Protein AF-0000000084945663 (afdb_homodimer)

Structure (mmCIF, N/CA/C/O backbone):
data_AF-0000000084945663-model_v1
#
loop_
_entity.id
_entity.type
_entity.pdbx_description
1 polymer 'Permease IIC component'
#
loop_
_atom_site.group_PDB
_atom_site.id
_atom_site.type_symbol
_atom_site.label_atom_id
_atom_site.label_alt_id
_atom_site.label_comp_id
_atom_site.label_asym_id
_atom_site.label_entity_id
_atom_site.label_seq_id
_atom_site.pdbx_PDB_ins_code
_atom_site.Cartn_x
_atom_site.Cartn_y
_atom_site.Cartn_z
_atom_site.occupancy
_atom_site.B_iso_or_equiv
_atom_site.auth_seq_id
_atom_site.auth_comp_id
_atom_site.auth_asym_id
_atom_site.auth_atom_id
_atom_site.pdbx_PDB_model_num
ATOM 1 N N . MET A 1 1 ? -26.953 51.469 1.011 1 55.94 1 MET A N 1
ATOM 2 C CA . MET A 1 1 ? -26.484 50.25 1.624 1 55.94 1 MET A CA 1
ATOM 3 C C . MET A 1 1 ? -25.078 50.406 2.201 1 55.94 1 MET A C 1
ATOM 5 O O . MET A 1 1 ? -24.172 50.875 1.514 1 55.94 1 MET A O 1
ATOM 9 N N . ASN A 1 2 ? -24.844 50.375 3.512 1 68.94 2 ASN A N 1
ATOM 10 C CA . ASN A 1 2 ? -23.547 50.469 4.18 1 68.94 2 ASN A CA 1
ATOM 11 C C . ASN A 1 2 ? -22.578 49.406 3.688 1 68.94 2 ASN A C 1
ATOM 13 O O . ASN A 1 2 ? -22.984 48.438 3.018 1 68.94 2 ASN A O 1
ATOM 17 N N . PHE A 1 3 ? -21.359 49.781 3.592 1 68.12 3 PHE A N 1
ATOM 18 C CA . PHE A 1 3 ? -20.281 48.906 3.121 1 68.12 3 PHE A CA 1
ATOM 19 C C . PHE A 1 3 ? -20.516 47.469 3.561 1 68.12 3 PHE A C 1
ATOM 21 O O . PHE A 1 3 ? -20.328 46.531 2.773 1 68.12 3 PHE A O 1
ATOM 28 N N . ILE A 1 4 ? -20.984 47.312 4.73 1 71.62 4 ILE A N 1
ATOM 29 C CA . ILE A 1 4 ? -21.172 45.969 5.297 1 71.62 4 ILE A CA 1
ATOM 30 C C . ILE A 1 4 ? -22.344 45.281 4.598 1 71.62 4 ILE A C 1
ATOM 32 O O . ILE A 1 4 ? -22.281 44.094 4.309 1 71.62 4 ILE A O 1
ATOM 36 N N . GLU A 1 5 ? -23.375 46.031 4.395 1 74.88 5 GLU A N 1
ATOM 37 C CA . GLU A 1 5 ? -24.547 45.469 3.732 1 74.88 5 GLU A CA 1
ATOM 38 C C . GLU A 1 5 ? -24.219 45.062 2.299 1 74.88 5 GLU A C 1
ATOM 40 O O . GLU A 1 5 ? -24.688 44.031 1.827 1 74.88 5 GLU A O 1
ATOM 45 N N . LYS A 1 6 ? -23.438 45.844 1.654 1 77.5 6 LYS A N 1
ATOM 46 C CA . LYS A 1 6 ? -23.031 45.531 0.287 1 77.5 6 LYS A CA 1
ATOM 47 C C . LYS A 1 6 ? -22.109 44.312 0.248 1 77.5 6 LYS A C 1
ATOM 49 O O . LYS A 1 6 ? -22.219 43.469 -0.646 1 77.5 6 LYS A O 1
ATOM 54 N N . PHE A 1 7 ? -21.172 44.312 1.181 1 75.38 7 PHE A N 1
ATOM 55 C CA . PHE A 1 7 ? -20.266 43.156 1.275 1 75.38 7 PHE A CA 1
ATOM 56 C C . PHE A 1 7 ? -21.031 41.875 1.54 1 75.38 7 PHE A C 1
ATOM 58 O O . PHE A 1 7 ? -20.766 40.844 0.918 1 75.38 7 PHE A O 1
ATOM 65 N N . ASN A 1 8 ? -21.953 42.031 2.391 1 76.19 8 ASN A N 1
ATOM 66 C CA . ASN A 1 8 ? -22.766 40.875 2.701 1 76.19 8 ASN A CA 1
ATOM 67 C C . ASN A 1 8 ? -23.562 40.406 1.485 1 76.19 8 ASN A C 1
ATOM 69 O O . ASN A 1 8 ? -23.734 39.188 1.283 1 76.19 8 ASN A O 1
ATOM 73 N N . GLU A 1 9 ? -24.016 41.312 0.784 1 80.19 9 GLU A N 1
ATOM 74 C CA . GLU A 1 9 ? -24.781 40.969 -0.409 1 80.19 9 GLU A CA 1
ATOM 75 C C . GLU A 1 9 ? -23.906 40.281 -1.457 1 80.19 9 GLU A C 1
ATOM 77 O O . GLU A 1 9 ? -24.297 39.281 -2.051 1 80.19 9 GLU A O 1
ATOM 82 N N . ILE A 1 10 ? -22.781 40.812 -1.668 1 78.06 10 ILE A N 1
ATOM 83 C CA . ILE A 1 10 ? -21.844 40.25 -2.635 1 78.06 10 ILE A CA 1
ATOM 84 C C . ILE A 1 10 ? -21.391 38.875 -2.168 1 78.06 10 ILE A C 1
ATOM 86 O O . ILE A 1 10 ? -21.297 37.938 -2.971 1 78.06 10 ILE A O 1
ATOM 90 N N . ALA A 1 11 ? -21.078 38.812 -0.959 1 77.81 11 ALA A N 1
ATOM 91 C CA . ALA A 1 11 ? -20.609 37.562 -0.406 1 77.81 11 ALA A CA 1
ATOM 92 C C . ALA A 1 11 ? -21.688 36.469 -0.535 1 77.81 11 ALA A C 1
ATOM 94 O O . ALA A 1 11 ? -21.391 35.344 -0.929 1 77.81 11 ALA A O 1
ATOM 95 N N . ASN A 1 12 ? -22.875 36.812 -0.234 1 78.5 12 ASN A N 1
ATOM 96 C CA . ASN A 1 12 ? -23.969 35.844 -0.303 1 78.5 12 ASN A CA 1
ATOM 97 C C . ASN A 1 12 ? -24.266 35.438 -1.744 1 78.5 12 ASN A C 1
ATOM 99 O O . ASN A 1 12 ? -24.703 34.312 -1.999 1 78.5 12 ASN A O 1
ATOM 103 N N . LYS A 1 13 ? -23.969 36.344 -2.588 1 82.06 13 LYS A N 1
ATOM 104 C CA . LYS A 1 13 ? -24.297 36.094 -3.988 1 82.06 13 LYS A CA 1
ATOM 105 C C . LYS A 1 13 ? -23.172 35.344 -4.703 1 82.06 13 LYS A C 1
ATOM 107 O O . LYS A 1 13 ? -23.406 34.656 -5.684 1 82.06 13 LYS A O 1
ATOM 112 N N . THR A 1 14 ? -22.016 35.531 -4.227 1 82 14 THR A N 1
ATOM 113 C CA . THR A 1 14 ? -20.906 35 -5 1 82 14 THR A CA 1
ATOM 114 C C . THR A 1 14 ? -20.062 34.062 -4.152 1 82 14 THR A C 1
ATOM 116 O O . THR A 1 14 ? -19.922 32.875 -4.484 1 82 14 THR A O 1
ATOM 119 N N . LEU A 1 15 ? -19.547 34.531 -3.01 1 79.69 15 LEU A N 1
ATOM 120 C CA . LEU A 1 15 ? -18.578 33.812 -2.227 1 79.69 15 LEU A CA 1
ATOM 121 C C . LEU A 1 15 ? -19.203 32.562 -1.62 1 79.69 15 LEU A C 1
ATOM 123 O O . LEU A 1 15 ? -18.594 31.469 -1.632 1 79.69 15 LEU A O 1
ATOM 127 N N . VAL A 1 16 ? -20.312 32.719 -1.078 1 81.62 16 VAL A N 1
ATOM 128 C CA . VAL A 1 16 ? -20.953 31.609 -0.378 1 81.62 16 VAL A CA 1
ATOM 129 C C . VAL A 1 16 ? -21.25 30.484 -1.362 1 81.62 16 VAL A C 1
ATOM 131 O O . VAL A 1 16 ? -20.906 29.328 -1.11 1 81.62 16 VAL A O 1
ATOM 134 N N . PRO A 1 17 ? -21.859 30.797 -2.504 1 83.94 17 PRO A N 1
ATOM 135 C CA . PRO A 1 17 ? -22.109 29.719 -3.469 1 83.94 17 PRO A CA 1
ATOM 136 C C . PRO A 1 17 ? -20.812 29.062 -3.967 1 83.94 17 PRO A C 1
ATOM 138 O O . PRO A 1 17 ? -20.781 27.859 -4.188 1 83.94 17 PRO A O 1
ATOM 141 N N . ILE A 1 18 ? -19.828 29.766 -4.152 1 84.5 18 ILE A N 1
ATOM 142 C CA . ILE A 1 18 ? -18.547 29.234 -4.586 1 84.5 18 ILE A CA 1
ATOM 143 C C . ILE A 1 18 ? -17.984 28.312 -3.508 1 84.5 18 ILE A C 1
ATOM 145 O O . ILE A 1 18 ? -17.484 27.234 -3.809 1 84.5 18 ILE A O 1
ATOM 149 N N . ALA A 1 19 ? -18.047 28.766 -2.34 1 82.31 19 ALA A N 1
ATOM 150 C CA . ALA A 1 19 ? -17.547 27.969 -1.218 1 82.31 19 ALA A CA 1
ATOM 151 C C . ALA A 1 19 ? -18.312 26.656 -1.094 1 82.31 19 ALA A C 1
ATOM 153 O O . ALA A 1 19 ? -17.703 25.609 -0.827 1 82.31 19 ALA A O 1
ATOM 154 N N . ASN A 1 20 ? -19.562 26.797 -1.284 1 82.19 20 ASN A N 1
ATOM 155 C CA . ASN A 1 20 ? -20.375 25.594 -1.23 1 82.19 20 ASN A CA 1
ATOM 156 C C . ASN A 1 20 ? -20.016 24.625 -2.352 1 82.19 20 ASN A C 1
ATOM 158 O O . ASN A 1 20 ? -19.984 23.406 -2.141 1 82.19 20 ASN A O 1
ATOM 162 N N . LYS A 1 21 ? -19.828 25.203 -3.396 1 86.62 21 LYS A N 1
ATOM 163 C CA . LYS A 1 21 ? -19.438 24.359 -4.531 1 86.62 21 LYS A CA 1
ATOM 164 C C . LYS A 1 21 ? -18.094 23.703 -4.297 1 86.62 21 LYS A C 1
ATOM 166 O O . LYS A 1 21 ? -17.906 22.516 -4.574 1 86.62 21 LYS A O 1
ATOM 171 N N . LEU A 1 22 ? -17.203 24.438 -3.754 1 85.75 22 LEU A N 1
ATOM 172 C CA . LEU A 1 22 ? -15.867 23.906 -3.471 1 85.75 22 LEU A CA 1
ATOM 173 C C . LEU A 1 22 ? -15.922 22.859 -2.369 1 85.75 22 LEU A C 1
ATOM 175 O O . LEU A 1 22 ? -15.258 21.828 -2.461 1 85.75 22 LEU A O 1
ATOM 179 N N . GLY A 1 23 ? -16.656 23.125 -1.395 1 81.81 23 GLY A N 1
ATOM 180 C CA . GLY A 1 23 ? -16.75 22.219 -0.263 1 81.81 23 GLY A CA 1
ATOM 181 C C . GLY A 1 23 ? -17.438 20.906 -0.611 1 81.81 23 GLY A C 1
ATOM 182 O O . GLY A 1 23 ? -17.141 19.875 -0.005 1 81.81 23 GLY A O 1
ATOM 183 N N . ASN A 1 24 ? -18.203 20.938 -1.67 1 84.38 24 ASN A N 1
ATOM 184 C CA . ASN A 1 24 ? -19 19.766 -2.012 1 84.38 24 ASN A CA 1
ATOM 185 C C . ASN A 1 24 ? -18.453 19.078 -3.26 1 84.38 24 ASN A C 1
ATOM 187 O O . ASN A 1 24 ? -18.969 18.016 -3.656 1 84.38 24 ASN A O 1
ATOM 191 N N . GLN A 1 25 ? -17.453 19.672 -3.789 1 92.69 25 GLN A N 1
ATOM 192 C CA . GLN A 1 25 ? -16.859 19.047 -4.973 1 92.69 25 GLN A CA 1
ATOM 193 C C . GLN A 1 25 ? -16.156 17.75 -4.617 1 92.69 25 GLN A C 1
ATOM 195 O O . GLN A 1 25 ? -15.25 17.75 -3.777 1 92.69 25 GLN A O 1
ATOM 200 N N . ARG A 1 26 ? -16.531 16.703 -5.23 1 95.44 26 ARG A N 1
ATOM 201 C CA . ARG A 1 26 ? -16.141 15.359 -4.824 1 95.44 26 ARG A CA 1
ATOM 202 C C . ARG A 1 26 ? -14.625 15.18 -4.902 1 95.44 26 ARG A C 1
ATOM 204 O O . ARG A 1 26 ? -14.031 14.508 -4.059 1 95.44 26 ARG A O 1
ATOM 211 N N . HIS A 1 27 ? -14.016 15.688 -5.969 1 97.31 27 HIS A N 1
ATOM 212 C CA . HIS A 1 27 ? -12.57 15.547 -6.121 1 97.31 27 HIS A CA 1
ATOM 213 C C . HIS A 1 27 ? -11.82 16.312 -5.035 1 97.31 27 HIS A C 1
ATOM 215 O O . HIS A 1 27 ? -10.859 15.789 -4.457 1 97.31 27 HIS A O 1
ATOM 221 N N . LEU A 1 28 ? -12.273 17.531 -4.703 1 95.75 28 LEU A N 1
ATOM 222 C CA . LEU A 1 28 ? -11.648 18.328 -3.652 1 95.75 28 LEU A CA 1
ATOM 223 C C . LEU A 1 28 ? -11.867 17.688 -2.283 1 95.75 28 LEU A C 1
ATOM 225 O O . LEU A 1 28 ? -10.961 17.688 -1.442 1 95.75 28 LEU A O 1
ATOM 229 N N . ALA A 1 29 ? -13.031 17.172 -2.084 1 94.44 29 ALA A N 1
ATOM 230 C CA . ALA A 1 29 ? -13.328 16.484 -0.831 1 94.44 29 ALA A CA 1
ATOM 231 C C . ALA A 1 29 ? -12.43 15.258 -0.651 1 94.44 29 ALA A C 1
ATOM 233 O O . ALA A 1 29 ? -11.977 14.977 0.459 1 94.44 29 ALA A O 1
ATOM 234 N N . ALA A 1 30 ? -12.188 14.555 -1.777 1 97.12 30 ALA A N 1
ATOM 235 C CA . ALA A 1 30 ? -11.328 13.375 -1.728 1 97.12 30 ALA A CA 1
ATOM 236 C C . ALA A 1 30 ? -9.891 13.758 -1.396 1 97.12 30 ALA A C 1
ATOM 238 O O . ALA A 1 30 ? -9.211 13.039 -0.657 1 97.12 30 ALA A O 1
ATOM 239 N N . ILE A 1 31 ? -9.469 14.82 -1.957 1 97.38 31 ILE A N 1
ATOM 240 C CA . ILE A 1 31 ? -8.125 15.305 -1.66 1 97.38 31 ILE A CA 1
ATOM 241 C C . ILE A 1 31 ? -8.031 15.703 -0.189 1 97.38 31 ILE A C 1
ATOM 243 O O . ILE A 1 31 ? -7.09 15.312 0.507 1 97.38 31 ILE A O 1
ATOM 247 N N . ARG A 1 32 ? -8.977 16.453 0.28 1 94.19 32 ARG A N 1
ATOM 248 C CA . ARG A 1 32 ? -9.016 16.891 1.673 1 94.19 32 ARG A CA 1
ATOM 249 C C . ARG A 1 32 ? -8.992 15.695 2.619 1 94.19 32 ARG A C 1
ATOM 251 O O . ARG A 1 32 ? -8.125 15.609 3.494 1 94.19 32 ARG A O 1
ATOM 258 N N . ASP A 1 33 ? -9.875 14.781 2.326 1 94.62 33 ASP A N 1
ATOM 259 C CA . ASP A 1 33 ? -10.016 13.625 3.211 1 94.62 33 ASP A CA 1
ATOM 260 C C . ASP A 1 33 ? -8.805 12.711 3.111 1 94.62 33 ASP A C 1
ATOM 262 O O . ASP A 1 33 ? -8.406 12.078 4.098 1 94.62 33 ASP A O 1
ATOM 266 N N . GLY A 1 34 ? -8.25 12.648 1.945 1 96.31 34 GLY A N 1
ATOM 267 C CA . GLY A 1 34 ? -7.062 11.828 1.749 1 96.31 34 GLY A CA 1
ATOM 268 C C . GLY A 1 34 ? -5.828 12.398 2.422 1 96.31 34 GLY A C 1
ATOM 269 O O . GLY A 1 34 ? -5.02 11.648 2.979 1 96.31 34 GLY A O 1
ATOM 270 N N . MET A 1 35 ? -5.703 13.641 2.379 1 95.12 35 MET A N 1
ATOM 271 C CA . MET A 1 35 ? -4.535 14.297 2.959 1 95.12 35 MET A CA 1
ATOM 272 C C . MET A 1 35 ? -4.562 14.211 4.48 1 95.12 35 MET A C 1
ATOM 274 O O . MET A 1 35 ? -3.516 14.109 5.125 1 95.12 35 MET A O 1
ATOM 278 N N . VAL A 1 36 ? -5.727 14.227 5.062 1 93.25 36 VAL A N 1
ATOM 279 C CA . VAL A 1 36 ? -5.875 14.227 6.516 1 93.25 36 VAL A CA 1
ATOM 280 C C . VAL A 1 36 ? -5.379 12.898 7.086 1 93.25 36 VAL A C 1
ATOM 282 O O . VAL A 1 36 ? -4.922 12.836 8.227 1 93.25 36 VAL A O 1
ATOM 285 N N . VAL A 1 37 ? -5.34 11.875 6.258 1 91.88 37 VAL A N 1
ATOM 286 C CA . VAL A 1 37 ? -4.918 10.555 6.699 1 91.88 37 VAL A CA 1
ATOM 287 C C . VAL A 1 37 ? -3.408 10.539 6.93 1 91.88 37 VAL A C 1
ATOM 289 O O . VAL A 1 37 ? -2.891 9.68 7.648 1 91.88 37 VAL A O 1
ATOM 292 N N . ALA A 1 38 ? -2.725 11.5 6.406 1 91.81 38 ALA A N 1
ATOM 293 C CA . ALA A 1 38 ? -1.271 11.586 6.527 1 91.81 38 ALA A CA 1
ATOM 294 C C . ALA A 1 38 ? -0.869 12.25 7.84 1 91.81 38 ALA A C 1
ATOM 296 O O . ALA A 1 38 ? 0.284 12.148 8.266 1 91.81 38 ALA A O 1
ATOM 297 N N . ILE A 1 39 ? -1.848 12.844 8.5 1 91.69 39 ILE A N 1
ATOM 298 C CA . ILE A 1 39 ? -1.548 13.656 9.672 1 91.69 39 ILE A CA 1
ATOM 299 C C . ILE A 1 39 ? -0.92 12.781 10.758 1 91.69 39 ILE A C 1
ATOM 301 O O . ILE A 1 39 ? 0.142 13.109 11.289 1 91.69 39 ILE A O 1
ATOM 305 N N . PRO A 1 40 ? -1.505 11.625 11.047 1 94.31 40 PRO A N 1
ATOM 306 C CA . PRO A 1 40 ? -0.878 10.773 12.062 1 94.31 40 PRO A CA 1
ATOM 307 C C . PRO A 1 40 ? 0.548 10.367 11.695 1 94.31 40 PRO A C 1
ATOM 309 O O . PRO A 1 40 ? 1.408 10.266 12.578 1 94.31 40 PRO A O 1
ATOM 312 N N . LEU A 1 41 ? 0.786 10.172 10.453 1 96.19 41 LEU A N 1
ATOM 313 C CA . LEU A 1 41 ? 2.113 9.797 9.984 1 96.19 41 LEU A CA 1
ATOM 314 C C . LEU A 1 41 ? 3.109 10.93 10.188 1 96.19 41 LEU A C 1
ATOM 316 O O . LEU A 1 41 ? 4.234 10.703 10.641 1 96.19 41 LEU A O 1
ATOM 320 N N . SER A 1 42 ? 2.615 12.109 9.891 1 94.62 42 SER A N 1
ATOM 321 C CA . SER A 1 42 ? 3.467 13.281 10.055 1 94.62 42 SER A CA 1
ATOM 322 C C . SER A 1 42 ? 3.754 13.555 11.523 1 94.62 42 SER A C 1
ATOM 324 O O . SER A 1 42 ? 4.863 13.961 11.883 1 94.62 42 SER A O 1
ATOM 326 N N . ILE A 1 43 ? 2.793 13.359 12.352 1 94 43 ILE A N 1
ATOM 327 C CA . ILE A 1 43 ? 2.957 13.602 13.781 1 94 43 ILE A CA 1
ATOM 328 C C . ILE A 1 43 ? 3.939 12.594 14.367 1 94 43 ILE A C 1
ATOM 330 O O . ILE A 1 43 ? 4.84 12.961 15.125 1 94 43 ILE A O 1
ATOM 334 N N . LEU A 1 44 ? 3.771 11.359 14.008 1 96 44 LEU A N 1
ATOM 335 C CA . LEU A 1 44 ? 4.703 10.344 14.477 1 96 44 LEU A CA 1
ATOM 336 C C . LEU A 1 44 ? 6.113 10.617 13.961 1 96 44 LEU A C 1
ATOM 338 O O . LEU A 1 44 ? 7.086 10.5 14.703 1 96 44 LEU A O 1
ATOM 342 N N . GLY A 1 45 ? 6.223 10.898 12.672 1 94.25 45 GLY A N 1
ATOM 343 C CA . GLY A 1 45 ? 7.516 11.25 12.117 1 94.25 45 GLY A CA 1
ATOM 344 C C . GLY A 1 45 ? 8.156 12.438 12.812 1 94.25 45 GLY A C 1
ATOM 345 O O . GLY A 1 45 ? 9.359 12.422 13.094 1 94.25 45 GLY A O 1
ATOM 346 N N . GLY A 1 46 ? 7.367 13.453 13.047 1 91.75 46 GLY A N 1
ATOM 347 C CA . GLY A 1 46 ? 7.859 14.617 13.758 1 91.75 46 GLY A CA 1
ATOM 348 C C . GLY A 1 46 ? 8.344 14.305 15.156 1 91.75 46 GLY A C 1
ATOM 349 O O . GLY A 1 46 ? 9.375 14.82 15.594 1 91.75 46 GLY A O 1
ATOM 350 N N . PHE A 1 47 ? 7.613 13.492 15.805 1 93.38 47 PHE A N 1
ATOM 351 C CA . PHE A 1 47 ? 7.988 13.078 17.156 1 93.38 47 PHE A CA 1
ATOM 352 C C . PHE A 1 47 ? 9.352 12.383 17.141 1 93.38 47 PHE A C 1
ATOM 354 O O . PHE A 1 47 ? 10.203 12.68 17.984 1 93.38 47 PHE A O 1
ATOM 361 N N . CYS A 1 48 ? 9.516 11.516 16.25 1 94.25 48 CYS A N 1
ATOM 362 C CA . CYS A 1 48 ? 10.773 10.781 16.156 1 94.25 48 CYS A CA 1
ATOM 363 C C . CYS A 1 48 ? 11.914 11.703 15.766 1 94.25 48 CYS A C 1
ATOM 365 O O . CYS A 1 48 ? 13.047 11.523 16.219 1 94.25 48 CYS A O 1
ATOM 367 N N . LEU A 1 49 ? 11.594 12.633 14.969 1 90 49 LEU A N 1
ATOM 368 C CA . LEU A 1 49 ? 12.602 13.602 14.578 1 90 49 LEU A CA 1
ATOM 369 C C . LEU A 1 49 ? 13.055 14.438 15.773 1 90 49 LEU A C 1
ATOM 371 O O . LEU A 1 49 ? 14.25 14.695 15.945 1 90 49 LEU A O 1
ATOM 375 N N . ILE A 1 50 ? 12.109 14.867 16.594 1 89.56 50 ILE A N 1
ATOM 376 C CA . ILE A 1 50 ? 12.422 15.648 17.781 1 89.56 50 ILE A CA 1
ATOM 377 C C . ILE A 1 50 ? 13.336 14.836 18.703 1 89.56 50 ILE A C 1
ATOM 379 O O . ILE A 1 50 ? 14.336 15.352 19.203 1 89.56 50 ILE A O 1
ATOM 383 N N . ILE A 1 51 ? 13.008 13.562 18.844 1 92.62 51 ILE A N 1
ATOM 384 C CA . ILE A 1 51 ? 13.75 12.703 19.766 1 92.62 51 ILE A CA 1
ATOM 385 C C . ILE A 1 51 ? 15.141 12.422 19.188 1 92.62 51 ILE A C 1
ATOM 387 O O . ILE A 1 51 ? 16.125 12.344 19.922 1 92.62 51 ILE A O 1
ATOM 391 N N . SER A 1 52 ? 15.211 12.344 17.938 1 92.94 52 SER A N 1
ATOM 392 C CA . SER A 1 52 ? 16.469 11.945 17.312 1 92.94 52 SER A CA 1
ATOM 393 C C . SER A 1 52 ? 17.375 13.148 17.062 1 92.94 52 SER A C 1
ATOM 395 O O . SER A 1 52 ? 18.578 13 16.906 1 92.94 52 SER A O 1
ATOM 397 N N . THR A 1 53 ? 16.766 14.281 16.969 1 87.94 53 THR A N 1
ATOM 398 C CA . THR A 1 53 ? 17.516 15.492 16.641 1 87.94 53 THR A CA 1
ATOM 399 C C . THR A 1 53 ? 17.156 16.625 17.609 1 87.94 53 THR A C 1
ATOM 401 O O . THR A 1 53 ? 16.453 17.562 17.234 1 87.94 53 THR A O 1
ATOM 404 N N . PRO A 1 54 ? 17.75 16.547 18.828 1 84.69 54 PRO A N 1
ATOM 405 C CA . PRO A 1 54 ? 17.484 17.625 19.797 1 84.69 54 PRO A CA 1
ATOM 406 C C . PRO A 1 54 ? 17.844 19 19.25 1 84.69 54 PRO A C 1
ATOM 408 O O . PRO A 1 54 ? 18.859 19.156 18.562 1 84.69 54 PRO A O 1
ATOM 411 N N . PRO A 1 55 ? 17.016 19.953 19.562 1 78.69 55 PRO A N 1
ATOM 412 C CA . PRO A 1 55 ? 17.234 21.297 19.031 1 78.69 55 PRO A CA 1
ATOM 413 C C . PRO A 1 55 ? 18.359 22.031 19.766 1 78.69 55 PRO A C 1
ATOM 415 O O . PRO A 1 55 ? 18.281 23.25 19.953 1 78.69 55 PRO A O 1
ATOM 418 N N . PHE A 1 56 ? 19.281 21.328 20.391 1 80.69 56 PHE A N 1
ATOM 419 C CA . PHE A 1 56 ? 20.406 21.938 21.109 1 80.69 56 PHE A CA 1
ATOM 420 C C . PHE A 1 56 ? 21.656 21.062 20.984 1 80.69 56 PHE A C 1
ATOM 422 O O . PHE A 1 56 ? 21.562 19.875 20.641 1 80.69 56 PHE A O 1
ATOM 429 N N . THR A 1 57 ? 22.734 21.719 21.141 1 82.88 57 THR A N 1
ATOM 430 C CA . THR A 1 57 ? 24 21.016 21.234 1 82.88 57 THR A CA 1
ATOM 431 C C . THR A 1 57 ? 24.625 21.203 22.625 1 82.88 57 THR A C 1
ATOM 433 O O . THR A 1 57 ? 24.344 22.188 23.312 1 82.88 57 THR A O 1
ATOM 436 N N . PRO A 1 58 ? 25.359 20.234 23.016 1 85.19 58 PRO A N 1
ATOM 437 C CA . PRO A 1 58 ? 25.984 20.375 24.328 1 85.19 58 PRO A CA 1
ATOM 438 C C . PRO A 1 58 ? 26.734 21.703 24.469 1 85.19 58 PRO A C 1
ATOM 440 O O . PRO A 1 58 ? 26.766 22.281 25.562 1 85.19 58 PRO A O 1
ATOM 443 N N . LYS A 1 59 ? 27.188 22.234 23.484 1 84.62 59 LYS A N 1
ATOM 444 C CA . LYS A 1 59 ? 27.969 23.469 23.531 1 84.62 59 LYS A CA 1
ATOM 445 C C . LYS A 1 59 ? 27.062 24.688 23.703 1 84.62 59 LYS A C 1
ATOM 447 O O . LYS A 1 59 ? 27.484 25.703 24.234 1 84.62 59 LYS A O 1
ATOM 452 N N . SER A 1 60 ? 25.906 24.547 23.281 1 78.31 60 SER A N 1
ATOM 453 C CA . SER A 1 60 ? 24.969 25.672 23.266 1 78.31 60 SER A CA 1
ATOM 454 C C . SER A 1 60 ? 24.141 25.703 24.547 1 78.31 60 SER A C 1
ATOM 456 O O . SER A 1 60 ? 23.438 26.688 24.797 1 78.31 60 SER A O 1
ATOM 458 N N . LEU A 1 61 ? 24.281 24.703 25.359 1 82.5 61 LEU A N 1
ATOM 459 C CA . LEU A 1 61 ? 23.438 24.609 26.547 1 82.5 61 LEU A CA 1
ATOM 460 C C . LEU A 1 61 ? 24.078 25.344 27.734 1 82.5 61 LEU A C 1
ATOM 462 O O . LEU A 1 61 ? 25.266 25.172 28 1 82.5 61 LEU A O 1
ATOM 466 N N . PRO A 1 62 ? 23.312 26.25 28.234 1 81.31 62 PRO A N 1
ATOM 467 C CA . PRO A 1 62 ? 23.812 26.844 29.484 1 81.31 62 PRO A CA 1
ATOM 468 C C . PRO A 1 62 ? 23.922 25.828 30.609 1 81.31 62 PRO A C 1
ATOM 470 O O . PRO A 1 62 ? 23.328 24.75 30.547 1 81.31 62 PRO A O 1
ATOM 473 N N . ASP A 1 63 ? 24.719 26.188 31.516 1 84.81 63 ASP A N 1
ATOM 474 C CA . ASP A 1 63 ? 24.891 25.297 32.656 1 84.81 63 ASP A CA 1
ATOM 475 C C . ASP A 1 63 ? 23.719 25.438 33.625 1 84.81 63 ASP A C 1
ATOM 477 O O . ASP A 1 63 ? 23.766 26.25 34.562 1 84.81 63 ASP A O 1
ATOM 481 N N . TRP A 1 64 ? 22.688 24.766 33.5 1 87.62 64 TRP A N 1
ATOM 482 C CA . TRP A 1 64 ? 21.5 24.766 34.344 1 87.62 64 TRP A CA 1
ATOM 483 C C . TRP A 1 64 ? 21.547 23.625 35.375 1 87.62 64 TRP A C 1
ATOM 485 O O . TRP A 1 64 ? 20.5 23.188 35.875 1 87.62 64 TRP A O 1
ATOM 495 N N . GLY A 1 65 ? 22.672 23.016 35.531 1 90.25 65 GLY A N 1
ATOM 496 C CA . GLY A 1 65 ? 22.828 21.938 36.5 1 90.25 65 GLY A CA 1
ATOM 497 C C . GLY A 1 65 ? 22.281 20.609 36 1 90.25 65 GLY A C 1
ATOM 498 O O . GLY A 1 65 ? 22.609 20.156 34.906 1 90.25 65 GLY A O 1
ATOM 499 N N . VAL A 1 66 ? 21.391 20.078 36.812 1 89.12 66 VAL A N 1
ATOM 500 C CA . VAL A 1 66 ? 20.812 18.766 36.562 1 89.12 66 VAL A CA 1
ATOM 501 C C . VAL A 1 66 ? 20.062 18.766 35.25 1 89.12 66 VAL A C 1
ATOM 503 O O . VAL A 1 66 ? 20.078 17.766 34.5 1 89.12 66 VAL A O 1
ATOM 506 N N . ILE A 1 67 ? 19.438 19.828 34.906 1 88.06 67 ILE A N 1
ATOM 507 C CA . ILE A 1 67 ? 18.672 19.938 33.688 1 88.06 67 ILE A CA 1
ATOM 508 C C . ILE A 1 67 ? 19.609 19.844 32.469 1 88.06 67 ILE A C 1
ATOM 510 O O . ILE A 1 67 ? 19.297 19.172 31.484 1 88.06 67 ILE A O 1
ATOM 514 N N . SER A 1 68 ? 20.688 20.516 32.531 1 89.62 68 SER A N 1
ATOM 515 C CA . SER A 1 68 ? 21.672 20.453 31.453 1 89.62 68 SER A CA 1
ATOM 516 C C . SER A 1 68 ? 22.234 19.047 31.297 1 89.62 68 SER A C 1
ATOM 518 O O . SER A 1 68 ? 22.453 18.594 30.172 1 89.62 68 SER A O 1
ATOM 520 N N . ASP A 1 69 ? 22.438 18.438 32.375 1 90.31 69 ASP A N 1
ATOM 521 C CA . ASP A 1 69 ? 22.938 17.078 32.344 1 90.31 69 ASP A CA 1
ATOM 522 C C . ASP A 1 69 ? 21.953 16.141 31.625 1 90.31 69 ASP A C 1
ATOM 524 O O . ASP A 1 69 ? 22.359 15.273 30.859 1 90.31 69 ASP A O 1
ATOM 528 N N . LEU A 1 70 ? 20.766 16.312 31.969 1 91.56 70 LEU A N 1
ATOM 529 C CA . LEU A 1 70 ? 19.719 15.5 31.344 1 91.56 70 LEU A CA 1
ATOM 530 C C . LEU A 1 70 ? 19.641 15.766 29.844 1 91.56 70 LEU A C 1
ATOM 532 O O . LEU A 1 70 ? 19.453 14.836 29.062 1 91.56 70 LEU A O 1
ATOM 536 N N . LEU A 1 71 ? 19.75 16.969 29.5 1 90.5 71 LEU A N 1
ATOM 537 C CA . LEU A 1 71 ? 19.688 17.359 28.094 1 90.5 71 LEU A CA 1
ATOM 538 C C . LEU A 1 71 ? 20.906 16.844 27.328 1 90.5 71 LEU A C 1
ATOM 540 O O . LEU A 1 71 ? 20.781 16.391 26.188 1 90.5 71 LEU A O 1
ATOM 544 N N . ILE A 1 72 ? 22 16.938 27.953 1 91.81 72 ILE A N 1
ATOM 545 C CA . ILE A 1 72 ? 23.203 16.391 27.359 1 91.81 72 ILE A CA 1
ATOM 546 C C . ILE A 1 72 ? 23.078 14.883 27.219 1 91.81 72 ILE A C 1
ATOM 548 O O . ILE A 1 72 ? 23.516 14.305 26.219 1 91.81 72 ILE A O 1
ATOM 552 N N . GLY A 1 73 ? 22.531 14.281 28.219 1 93.38 73 GLY A N 1
ATOM 553 C CA . GLY A 1 73 ? 22.25 12.859 28.141 1 93.38 73 GLY A CA 1
ATOM 554 C C . GLY A 1 73 ? 21.344 12.492 26.969 1 93.38 73 GLY A C 1
ATOM 555 O O . GLY A 1 73 ? 21.594 11.516 26.266 1 93.38 73 GLY A O 1
ATOM 556 N N . TRP A 1 74 ? 20.359 13.273 26.828 1 93.62 74 TRP A N 1
ATOM 557 C CA . TRP A 1 74 ? 19.453 13.078 25.703 1 93.62 74 TRP A CA 1
ATOM 558 C C . TRP A 1 74 ? 20.203 13.219 24.375 1 93.62 74 TRP A C 1
ATOM 560 O O . TRP A 1 74 ? 20.047 12.383 23.484 1 93.62 74 TRP A O 1
ATOM 570 N N . TYR A 1 75 ? 20.922 14.195 24.266 1 92.19 75 TYR A N 1
ATOM 571 C CA . TYR A 1 75 ? 21.688 14.445 23.047 1 92.19 75 TYR A CA 1
ATOM 572 C C . TYR A 1 75 ? 22.594 13.273 22.719 1 92.19 75 TYR A C 1
ATOM 574 O O . TYR A 1 75 ? 22.594 12.789 21.578 1 92.19 75 TYR A O 1
ATOM 582 N N . ASN A 1 76 ? 23.312 12.797 23.703 1 94.12 76 ASN A N 1
ATOM 583 C CA . ASN A 1 76 ? 24.234 11.688 23.484 1 94.12 76 ASN A CA 1
ATOM 584 C C . ASN A 1 76 ? 23.5 10.398 23.125 1 94.12 76 ASN A C 1
ATOM 586 O O . ASN A 1 76 ? 23.938 9.641 22.266 1 94.12 76 ASN A O 1
ATOM 590 N N . TRP A 1 77 ? 22.469 10.203 23.812 1 95.38 77 TRP A N 1
ATOM 591 C CA . TRP A 1 77 ? 21.656 9.023 23.531 1 95.38 77 TRP A CA 1
ATOM 592 C C . TRP A 1 77 ? 21.078 9.078 22.125 1 95.38 77 TRP A C 1
ATOM 594 O O . TRP A 1 77 ? 21.062 8.078 21.406 1 95.38 77 TRP A O 1
ATOM 604 N N . ALA A 1 78 ? 20.562 10.172 21.766 1 94.31 78 ALA A N 1
ATOM 605 C CA . ALA A 1 78 ? 20 10.383 20.438 1 94.31 78 ALA A CA 1
ATOM 606 C C . ALA A 1 78 ? 21.047 10.156 19.344 1 94.31 78 ALA A C 1
ATOM 608 O O . ALA A 1 78 ? 20.766 9.523 18.328 1 94.31 78 ALA A O 1
ATOM 609 N N . GLN A 1 79 ? 22.219 10.656 19.609 1 93 79 GLN A N 1
ATOM 610 C CA . GLN A 1 79 ? 23.297 10.477 18.641 1 93 79 GLN A CA 1
ATOM 611 C C . GLN A 1 79 ? 23.688 9.008 18.516 1 93 79 GLN A C 1
ATOM 613 O O . GLN A 1 79 ? 23.922 8.516 17.422 1 93 79 GLN A O 1
ATOM 618 N N . ALA A 1 80 ? 23.703 8.359 19.609 1 94.31 80 ALA A N 1
ATOM 619 C CA . ALA A 1 80 ? 24.109 6.965 19.641 1 94.31 80 ALA A CA 1
ATOM 620 C C . ALA A 1 80 ? 23.094 6.07 18.953 1 94.31 80 ALA A C 1
ATOM 622 O O . ALA A 1 80 ? 23.438 5.02 18.406 1 94.31 80 ALA A O 1
ATOM 623 N N . ASN A 1 81 ? 21.875 6.484 18.953 1 94.5 81 ASN A N 1
ATOM 624 C CA . ASN A 1 81 ? 20.781 5.668 18.422 1 94.5 81 ASN A CA 1
ATOM 625 C C . ASN A 1 81 ? 20.078 6.367 17.266 1 94.5 81 ASN A C 1
ATOM 627 O O . ASN A 1 81 ? 18.891 6.137 17.031 1 94.5 81 ASN A O 1
ATOM 631 N N . ALA A 1 82 ? 20.766 7.258 16.578 1 91.5 82 ALA A N 1
ATOM 632 C CA . ALA A 1 82 ? 20.188 8.156 15.586 1 91.5 82 ALA A CA 1
ATOM 633 C C . ALA A 1 82 ? 19.5 7.367 14.469 1 91.5 82 ALA A C 1
ATOM 635 O O . ALA A 1 82 ? 18.391 7.695 14.055 1 91.5 82 ALA A O 1
ATOM 636 N N . THR A 1 83 ? 20.172 6.344 13.992 1 90.56 83 THR A N 1
ATOM 637 C CA . THR A 1 83 ? 19.641 5.562 12.875 1 90.56 83 THR A CA 1
ATOM 638 C C . THR A 1 83 ? 18.328 4.891 13.266 1 90.56 83 THR A C 1
ATOM 640 O O . THR A 1 83 ? 17.359 4.957 12.516 1 90.56 83 THR A O 1
ATOM 643 N N . ALA A 1 84 ? 18.312 4.301 14.43 1 94.19 84 ALA A N 1
ATOM 644 C CA . ALA A 1 84 ? 17.109 3.617 14.914 1 94.19 84 ALA A CA 1
ATOM 645 C C . ALA A 1 84 ? 16 4.613 15.203 1 94.19 84 ALA A C 1
ATOM 647 O O . ALA A 1 84 ? 14.82 4.32 14.977 1 94.19 84 ALA A O 1
ATOM 648 N N . LEU A 1 85 ? 16.359 5.75 15.719 1 94.94 85 LEU A N 1
ATOM 649 C CA . LEU A 1 85 ? 15.375 6.746 16.125 1 94.94 85 LEU A CA 1
ATOM 650 C C . LEU A 1 85 ? 14.781 7.445 14.898 1 94.94 85 LEU A C 1
ATOM 652 O O . LEU A 1 85 ? 13.625 7.867 14.914 1 94.94 85 LEU A O 1
ATOM 656 N N . ARG A 1 86 ? 15.523 7.52 13.812 1 93.69 86 ARG A N 1
ATOM 657 C CA . ARG A 1 86 ? 15.094 8.25 12.625 1 93.69 86 ARG A CA 1
ATOM 658 C C . ARG A 1 86 ? 14.312 7.352 11.68 1 93.69 86 ARG A C 1
ATOM 660 O O . ARG A 1 86 ? 13.586 7.84 10.805 1 93.69 86 ARG A O 1
ATOM 667 N N . LEU A 1 87 ? 14.445 6.078 11.836 1 96.19 87 LEU A N 1
ATOM 668 C CA . LEU A 1 87 ? 13.852 5.148 10.875 1 96.19 87 LEU A CA 1
ATOM 669 C C . LEU A 1 87 ? 12.336 5.301 10.836 1 96.19 87 LEU A C 1
ATOM 671 O O . LEU A 1 87 ? 11.734 5.293 9.758 1 96.19 87 LEU A O 1
ATOM 675 N N . PRO A 1 88 ? 11.68 5.438 12 1 96.12 88 PRO A N 1
ATOM 676 C CA . PRO A 1 88 ? 10.234 5.637 11.922 1 96.12 88 PRO A CA 1
ATOM 677 C C . PRO A 1 88 ? 9.852 6.891 11.141 1 96.12 88 PRO A C 1
ATOM 679 O O . PRO A 1 88 ? 8.828 6.906 10.445 1 96.12 88 PRO A O 1
ATOM 682 N N . TYR A 1 89 ? 10.617 7.926 11.266 1 94 89 TYR A N 1
ATOM 683 C CA . TYR A 1 89 ? 10.398 9.109 10.438 1 94 89 TYR A CA 1
ATOM 684 C C . TYR A 1 89 ? 10.5 8.766 8.953 1 94 89 TYR A C 1
ATOM 686 O O . TYR A 1 89 ? 9.633 9.141 8.164 1 94 89 TYR A O 1
ATOM 694 N N . ASN A 1 90 ? 11.516 8.016 8.586 1 95 90 ASN A N 1
ATOM 695 C CA . ASN A 1 90 ? 11.766 7.648 7.195 1 95 90 ASN A CA 1
ATOM 696 C C . ASN A 1 90 ? 10.656 6.762 6.645 1 95 90 ASN A C 1
ATOM 698 O O . ASN A 1 90 ? 10.406 6.75 5.438 1 95 90 ASN A O 1
ATOM 702 N N . MET A 1 91 ? 9.969 6.074 7.547 1 96.88 91 MET A N 1
ATOM 703 C CA . MET A 1 91 ? 8.984 5.098 7.098 1 96.88 91 MET A CA 1
ATOM 704 C C . MET A 1 91 ? 7.57 5.648 7.223 1 96.88 91 MET A C 1
ATOM 706 O O . MET A 1 91 ? 6.598 4.949 6.941 1 96.88 91 MET A O 1
ATOM 710 N N . THR A 1 92 ? 7.371 6.836 7.652 1 95.5 92 THR A N 1
ATOM 711 C CA . THR A 1 92 ? 6.059 7.461 7.758 1 95.5 92 THR A CA 1
ATOM 712 C C . THR A 1 92 ? 5.984 8.719 6.902 1 95.5 92 THR A C 1
ATOM 714 O O . THR A 1 92 ? 5.625 8.656 5.723 1 95.5 92 THR A O 1
ATOM 717 N N . MET A 1 93 ? 6.613 9.812 7.441 1 92.31 93 MET A N 1
ATOM 718 C CA . MET A 1 93 ? 6.555 11.102 6.766 1 92.31 93 MET A CA 1
ATOM 719 C C . MET A 1 93 ? 7.266 11.047 5.418 1 92.31 93 MET A C 1
ATOM 721 O O . MET A 1 93 ? 6.82 11.664 4.449 1 92.31 93 MET A O 1
ATOM 725 N N . ALA A 1 94 ? 8.32 10.305 5.352 1 93.06 94 ALA A N 1
ATOM 726 C CA . ALA A 1 94 ? 9.125 10.25 4.133 1 93.06 94 ALA A CA 1
ATOM 727 C C . ALA A 1 94 ? 8.484 9.336 3.096 1 93.06 94 ALA A C 1
ATOM 729 O O . ALA A 1 94 ? 8.992 9.203 1.979 1 93.06 94 ALA A O 1
ATOM 730 N N . LEU A 1 95 ? 7.371 8.719 3.404 1 96.5 95 LEU A N 1
ATOM 731 C CA . LEU A 1 95 ? 6.613 7.906 2.457 1 96.5 95 LEU A CA 1
ATOM 732 C C . LEU A 1 95 ? 5.188 8.422 2.322 1 96.5 95 LEU A C 1
ATOM 734 O O . LEU A 1 95 ? 4.289 7.68 1.92 1 96.5 95 LEU A O 1
ATOM 738 N N . MET A 1 96 ? 4.984 9.578 2.711 1 95 96 MET A N 1
ATOM 739 C CA . MET A 1 96 ? 3.633 10.117 2.826 1 95 96 MET A CA 1
ATOM 740 C C . MET A 1 96 ? 2.91 10.062 1.485 1 95 96 MET A C 1
ATOM 742 O O . MET A 1 96 ? 1.696 9.852 1.438 1 95 96 MET A O 1
ATOM 746 N N . GLY A 1 97 ? 3.635 10.336 0.351 1 96.56 97 GLY A N 1
ATOM 747 C CA . GLY A 1 97 ? 3.01 10.266 -0.96 1 96.56 97 GLY A CA 1
ATOM 748 C C . GLY A 1 97 ? 2.299 8.953 -1.215 1 96.56 97 GLY A C 1
ATOM 749 O O . GLY A 1 97 ? 1.228 8.93 -1.825 1 96.56 97 GLY A O 1
ATOM 750 N N . LEU A 1 98 ? 2.896 7.887 -0.776 1 97.62 98 LEU A N 1
ATOM 751 C CA . LEU A 1 98 ? 2.318 6.555 -0.908 1 97.62 98 LEU A CA 1
ATOM 752 C C . LEU A 1 98 ? 0.967 6.477 -0.205 1 97.62 98 LEU A C 1
ATOM 754 O O . LEU A 1 98 ? -0.013 6.008 -0.787 1 97.62 98 LEU A O 1
ATOM 758 N N . PHE A 1 99 ? 0.885 6.926 0.967 1 97.75 99 PHE A N 1
ATOM 759 C CA . PHE A 1 99 ? -0.313 6.824 1.792 1 97.75 99 PHE A CA 1
ATOM 760 C C . PHE A 1 99 ? -1.396 7.773 1.292 1 97.75 99 PHE A C 1
ATOM 762 O O . PHE A 1 99 ? -2.586 7.465 1.376 1 97.75 99 PHE A O 1
ATOM 769 N N . VAL A 1 100 ? -0.958 8.914 0.789 1 97.44 100 VAL A N 1
ATOM 770 C CA . VAL A 1 100 ? -1.904 9.859 0.206 1 97.44 100 VAL A CA 1
ATOM 771 C C . VAL A 1 100 ? -2.553 9.242 -1.033 1 97.44 100 VAL A C 1
ATOM 773 O O . VAL A 1 100 ? -3.754 9.406 -1.258 1 97.44 100 VAL A O 1
ATOM 776 N N . ALA A 1 101 ? -1.768 8.562 -1.836 1 98.44 101 ALA A N 1
ATOM 777 C CA . ALA A 1 101 ? -2.309 7.895 -3.018 1 98.44 101 ALA A CA 1
ATOM 778 C C . ALA A 1 101 ? -3.363 6.859 -2.631 1 98.44 101 ALA A C 1
ATOM 780 O O . ALA A 1 101 ? -4.391 6.734 -3.299 1 98.44 101 ALA A O 1
ATOM 781 N N . ILE A 1 102 ? -3.119 6.113 -1.552 1 98.44 102 ILE A N 1
ATOM 782 C CA . ILE A 1 102 ? -4.062 5.129 -1.029 1 98.44 102 ILE A CA 1
ATOM 783 C C . ILE A 1 102 ? -5.352 5.828 -0.6 1 98.44 102 ILE A C 1
ATOM 785 O O . ILE A 1 102 ? -6.445 5.43 -1.006 1 98.44 102 ILE A O 1
ATOM 789 N N . ALA A 1 103 ? -5.195 6.875 0.112 1 98.25 103 ALA A N 1
ATOM 790 C CA . ALA A 1 103 ? -6.312 7.484 0.827 1 98.25 103 ALA A CA 1
ATOM 791 C C . ALA A 1 103 ? -7.203 8.281 -0.123 1 98.25 103 ALA A C 1
ATOM 793 O O . ALA A 1 103 ? -8.43 8.25 -0.004 1 98.25 103 ALA A O 1
ATOM 794 N N . ILE A 1 104 ? -6.602 9.016 -1.033 1 98.62 104 ILE A N 1
ATOM 795 C CA . ILE A 1 104 ? -7.391 9.828 -1.953 1 98.62 104 ILE A CA 1
ATOM 796 C C . ILE A 1 104 ? -8.242 8.922 -2.838 1 98.62 104 ILE A C 1
ATOM 798 O O . ILE A 1 104 ? -9.438 9.172 -3.031 1 98.62 104 ILE A O 1
ATOM 802 N N . ALA A 1 105 ? -7.656 7.895 -3.375 1 98.81 105 ALA A N 1
ATOM 803 C CA . ALA A 1 105 ? -8.406 6.957 -4.211 1 98.81 105 ALA A CA 1
ATOM 804 C C . ALA A 1 105 ? -9.531 6.301 -3.416 1 98.81 105 ALA A C 1
ATOM 806 O O . ALA A 1 105 ? -10.641 6.125 -3.928 1 98.81 105 ALA A O 1
ATOM 807 N N . TYR A 1 106 ? -9.234 5.898 -2.217 1 98.38 106 TYR A N 1
ATOM 808 C CA . TYR A 1 106 ? -10.227 5.277 -1.346 1 98.38 106 TYR A CA 1
ATOM 809 C C . TYR A 1 106 ? -11.43 6.188 -1.154 1 98.38 106 TYR A C 1
ATOM 811 O O . TYR A 1 106 ? -12.57 5.766 -1.348 1 98.38 106 TYR A O 1
ATOM 819 N N . HIS A 1 107 ? -11.18 7.406 -0.798 1 97.75 107 HIS A N 1
ATOM 820 C CA . HIS A 1 107 ? -12.258 8.344 -0.49 1 97.75 107 HIS A CA 1
ATOM 821 C C . HIS A 1 107 ? -13.055 8.688 -1.74 1 97.75 107 HIS A C 1
ATOM 823 O O . HIS A 1 107 ? -14.281 8.797 -1.687 1 97.75 107 HIS A O 1
ATOM 829 N N . LEU A 1 108 ? -12.359 8.93 -2.803 1 98.56 108 LEU A N 1
ATOM 830 C CA . LEU A 1 108 ? -13.07 9.266 -4.031 1 98.56 108 LEU A CA 1
ATOM 831 C C . LEU A 1 108 ? -13.945 8.109 -4.492 1 98.56 108 LEU A C 1
ATOM 833 O O . LEU A 1 108 ? -15.086 8.32 -4.918 1 98.56 108 LEU A O 1
ATOM 837 N N . ALA A 1 109 ? -13.414 6.895 -4.445 1 98.38 109 ALA A N 1
ATOM 838 C CA . ALA A 1 109 ? -14.18 5.715 -4.84 1 98.38 109 ALA A CA 1
ATOM 839 C C . ALA A 1 109 ? -15.422 5.555 -3.973 1 98.38 109 ALA A C 1
ATOM 841 O O . ALA A 1 109 ? -16.5 5.195 -4.469 1 98.38 109 ALA A O 1
ATOM 842 N N . LYS A 1 110 ? -15.273 5.75 -2.729 1 96.94 110 LYS A N 1
ATOM 843 C CA . LYS A 1 110 ? -16.406 5.633 -1.82 1 96.94 110 LYS A CA 1
ATOM 844 C C . LYS A 1 110 ? -17.516 6.629 -2.186 1 96.94 110 LYS A C 1
ATOM 846 O O . LYS A 1 110 ? -18.688 6.344 -2.01 1 96.94 110 LYS A O 1
ATOM 851 N N . ARG A 1 111 ? -17.125 7.773 -2.592 1 95.94 111 ARG A N 1
ATOM 852 C CA . ARG A 1 111 ? -18.094 8.781 -3.006 1 95.94 111 ARG A CA 1
ATOM 853 C C . ARG A 1 111 ? -18.891 8.305 -4.223 1 95.94 111 ARG A C 1
ATOM 855 O O . ARG A 1 111 ? -20.047 8.688 -4.406 1 95.94 111 ARG A O 1
ATOM 862 N N . TYR A 1 112 ? -18.297 7.492 -5.059 1 97.12 112 TYR A N 1
ATOM 863 C CA . TYR A 1 112 ? -18.953 6.926 -6.227 1 97.12 112 TYR A CA 1
ATOM 864 C C . TYR A 1 112 ? -19.609 5.594 -5.887 1 97.12 112 TYR A C 1
ATOM 866 O O . TYR A 1 112 ? -20.062 4.871 -6.781 1 97.12 112 TYR A O 1
ATOM 874 N N . GLU A 1 113 ? -19.578 5.18 -4.664 1 96.06 113 GLU A N 1
ATOM 875 C CA . GLU A 1 113 ? -20.141 3.914 -4.203 1 96.06 113 GLU A CA 1
ATOM 876 C C . GLU A 1 113 ? -19.422 2.729 -4.852 1 96.06 113 GLU A C 1
ATOM 878 O O . GLU A 1 113 ? -20.062 1.744 -5.227 1 96.06 113 GLU A O 1
ATOM 883 N N . MET A 1 114 ? -18.234 2.924 -5.078 1 96 114 MET A N 1
ATOM 884 C CA . MET A 1 114 ? -17.359 1.864 -5.562 1 96 114 MET A CA 1
ATOM 885 C C . MET A 1 114 ? -16.5 1.31 -4.43 1 96 114 MET A C 1
ATOM 887 O O . MET A 1 114 ? -16.5 1.848 -3.322 1 96 114 MET A O 1
ATOM 891 N N . SER A 1 115 ? -15.852 0.151 -4.695 1 95.5 115 SER A N 1
ATOM 892 C CA . SER A 1 115 ? -14.984 -0.443 -3.684 1 95.5 115 SER A CA 1
ATOM 893 C C . SER A 1 115 ? -13.789 0.456 -3.385 1 95.5 115 SER A C 1
ATOM 895 O O . SER A 1 115 ? -12.93 0.659 -4.246 1 95.5 115 SER A O 1
ATOM 897 N N . GLY A 1 116 ? -13.781 1.023 -2.141 1 97.25 116 GLY A N 1
ATOM 898 C CA . GLY A 1 116 ? -12.672 1.87 -1.734 1 97.25 116 GLY A CA 1
ATOM 899 C C . GLY A 1 116 ? -11.344 1.148 -1.739 1 97.25 116 GLY A C 1
ATOM 900 O O . GLY A 1 116 ? -10.328 1.704 -2.174 1 97.25 116 GLY A O 1
ATOM 901 N N . LEU A 1 117 ? -11.359 -0.094 -1.296 1 97.62 117 LEU A N 1
ATOM 902 C CA . LEU A 1 117 ? -10.125 -0.868 -1.195 1 97.62 117 LEU A CA 1
ATOM 903 C C . LEU A 1 117 ? -9.547 -1.154 -2.578 1 97.62 117 LEU A C 1
ATOM 905 O O . LEU A 1 117 ? -8.352 -0.983 -2.801 1 97.62 117 LEU A O 1
ATOM 909 N N . ASN A 1 118 ? -10.406 -1.589 -3.533 1 96.81 118 ASN A N 1
ATOM 910 C CA . ASN A 1 118 ? -9.938 -1.884 -4.883 1 96.81 118 ASN A CA 1
ATOM 911 C C . ASN A 1 118 ? -9.32 -0.654 -5.547 1 96.81 118 ASN A C 1
ATOM 913 O O . ASN A 1 118 ? -8.289 -0.752 -6.215 1 96.81 118 ASN A O 1
ATOM 917 N N . ALA A 1 119 ? -10.008 0.469 -5.355 1 98.12 119 ALA A N 1
ATOM 918 C CA . ALA A 1 119 ? -9.492 1.714 -5.922 1 98.12 119 ALA A CA 1
ATOM 919 C C . ALA A 1 119 ? -8.148 2.076 -5.309 1 98.12 119 ALA A C 1
ATOM 921 O O . ALA A 1 119 ? -7.242 2.537 -6.012 1 98.12 119 ALA A O 1
ATOM 922 N N . ALA A 1 120 ? -8.023 1.923 -3.973 1 98.38 120 ALA A N 1
ATOM 923 C CA . ALA A 1 120 ? -6.77 2.201 -3.273 1 98.38 120 ALA A CA 1
ATOM 924 C C . ALA A 1 120 ? -5.637 1.334 -3.812 1 98.38 120 ALA A C 1
ATOM 926 O O . ALA A 1 120 ? -4.516 1.813 -4.004 1 98.38 120 ALA A O 1
ATOM 927 N N . ILE A 1 121 ? -5.902 0.075 -4.066 1 97.94 121 ILE A N 1
ATOM 928 C CA . ILE A 1 121 ? -4.895 -0.869 -4.539 1 97.94 121 ILE A CA 1
ATOM 929 C C . ILE A 1 121 ? -4.449 -0.483 -5.949 1 97.94 121 ILE A C 1
ATOM 931 O O . ILE A 1 121 ? -3.25 -0.432 -6.234 1 97.94 121 ILE A O 1
ATOM 935 N N . VAL A 1 122 ? -5.402 -0.194 -6.816 1 98 122 VAL A N 1
ATOM 936 C CA . VAL A 1 122 ? -5.098 0.179 -8.195 1 98 122 VAL A CA 1
ATOM 937 C C . VAL A 1 122 ? -4.281 1.47 -8.211 1 98 122 VAL A C 1
ATOM 939 O O . VAL A 1 122 ? -3.254 1.553 -8.891 1 98 122 VAL A O 1
ATOM 942 N N . SER A 1 123 ? -4.758 2.475 -7.465 1 98.56 123 SER A N 1
ATOM 943 C CA . SER A 1 123 ? -4.09 3.77 -7.395 1 98.56 123 SER A CA 1
ATOM 944 C C . SER A 1 123 ? -2.664 3.627 -6.867 1 98.56 123 SER A C 1
ATOM 946 O O . SER A 1 123 ? -1.731 4.211 -7.422 1 98.56 123 SER A O 1
ATOM 948 N N . THR A 1 124 ? -2.49 2.887 -5.82 1 98.38 124 THR A N 1
ATOM 949 C CA . THR A 1 124 ? -1.188 2.709 -5.188 1 98.38 124 THR A CA 1
ATOM 950 C C . THR A 1 124 ? -0.214 2.021 -6.141 1 98.38 124 THR A C 1
ATOM 952 O O . THR A 1 124 ? 0.951 2.414 -6.238 1 98.38 124 THR A O 1
ATOM 955 N N . THR A 1 125 ? -0.689 1.008 -6.812 1 98.31 125 THR A N 1
ATOM 956 C CA . THR A 1 125 ? 0.134 0.284 -7.773 1 98.31 125 THR A CA 1
ATOM 957 C C . THR A 1 125 ? 0.64 1.222 -8.867 1 98.31 125 THR A C 1
ATOM 959 O O . THR A 1 125 ? 1.834 1.241 -9.172 1 98.31 125 THR A O 1
ATOM 962 N N . VAL A 1 126 ? -0.253 1.979 -9.438 1 98.56 126 VAL A N 1
ATOM 963 C CA . VAL A 1 126 ? 0.087 2.887 -10.531 1 98.56 126 VAL A CA 1
ATOM 964 C C . VAL A 1 126 ? 1.002 3.994 -10.016 1 98.56 126 VAL A C 1
ATOM 966 O O . VAL A 1 126 ? 1.958 4.383 -10.688 1 98.56 126 VAL A O 1
ATOM 969 N N . PHE A 1 127 ? 0.73 4.484 -8.805 1 98.69 127 PHE A N 1
ATOM 970 C CA . PHE A 1 127 ? 1.559 5.516 -8.195 1 98.69 127 PHE A CA 1
ATOM 971 C C . PHE A 1 127 ? 2.996 5.031 -8.039 1 98.69 127 PHE A C 1
ATOM 973 O O . PHE A 1 127 ? 3.938 5.742 -8.391 1 98.69 127 PHE A O 1
ATOM 980 N N . LEU A 1 128 ? 3.152 3.842 -7.488 1 98.31 128 LEU A N 1
ATOM 981 C CA . LEU A 1 128 ? 4.488 3.291 -7.281 1 98.31 128 LEU A CA 1
ATOM 982 C C . LEU A 1 128 ? 5.203 3.082 -8.617 1 98.31 128 LEU A C 1
ATOM 984 O O . LEU A 1 128 ? 6.398 3.354 -8.734 1 98.31 128 LEU A O 1
ATOM 988 N N . LEU A 1 129 ? 4.445 2.66 -9.594 1 97.81 129 LEU A N 1
ATOM 989 C CA . LEU A 1 129 ? 4.996 2.4 -10.914 1 97.81 129 LEU A CA 1
ATOM 990 C C . LEU A 1 129 ? 5.562 3.678 -11.531 1 97.81 129 LEU A C 1
ATOM 992 O O . LEU A 1 129 ? 6.633 3.656 -12.141 1 97.81 129 LEU A O 1
ATOM 996 N N . ILE A 1 130 ? 4.883 4.762 -11.273 1 97.38 130 ILE A N 1
ATOM 997 C CA . ILE A 1 130 ? 5.203 6.02 -11.938 1 97.38 130 ILE A CA 1
ATOM 998 C C . ILE A 1 130 ? 6.207 6.809 -11.102 1 97.38 130 ILE A C 1
ATOM 1000 O O . ILE A 1 130 ? 7.086 7.484 -11.641 1 97.38 130 ILE A O 1
ATOM 1004 N N . CYS A 1 131 ? 6.184 6.68 -9.797 1 97.25 131 CYS A N 1
ATOM 1005 C CA . CYS A 1 131 ? 6.938 7.559 -8.906 1 97.25 131 CYS A CA 1
ATOM 1006 C C . CYS A 1 131 ? 8.203 6.867 -8.398 1 97.25 131 CYS A C 1
ATOM 1008 O O . CYS A 1 131 ? 9.195 7.531 -8.094 1 97.25 131 CYS A O 1
ATOM 1010 N N . ALA A 1 132 ? 8.117 5.586 -8.32 1 97.31 132 ALA A N 1
ATOM 1011 C CA . ALA A 1 132 ? 9.219 4.895 -7.648 1 97.31 132 ALA A CA 1
ATOM 1012 C C . ALA A 1 132 ? 9.492 3.541 -8.297 1 97.31 132 ALA A C 1
ATOM 1014 O O . ALA A 1 132 ? 9.508 2.512 -7.617 1 97.31 132 ALA A O 1
ATOM 1015 N N . PRO A 1 133 ? 9.766 3.594 -9.594 1 97 133 PRO A N 1
ATOM 1016 C CA . PRO A 1 133 ? 10.094 2.332 -10.266 1 97 133 PRO A CA 1
ATOM 1017 C C . PRO A 1 133 ? 11.305 1.63 -9.641 1 97 133 PRO A C 1
ATOM 1019 O O . PRO A 1 133 ? 12.305 2.277 -9.336 1 97 133 PRO A O 1
ATOM 1022 N N . THR A 1 134 ? 11.133 0.33 -9.453 1 96.75 134 THR A N 1
ATOM 1023 C CA . THR A 1 134 ? 12.219 -0.431 -8.859 1 96.75 134 THR A CA 1
ATOM 1024 C C . THR A 1 134 ? 13.5 -0.284 -9.68 1 96.75 134 THR A C 1
ATOM 1026 O O . THR A 1 134 ? 13.438 -0.155 -10.906 1 96.75 134 THR A O 1
ATOM 1029 N N . THR A 1 135 ? 14.602 -0.263 -8.992 1 95.31 135 THR A N 1
ATOM 1030 C CA . THR A 1 135 ? 15.922 -0.152 -9.609 1 95.31 135 THR A CA 1
ATOM 1031 C C . THR A 1 135 ? 16.922 -1.067 -8.914 1 95.31 135 THR A C 1
ATOM 1033 O O . THR A 1 135 ? 16.594 -1.72 -7.922 1 95.31 135 THR A O 1
ATOM 1036 N N . THR A 1 136 ? 18.094 -1.221 -9.508 1 95.25 136 THR A N 1
ATOM 1037 C CA . THR A 1 136 ? 19.156 -2.025 -8.93 1 95.25 136 THR A CA 1
ATOM 1038 C C . THR A 1 136 ? 20.219 -1.134 -8.297 1 95.25 136 THR A C 1
ATOM 1040 O O . THR A 1 136 ? 20.609 -0.119 -8.875 1 95.25 136 THR A O 1
ATOM 1043 N N . ALA A 1 137 ? 20.562 -1.46 -7.086 1 96.62 137 ALA A N 1
ATOM 1044 C CA . ALA A 1 137 ? 21.547 -0.663 -6.348 1 96.62 137 ALA A CA 1
ATOM 1045 C C . ALA A 1 137 ? 22.406 -1.545 -5.445 1 96.62 137 ALA A C 1
ATOM 1047 O O . ALA A 1 137 ? 22.094 -2.723 -5.246 1 96.62 137 ALA A O 1
ATOM 1048 N N . VAL A 1 138 ? 23.547 -0.992 -5.09 1 96.06 138 VAL A N 1
ATOM 1049 C CA . VAL A 1 138 ? 24.453 -1.647 -4.148 1 96.06 138 VAL A CA 1
ATOM 1050 C C . VAL A 1 138 ? 24.453 -0.899 -2.818 1 96.06 138 VAL A C 1
ATOM 1052 O O . VAL A 1 138 ? 24.578 0.327 -2.787 1 96.06 138 VAL A O 1
ATOM 1055 N N . LEU A 1 139 ? 24.266 -1.633 -1.744 1 95.31 139 LEU A N 1
ATOM 1056 C CA . LEU A 1 139 ? 24.25 -1.021 -0.42 1 95.31 139 LEU A CA 1
ATOM 1057 C C . LEU A 1 139 ? 25.547 -0.269 -0.15 1 95.31 139 LEU A C 1
ATOM 1059 O O . LEU A 1 139 ? 26.625 -0.74 -0.511 1 95.31 139 LEU A O 1
ATOM 1063 N N . THR A 1 140 ? 25.391 0.893 0.49 1 94.31 140 THR A N 1
ATOM 1064 C CA . THR A 1 140 ? 26.578 1.671 0.824 1 94.31 140 THR A CA 1
ATOM 1065 C C . THR A 1 140 ? 27.484 0.896 1.779 1 94.31 140 THR A C 1
ATOM 1067 O O . THR A 1 140 ? 28.703 1.037 1.737 1 94.31 140 THR A O 1
ATOM 1070 N N . SER A 1 141 ? 26.875 0.077 2.615 1 90.38 141 SER A N 1
ATOM 1071 C CA . SER A 1 141 ? 27.625 -0.702 3.592 1 90.38 141 SER A CA 1
ATOM 1072 C C . SER A 1 141 ? 28.516 -1.729 2.906 1 90.38 141 SER A C 1
ATOM 1074 O O . SER A 1 141 ? 29.5 -2.203 3.496 1 90.38 141 SER A O 1
ATOM 1076 N N . ALA A 1 142 ? 28.266 -2.02 1.648 1 89.62 142 ALA A N 1
ATOM 1077 C CA . ALA A 1 142 ? 29.047 -3.006 0.907 1 89.62 142 ALA A CA 1
ATOM 1078 C C . ALA A 1 142 ? 30.188 -2.342 0.152 1 89.62 142 ALA A C 1
ATOM 1080 O O . ALA A 1 142 ? 31.094 -3.021 -0.351 1 89.62 142 ALA A O 1
ATOM 1081 N N . ILE A 1 143 ? 30.188 -1.05 0.1 1 90.56 143 ILE A N 1
ATOM 1082 C CA . ILE A 1 143 ? 31.188 -0.313 -0.661 1 90.56 143 ILE A CA 1
ATOM 1083 C C . ILE A 1 143 ? 32.375 0.028 0.242 1 90.56 143 ILE A C 1
ATOM 1085 O O . ILE A 1 143 ? 32.25 0.826 1.174 1 90.56 143 ILE A O 1
ATOM 1089 N N . SER A 1 144 ? 33.438 -0.679 0.07 1 87.62 144 SER A N 1
ATOM 1090 C CA . SER A 1 144 ? 34.656 -0.435 0.816 1 87.62 144 SER A CA 1
ATOM 1091 C C . SER A 1 144 ? 35.781 -0.018 -0.111 1 87.62 144 SER A C 1
ATOM 1093 O O . SER A 1 144 ? 35.719 -0.222 -1.325 1 87.62 144 SER A O 1
ATOM 1095 N N . GLU A 1 145 ? 36.844 0.548 0.548 1 84 145 GLU A N 1
ATOM 1096 C CA . GLU A 1 145 ? 38 0.945 -0.227 1 84 145 GLU A CA 1
ATOM 1097 C C . GLU A 1 145 ? 38.656 -0.26 -0.895 1 84 145 GLU A C 1
ATOM 1099 O O . GLU A 1 145 ? 38.875 -1.289 -0.251 1 84 145 GLU A O 1
ATOM 1104 N N . GLY A 1 146 ? 38.969 -0.156 -2.166 1 78.88 146 GLY A N 1
ATOM 1105 C CA . GLY A 1 146 ? 39.656 -1.211 -2.895 1 78.88 146 GLY A CA 1
ATOM 1106 C C . GLY A 1 146 ? 38.688 -2.271 -3.436 1 78.88 146 GLY A C 1
ATOM 1107 O O . GLY A 1 146 ? 39.156 -3.254 -4.035 1 78.88 146 GLY A O 1
ATOM 1108 N N . ALA A 1 147 ? 37.375 -2.082 -3.211 1 81.81 147 ALA A N 1
ATOM 1109 C CA . ALA A 1 147 ? 36.406 -3.064 -3.725 1 81.81 147 ALA A CA 1
ATOM 1110 C C . ALA A 1 147 ? 36.406 -3.082 -5.25 1 81.81 147 ALA A C 1
ATOM 1112 O O . ALA A 1 147 ? 36.5 -2.033 -5.891 1 81.81 147 ALA A O 1
ATOM 1113 N N . ASN A 1 148 ? 36.469 -4.219 -5.789 1 87.31 148 ASN A N 1
ATOM 1114 C CA . ASN A 1 148 ? 36.406 -4.383 -7.238 1 87.31 148 ASN A CA 1
ATOM 1115 C C . ASN A 1 148 ? 35 -4.129 -7.773 1 87.31 148 ASN A C 1
ATOM 1117 O O . ASN A 1 148 ? 34 -4.508 -7.137 1 87.31 148 ASN A O 1
ATOM 1121 N N . THR A 1 149 ? 34.938 -3.486 -8.906 1 87.75 149 THR A N 1
ATOM 1122 C CA . THR A 1 149 ? 33.656 -3.129 -9.539 1 87.75 149 THR A CA 1
ATOM 1123 C C . THR A 1 149 ? 32.812 -4.367 -9.766 1 87.75 149 THR A C 1
ATOM 1125 O O . THR A 1 149 ? 31.594 -4.344 -9.523 1 87.75 149 THR A O 1
ATOM 1128 N N . ASN A 1 150 ? 33.438 -5.418 -10.164 1 89.88 150 ASN A N 1
ATOM 1129 C CA . ASN A 1 150 ? 32.688 -6.645 -10.445 1 89.88 150 ASN A CA 1
ATOM 1130 C C . ASN A 1 150 ? 32.094 -7.254 -9.18 1 89.88 150 ASN A C 1
ATOM 1132 O O . ASN A 1 150 ? 31 -7.809 -9.203 1 89.88 150 ASN A O 1
ATOM 1136 N N . ASP A 1 151 ? 32.781 -7.125 -8.172 1 89.25 151 ASP A N 1
ATOM 1137 C CA . ASP A 1 151 ? 32.344 -7.648 -6.895 1 89.25 151 ASP A CA 1
ATOM 1138 C C . ASP A 1 151 ? 31.141 -6.844 -6.367 1 89.25 151 ASP A C 1
ATOM 1140 O O . ASP A 1 151 ? 30.203 -7.402 -5.793 1 89.25 151 ASP A O 1
ATOM 1144 N N . LEU A 1 152 ? 31.266 -5.535 -6.586 1 90.38 152 LEU A N 1
ATOM 1145 C CA . LEU A 1 152 ? 30.172 -4.656 -6.152 1 90.38 152 LEU A CA 1
ATOM 1146 C C . LEU A 1 152 ? 28.906 -4.941 -6.938 1 90.38 152 LEU A C 1
ATOM 1148 O O . LEU A 1 152 ? 27.812 -5.035 -6.355 1 90.38 152 LEU A O 1
ATOM 1152 N N . LEU A 1 153 ? 29.078 -5.09 -8.195 1 91.19 153 LEU A N 1
ATOM 1153 C CA . LEU A 1 153 ? 27.922 -5.32 -9.055 1 91.19 153 LEU A CA 1
ATOM 1154 C C . LEU A 1 153 ? 27.281 -6.672 -8.75 1 91.19 153 LEU A C 1
ATOM 1156 O O . LEU A 1 153 ? 26.062 -6.836 -8.906 1 91.19 153 LEU A O 1
ATOM 1160 N N . ALA A 1 154 ? 28.047 -7.605 -8.273 1 90.62 154 ALA A N 1
ATOM 1161 C CA . ALA A 1 154 ? 27.547 -8.922 -7.91 1 90.62 154 ALA A CA 1
ATOM 1162 C C . ALA A 1 154 ? 26.656 -8.844 -6.676 1 90.62 154 ALA A C 1
ATOM 1164 O O . ALA A 1 154 ? 25.812 -9.727 -6.449 1 90.62 154 ALA A O 1
ATOM 1165 N N . GLN A 1 155 ? 26.766 -7.754 -5.938 1 92.38 155 GLN A N 1
ATOM 1166 C CA . GLN A 1 155 ? 25.969 -7.582 -4.719 1 92.38 155 GLN A CA 1
ATOM 1167 C C . GLN A 1 155 ? 24.766 -6.695 -4.969 1 92.38 155 GLN A C 1
ATOM 1169 O O . GLN A 1 155 ? 24.078 -6.297 -4.023 1 92.38 155 GLN A O 1
ATOM 1174 N N . ALA A 1 156 ? 24.547 -6.391 -6.195 1 93.94 156 ALA A N 1
ATOM 1175 C CA . ALA A 1 156 ? 23.422 -5.543 -6.559 1 93.94 156 ALA A CA 1
ATOM 1176 C C . ALA A 1 156 ? 22.094 -6.215 -6.199 1 93.94 156 ALA A C 1
ATOM 1178 O O . ALA A 1 156 ? 21.969 -7.438 -6.312 1 93.94 156 ALA A O 1
ATOM 1179 N N . ALA A 1 157 ? 21.156 -5.445 -5.688 1 94.25 157 ALA A N 1
ATOM 1180 C CA . ALA A 1 157 ? 19.812 -5.914 -5.355 1 94.25 157 ALA A CA 1
ATOM 1181 C C . ALA A 1 157 ? 18.75 -4.934 -5.852 1 94.25 157 ALA A C 1
ATOM 1183 O O . ALA A 1 157 ? 19.078 -3.859 -6.359 1 94.25 157 ALA A O 1
ATOM 1184 N N . SER A 1 158 ? 17.516 -5.383 -5.812 1 95.12 158 SER A N 1
ATOM 1185 C CA . SER A 1 158 ? 16.391 -4.562 -6.262 1 95.12 158 SER A CA 1
ATOM 1186 C C . SER A 1 158 ? 15.898 -3.65 -5.145 1 95.12 158 SER A C 1
ATOM 1188 O O . SER A 1 158 ? 15.688 -4.102 -4.016 1 95.12 158 SER A O 1
ATOM 1190 N N . PHE A 1 159 ? 15.812 -2.324 -5.426 1 97.56 159 PHE A N 1
ATOM 1191 C CA . PHE A 1 159 ? 15.383 -1.326 -4.453 1 97.56 159 PHE A CA 1
ATOM 1192 C C . PHE A 1 159 ? 14.328 -0.403 -5.051 1 97.56 159 PHE A C 1
ATOM 1194 O O . PHE A 1 159 ? 14.234 -0.269 -6.273 1 97.56 159 PHE A O 1
ATOM 1201 N N . ILE A 1 160 ? 13.539 0.228 -4.203 1 97.88 160 ILE A N 1
ATOM 1202 C CA . ILE A 1 160 ? 12.602 1.284 -4.566 1 97.88 160 ILE A CA 1
ATOM 1203 C C . ILE A 1 160 ? 13.156 2.639 -4.133 1 97.88 160 ILE A C 1
ATOM 1205 O O . ILE A 1 160 ? 13.414 2.859 -2.947 1 97.88 160 ILE A O 1
ATOM 1209 N N . PRO A 1 161 ? 13.422 3.518 -5.082 1 97.38 161 PRO A N 1
ATOM 1210 C CA . PRO A 1 161 ? 13.875 4.848 -4.68 1 97.38 161 PRO A CA 1
ATOM 1211 C C . PRO A 1 161 ? 12.812 5.629 -3.906 1 97.38 161 PRO A C 1
ATOM 1213 O O . PRO A 1 161 ? 11.625 5.543 -4.23 1 97.38 161 PRO A O 1
ATOM 1216 N N . THR A 1 162 ? 13.188 6.414 -2.926 1 96.81 162 THR A N 1
ATOM 1217 C CA . THR A 1 162 ? 12.211 7.078 -2.062 1 96.81 162 THR A CA 1
ATOM 1218 C C . THR A 1 162 ? 12.047 8.547 -2.457 1 96.81 162 THR A C 1
ATOM 1220 O O . THR A 1 162 ? 11.25 9.266 -1.858 1 96.81 162 THR A O 1
ATOM 1223 N N . THR A 1 163 ? 12.711 9 -3.49 1 94.75 163 THR A N 1
ATOM 1224 C CA . THR A 1 163 ? 12.773 10.406 -3.879 1 94.75 163 THR A CA 1
ATOM 1225 C C . THR A 1 163 ? 11.367 10.984 -4.043 1 94.75 163 THR A C 1
ATOM 1227 O O . THR A 1 163 ? 11.094 12.102 -3.582 1 94.75 163 THR A O 1
ATOM 1230 N N . TYR A 1 164 ? 10.477 10.281 -4.66 1 96.81 164 TYR A N 1
ATOM 1231 C CA . TYR A 1 164 ? 9.148 10.812 -4.953 1 96.81 164 TYR A CA 1
ATOM 1232 C C . TYR A 1 164 ? 8.078 10.078 -4.145 1 96.81 164 TYR A C 1
ATOM 1234 O O . TYR A 1 164 ? 6.898 10.102 -4.5 1 96.81 164 TYR A O 1
ATOM 1242 N N . LEU A 1 165 ? 8.523 9.398 -3.08 1 97 165 LEU A N 1
ATOM 1243 C CA . LEU A 1 165 ? 7.555 8.781 -2.174 1 97 165 LEU A CA 1
ATOM 1244 C C . LEU A 1 165 ? 7.215 9.719 -1.022 1 97 165 LEU A C 1
ATOM 1246 O O . LEU A 1 165 ? 6.25 9.492 -0.292 1 97 165 LEU A O 1
ATOM 1250 N N . ASP A 1 166 ? 7.965 10.82 -0.894 1 93.12 166 ASP A N 1
ATOM 1251 C CA . ASP A 1 166 ? 7.715 11.82 0.141 1 93.12 166 ASP A CA 1
ATOM 1252 C C . ASP A 1 166 ? 6.797 12.922 -0.375 1 93.12 166 ASP A C 1
ATOM 1254 O O . ASP A 1 166 ? 5.926 12.672 -1.214 1 93.12 166 ASP A O 1
ATOM 1258 N N . ALA A 1 167 ? 6.938 14.133 0.131 1 90.88 167 ALA A N 1
ATOM 1259 C CA . ALA A 1 167 ? 6.031 15.234 -0.192 1 90.88 167 ALA A CA 1
ATOM 1260 C C . ALA A 1 167 ? 6.191 15.672 -1.646 1 90.88 167 ALA A C 1
ATOM 1262 O O . ALA A 1 167 ? 5.262 16.219 -2.244 1 90.88 167 ALA A O 1
ATOM 1263 N N . LYS A 1 168 ? 7.344 15.359 -2.369 1 93.38 168 LYS A N 1
ATOM 1264 C CA . LYS A 1 168 ? 7.574 15.703 -3.77 1 93.38 168 LYS A CA 1
ATOM 1265 C C . LYS A 1 168 ? 6.637 14.922 -4.688 1 93.38 168 LYS A C 1
ATOM 1267 O O . LYS A 1 168 ? 6.406 15.32 -5.832 1 93.38 168 LYS A O 1
ATOM 1272 N N . GLY A 1 169 ? 6.141 13.859 -4.156 1 96.19 169 GLY A N 1
ATOM 1273 C CA . GLY A 1 169 ? 5.277 13.023 -4.977 1 96.19 169 GLY A CA 1
ATOM 1274 C C . GLY A 1 169 ? 3.803 13.211 -4.684 1 96.19 169 GLY A C 1
ATOM 1275 O O . GLY A 1 169 ? 2.953 12.57 -5.301 1 96.19 169 GLY A O 1
ATOM 1276 N N . ILE A 1 170 ? 3.439 14.102 -3.811 1 97.19 170 ILE A N 1
ATOM 1277 C CA . ILE A 1 170 ? 2.061 14.25 -3.357 1 97.19 170 ILE A CA 1
ATOM 1278 C C . ILE A 1 170 ? 1.174 14.664 -4.527 1 97.19 170 ILE A C 1
ATOM 1280 O O . ILE A 1 170 ? 0.067 14.148 -4.691 1 97.19 170 ILE A O 1
ATOM 1284 N N . PHE A 1 171 ? 1.587 15.602 -5.328 1 97.44 171 PHE A N 1
ATOM 1285 C CA . PHE A 1 171 ? 0.759 16.062 -6.434 1 97.44 171 PHE A CA 1
ATOM 1286 C C . PHE A 1 171 ? 0.589 14.977 -7.484 1 97.44 171 PHE A C 1
ATOM 1288 O O . PHE A 1 171 ? -0.469 14.867 -8.109 1 97.44 171 PHE A O 1
ATOM 1295 N N . THR A 1 172 ? 1.688 14.195 -7.738 1 98.06 172 THR A N 1
ATOM 1296 C CA . THR A 1 172 ? 1.533 13.023 -8.594 1 98.06 172 THR A CA 1
ATOM 1297 C C . THR A 1 172 ? 0.514 12.047 -8.008 1 98.06 172 THR A C 1
ATOM 1299 O O . THR A 1 172 ? -0.294 11.477 -8.742 1 98.06 172 THR A O 1
ATOM 1302 N N . ALA A 1 173 ? 0.586 11.844 -6.672 1 98.5 173 ALA A N 1
ATOM 1303 C CA . ALA A 1 173 ? -0.377 10.984 -5.992 1 98.5 173 ALA A CA 1
ATOM 1304 C C . ALA A 1 173 ? -1.806 11.461 -6.23 1 98.5 173 ALA A C 1
ATOM 1306 O O . ALA A 1 173 ? -2.709 10.656 -6.457 1 98.5 173 ALA A O 1
ATOM 1307 N N . ILE A 1 174 ? -2 12.766 -6.168 1 98.38 174 ILE A N 1
ATOM 1308 C CA . ILE A 1 174 ? -3.318 13.359 -6.371 1 98.38 174 ILE A CA 1
ATOM 1309 C C . ILE A 1 174 ? -3.797 13.078 -7.797 1 98.38 174 ILE A C 1
ATOM 1311 O O . ILE A 1 174 ? -4.906 12.578 -7.996 1 98.38 174 ILE A O 1
ATOM 1315 N N . ILE A 1 175 ? -2.982 13.32 -8.766 1 98.31 175 ILE A N 1
ATOM 1316 C CA . ILE A 1 175 ? -3.342 13.18 -10.172 1 98.31 175 ILE A CA 1
ATOM 1317 C C . ILE A 1 175 ? -3.617 11.711 -10.484 1 98.31 175 ILE A C 1
ATOM 1319 O O . ILE A 1 175 ? -4.629 11.383 -11.109 1 98.31 175 ILE A O 1
ATOM 1323 N N . VAL A 1 176 ? -2.764 10.836 -10.07 1 98.5 176 VAL A N 1
ATOM 1324 C CA . VAL A 1 176 ? -2.859 9.406 -10.367 1 98.5 176 VAL A CA 1
ATOM 1325 C C . VAL A 1 176 ? -4.082 8.812 -9.672 1 98.5 176 VAL A C 1
ATOM 1327 O O . VAL A 1 176 ? -4.816 8.023 -10.266 1 98.5 176 VAL A O 1
ATOM 1330 N N . SER A 1 177 ? -4.273 9.148 -8.406 1 98.75 177 SER A N 1
ATOM 1331 C CA . SER A 1 177 ? -5.398 8.602 -7.652 1 98.75 177 SER A CA 1
ATOM 1332 C C . SER A 1 177 ? -6.73 9.016 -8.273 1 98.75 177 SER A C 1
ATOM 1334 O O . SER A 1 177 ? -7.605 8.172 -8.484 1 98.75 177 SER A O 1
ATOM 1336 N N . ILE A 1 178 ? -6.875 10.305 -8.57 1 98.75 178 ILE A N 1
ATOM 1337 C CA . ILE A 1 178 ? -8.109 10.789 -9.172 1 98.75 178 ILE A CA 1
ATOM 1338 C C . ILE A 1 178 ? -8.297 10.164 -10.555 1 98.75 178 ILE A C 1
ATOM 1340 O O . ILE A 1 178 ? -9.383 9.695 -10.883 1 98.75 178 ILE A O 1
ATOM 1344 N N . GLY A 1 179 ? -7.223 10.172 -11.328 1 98.75 179 GLY A N 1
ATOM 1345 C CA . GLY A 1 179 ? -7.297 9.578 -12.648 1 98.75 179 GLY A CA 1
ATOM 1346 C C . GLY A 1 179 ? -7.688 8.109 -12.625 1 98.75 179 GLY A C 1
ATOM 1347 O O . GLY A 1 179 ? -8.523 7.672 -13.414 1 98.75 179 GLY A O 1
ATOM 1348 N N . CYS A 1 180 ? -7.074 7.297 -11.812 1 98.75 180 CYS A N 1
ATOM 1349 C CA . CYS A 1 180 ? -7.375 5.875 -11.711 1 98.75 180 CYS A CA 1
ATOM 1350 C C . CYS A 1 180 ? -8.836 5.648 -11.344 1 98.75 180 CYS A C 1
ATOM 1352 O O . CYS A 1 180 ? -9.508 4.812 -11.945 1 98.75 180 CYS A O 1
ATOM 1354 N N . VAL A 1 181 ? -9.305 6.406 -10.305 1 98.75 181 VAL A N 1
ATOM 1355 C CA . VAL A 1 181 ? -10.68 6.211 -9.852 1 98.75 181 VAL A CA 1
ATOM 1356 C C . VAL A 1 181 ? -11.648 6.609 -10.969 1 98.75 181 VAL A C 1
ATOM 1358 O O . VAL A 1 181 ? -12.672 5.949 -11.172 1 98.75 181 VAL A O 1
ATOM 1361 N N . GLU A 1 182 ? -11.328 7.699 -11.688 1 98.69 182 GLU A N 1
ATOM 1362 C CA . GLU A 1 182 ? -12.211 8.117 -12.781 1 98.69 182 GLU A CA 1
ATOM 1363 C C . GLU A 1 182 ? -12.242 7.082 -13.898 1 98.69 182 GLU A C 1
ATOM 1365 O O . GLU A 1 182 ? -13.281 6.852 -14.508 1 98.69 182 GLU A O 1
ATOM 1370 N N . ILE A 1 183 ? -11.141 6.508 -14.203 1 98.56 183 ILE A N 1
ATOM 1371 C CA . ILE A 1 183 ? -11.102 5.441 -15.203 1 98.56 183 ILE A CA 1
ATOM 1372 C C . ILE A 1 183 ? -11.938 4.258 -14.734 1 98.56 183 ILE A C 1
ATOM 1374 O O . ILE A 1 183 ? -12.727 3.707 -15.5 1 98.56 183 ILE A O 1
ATOM 1378 N N . MET A 1 184 ? -11.711 3.842 -13.531 1 97.81 184 MET A N 1
ATOM 1379 C CA . MET A 1 184 ? -12.477 2.738 -12.953 1 97.81 184 MET A CA 1
ATOM 1380 C C . MET A 1 184 ? -13.969 3.029 -13.008 1 97.81 184 MET A C 1
ATOM 1382 O O . MET A 1 184 ? -14.773 2.139 -13.305 1 97.81 184 MET A O 1
ATOM 1386 N N . ARG A 1 185 ? -14.32 4.273 -12.68 1 97.88 185 ARG A N 1
ATOM 1387 C CA . ARG A 1 185 ? -15.719 4.684 -12.688 1 97.88 185 ARG A CA 1
ATOM 1388 C C . ARG A 1 185 ? -16.328 4.559 -14.078 1 97.88 185 ARG A C 1
ATOM 1390 O O . ARG A 1 185 ? -17.422 4.027 -14.242 1 97.88 185 ARG A O 1
ATOM 1397 N N . VAL A 1 186 ? -15.625 5.078 -15.078 1 97.69 186 VAL A N 1
ATOM 1398 C CA . VAL A 1 186 ? -16.094 5.031 -16.453 1 97.69 186 VAL A CA 1
ATOM 1399 C C . VAL A 1 186 ? -16.266 3.578 -16.891 1 97.69 186 VAL A C 1
ATOM 1401 O O . VAL A 1 186 ? -17.234 3.23 -17.562 1 97.69 186 VAL A O 1
ATOM 1404 N N . MET A 1 187 ? -15.367 2.711 -16.516 1 96.81 187 MET A N 1
ATOM 1405 C CA . MET A 1 187 ? -15.43 1.301 -16.891 1 96.81 187 MET A CA 1
ATOM 1406 C C . MET A 1 187 ? -16.609 0.615 -16.203 1 96.81 187 MET A C 1
ATOM 1408 O O . MET A 1 187 ? -17.297 -0.213 -16.828 1 96.81 187 MET A O 1
ATOM 1412 N N . LEU A 1 188 ? -16.797 0.943 -15.016 1 93.69 188 LEU A N 1
ATOM 1413 C CA . LEU A 1 188 ? -17.938 0.392 -14.297 1 93.69 188 LEU A CA 1
ATOM 1414 C C . LEU A 1 188 ? -19.25 0.845 -14.93 1 93.69 188 LEU A C 1
ATOM 1416 O O . LEU A 1 188 ? -20.156 0.039 -15.117 1 93.69 188 LEU A O 1
ATOM 1420 N N . LYS A 1 189 ? -19.375 2.092 -15.234 1 94.94 189 LYS A N 1
ATOM 1421 C CA . LYS A 1 189 ? -20.578 2.656 -15.828 1 94.94 189 LYS A CA 1
ATOM 1422 C C . LYS A 1 189 ? -20.859 2.037 -17.203 1 94.94 189 LYS A C 1
ATOM 1424 O O . LYS A 1 189 ? -22.016 1.841 -17.562 1 94.94 189 LYS A O 1
ATOM 1429 N N . LYS A 1 190 ? -19.859 1.727 -17.859 1 95.75 190 LYS A N 1
ATOM 1430 C CA . LYS A 1 190 ? -20 1.162 -19.203 1 95.75 190 LYS A CA 1
ATOM 1431 C C . LYS A 1 190 ? -20.047 -0.363 -19.156 1 95.75 190 LYS A C 1
ATOM 1433 O O . LYS A 1 190 ? -20.031 -1.023 -20.188 1 95.75 190 LYS A O 1
ATOM 1438 N N . ASN A 1 191 ? -19.922 -0.957 -18.016 1 92.25 191 ASN A N 1
ATOM 1439 C CA . ASN A 1 191 ? -20.016 -2.395 -17.781 1 92.25 191 ASN A CA 1
ATOM 1440 C C . ASN A 1 191 ? -18.859 -3.137 -18.453 1 92.25 191 ASN A C 1
ATOM 1442 O O . ASN A 1 191 ? -19.047 -4.199 -19.047 1 92.25 191 ASN A O 1
ATOM 1446 N N . ILE A 1 192 ? -17.812 -2.51 -18.453 1 92.38 192 ILE A N 1
ATOM 1447 C CA . ILE A 1 192 ? -16.578 -3.148 -18.922 1 92.38 192 ILE A CA 1
ATOM 1448 C C . ILE A 1 192 ? -15.914 -3.891 -17.766 1 92.38 192 ILE A C 1
ATOM 1450 O O . ILE A 1 192 ? -15.047 -3.338 -17.078 1 92.38 192 ILE A O 1
ATOM 1454 N N . ARG A 1 193 ? -16.406 -5.031 -17.438 1 84.56 193 ARG A N 1
ATOM 1455 C CA . ARG A 1 193 ? -15.906 -5.824 -16.328 1 84.56 193 ARG A CA 1
ATOM 1456 C C . ARG A 1 193 ? -16.125 -7.312 -16.562 1 84.56 193 ARG A C 1
ATOM 1458 O O . ARG A 1 193 ? -16.906 -7.699 -17.422 1 84.56 193 ARG A O 1
ATOM 1465 N N . PHE A 1 194 ? -15.266 -8.117 -15.883 1 77.44 194 PHE A N 1
ATOM 1466 C CA . PHE A 1 194 ? -15.492 -9.562 -15.828 1 77.44 194 PHE A CA 1
ATOM 1467 C C . PHE A 1 194 ? -16.531 -9.906 -14.773 1 77.44 194 PHE A C 1
ATOM 1469 O O . PHE A 1 194 ? -16.266 -9.781 -13.57 1 77.44 194 PHE A O 1
ATOM 1476 N N . LYS A 1 195 ? -17.75 -10.211 -15.172 1 75.81 195 LYS A N 1
ATOM 1477 C CA . LYS A 1 195 ? -18.797 -10.562 -14.211 1 75.81 195 LYS A CA 1
ATOM 1478 C C . LYS A 1 195 ? -18.734 -12.047 -13.844 1 75.81 195 LYS A C 1
ATOM 1480 O O . LYS A 1 195 ? -18.734 -12.906 -14.727 1 75.81 195 LYS A O 1
ATOM 1485 N N . MET A 1 196 ? -18.578 -12.227 -12.531 1 79.06 196 MET A N 1
ATOM 1486 C CA . MET A 1 196 ? -18.562 -13.602 -12.047 1 79.06 196 MET A CA 1
ATOM 1487 C C . MET A 1 196 ? -19.969 -14.094 -11.758 1 79.06 196 MET A C 1
ATOM 1489 O O . MET A 1 196 ? -20.844 -13.297 -11.414 1 79.06 196 MET A O 1
ATOM 1493 N N . PRO A 1 197 ? -20.172 -15.383 -12.039 1 77.56 197 PRO A N 1
ATOM 1494 C CA . PRO A 1 197 ? -21.5 -15.922 -11.742 1 77.56 197 PRO A CA 1
ATOM 1495 C C . PRO A 1 197 ? -21.875 -15.797 -10.273 1 77.56 197 PRO A C 1
ATOM 1497 O O . PRO A 1 197 ? -21.031 -15.484 -9.438 1 77.56 197 PRO A O 1
ATOM 1500 N N . GLU A 1 198 ? -23.156 -16.094 -10.172 1 77.75 198 GLU A N 1
ATOM 1501 C CA . GLU A 1 198 ? -23.656 -16.109 -8.797 1 77.75 198 GLU A CA 1
ATOM 1502 C C . GLU A 1 198 ? -23.094 -17.281 -8.016 1 77.75 198 GLU A C 1
ATOM 1504 O O . GLU A 1 198 ? -22.766 -18.328 -8.594 1 77.75 198 GLU A O 1
ATOM 1509 N N . GLY A 1 199 ? -22.625 -17.203 -6.949 1 73.19 199 GLY A N 1
ATOM 1510 C CA . GLY A 1 199 ? -22.094 -18.281 -6.141 1 73.19 199 GLY A CA 1
ATOM 1511 C C . GLY A 1 199 ? -20.641 -18.094 -5.75 1 73.19 199 GLY A C 1
ATOM 1512 O O . GLY A 1 199 ? -20.156 -18.719 -4.812 1 73.19 199 GLY A O 1
ATOM 1513 N N . VAL A 1 200 ? -20.078 -17.344 -6.668 1 77.75 200 VAL A N 1
ATOM 1514 C CA . VAL A 1 200 ? -18.688 -17.016 -6.324 1 77.75 200 VAL A CA 1
ATOM 1515 C C . VAL A 1 200 ? -18.656 -16.094 -5.113 1 77.75 200 VAL A C 1
ATOM 1517 O O . VAL A 1 200 ? -19.469 -15.156 -5.016 1 77.75 200 VAL A O 1
ATOM 1520 N N . PRO A 1 201 ? -17.75 -16.469 -4.145 1 81 201 PRO A N 1
ATOM 1521 C CA . PRO A 1 201 ? -17.656 -15.586 -2.986 1 81 201 PRO A CA 1
ATOM 1522 C C . PRO A 1 201 ? -17.438 -14.125 -3.381 1 81 201 PRO A C 1
ATOM 1524 O O . PRO A 1 201 ? -16.688 -13.836 -4.32 1 81 201 PRO A O 1
ATOM 1527 N N . PRO A 1 202 ? -18.156 -13.234 -2.693 1 82.19 202 PRO A N 1
ATOM 1528 C CA . PRO A 1 202 ? -18.141 -11.812 -3.051 1 82.19 202 PRO A CA 1
ATOM 1529 C C . PRO A 1 202 ? -16.734 -11.227 -3.086 1 82.19 202 PRO A C 1
ATOM 1531 O O . PRO A 1 202 ? -16.422 -10.398 -3.947 1 82.19 202 PRO A O 1
ATOM 1534 N N . ALA A 1 203 ? -15.875 -11.625 -2.189 1 80.06 203 ALA A N 1
ATOM 1535 C CA . ALA A 1 203 ? -14.516 -11.094 -2.148 1 80.06 203 ALA A CA 1
ATOM 1536 C C . ALA A 1 203 ? -13.75 -11.445 -3.424 1 80.06 203 ALA A C 1
ATOM 1538 O O . ALA A 1 203 ? -12.977 -10.633 -3.932 1 80.06 203 ALA A O 1
ATOM 1539 N N . ILE A 1 204 ? -13.977 -12.625 -3.889 1 83 204 ILE A N 1
ATOM 1540 C CA . ILE A 1 204 ? -13.328 -13.086 -5.109 1 83 204 ILE A CA 1
ATOM 1541 C C . ILE A 1 204 ? -13.891 -12.328 -6.312 1 83 204 ILE A C 1
ATOM 1543 O O . ILE A 1 204 ? -13.133 -11.859 -7.168 1 83 204 ILE A O 1
ATOM 1547 N N . ALA A 1 205 ? -15.18 -12.172 -6.371 1 86.06 205 ALA A N 1
ATOM 1548 C CA . ALA A 1 205 ? -15.836 -11.445 -7.453 1 86.06 205 ALA A CA 1
ATOM 1549 C C . ALA A 1 205 ? -15.336 -10 -7.531 1 86.06 205 ALA A C 1
ATOM 1551 O O . ALA A 1 205 ? -15.094 -9.484 -8.625 1 86.06 205 ALA A O 1
ATOM 1552 N N . SER A 1 206 ? -15.195 -9.391 -6.387 1 85.06 206 SER A N 1
ATOM 1553 C CA . SER A 1 206 ? -14.742 -8 -6.316 1 85.06 206 SER A CA 1
ATOM 1554 C C . SER A 1 206 ? -13.312 -7.863 -6.812 1 85.06 206 SER A C 1
ATOM 1556 O O . SER A 1 206 ? -12.977 -6.902 -7.512 1 85.06 206 SER A O 1
ATOM 1558 N N . SER A 1 207 ? -12.508 -8.742 -6.395 1 84.62 207 SER A N 1
ATOM 1559 C CA . SER A 1 207 ? -11.117 -8.695 -6.816 1 84.62 207 SER A CA 1
ATOM 1560 C C . SER A 1 207 ? -10.984 -8.883 -8.328 1 84.62 207 SER A C 1
ATOM 1562 O O . SER A 1 207 ? -10.156 -8.234 -8.969 1 84.62 207 SER A O 1
ATOM 1564 N N . PHE A 1 208 ? -11.805 -9.742 -8.898 1 86.75 208 PHE A N 1
ATOM 1565 C CA . PHE A 1 208 ? -11.773 -9.977 -10.336 1 86.75 208 PHE A CA 1
ATOM 1566 C C . PHE A 1 208 ? -12.234 -8.742 -11.102 1 86.75 208 PHE A C 1
ATOM 1568 O O . PHE A 1 208 ? -11.75 -8.469 -12.203 1 86.75 208 PHE A O 1
ATOM 1575 N N . ASP A 1 209 ? -13.109 -8.062 -10.477 1 88.19 209 ASP A N 1
ATOM 1576 C CA . ASP A 1 209 ? -13.625 -6.836 -11.078 1 88.19 209 ASP A CA 1
ATOM 1577 C C . ASP A 1 209 ? -12.523 -5.789 -11.219 1 88.19 209 ASP A C 1
ATOM 1579 O O . ASP A 1 209 ? -12.641 -4.867 -12.031 1 88.19 209 ASP A O 1
ATOM 1583 N N . SER A 1 210 ? -11.469 -5.953 -10.469 1 91.31 210 SER A N 1
ATOM 1584 C CA . SER A 1 210 ? -10.422 -4.938 -10.445 1 91.31 210 SER A CA 1
ATOM 1585 C C . SER A 1 210 ? -9.328 -5.246 -11.469 1 91.31 210 SER A C 1
ATOM 1587 O O . SER A 1 210 ? -8.445 -4.422 -11.711 1 91.31 210 SER A O 1
ATOM 1589 N N . ILE A 1 211 ? -9.422 -6.375 -12.117 1 93.75 211 ILE A N 1
ATOM 1590 C CA . ILE A 1 211 ? -8.352 -6.812 -13 1 93.75 211 ILE A CA 1
ATOM 1591 C C . ILE A 1 211 ? -8.266 -5.883 -14.211 1 93.75 211 ILE A C 1
ATOM 1593 O O . ILE A 1 211 ? -7.223 -5.273 -14.461 1 93.75 211 ILE A O 1
ATOM 1597 N N . LEU A 1 212 ? -9.367 -5.703 -14.891 1 95.25 212 LEU A N 1
ATOM 1598 C CA . LEU A 1 212 ? -9.344 -4.926 -16.125 1 95.25 212 LEU A CA 1
ATOM 1599 C C . LEU A 1 212 ? -9.016 -3.463 -15.836 1 95.25 212 LEU A C 1
ATOM 1601 O O . LEU A 1 212 ? -8.18 -2.865 -16.516 1 95.25 212 LEU A O 1
ATOM 1605 N N . PRO A 1 213 ? -9.641 -2.869 -14.828 1 96.06 213 PRO A N 1
ATOM 1606 C CA . PRO A 1 213 ? -9.266 -1.495 -14.492 1 96.06 213 PRO A CA 1
ATOM 1607 C C . PRO A 1 213 ? -7.777 -1.353 -14.164 1 96.06 213 PRO A C 1
ATOM 1609 O O . PRO A 1 213 ? -7.16 -0.344 -14.516 1 96.06 213 PRO A O 1
ATOM 1612 N N . LEU A 1 214 ? -7.254 -2.293 -13.453 1 97.38 214 LEU A N 1
ATOM 1613 C CA . LEU A 1 214 ? -5.832 -2.246 -13.133 1 97.38 214 LEU A CA 1
ATOM 1614 C C . LEU A 1 214 ? -4.988 -2.24 -14.406 1 97.38 214 LEU A C 1
ATOM 1616 O O . LEU A 1 214 ? -4.031 -1.472 -14.516 1 97.38 214 LEU A O 1
ATOM 1620 N N . PHE A 1 215 ? -5.348 -3.066 -15.359 1 97.44 215 PHE A N 1
ATOM 1621 C CA . PHE A 1 215 ? -4.645 -3.129 -16.625 1 97.44 215 PHE A CA 1
ATOM 1622 C C . PHE A 1 215 ? -4.742 -1.801 -17.375 1 97.44 215 PHE A C 1
ATOM 1624 O O . PHE A 1 215 ? -3.752 -1.317 -17.922 1 97.44 215 PHE A O 1
ATOM 1631 N N . VAL A 1 216 ? -5.91 -1.219 -17.406 1 98.19 216 VAL A N 1
ATOM 1632 C CA . VAL A 1 216 ? -6.141 0.011 -18.156 1 98.19 216 VAL A CA 1
ATOM 1633 C C . VAL A 1 216 ? -5.414 1.172 -17.484 1 98.19 216 VAL A C 1
ATOM 1635 O O . VAL A 1 216 ? -4.758 1.973 -18.156 1 98.19 216 VAL A O 1
ATOM 1638 N N . CYS A 1 217 ? -5.531 1.311 -16.156 1 98.56 217 CYS A N 1
ATOM 1639 C CA . CYS A 1 217 ? -4.848 2.375 -15.422 1 98.56 217 CYS A CA 1
ATOM 1640 C C . CYS A 1 217 ? -3.338 2.277 -15.609 1 98.56 217 CYS A C 1
ATOM 1642 O O . CYS A 1 217 ? -2.67 3.289 -15.828 1 98.56 217 CYS A O 1
ATOM 1644 N N . MET A 1 218 ? -2.863 1.054 -15.477 1 97.75 218 MET A N 1
ATOM 1645 C CA . MET A 1 218 ? -1.434 0.841 -15.688 1 97.75 218 MET A CA 1
ATOM 1646 C C . MET A 1 218 ? -1.033 1.225 -17.109 1 97.75 218 MET A C 1
ATOM 1648 O O . MET A 1 218 ? -0.024 1.901 -17.312 1 97.75 218 MET A O 1
ATOM 1652 N N . GLY A 1 219 ? -1.822 0.766 -18.078 1 97.56 219 GLY A N 1
ATOM 1653 C CA . GLY A 1 219 ? -1.529 1.098 -19.469 1 97.56 219 GLY A CA 1
ATOM 1654 C C . GLY A 1 219 ? -1.493 2.592 -19.719 1 97.56 219 GLY A C 1
ATOM 1655 O O . GLY A 1 219 ? -0.588 3.086 -20.391 1 97.56 219 GLY A O 1
ATOM 1656 N N . VAL A 1 220 ? -2.398 3.334 -19.188 1 98.19 220 VAL A N 1
ATOM 1657 C CA . VAL A 1 220 ? -2.535 4.766 -19.438 1 98.19 220 VAL A CA 1
ATOM 1658 C C . VAL A 1 220 ? -1.406 5.523 -18.734 1 98.19 220 VAL A C 1
ATOM 1660 O O . VAL A 1 220 ? -0.666 6.273 -19.375 1 98.19 220 VAL A O 1
ATOM 1663 N N . PHE A 1 221 ? -1.228 5.332 -17.453 1 98.31 221 PHE A N 1
ATOM 1664 C CA . PHE A 1 221 ? -0.287 6.137 -16.672 1 98.31 221 PHE A CA 1
ATOM 1665 C C . PHE A 1 221 ? 1.145 5.672 -16.922 1 98.31 221 PHE A C 1
ATOM 1667 O O . PHE A 1 221 ? 2.066 6.488 -16.969 1 98.31 221 PHE A O 1
ATOM 1674 N N . TYR A 1 222 ? 1.359 4.355 -16.984 1 97.81 222 TYR A N 1
ATOM 1675 C CA . TYR A 1 222 ? 2.701 3.867 -17.281 1 97.81 222 TYR A CA 1
ATOM 1676 C C . TYR A 1 222 ? 3.105 4.234 -18.703 1 97.81 222 TYR A C 1
ATOM 1678 O O . TYR A 1 222 ? 4.258 4.598 -18.953 1 97.81 222 TYR A O 1
ATOM 1686 N N . GLY A 1 223 ? 2.145 4.062 -19.656 1 97.56 223 GLY A N 1
ATOM 1687 C CA . GLY A 1 223 ? 2.408 4.531 -21.016 1 97.56 223 GLY A CA 1
ATOM 1688 C C . GLY A 1 223 ? 2.811 5.992 -21.062 1 97.56 223 GLY A C 1
ATOM 1689 O O . GLY A 1 223 ? 3.783 6.348 -21.734 1 97.56 223 GLY A O 1
ATOM 1690 N N . LEU A 1 224 ? 2.086 6.809 -20.359 1 97.44 224 LEU A N 1
ATOM 1691 C CA . LEU A 1 224 ? 2.41 8.227 -20.297 1 97.44 224 LEU A CA 1
ATOM 1692 C C . LEU A 1 224 ? 3.789 8.445 -19.688 1 97.44 224 LEU A C 1
ATOM 1694 O O . LEU A 1 224 ? 4.559 9.281 -20.141 1 97.44 224 LEU A O 1
ATOM 1698 N N . SER A 1 225 ? 4.055 7.762 -18.609 1 97.12 225 SER A N 1
ATOM 1699 C CA . SER A 1 225 ? 5.348 7.863 -17.938 1 97.12 225 SER A CA 1
ATOM 1700 C C . SER A 1 225 ? 6.488 7.504 -18.875 1 97.12 225 SER A C 1
ATOM 1702 O O . SER A 1 225 ? 7.531 8.164 -18.875 1 97.12 225 SER A O 1
ATOM 1704 N N . LEU A 1 226 ? 6.32 6.43 -19.688 1 96.5 226 LEU A N 1
ATOM 1705 C CA . LEU A 1 226 ? 7.348 6.004 -20.641 1 96.5 226 LEU A CA 1
ATOM 1706 C C . LEU A 1 226 ? 7.566 7.066 -21.703 1 96.5 226 LEU A C 1
ATOM 1708 O O . LEU A 1 226 ? 8.703 7.312 -22.125 1 96.5 226 LEU A O 1
ATOM 1712 N N . ILE A 1 227 ? 6.473 7.66 -22.172 1 96.81 227 ILE A N 1
ATOM 1713 C CA . ILE A 1 227 ? 6.566 8.711 -23.188 1 96.81 227 ILE A CA 1
ATOM 1714 C C . ILE A 1 227 ? 7.355 9.891 -22.625 1 96.81 227 ILE A C 1
ATOM 1716 O O . ILE A 1 227 ? 8.25 10.422 -23.281 1 96.81 227 ILE A O 1
ATOM 1720 N N . ILE A 1 228 ? 7.082 10.258 -21.438 1 95.69 228 ILE A N 1
ATOM 1721 C CA . ILE A 1 228 ? 7.738 11.391 -20.797 1 95.69 228 ILE A CA 1
ATOM 1722 C C . ILE A 1 228 ? 9.219 11.07 -20.578 1 95.69 228 ILE A C 1
ATOM 1724 O O . ILE A 1 228 ? 10.078 11.922 -20.781 1 95.69 228 ILE A O 1
ATOM 1728 N N . GLN A 1 229 ? 9.469 9.906 -20.109 1 95 229 GLN A N 1
ATOM 1729 C CA . GLN A 1 229 ? 10.852 9.492 -19.891 1 95 229 GLN A CA 1
ATOM 1730 C C . GLN A 1 229 ? 11.641 9.523 -21.203 1 95 229 GLN A C 1
ATOM 1732 O O . GLN A 1 229 ? 12.812 9.898 -21.219 1 95 229 GLN A O 1
ATOM 1737 N N . ASN A 1 230 ? 11.031 9.109 -22.266 1 94.81 230 ASN A N 1
ATOM 1738 C CA . ASN A 1 230 ? 11.688 9.086 -23.578 1 94.81 230 ASN A CA 1
ATOM 1739 C C . ASN A 1 230 ? 11.969 10.5 -24.078 1 94.81 230 ASN A C 1
ATOM 1741 O O . ASN A 1 230 ? 12.977 10.734 -24.75 1 94.81 230 ASN A O 1
ATOM 1745 N N . ILE A 1 231 ? 11.125 11.43 -23.75 1 95.31 231 ILE A N 1
ATOM 1746 C CA . ILE A 1 231 ? 11.234 12.797 -24.25 1 95.31 231 ILE A CA 1
ATOM 1747 C C . ILE A 1 231 ? 12.164 13.602 -23.344 1 95.31 231 ILE A C 1
ATOM 1749 O O . ILE A 1 231 ? 13.023 14.336 -23.828 1 95.31 231 ILE A O 1
ATOM 1753 N N . SER A 1 232 ? 12.062 13.508 -22.031 1 94 232 SER A N 1
ATOM 1754 C CA . SER A 1 232 ? 12.742 14.414 -21.109 1 94 232 SER A CA 1
ATOM 1755 C C . SER A 1 232 ? 13.852 13.688 -20.344 1 94 232 SER A C 1
ATOM 1757 O O . SER A 1 232 ? 14.719 14.328 -19.75 1 94 232 SER A O 1
ATOM 1759 N N . GLY A 1 233 ? 13.766 12.352 -20.297 1 93.12 233 GLY A N 1
ATOM 1760 C CA . GLY A 1 233 ? 14.711 11.586 -19.5 1 93.12 233 GLY A CA 1
ATOM 1761 C C . GLY A 1 233 ? 14.375 11.594 -18.016 1 93.12 233 GLY A C 1
ATOM 1762 O O . GLY A 1 233 ? 15.094 10.992 -17.219 1 93.12 233 GLY A O 1
ATOM 1763 N N . GLU A 1 234 ? 13.281 12.219 -17.656 1 94.69 234 GLU A N 1
ATOM 1764 C CA . GLU A 1 234 ? 12.906 12.328 -16.25 1 94.69 234 GLU A CA 1
ATOM 1765 C C . GLU A 1 234 ? 11.602 11.594 -15.977 1 94.69 234 GLU A C 1
ATOM 1767 O O . GLU A 1 234 ? 10.852 11.273 -16.891 1 94.69 234 GLU A O 1
ATOM 1772 N N . LEU A 1 235 ? 11.43 11.281 -14.695 1 95.81 235 LEU A N 1
ATOM 1773 C CA . LEU A 1 235 ? 10.172 10.68 -14.281 1 95.81 235 LEU A CA 1
ATOM 1774 C C . LEU A 1 235 ? 9.047 11.711 -14.266 1 95.81 235 LEU A C 1
ATOM 1776 O O . LEU A 1 235 ? 9.297 12.906 -14.117 1 95.81 235 LEU A O 1
ATOM 1780 N N . LEU A 1 236 ? 7.867 11.266 -14.359 1 96.31 236 LEU A N 1
ATOM 1781 C CA . LEU A 1 236 ? 6.664 12.086 -14.422 1 96.31 236 LEU A CA 1
ATOM 1782 C C . LEU A 1 236 ? 6.59 13.031 -13.234 1 96.31 236 LEU A C 1
ATOM 1784 O O . LEU A 1 236 ? 6.246 14.211 -13.391 1 96.31 236 LEU A O 1
ATOM 1788 N N . PRO A 1 237 ? 6.867 12.594 -11.984 1 96.81 237 PRO A N 1
ATOM 1789 C CA . PRO A 1 237 ? 6.77 13.508 -10.844 1 96.81 237 PRO A CA 1
ATOM 1790 C C . PRO A 1 237 ? 7.707 14.703 -10.969 1 96.81 237 PRO A C 1
ATOM 1792 O O . PRO A 1 237 ? 7.383 15.797 -10.492 1 96.81 237 PRO A O 1
ATOM 1795 N N . SER A 1 238 ? 8.875 14.531 -11.555 1 96.19 238 SER A N 1
ATOM 1796 C CA . SER A 1 238 ? 9.797 15.633 -11.773 1 96.19 238 SER A CA 1
ATOM 1797 C C . SER A 1 238 ? 9.18 16.703 -12.656 1 96.19 238 SER A C 1
ATOM 1799 O O . SER A 1 238 ? 9.32 17.906 -12.391 1 96.19 238 SER A O 1
ATOM 1801 N N . LEU A 1 239 ? 8.555 16.312 -13.727 1 95.56 239 LEU A N 1
ATOM 1802 C CA . LEU A 1 239 ? 7.883 17.25 -14.625 1 95.56 239 LEU A CA 1
ATOM 1803 C C . LEU A 1 239 ? 6.754 17.984 -13.906 1 95.56 239 LEU A C 1
ATOM 1805 O O . LEU A 1 239 ? 6.574 19.188 -14.086 1 95.56 239 LEU A O 1
ATOM 1809 N N . ILE A 1 240 ? 6.023 17.266 -13.117 1 95.5 240 ILE A N 1
ATOM 1810 C CA . ILE A 1 240 ? 4.914 17.859 -12.375 1 95.5 240 ILE A CA 1
ATOM 1811 C C . ILE A 1 240 ? 5.445 18.922 -11.406 1 95.5 240 ILE A C 1
ATOM 1813 O O . ILE A 1 240 ? 4.887 20.016 -11.305 1 95.5 240 ILE A O 1
ATOM 1817 N N . MET A 1 241 ? 6.461 18.625 -10.75 1 94.19 241 MET A N 1
ATOM 1818 C CA . MET A 1 241 ? 7.066 19.562 -9.812 1 94.19 241 MET A CA 1
ATOM 1819 C C . MET A 1 241 ? 7.559 20.812 -10.539 1 94.19 241 MET A C 1
ATOM 1821 O O . MET A 1 241 ? 7.434 21.922 -10.023 1 94.19 241 MET A O 1
ATOM 1825 N N . THR A 1 242 ? 8.125 20.578 -11.742 1 94.38 242 THR A N 1
ATOM 1826 C CA . THR A 1 242 ? 8.609 21.703 -12.539 1 94.38 242 THR A CA 1
ATOM 1827 C C . THR A 1 242 ? 7.453 22.609 -12.953 1 94.38 242 THR A C 1
ATOM 1829 O O . THR A 1 242 ? 7.566 23.828 -12.883 1 94.38 242 THR A O 1
ATOM 1832 N N . ILE A 1 243 ? 6.41 22.047 -13.297 1 94.31 243 ILE A N 1
ATOM 1833 C CA . ILE A 1 243 ? 5.234 22.797 -13.727 1 94.31 243 ILE A CA 1
ATOM 1834 C C . ILE A 1 243 ? 4.648 23.562 -12.539 1 94.31 243 ILE A C 1
ATOM 1836 O O . ILE A 1 243 ? 4.168 24.688 -12.695 1 94.31 243 ILE A O 1
ATOM 1840 N N . LEU A 1 244 ? 4.738 23.016 -11.328 1 94.62 244 LEU A N 1
ATOM 1841 C CA . LEU A 1 244 ? 4.094 23.578 -10.141 1 94.62 244 LEU A CA 1
ATOM 1842 C C . LEU A 1 244 ? 5.02 24.562 -9.438 1 94.62 244 LEU A C 1
ATOM 1844 O O . LEU A 1 244 ? 4.613 25.234 -8.484 1 94.62 244 LEU A O 1
ATOM 1848 N N . ALA A 1 245 ? 6.215 24.703 -9.984 1 93.5 245 ALA A N 1
ATOM 1849 C CA . ALA A 1 245 ? 7.25 25.484 -9.312 1 93.5 245 ALA A CA 1
ATOM 1850 C C . ALA A 1 245 ? 6.77 26.906 -9.023 1 93.5 245 ALA A C 1
ATOM 1852 O O . ALA A 1 245 ? 6.984 27.438 -7.934 1 93.5 245 ALA A O 1
ATOM 1853 N N . PRO A 1 246 ? 6.055 27.625 -9.93 1 94.12 246 PRO A N 1
ATOM 1854 C CA . PRO A 1 246 ? 5.566 28.969 -9.641 1 94.12 246 PRO A CA 1
ATOM 1855 C C . PRO A 1 246 ? 4.535 28.984 -8.516 1 94.12 246 PRO A C 1
ATOM 1857 O O . PRO A 1 246 ? 4.547 29.906 -7.68 1 94.12 246 PRO A O 1
ATOM 1860 N N . ALA A 1 247 ? 3.725 28.047 -8.508 1 93.62 247 ALA A N 1
ATOM 1861 C CA . ALA A 1 247 ? 2.723 27.953 -7.449 1 93.62 247 ALA A CA 1
ATOM 1862 C C . ALA A 1 247 ? 3.379 27.656 -6.102 1 93.62 247 ALA A C 1
ATOM 1864 O O . ALA A 1 247 ? 2.939 28.172 -5.07 1 93.62 247 ALA A O 1
ATOM 1865 N N . ILE A 1 248 ? 4.316 26.828 -6.16 1 93.62 248 ILE A N 1
ATOM 1866 C CA . ILE A 1 248 ? 5.055 26.469 -4.957 1 93.62 248 ILE A CA 1
ATOM 1867 C C . ILE A 1 248 ? 5.699 27.719 -4.355 1 93.62 248 ILE A C 1
ATOM 1869 O O . ILE A 1 248 ? 5.578 27.969 -3.152 1 93.62 248 ILE A O 1
ATOM 1873 N N . SER A 1 249 ? 6.336 28.453 -5.16 1 95.06 249 SER A N 1
ATOM 1874 C CA . SER A 1 249 ? 6.977 29.672 -4.676 1 95.06 249 SER A CA 1
ATOM 1875 C C . SER A 1 249 ? 5.945 30.734 -4.301 1 95.06 249 SER A C 1
ATOM 1877 O O . SER A 1 249 ? 6.141 31.484 -3.344 1 95.06 249 SER A O 1
ATOM 1879 N N . GLY A 1 250 ? 4.895 30.781 -4.988 1 96 250 GLY A N 1
ATOM 1880 C CA . GLY A 1 250 ? 3.854 31.781 -4.77 1 96 250 GLY A CA 1
ATOM 1881 C C . GLY A 1 250 ? 3.164 31.641 -3.424 1 96 250 GLY A C 1
ATOM 1882 O O . GLY A 1 250 ? 2.951 32.625 -2.721 1 96 250 GLY A O 1
ATOM 1883 N N . LEU A 1 251 ? 2.811 30.422 -3.104 1 96.88 251 LEU A N 1
ATOM 1884 C CA . LEU A 1 251 ? 2.051 30.203 -1.876 1 96.88 251 LEU A CA 1
ATOM 1885 C C . LEU A 1 251 ? 2.941 30.375 -0.649 1 96.88 251 LEU A C 1
ATOM 1887 O O . LEU A 1 251 ? 2.447 30.641 0.448 1 96.88 251 LEU A O 1
ATOM 1891 N N . ASP A 1 252 ? 4.219 30.219 -0.84 1 98.06 252 ASP A N 1
ATOM 1892 C CA . ASP A 1 252 ? 5.141 30.359 0.282 1 98.06 252 ASP A CA 1
ATOM 1893 C C . ASP A 1 252 ? 5.547 31.812 0.476 1 98.06 252 ASP A C 1
ATOM 1895 O O . ASP A 1 252 ? 6.23 32.156 1.443 1 98.06 252 ASP A O 1
ATOM 1899 N N . SER A 1 253 ? 5.082 32.688 -0.397 1 98.06 253 SER A N 1
ATOM 1900 C CA . SER A 1 253 ? 5.352 34.125 -0.277 1 98.06 253 SER A CA 1
ATOM 1901 C C . SER A 1 253 ? 4.418 34.781 0.733 1 98.06 253 SER A C 1
ATOM 1903 O O . SER A 1 253 ? 3.35 34.25 1.035 1 98.06 253 SER A O 1
ATOM 1905 N N . LEU A 1 254 ? 4.867 35.938 1.26 1 98.44 254 LEU A N 1
ATOM 1906 C CA . LEU A 1 254 ? 4.051 36.656 2.221 1 98.44 254 LEU A CA 1
ATOM 1907 C C . LEU A 1 254 ? 2.674 36.969 1.641 1 98.44 254 LEU A C 1
ATOM 1909 O O . LEU A 1 254 ? 1.656 36.781 2.312 1 98.44 254 LEU A O 1
ATOM 1913 N N . LEU A 1 255 ? 2.662 37.438 0.413 1 98.12 255 LEU A N 1
ATOM 1914 C CA . LEU A 1 255 ? 1.396 37.75 -0.236 1 98.12 255 LEU A CA 1
ATOM 1915 C C . LEU A 1 255 ? 0.523 36.5 -0.365 1 98.12 255 LEU A C 1
ATOM 1917 O O . LEU A 1 255 ? -0.687 36.562 -0.134 1 98.12 255 LEU A O 1
ATOM 1921 N N . GLY A 1 256 ? 1.137 35.406 -0.821 1 97.94 256 GLY A N 1
ATOM 1922 C CA . GLY A 1 256 ? 0.395 34.188 -0.955 1 97.94 256 GLY A CA 1
ATOM 1923 C C . GLY A 1 256 ? -0.217 33.688 0.35 1 97.94 256 GLY A C 1
ATOM 1924 O O . GLY A 1 256 ? -1.382 33.312 0.386 1 97.94 256 GLY A O 1
ATOM 1925 N N . ILE A 1 257 ? 0.521 33.75 1.434 1 98.62 257 ILE A N 1
ATOM 1926 C CA . ILE A 1 257 ? 0.051 33.312 2.74 1 98.62 257 ILE A CA 1
ATOM 1927 C C . ILE A 1 257 ? -1.061 34.219 3.234 1 98.62 257 ILE A C 1
ATOM 1929 O O . ILE A 1 257 ? -2.066 33.75 3.775 1 98.62 257 ILE A O 1
ATOM 1933 N N . CYS A 1 258 ? -0.897 35.531 3.053 1 98.44 258 CYS A N 1
ATOM 1934 C CA . CYS A 1 258 ? -1.93 36.469 3.453 1 98.44 258 CYS A CA 1
ATOM 1935 C C . CYS A 1 258 ? -3.225 36.219 2.689 1 98.44 258 CYS A C 1
ATOM 1937 O O . CYS A 1 258 ? -4.309 36.25 3.273 1 98.44 258 CYS A O 1
ATOM 1939 N N . LEU A 1 259 ? -3.084 35.938 1.444 1 97.38 259 LEU A N 1
ATOM 1940 C CA . LEU A 1 259 ? -4.27 35.75 0.612 1 97.38 259 LEU A CA 1
ATOM 1941 C C . LEU A 1 259 ? -5.039 34.5 1.029 1 97.38 259 LEU A C 1
ATOM 1943 O O . LEU A 1 259 ? -6.262 34.531 1.172 1 97.38 259 LEU A O 1
ATOM 1947 N N . ILE A 1 260 ? -4.348 33.406 1.157 1 96.88 260 ILE A N 1
ATOM 1948 C CA . ILE A 1 260 ? -5.047 32.188 1.524 1 96.88 260 ILE A CA 1
ATOM 1949 C C . ILE A 1 260 ? -5.629 32.312 2.93 1 96.88 260 ILE A C 1
ATOM 1951 O O . ILE A 1 260 ? -6.695 31.781 3.223 1 96.88 260 ILE A O 1
ATOM 1955 N N . THR A 1 261 ? -4.957 33.062 3.811 1 97.88 261 THR A N 1
ATOM 1956 C CA . THR A 1 261 ? -5.469 33.344 5.145 1 97.88 261 THR A CA 1
ATOM 1957 C C . THR A 1 261 ? -6.773 34.125 5.066 1 97.88 261 THR A C 1
ATOM 1959 O O . THR A 1 261 ? -7.758 33.781 5.715 1 97.88 261 THR A O 1
ATOM 1962 N N . ILE A 1 262 ? -6.797 35.156 4.238 1 96.25 262 ILE A N 1
ATOM 1963 C CA . ILE A 1 262 ? -7.984 36 4.07 1 96.25 262 ILE A CA 1
ATOM 1964 C C . ILE A 1 262 ? -9.133 35.125 3.52 1 96.25 262 ILE A C 1
ATOM 1966 O O . ILE A 1 262 ? -10.266 35.219 3.992 1 96.25 262 ILE A O 1
ATOM 1970 N N . ILE A 1 263 ? -8.781 34.281 2.588 1 93.81 263 ILE A N 1
ATOM 1971 C CA . ILE A 1 263 ? -9.789 33.438 1.96 1 93.81 263 ILE A CA 1
ATOM 1972 C C . ILE A 1 263 ? -10.383 32.5 2.996 1 93.81 263 ILE A C 1
ATOM 1974 O O . ILE A 1 263 ? -11.602 32.375 3.111 1 93.81 263 ILE A O 1
ATOM 1978 N N . ALA A 1 264 ? -9.578 31.859 3.758 1 94.69 264 ALA A N 1
ATOM 1979 C CA . ALA A 1 264 ? -10.031 30.906 4.77 1 94.69 264 ALA A CA 1
ATOM 1980 C C . ALA A 1 264 ? -10.898 31.594 5.816 1 94.69 264 ALA A C 1
ATOM 1982 O O . ALA A 1 264 ? -11.961 31.078 6.191 1 94.69 264 ALA A O 1
ATOM 1983 N N . GLN A 1 265 ? -10.461 32.75 6.316 1 94.5 265 GLN A N 1
ATOM 1984 C CA . GLN A 1 265 ? -11.195 33.469 7.355 1 94.5 265 GLN A CA 1
ATOM 1985 C C . GLN A 1 265 ? -12.508 34.031 6.816 1 94.5 265 GLN A C 1
ATOM 1987 O O . GLN A 1 265 ? -13.508 34.094 7.535 1 94.5 265 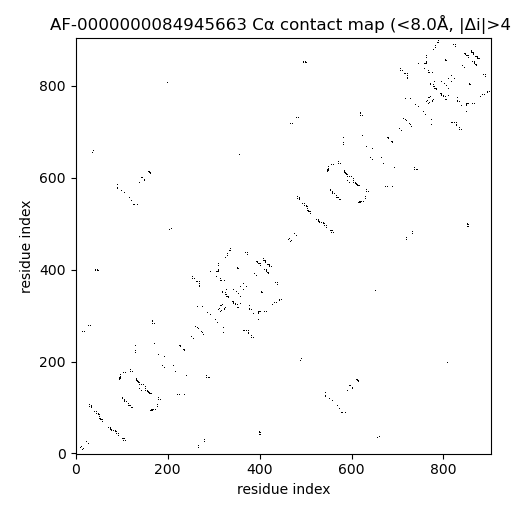GLN A O 1
ATOM 1992 N N . THR A 1 266 ? -12.508 34.406 5.543 1 91.38 266 THR A N 1
ATOM 1993 C CA . THR A 1 266 ? -13.727 34.875 4.918 1 91.38 266 THR A CA 1
ATOM 1994 C C . THR A 1 266 ? -14.781 33.781 4.852 1 91.38 266 THR A C 1
ATOM 1996 O O . THR A 1 266 ? -15.961 34.031 5.125 1 91.38 266 THR A O 1
ATOM 1999 N N . PHE A 1 267 ? -14.359 32.594 4.555 1 90.56 267 PHE A N 1
ATOM 2000 C CA . PHE A 1 267 ? -15.297 31.484 4.543 1 90.56 267 PHE A CA 1
ATOM 2001 C C . PHE A 1 267 ? -15.852 31.234 5.938 1 90.56 267 PHE A C 1
ATOM 2003 O O . PHE A 1 267 ? -17.047 30.969 6.098 1 90.56 267 PHE A O 1
ATOM 2010 N N . TRP A 1 268 ? -14.984 31.328 6.895 1 89.44 268 TRP A N 1
ATOM 2011 C CA . TRP A 1 268 ? -15.461 31.188 8.266 1 89.44 268 TRP A CA 1
ATOM 2012 C C . TRP A 1 268 ? -16.484 32.25 8.609 1 89.44 268 TRP A C 1
ATOM 2014 O O . TRP A 1 268 ? -17.484 31.984 9.281 1 89.44 268 TRP A O 1
ATOM 2024 N N . PHE A 1 269 ? -16.234 33.406 8.172 1 88.62 269 PHE A N 1
ATOM 2025 C CA . PHE A 1 269 ? -17.125 34.5 8.453 1 88.62 269 PHE A CA 1
ATOM 2026 C C . PHE A 1 269 ? -18.516 34.25 7.891 1 88.62 269 PHE A C 1
ATOM 2028 O O . PHE A 1 269 ? -19.516 34.656 8.492 1 88.62 269 PHE A O 1
ATOM 2035 N N . PHE A 1 270 ? -18.547 33.5 6.883 1 85.5 270 PHE A N 1
ATOM 2036 C CA . PHE A 1 270 ? -19.828 33.219 6.246 1 85.5 270 PHE A CA 1
ATOM 2037 C C . PHE A 1 270 ? -20.406 31.906 6.758 1 85.5 270 PHE A C 1
ATOM 2039 O O . PHE A 1 270 ? -21.375 31.391 6.184 1 85.5 270 PHE A O 1
ATOM 2046 N N . GLY A 1 271 ? -19.812 31.391 7.73 1 82.44 271 GLY A N 1
ATOM 2047 C CA . GLY A 1 271 ? -20.375 30.219 8.383 1 82.44 271 GLY A CA 1
ATOM 2048 C C . GLY A 1 271 ? -19.922 28.922 7.758 1 82.44 271 GLY A C 1
ATOM 2049 O O . GLY A 1 271 ? -20.438 27.859 8.078 1 82.44 271 GLY A O 1
ATOM 2050 N N . LEU A 1 272 ? -19 29.078 6.891 1 86.44 272 LEU A N 1
ATOM 2051 C CA . LEU A 1 272 ? -18.406 27.891 6.297 1 86.44 272 LEU A CA 1
ATOM 2052 C C . LEU A 1 272 ? -17.094 27.547 6.973 1 86.44 272 LEU A C 1
ATOM 2054 O O . LEU A 1 272 ? -16.422 28.422 7.523 1 86.44 272 LEU A O 1
ATOM 2058 N N . HIS A 1 273 ? -16.828 26.281 7.086 1 87.38 273 HIS A N 1
ATOM 2059 C CA . HIS A 1 273 ? -15.578 25.891 7.715 1 87.38 273 HIS A CA 1
ATOM 2060 C C . HIS A 1 273 ? -14.383 26.219 6.824 1 87.38 273 HIS A C 1
ATOM 2062 O O . HIS A 1 273 ? -13.906 25.359 6.078 1 87.38 273 HIS A O 1
ATOM 2068 N N . GLY A 1 274 ? -13.898 27.359 7 1 89.31 274 GLY A N 1
ATOM 2069 C CA . GLY A 1 274 ? -12.883 27.922 6.121 1 89.31 274 GLY A CA 1
ATOM 2070 C C . GLY A 1 274 ? -11.617 27.078 6.062 1 89.31 274 GLY A C 1
ATOM 2071 O O . GLY A 1 274 ? -11 26.953 5.004 1 89.31 274 GLY A O 1
ATOM 2072 N N . ALA A 1 275 ? -11.211 26.547 7.156 1 90.88 275 ALA A N 1
ATOM 2073 C CA . ALA A 1 275 ? -10.023 25.688 7.188 1 90.88 275 ALA A CA 1
ATOM 2074 C C . ALA A 1 275 ? -10.211 24.453 6.316 1 90.88 275 ALA A C 1
ATOM 2076 O O . ALA A 1 275 ? -9.305 24.078 5.57 1 90.88 275 ALA A O 1
ATOM 2077 N N . SER A 1 276 ? -11.344 23.828 6.398 1 88.75 276 SER A N 1
ATOM 2078 C CA . SER A 1 276 ? -11.617 22.609 5.645 1 88.75 276 SER A CA 1
ATOM 2079 C C . SER A 1 276 ? -11.75 22.906 4.152 1 88.75 276 SER A C 1
ATOM 2081 O O . SER A 1 276 ? -11.328 22.109 3.318 1 88.75 276 SER A O 1
ATOM 2083 N N . ILE A 1 277 ? -12.305 24.078 3.854 1 90.81 277 ILE A N 1
ATOM 2084 C CA . ILE A 1 277 ? -12.547 24.422 2.459 1 90.81 277 ILE A CA 1
ATOM 2085 C C . ILE A 1 277 ? -11.219 24.703 1.755 1 90.81 277 ILE A C 1
ATOM 2087 O O . ILE A 1 277 ? -11.055 24.359 0.579 1 90.81 277 ILE A O 1
ATOM 2091 N N . THR A 1 278 ? -10.281 25.25 2.416 1 93.81 278 THR A N 1
ATOM 2092 C CA . THR A 1 278 ? -9 25.609 1.802 1 93.81 278 THR A CA 1
ATOM 2093 C C . THR A 1 278 ? -7.992 24.469 1.968 1 93.81 278 THR A C 1
ATOM 2095 O O . THR A 1 278 ? -6.91 24.516 1.38 1 93.81 278 THR A O 1
ATOM 2098 N N . GLN A 1 279 ? -8.359 23.484 2.65 1 93.69 279 GLN A N 1
ATOM 2099 C CA . GLN A 1 279 ? -7.457 22.406 3.059 1 93.69 279 GLN A CA 1
ATOM 2100 C C . GLN A 1 279 ? -6.902 21.672 1.848 1 93.69 279 GLN A C 1
ATOM 2102 O O . GLN A 1 279 ? -5.73 21.297 1.826 1 93.69 279 GLN A O 1
ATOM 2107 N N . PRO A 1 280 ? -7.688 21.359 0.842 1 93.69 280 PRO A N 1
ATOM 2108 C CA . PRO A 1 280 ? -7.16 20.625 -0.315 1 93.69 280 PRO A CA 1
ATOM 2109 C C . PRO A 1 280 ? -6.008 21.359 -0.996 1 93.69 280 PRO A C 1
ATOM 2111 O O . PRO A 1 280 ? -5.164 20.734 -1.637 1 93.69 280 PRO A O 1
ATOM 2114 N N . ILE A 1 281 ? -5.973 22.641 -0.786 1 93.94 281 ILE A N 1
ATOM 2115 C CA . ILE A 1 281 ? -4.902 23.453 -1.366 1 93.94 281 ILE A CA 1
ATOM 2116 C C . ILE A 1 281 ? -3.756 23.578 -0.365 1 93.94 281 ILE A C 1
ATOM 2118 O O . ILE A 1 281 ? -2.59 23.391 -0.718 1 93.94 281 ILE A O 1
ATOM 2122 N N . ARG A 1 282 ? -4.027 23.859 0.838 1 95.81 282 ARG A N 1
ATOM 2123 C CA . ARG A 1 282 ? -3.023 24.172 1.852 1 95.81 282 ARG A CA 1
ATOM 2124 C C . ARG A 1 282 ? -2.184 22.938 2.188 1 95.81 282 ARG A C 1
ATOM 2126 O O . ARG A 1 282 ? -0.953 23.016 2.219 1 95.81 282 ARG A O 1
ATOM 2133 N N . LEU A 1 283 ? -2.807 21.812 2.381 1 95.31 283 LEU A N 1
ATOM 2134 C CA . LEU A 1 283 ? -2.133 20.672 2.98 1 95.31 283 LEU A CA 1
ATOM 2135 C C . LEU A 1 283 ? -1.028 20.141 2.066 1 95.31 283 LEU A C 1
ATOM 2137 O O . LEU A 1 283 ? 0.098 19.922 2.514 1 95.31 283 LEU A O 1
ATOM 2141 N N . PRO A 1 284 ? -1.347 19.938 0.76 1 95.88 284 PRO A N 1
ATOM 2142 C CA . PRO A 1 284 ? -0.267 19.453 -0.096 1 95.88 284 PRO A CA 1
ATOM 2143 C C . PRO A 1 284 ? 0.952 20.359 -0.105 1 95.88 284 PRO A C 1
ATOM 2145 O O . PRO A 1 284 ? 2.088 19.891 -0.012 1 95.88 284 PRO A O 1
ATOM 2148 N N . PHE A 1 285 ? 0.744 21.641 -0.149 1 97.12 285 PHE A N 1
ATOM 2149 C CA . PHE A 1 285 ? 1.851 22.578 -0.22 1 97.12 285 PHE A CA 1
ATOM 2150 C C . PHE A 1 285 ? 2.559 22.688 1.125 1 97.12 285 PHE A C 1
ATOM 2152 O O . PHE A 1 285 ? 3.791 22.703 1.186 1 97.12 285 PHE A O 1
ATOM 2159 N N . MET A 1 286 ? 1.788 22.797 2.193 1 97.06 286 MET A N 1
ATOM 2160 C CA . MET A 1 286 ? 2.389 22.875 3.521 1 97.06 286 MET A CA 1
ATOM 2161 C C . MET A 1 286 ? 3.262 21.656 3.807 1 97.06 286 MET A C 1
ATOM 2163 O O . MET A 1 286 ? 4.316 21.781 4.434 1 97.06 286 MET A O 1
ATOM 2167 N N . GLN A 1 287 ? 2.783 20.516 3.346 1 95.88 287 GLN A N 1
ATOM 2168 C CA . GLN A 1 287 ? 3.566 19.297 3.547 1 95.88 287 GLN A CA 1
ATOM 2169 C C . GLN A 1 287 ? 4.863 19.344 2.74 1 95.88 287 GLN A C 1
ATOM 2171 O O . GLN A 1 287 ? 5.906 18.891 3.213 1 95.88 287 GLN A O 1
ATOM 2176 N N . MET A 1 288 ? 4.77 19.797 1.56 1 95.44 288 MET A N 1
ATOM 2177 C CA . MET A 1 288 ? 5.965 19.938 0.729 1 95.44 288 MET A CA 1
ATOM 2178 C C . MET A 1 288 ? 6.977 20.875 1.377 1 95.44 288 MET A C 1
ATOM 2180 O O . MET A 1 288 ? 8.172 20.594 1.401 1 95.44 288 MET A O 1
ATOM 2184 N N . TYR A 1 289 ? 6.496 22.016 1.868 1 97.69 289 TYR A N 1
ATOM 2185 C CA . TYR A 1 289 ? 7.367 22.984 2.527 1 97.69 289 TYR A CA 1
ATOM 2186 C C . TYR A 1 289 ? 8 22.391 3.777 1 97.69 289 TYR A C 1
ATOM 2188 O O . TYR A 1 289 ? 9.195 22.562 4.02 1 97.69 289 TYR A O 1
ATOM 2196 N N . LEU A 1 290 ? 7.18 21.719 4.516 1 96.5 290 LEU A N 1
ATOM 2197 C CA . LEU A 1 290 ? 7.656 21.141 5.766 1 96.5 290 LEU A CA 1
ATOM 2198 C C . LEU A 1 290 ? 8.75 20.109 5.508 1 96.5 290 LEU A C 1
ATOM 2200 O O . LEU A 1 290 ? 9.758 20.078 6.207 1 96.5 290 LEU A O 1
ATOM 2204 N N . MET A 1 291 ? 8.547 19.281 4.531 1 93.56 291 MET A N 1
ATOM 2205 C CA . MET A 1 291 ? 9.523 18.25 4.199 1 93.56 291 MET A CA 1
ATOM 2206 C C . MET A 1 291 ? 10.836 18.875 3.74 1 93.56 291 MET A C 1
ATOM 2208 O O . MET A 1 291 ? 11.914 18.375 4.07 1 93.56 291 MET A O 1
ATOM 2212 N N . ALA A 1 292 ? 10.758 19.891 2.922 1 94.81 292 ALA A N 1
ATOM 2213 C CA . ALA A 1 292 ? 11.969 20.594 2.496 1 94.81 292 ALA A CA 1
ATOM 2214 C C . ALA A 1 292 ? 12.719 21.172 3.693 1 94.81 292 ALA A C 1
ATOM 2216 O O . ALA A 1 292 ? 13.945 21.109 3.752 1 94.81 292 ALA A O 1
ATOM 2217 N N . ASN A 1 293 ? 11.984 21.703 4.609 1 96.88 293 ASN A N 1
ATOM 2218 C CA . ASN A 1 293 ? 12.578 22.281 5.816 1 96.88 293 ASN A CA 1
ATOM 2219 C C . ASN A 1 293 ? 13.242 21.203 6.668 1 96.88 293 ASN A C 1
ATOM 2221 O O . ASN A 1 293 ? 14.32 21.422 7.227 1 96.88 293 ASN A O 1
ATOM 2225 N N . ILE A 1 294 ? 12.617 20.094 6.801 1 93.12 294 ILE A N 1
ATOM 2226 C CA . ILE A 1 294 ? 13.164 19 7.594 1 93.12 294 ILE A CA 1
ATOM 2227 C C . ILE A 1 294 ? 14.477 18.516 6.977 1 93.12 294 ILE A C 1
ATOM 2229 O O . ILE A 1 294 ? 15.445 18.234 7.691 1 93.12 294 ILE A O 1
ATOM 2233 N N . THR A 1 295 ? 14.445 18.359 5.676 1 89.31 295 THR A N 1
ATOM 2234 C CA . THR A 1 295 ? 15.648 17.922 4.965 1 89.31 295 THR A CA 1
ATOM 2235 C C . THR A 1 295 ? 16.797 18.891 5.203 1 89.31 295 THR A C 1
ATOM 2237 O O . THR A 1 295 ? 17.922 18.484 5.504 1 89.31 295 THR A O 1
ATOM 2240 N N . ALA A 1 296 ? 16.531 20.156 5.113 1 93.56 296 ALA A N 1
ATOM 2241 C CA . ALA A 1 296 ? 17.547 21.188 5.348 1 93.56 296 ALA A CA 1
ATOM 2242 C C . ALA A 1 296 ? 18 21.172 6.805 1 93.56 296 ALA A C 1
ATOM 2244 O O . ALA A 1 296 ? 19.203 21.281 7.082 1 93.56 296 ALA A O 1
ATOM 2245 N N . PHE A 1 297 ? 17.062 21.016 7.672 1 91.31 297 PHE A N 1
ATOM 2246 C CA . PHE A 1 297 ? 17.359 21 9.102 1 91.31 297 PHE A CA 1
ATOM 2247 C C . PHE A 1 297 ? 18.281 19.844 9.445 1 91.31 297 PHE A C 1
ATOM 2249 O O . PHE A 1 297 ? 19.266 20.016 10.172 1 91.31 297 PHE A O 1
ATOM 2256 N N . SER A 1 298 ? 17.969 18.688 8.938 1 84.06 298 SER A N 1
ATOM 2257 C CA . SER A 1 298 ? 18.75 17.484 9.219 1 84.06 298 SER A CA 1
ATOM 2258 C C . SER A 1 298 ? 20.141 17.562 8.633 1 84.06 298 SER A C 1
ATOM 2260 O O . SER A 1 298 ? 21.094 16.984 9.172 1 84.06 298 SER A O 1
ATOM 2262 N N . ALA A 1 299 ? 20.266 18.328 7.551 1 85.19 299 ALA A N 1
ATOM 2263 C CA . ALA A 1 299 ? 21.562 18.484 6.863 1 85.19 299 ALA A CA 1
ATOM 2264 C C . ALA A 1 299 ? 22.328 19.672 7.406 1 85.19 299 ALA A C 1
ATOM 2266 O O . ALA A 1 299 ? 23.469 19.938 6.988 1 85.19 299 ALA A O 1
ATOM 2267 N N . GLY A 1 300 ? 21.703 20.406 8.32 1 86.5 300 GLY A N 1
ATOM 2268 C CA . GLY A 1 300 ? 22.344 21.594 8.836 1 86.5 300 GLY A CA 1
ATOM 2269 C C . GLY A 1 300 ? 22.375 22.75 7.844 1 86.5 300 GLY A C 1
ATOM 2270 O O . GLY A 1 300 ? 23.234 23.625 7.918 1 86.5 300 GLY A O 1
ATOM 2271 N N . GLU A 1 301 ? 21.5 22.641 6.926 1 92.38 301 GLU A N 1
ATOM 2272 C CA . GLU A 1 301 ? 21.375 23.672 5.902 1 92.38 301 GLU A CA 1
ATOM 2273 C C . GLU A 1 301 ? 20.328 24.719 6.281 1 92.38 301 GLU A C 1
ATOM 2275 O O . GLU A 1 301 ? 19.516 24.484 7.168 1 92.38 301 GLU A O 1
ATOM 2280 N N . PRO A 1 302 ? 20.422 25.859 5.66 1 94.31 302 PRO A N 1
ATOM 2281 C CA . PRO A 1 302 ? 19.422 26.891 5.965 1 94.31 302 PRO A CA 1
ATOM 2282 C C . PRO A 1 302 ? 18 26.453 5.617 1 94.31 302 PRO A C 1
ATOM 2284 O O . PRO A 1 302 ? 17.781 25.844 4.562 1 94.31 302 PRO A O 1
ATOM 2287 N N . ILE A 1 303 ? 17.094 26.719 6.496 1 96.44 303 ILE A N 1
ATOM 2288 C CA . ILE A 1 303 ? 15.672 26.438 6.305 1 96.44 303 ILE A CA 1
ATOM 2289 C C . ILE A 1 303 ? 15.016 27.594 5.559 1 96.44 303 ILE A C 1
ATOM 2291 O O . ILE A 1 303 ? 15.102 28.75 5.984 1 96.44 303 ILE A O 1
ATOM 2295 N N . VAL A 1 304 ? 14.25 27.312 4.504 1 95.75 304 VAL A N 1
ATOM 2296 C CA . VAL A 1 304 ? 13.93 28.422 3.598 1 95.75 304 VAL A CA 1
ATOM 2297 C C . VAL A 1 304 ? 12.414 28.625 3.551 1 95.75 304 VAL A C 1
ATOM 2299 O O . VAL A 1 304 ? 11.945 29.719 3.27 1 95.75 304 VAL A O 1
ATOM 2302 N N . ASN A 1 305 ? 11.57 27.594 3.801 1 98.12 305 ASN A N 1
ATOM 2303 C CA . ASN A 1 305 ? 10.133 27.719 3.564 1 98.12 305 ASN A CA 1
ATOM 2304 C C . ASN A 1 305 ? 9.398 28.203 4.816 1 98.12 305 ASN A C 1
ATOM 2306 O O . ASN A 1 305 ? 9.758 27.828 5.934 1 98.12 305 ASN A O 1
ATOM 2310 N N . PHE A 1 306 ? 8.32 28.984 4.574 1 98.56 306 PHE A N 1
ATOM 2311 C CA . PHE A 1 306 ? 7.625 29.656 5.672 1 98.56 306 PHE A CA 1
ATOM 2312 C C . PHE A 1 306 ? 6.312 28.953 5.992 1 98.56 306 PHE A C 1
ATOM 2314 O O . PHE A 1 306 ? 6.023 28.656 7.152 1 98.56 306 PHE A O 1
ATOM 2321 N N . PHE A 1 307 ? 5.508 28.641 4.965 1 98.44 307 PHE A N 1
ATOM 2322 C CA . PHE A 1 307 ? 4.109 28.25 5.109 1 98.44 307 PHE A CA 1
ATOM 2323 C C . PHE A 1 307 ? 3.994 26.766 5.434 1 98.44 307 PHE A C 1
ATOM 2325 O O . PHE A 1 307 ? 3.58 25.969 4.586 1 98.44 307 PHE A O 1
ATOM 2332 N N . THR A 1 308 ? 4.234 26.438 6.691 1 98.06 308 THR A N 1
ATOM 2333 C CA . THR A 1 308 ? 4.156 25.062 7.203 1 98.06 308 THR A CA 1
ATOM 2334 C C . THR A 1 308 ? 2.994 24.922 8.18 1 98.06 308 THR A C 1
ATOM 2336 O O . THR A 1 308 ? 2.301 25.906 8.477 1 98.06 308 THR A O 1
ATOM 2339 N N . GLN A 1 309 ? 2.771 23.703 8.617 1 96.75 309 GLN A N 1
ATOM 2340 C CA . GLN A 1 309 ? 1.682 23.438 9.539 1 96.75 309 GLN A CA 1
ATOM 2341 C C . GLN A 1 309 ? 1.824 24.25 10.82 1 96.75 309 GLN A C 1
ATOM 2343 O O . GLN A 1 309 ? 0.846 24.812 11.312 1 96.75 309 GLN A O 1
ATOM 2348 N N . PRO A 1 310 ? 2.99 24.375 11.414 1 97.25 310 PRO A N 1
ATOM 2349 C CA . PRO A 1 310 ? 3.102 25.219 12.602 1 97.25 310 PRO A CA 1
ATOM 2350 C C . PRO A 1 310 ? 2.75 26.688 12.32 1 97.25 310 PRO A C 1
ATOM 2352 O O . PRO A 1 310 ? 2.148 27.344 13.164 1 97.25 310 PRO A O 1
ATOM 2355 N N . PHE A 1 311 ? 3.117 27.156 11.156 1 98.38 311 PHE A N 1
ATOM 2356 C CA . PHE A 1 311 ? 2.801 28.531 10.781 1 98.38 311 PHE A CA 1
ATOM 2357 C C . PHE A 1 311 ? 1.292 28.75 10.734 1 98.38 311 PHE A C 1
ATOM 2359 O O . PHE A 1 311 ? 0.786 29.766 11.234 1 98.38 311 PHE A O 1
ATOM 2366 N N . TRP A 1 312 ? 0.639 27.812 10.18 1 98 312 TRP A N 1
ATOM 2367 C CA . TRP A 1 312 ? -0.814 27.906 10.078 1 98 312 TRP A CA 1
ATOM 2368 C C . TRP A 1 312 ? -1.468 27.734 11.445 1 98 312 TRP A C 1
ATOM 2370 O O . TRP A 1 312 ? -2.27 28.578 11.859 1 98 312 TRP A O 1
ATOM 2380 N N . SER A 1 313 ? -1.135 26.75 12.164 1 96.69 313 SER A N 1
ATOM 2381 C CA . SER A 1 313 ? -1.841 26.328 13.375 1 96.69 313 SER A CA 1
ATOM 2382 C C . SER A 1 313 ? -1.531 27.266 14.539 1 96.69 313 SER A C 1
ATOM 2384 O O . SER A 1 313 ? -2.406 27.562 15.352 1 96.69 313 SER A O 1
ATOM 2386 N N . TYR A 1 314 ? -0.304 27.781 14.594 1 97.75 314 TYR A N 1
ATOM 2387 C CA . TYR A 1 314 ? 0.096 28.422 15.836 1 97.75 314 TYR A CA 1
ATOM 2388 C C . TYR A 1 314 ? 0.351 29.906 15.625 1 97.75 314 TYR A C 1
ATOM 2390 O O . TYR A 1 314 ? 0.646 30.641 16.578 1 97.75 314 TYR A O 1
ATOM 2398 N N . VAL A 1 315 ? 0.243 30.312 14.398 1 97.44 315 VAL A N 1
ATOM 2399 C CA . VAL A 1 315 ? 0.383 31.734 14.117 1 97.44 315 VAL A CA 1
ATOM 2400 C C . VAL A 1 315 ? -0.912 32.281 13.508 1 97.44 315 VAL A C 1
ATOM 2402 O O . VAL A 1 315 ? -1.525 33.188 14.055 1 97.44 315 VAL A O 1
ATOM 2405 N N . ILE A 1 316 ? -1.357 31.672 12.492 1 97.62 316 ILE A N 1
ATOM 2406 C CA . ILE A 1 316 ? -2.498 32.156 11.734 1 97.62 316 ILE A CA 1
ATOM 2407 C C . ILE A 1 316 ? -3.791 31.875 12.492 1 97.62 316 ILE A C 1
ATOM 2409 O O . ILE A 1 316 ? -4.645 32.75 12.641 1 97.62 316 ILE A O 1
ATOM 2413 N N . THR A 1 317 ? -3.928 30.641 12.891 1 96 317 THR A N 1
ATOM 2414 C CA . THR A 1 317 ? -5.172 30.234 13.539 1 96 317 THR A CA 1
ATOM 2415 C C . THR A 1 317 ? -4.969 30.062 15.039 1 96 317 THR A C 1
ATOM 2417 O O . THR A 1 317 ? -5.387 29.062 15.617 1 96 317 THR A O 1
ATOM 2420 N N . LEU A 1 318 ? -4.383 31.078 15.625 1 96.75 318 LEU A N 1
ATOM 2421 C CA . LEU A 1 318 ? -4.145 31.109 17.062 1 96.75 318 LEU A CA 1
ATOM 2422 C C . LEU A 1 318 ? -5.461 31.078 17.828 1 96.75 318 LEU A C 1
ATOM 2424 O O . LEU A 1 318 ? -6.16 32.094 17.922 1 96.75 318 LEU A O 1
ATOM 2428 N N . GLY A 1 319 ? -5.715 29.938 18.484 1 95 319 GLY A N 1
ATOM 2429 C CA . GLY A 1 319 ? -6.996 29.766 19.141 1 95 319 GLY A CA 1
ATOM 2430 C C . GLY A 1 319 ? -8.109 29.344 18.203 1 95 319 GLY A C 1
ATOM 2431 O O . GLY A 1 319 ? -9.273 29.297 18.594 1 95 319 GLY A O 1
ATOM 2432 N N . GLY A 1 320 ? -7.816 29.094 17.031 1 93.25 320 GLY A N 1
ATOM 2433 C CA . GLY A 1 320 ? -8.773 28.75 15.984 1 93.25 320 GLY A CA 1
ATOM 2434 C C . GLY A 1 320 ? -8.898 29.797 14.906 1 93.25 320 GLY A C 1
ATOM 2435 O O . GLY A 1 320 ? -8.188 30.812 14.93 1 93.25 320 GLY A O 1
ATOM 2436 N N . GLY A 1 321 ? -9.797 29.531 14.016 1 93.5 321 GLY A N 1
ATOM 2437 C CA . GLY A 1 321 ? -10.031 30.5 12.969 1 93.5 321 GLY A CA 1
ATOM 2438 C C . GLY A 1 321 ? -10.25 31.906 13.492 1 93.5 321 GLY A C 1
ATOM 2439 O O . GLY A 1 321 ? -10.938 32.094 14.5 1 93.5 321 GLY A O 1
ATOM 2440 N N . GLY A 1 322 ? -9.625 32.906 12.812 1 95.38 322 GLY A N 1
ATOM 2441 C CA . GLY A 1 322 ? -9.734 34.281 13.227 1 95.38 322 GLY A CA 1
ATOM 2442 C C . GLY A 1 322 ? -8.758 34.688 14.328 1 95.38 322 GLY A C 1
ATOM 2443 O O . GLY A 1 322 ? -8.695 35.844 14.734 1 95.38 322 GLY A O 1
ATOM 2444 N N . ALA A 1 323 ? -7.992 33.656 14.766 1 97.19 323 ALA A N 1
ATOM 2445 C CA . ALA A 1 323 ? -7.07 33.906 15.875 1 97.19 323 ALA A CA 1
ATOM 2446 C C . ALA A 1 323 ? -7.809 34.438 17.094 1 97.19 323 ALA A C 1
ATOM 2448 O O . ALA A 1 323 ? -7.434 35.469 17.641 1 97.19 323 ALA A O 1
ATOM 2449 N N . THR A 1 324 ? -8.734 33.719 17.609 1 96.31 324 THR A N 1
ATOM 2450 C CA . THR A 1 324 ? -9.727 34.25 18.531 1 96.31 324 THR A CA 1
ATOM 2451 C C . THR A 1 324 ? -9.305 34.031 19.984 1 96.31 324 THR A C 1
ATOM 2453 O O . THR A 1 324 ? -10.047 34.375 20.906 1 96.31 324 THR A O 1
ATOM 2456 N N . LEU A 1 325 ? -8.109 33.469 20.219 1 97.38 325 LEU A N 1
ATOM 2457 C CA . LEU A 1 325 ? -7.676 33.219 21.578 1 97.38 325 LEU A CA 1
ATOM 2458 C C . LEU A 1 325 ? -7.664 34.5 22.391 1 97.38 325 LEU A C 1
ATOM 2460 O O . LEU A 1 325 ? -8.125 34.531 23.531 1 97.38 325 LEU A O 1
ATOM 2464 N N . GLY A 1 326 ? -7.125 35.562 21.828 1 96.94 326 GLY A N 1
ATOM 2465 C CA . GLY A 1 326 ? -7.121 36.875 22.5 1 96.94 326 GLY A CA 1
ATOM 2466 C C . GLY A 1 326 ? -8.508 37.344 22.859 1 96.94 326 GLY A C 1
ATOM 2467 O O . GLY A 1 326 ? -8.711 37.938 23.922 1 96.94 326 GLY A O 1
ATOM 2468 N N . LEU A 1 327 ? -9.445 37.156 21.953 1 96.62 327 LEU A N 1
ATOM 2469 C CA . LEU A 1 327 ? -10.828 37.562 22.203 1 96.62 327 LEU A CA 1
ATOM 2470 C C . LEU A 1 327 ? -11.414 36.75 23.359 1 96.62 327 LEU A C 1
ATOM 2472 O O . LEU A 1 327 ? -12.133 37.312 24.203 1 96.62 327 LEU A O 1
ATOM 2476 N N . CYS A 1 328 ? -11.148 35.469 23.391 1 96.62 328 CYS A N 1
ATOM 2477 C CA . CYS A 1 328 ? -11.633 34.656 24.484 1 96.62 328 CYS A CA 1
ATOM 2478 C C . CYS A 1 328 ? -11.125 35.156 25.828 1 96.62 328 CYS A C 1
ATOM 2480 O O . CYS A 1 328 ? -11.867 35.188 26.812 1 96.62 328 CYS A O 1
ATOM 2482 N N . ILE A 1 329 ? -9.914 35.562 25.875 1 97.62 329 ILE A N 1
ATOM 2483 C CA . ILE A 1 329 ? -9.32 36.094 27.109 1 97.62 329 ILE A CA 1
ATOM 2484 C C . ILE A 1 329 ? -10.016 37.406 27.5 1 97.62 329 ILE A C 1
ATOM 2486 O O . ILE A 1 329 ? -10.312 37.625 28.672 1 97.62 329 ILE A O 1
ATOM 2490 N N . LEU A 1 330 ? -10.289 38.25 26.531 1 97.56 330 LEU A N 1
ATOM 2491 C CA . LEU A 1 330 ? -10.969 39.531 26.797 1 97.56 330 LEU A CA 1
ATOM 2492 C C . LEU A 1 330 ? -12.375 39.281 27.328 1 97.56 330 LEU A C 1
ATOM 2494 O O . LEU A 1 330 ? -12.828 40 28.219 1 97.56 330 LEU A O 1
ATOM 2498 N N . LEU A 1 331 ? -13.07 38.312 26.797 1 96.81 331 LEU A N 1
ATOM 2499 C CA . LEU A 1 331 ? -14.438 38 27.188 1 96.81 331 LEU A CA 1
ATOM 2500 C C . LEU A 1 331 ? -14.508 37.594 28.656 1 96.81 331 LEU A C 1
ATOM 2502 O O . LEU A 1 331 ? -15.508 37.844 29.328 1 96.81 331 LEU A O 1
ATOM 2506 N N . LEU A 1 332 ? -13.453 37 29.172 1 97 332 LEU A N 1
ATOM 2507 C CA . LEU A 1 332 ? -13.406 36.594 30.562 1 97 332 LEU A CA 1
ATOM 2508 C C . LEU A 1 332 ? -13.523 37.781 31.5 1 97 332 LEU A C 1
ATOM 2510 O O . LEU A 1 332 ? -13.953 37.656 32.656 1 97 332 LEU A O 1
ATOM 2514 N N . ARG A 1 333 ? -13.172 38.906 30.969 1 96.12 333 ARG A N 1
ATOM 2515 C CA . ARG A 1 333 ? -13.141 40.125 31.812 1 96.12 333 ARG A CA 1
ATOM 2516 C C . ARG A 1 333 ? -14.297 41.062 31.469 1 96.12 333 ARG A C 1
ATOM 2518 O O . ARG A 1 333 ? -14.32 42.188 31.922 1 96.12 333 ARG A O 1
ATOM 2525 N N . SER A 1 334 ? -15.164 40.625 30.719 1 96.62 334 SER A N 1
ATOM 2526 C CA . SER A 1 334 ? -16.281 41.469 30.297 1 96.62 334 SER A CA 1
ATOM 2527 C C . SER A 1 334 ? -17.188 41.844 31.453 1 96.62 334 SER A C 1
ATOM 2529 O O . SER A 1 334 ? -17.359 41.031 32.375 1 96.62 334 SER A O 1
ATOM 2531 N N . LYS A 1 335 ? -17.797 42.938 31.422 1 96.19 335 LYS A N 1
ATOM 2532 C CA . LYS A 1 335 ? -18.797 43.344 32.406 1 96.19 335 LYS A CA 1
ATOM 2533 C C . LYS A 1 335 ? -20.156 42.75 32.094 1 96.19 335 LYS A C 1
ATOM 2535 O O . LYS A 1 335 ? -21.031 42.688 32.969 1 96.19 335 LYS A O 1
ATOM 2540 N N . SER A 1 336 ? -20.359 42.375 30.875 1 95.31 336 SER A N 1
ATOM 2541 C CA . SER A 1 336 ? -21.578 41.688 30.5 1 95.31 336 SER A CA 1
ATOM 2542 C C . SER A 1 336 ? -21.578 40.25 30.984 1 95.31 336 SER A C 1
ATOM 2544 O O . SER A 1 336 ? -20.609 39.5 30.75 1 95.31 336 SER A O 1
ATOM 2546 N N . VAL A 1 337 ? -22.672 39.844 31.656 1 95.06 337 VAL A N 1
ATOM 2547 C CA . VAL A 1 337 ? -22.766 38.5 32.188 1 95.06 337 VAL A CA 1
ATOM 2548 C C . VAL A 1 337 ? -22.781 37.469 31.062 1 95.06 337 VAL A C 1
ATOM 2550 O O . VAL A 1 337 ? -22.141 36.406 31.156 1 95.06 337 VAL A O 1
ATOM 2553 N N . GLU A 1 338 ? -23.469 37.75 30.062 1 93.88 338 GLU A N 1
ATOM 2554 C CA . GLU A 1 338 ? -23.562 36.875 28.906 1 93.88 338 GLU A CA 1
ATOM 2555 C C . GLU A 1 338 ? -22.188 36.688 28.25 1 93.88 338 GLU A C 1
ATOM 2557 O O . GLU A 1 338 ? -21.781 35.562 27.969 1 93.88 338 GLU A O 1
ATOM 2562 N N . LEU A 1 339 ? -21.531 37.719 28 1 95.5 339 LEU A N 1
ATOM 2563 C CA . LEU A 1 339 ? -20.234 37.656 27.344 1 95.5 339 LEU A CA 1
ATOM 2564 C C . LEU A 1 339 ? -19.203 37 28.234 1 95.5 339 LEU A C 1
ATOM 2566 O O . LEU A 1 339 ? -18.344 36.219 27.75 1 95.5 339 LEU A O 1
ATOM 2570 N N . LYS A 1 340 ? -19.234 37.25 29.484 1 96.75 340 LYS A N 1
ATOM 2571 C CA . LYS A 1 340 ? -18.312 36.625 30.438 1 96.75 340 LYS A CA 1
ATOM 2572 C C . LYS A 1 340 ? -18.531 35.125 30.484 1 96.75 340 LYS A C 1
ATOM 2574 O O . LYS A 1 340 ? -17.562 34.344 30.562 1 96.75 340 LYS A O 1
ATOM 2579 N N . THR A 1 341 ? -19.797 34.688 30.516 1 95.62 341 THR A N 1
ATOM 2580 C CA . THR A 1 341 ? -20.125 33.25 30.5 1 95.62 341 THR A CA 1
ATOM 2581 C C . THR A 1 341 ? -19.594 32.594 29.234 1 95.62 341 THR A C 1
ATOM 2583 O O . THR A 1 341 ? -19.062 31.484 29.281 1 95.62 341 THR A O 1
ATOM 2586 N N . LEU A 1 342 ? -19.719 33.219 28.156 1 94.44 342 LEU A N 1
ATOM 2587 C CA . LEU A 1 342 ? -19.203 32.719 26.891 1 94.44 342 LEU A CA 1
ATOM 2588 C C . LEU A 1 342 ? -17.688 32.594 26.938 1 94.44 342 LEU A C 1
ATOM 2590 O O . LEU A 1 342 ? -17.109 31.656 26.375 1 94.44 342 LEU A O 1
ATOM 2594 N N . GLY A 1 343 ? -17.016 33.562 27.453 1 95.44 343 GLY A N 1
ATOM 2595 C CA . GLY A 1 343 ? -15.578 33.5 27.625 1 95.44 343 GLY A CA 1
ATOM 2596 C C . GLY A 1 343 ? -15.125 32.281 28.406 1 95.44 343 GLY A C 1
ATOM 2597 O O . GLY A 1 343 ? -14.148 31.641 28.047 1 95.44 343 GLY A O 1
ATOM 2598 N N . LYS A 1 344 ? -15.805 32 29.469 1 95.56 344 LYS A N 1
ATOM 2599 C CA . LYS A 1 344 ? -15.484 30.844 30.297 1 95.56 344 LYS A CA 1
ATOM 2600 C C . LYS A 1 344 ? -15.68 29.547 29.531 1 95.56 344 LYS A C 1
ATOM 2602 O O . LYS A 1 344 ? -14.906 28.594 29.703 1 95.56 344 LYS A O 1
ATOM 2607 N N . LEU A 1 345 ? -16.641 29.516 28.703 1 93.12 345 LEU A N 1
ATOM 2608 C CA . LEU A 1 345 ? -16.938 28.312 27.938 1 93.12 345 LEU A CA 1
ATOM 2609 C C . LEU A 1 345 ? -15.961 28.141 26.781 1 93.12 345 LEU A C 1
ATOM 2611 O O . LEU A 1 345 ? -15.688 27.016 26.359 1 93.12 345 LEU A O 1
ATOM 2615 N N . SER A 1 346 ? -15.383 29.219 26.312 1 94.62 346 SER A N 1
ATOM 2616 C CA . SER A 1 346 ? -14.625 29.172 25.078 1 94.62 346 SER A CA 1
ATOM 2617 C C . SER A 1 346 ? -13.125 29.125 25.344 1 94.62 346 SER A C 1
ATOM 2619 O O . SER A 1 346 ? -12.352 28.672 24.5 1 94.62 346 SER A O 1
ATOM 2621 N N . ILE A 1 347 ? -12.68 29.594 26.5 1 95.81 347 ILE A N 1
ATOM 2622 C CA . ILE A 1 347 ? -11.25 29.734 26.766 1 95.81 347 ILE A CA 1
ATOM 2623 C C . ILE A 1 347 ? -10.594 28.359 26.781 1 95.81 347 ILE A C 1
ATOM 2625 O O . ILE A 1 347 ? -9.492 28.188 26.266 1 95.81 347 ILE A O 1
ATOM 2629 N N . GLY A 1 348 ? -11.133 27.375 27.422 1 93.06 348 GLY A N 1
ATOM 2630 C CA . GLY A 1 348 ? -10.594 26.031 27.453 1 93.06 348 GLY A CA 1
ATOM 2631 C C . GLY A 1 348 ? -10.312 25.453 26.078 1 93.06 348 GLY A C 1
ATOM 2632 O O . GLY A 1 348 ? -9.164 25.172 25.734 1 93.06 348 GLY A O 1
ATOM 2633 N N . PRO A 1 349 ? -11.375 25.297 25.234 1 92.81 349 PRO A N 1
ATOM 2634 C CA . PRO A 1 349 ? -11.188 24.797 23.875 1 92.81 349 PRO A CA 1
ATOM 2635 C C . PRO A 1 349 ? -10.234 25.672 23.047 1 92.81 349 PRO A C 1
ATOM 2637 O O . PRO A 1 349 ? -9.453 25.141 22.25 1 92.81 349 PRO A O 1
ATOM 2640 N N . ALA A 1 350 ? -10.25 26.953 23.266 1 94.62 350 ALA A N 1
ATOM 2641 C CA . ALA A 1 350 ? -9.422 27.875 22.484 1 94.62 350 ALA A CA 1
ATOM 2642 C C . ALA A 1 350 ? -7.938 27.625 22.75 1 94.62 350 ALA A C 1
ATOM 2644 O O . ALA A 1 350 ? -7.105 27.797 21.859 1 94.62 350 ALA A O 1
ATOM 2645 N N . ILE A 1 351 ? -7.602 27.266 23.906 1 95.56 351 ILE A N 1
ATOM 2646 C CA . ILE A 1 351 ? -6.219 26.953 24.266 1 95.56 351 ILE A CA 1
ATOM 2647 C C . ILE A 1 351 ? -5.715 25.797 23.406 1 95.56 351 ILE A C 1
ATOM 2649 O O . ILE A 1 351 ? -4.535 25.75 23.062 1 95.56 351 ILE A O 1
ATOM 2653 N N . PHE A 1 352 ? -6.664 24.953 23.016 1 92.19 352 PHE A N 1
ATOM 2654 C CA . PHE A 1 352 ? -6.309 23.797 22.203 1 92.19 352 PHE A CA 1
ATOM 2655 C C . PHE A 1 352 ? -6.695 24.031 20.734 1 92.19 352 PHE A C 1
ATOM 2657 O O . PHE A 1 352 ? -6.848 23.078 19.969 1 92.19 352 PHE A O 1
ATOM 2664 N N . ASN A 1 353 ? -6.93 25.328 20.391 1 92.56 353 ASN A N 1
ATOM 2665 C CA . ASN A 1 353 ? -7.18 25.781 19.031 1 92.56 353 ASN A CA 1
ATOM 2666 C C . ASN A 1 353 ? -8.523 25.281 18.5 1 92.56 353 ASN A C 1
ATOM 2668 O O . ASN A 1 353 ? -8.68 25.047 17.312 1 92.56 353 ASN A O 1
ATOM 2672 N N . ILE A 1 354 ? -9.406 25.078 19.422 1 89.25 354 ILE A N 1
ATOM 2673 C CA . ILE A 1 354 ? -10.789 24.766 19.094 1 89.25 354 ILE A CA 1
ATOM 2674 C C . ILE A 1 354 ? -11.68 25.969 19.391 1 89.25 354 ILE A C 1
ATOM 2676 O O . ILE A 1 354 ? -11.789 26.406 20.531 1 89.25 354 ILE A O 1
ATOM 2680 N N . ASN A 1 355 ? -12.352 26.5 18.344 1 89.75 355 ASN A N 1
ATOM 2681 C CA . ASN A 1 355 ? -13.031 27.766 18.609 1 89.75 355 ASN A CA 1
ATOM 2682 C C . ASN A 1 355 ? -14.492 27.703 18.172 1 89.75 355 ASN A C 1
ATOM 2684 O O . ASN A 1 355 ? -15.148 28.75 18.047 1 89.75 355 ASN A O 1
ATOM 2688 N N . GLU A 1 356 ? -15 26.547 17.938 1 84.31 356 GLU A N 1
ATOM 2689 C CA . GLU A 1 356 ? -16.422 26.391 17.609 1 84.31 356 GLU A CA 1
ATOM 2690 C C . GLU A 1 356 ? -17.297 27 18.688 1 84.31 356 GLU A C 1
ATOM 2692 O O . GLU A 1 356 ? -18.297 27.672 18.391 1 84.31 356 GLU A O 1
ATOM 2697 N N . PRO A 1 357 ? -16.969 26.891 19.922 1 85.94 357 PRO A N 1
ATOM 2698 C CA . PRO A 1 357 ? -17.781 27.531 20.969 1 85.94 357 PRO A CA 1
ATOM 2699 C C . PRO A 1 357 ? -17.875 29.047 20.812 1 85.94 357 PRO A C 1
ATOM 2701 O O . PRO A 1 357 ? -18.938 29.625 21.047 1 85.94 357 PRO A O 1
ATOM 2704 N N . ILE A 1 358 ? -16.859 29.672 20.469 1 88.75 358 ILE A N 1
ATOM 2705 C CA . ILE A 1 358 ? -16.875 31.125 20.359 1 88.75 358 ILE A CA 1
ATOM 2706 C C . ILE A 1 358 ? -17.5 31.531 19.016 1 88.75 358 ILE A C 1
ATOM 2708 O O . ILE A 1 358 ? -18.203 32.531 18.938 1 88.75 358 ILE A O 1
ATOM 2712 N N . ILE A 1 359 ? -17.203 30.812 17.953 1 86.12 359 ILE A N 1
ATOM 2713 C CA . ILE A 1 359 ? -17.719 31.125 16.625 1 86.12 359 ILE A CA 1
ATOM 2714 C C . ILE A 1 359 ? -19.234 31.062 16.641 1 86.12 359 ILE A C 1
ATOM 2716 O O . ILE A 1 359 ? -19.906 31.938 16.094 1 86.12 359 ILE A O 1
ATOM 2720 N N . PHE A 1 360 ? -19.688 30.125 17.344 1 80.88 360 PHE A N 1
ATOM 2721 C CA . PHE A 1 360 ? -21.125 29.922 17.297 1 80.88 360 PHE A CA 1
ATOM 2722 C C . PHE A 1 360 ? -21.812 30.578 18.484 1 80.88 360 PHE A C 1
ATOM 2724 O O . PHE A 1 360 ? -22.969 30.969 18.406 1 80.88 360 PHE A O 1
ATOM 2731 N N . GLY A 1 361 ? -21.156 30.812 19.562 1 81.44 361 GLY A N 1
ATOM 2732 C CA . GLY A 1 361 ? -21.719 31.422 20.75 1 81.44 361 GLY A CA 1
ATOM 2733 C C . GLY A 1 361 ? -21.812 32.938 20.641 1 81.44 361 GLY A C 1
ATOM 2734 O O . GLY A 1 361 ? -22.812 33.531 21.031 1 81.44 361 GLY A O 1
ATOM 2735 N N . LEU A 1 362 ? -20.922 33.75 20.344 1 79.31 362 LEU A N 1
ATOM 2736 C CA . LEU A 1 362 ? -20.891 35.188 20.141 1 79.31 362 LEU A CA 1
ATOM 2737 C C . LEU A 1 362 ? -21.359 35.562 18.734 1 79.31 362 LEU A C 1
ATOM 2739 O O . LEU A 1 362 ? -21.484 36.75 18.406 1 79.31 362 LEU A O 1
ATOM 2743 N N . PRO A 1 363 ? -21.906 34.656 18.141 1 74.5 363 PRO A N 1
ATOM 2744 C CA . PRO A 1 363 ? -22.047 34.469 16.688 1 74.5 363 PRO A CA 1
ATOM 2745 C C . PRO A 1 363 ? -21.094 35.375 15.891 1 74.5 363 PRO A C 1
ATOM 2747 O O . PRO A 1 363 ? -21.438 36.531 15.586 1 74.5 363 PRO A O 1
ATOM 2750 N N . MET A 1 364 ? -20 34.969 15.68 1 82.88 364 MET A N 1
ATOM 2751 C CA . MET A 1 364 ? -19.016 35.656 14.852 1 82.88 364 MET A CA 1
ATOM 2752 C C . MET A 1 364 ? -19.406 35.594 13.375 1 82.88 364 MET A C 1
ATOM 2754 O O . MET A 1 364 ? -19.062 36.469 12.602 1 82.88 364 MET A O 1
ATOM 2758 N N . VAL A 1 365 ? -20.156 34.656 13.125 1 81.69 365 VAL A N 1
ATOM 2759 C CA . VAL A 1 365 ? -20.609 34.438 11.758 1 81.69 365 VAL A CA 1
ATOM 2760 C C . VAL A 1 365 ? -21.547 35.594 11.352 1 81.69 365 VAL A C 1
ATOM 2762 O O . VAL A 1 365 ? -22.5 35.906 12.07 1 81.69 365 VAL A O 1
ATOM 2765 N N . LEU A 1 366 ? -21.203 36.25 10.383 1 81.19 366 LEU A N 1
ATOM 2766 C CA . LEU A 1 366 ? -21.984 37.281 9.758 1 81.19 366 LEU A CA 1
ATOM 2767 C C . LEU A 1 366 ? -22.156 38.469 10.711 1 81.19 366 LEU A C 1
ATOM 2769 O O . LEU A 1 366 ? -23.125 39.25 10.586 1 81.19 366 LEU A O 1
ATOM 2773 N N . ASN A 1 367 ? -21.359 38.562 11.727 1 84.62 367 ASN A N 1
ATOM 2774 C CA . ASN A 1 367 ? -21.344 39.75 12.578 1 84.62 367 ASN A CA 1
ATOM 2775 C C . ASN A 1 367 ? -20.406 40.812 12.016 1 84.62 367 ASN A C 1
ATOM 2777 O O . ASN A 1 367 ? -19.188 40.719 12.117 1 84.62 367 ASN A O 1
ATOM 2781 N N . PRO A 1 368 ? -21.031 41.781 11.492 1 83.88 368 PRO A N 1
ATOM 2782 C CA . PRO A 1 368 ? -20.219 42.781 10.812 1 83.88 368 PRO A CA 1
ATOM 2783 C C . PRO A 1 368 ? -19.234 43.469 11.758 1 83.88 368 PRO A C 1
ATOM 2785 O O . PRO A 1 368 ? -18.156 43.906 11.336 1 83.88 368 PRO A O 1
ATOM 2788 N N . LEU A 1 369 ? -19.609 43.594 12.984 1 85.31 369 LEU A N 1
ATOM 2789 C CA . LEU A 1 369 ? -18.75 44.25 13.969 1 85.31 369 LEU A CA 1
ATOM 2790 C C . LEU A 1 369 ? -17.438 43.469 14.133 1 85.31 369 LEU A C 1
ATOM 2792 O O . LEU A 1 369 ? -16.391 44.094 14.32 1 85.31 369 LEU A O 1
ATOM 2796 N N . MET A 1 370 ? -17.547 42.188 14.055 1 90.38 370 MET A N 1
ATOM 2797 C CA . MET A 1 370 ? -16.391 41.344 14.344 1 90.38 370 MET A CA 1
ATOM 2798 C C . MET A 1 370 ? -15.688 40.938 13.055 1 90.38 370 MET A C 1
ATOM 2800 O O . MET A 1 370 ? -14.625 40.312 13.102 1 90.38 370 MET A O 1
ATOM 2804 N N . MET A 1 371 ? -16.156 41.25 11.945 1 89.69 371 MET A N 1
ATOM 2805 C CA . MET A 1 371 ? -15.633 40.812 10.656 1 89.69 371 MET A CA 1
ATOM 2806 C C . MET A 1 371 ? -14.18 41.25 10.492 1 89.69 371 MET A C 1
ATOM 2808 O O . MET A 1 371 ? -13.328 40.469 10.102 1 89.69 371 MET A O 1
ATOM 2812 N N . ILE A 1 372 ? -13.961 42.5 10.812 1 92.12 372 ILE A N 1
ATOM 2813 C CA . ILE A 1 372 ? -12.664 43.125 10.555 1 92.12 372 ILE A CA 1
ATOM 2814 C C . ILE A 1 372 ? -11.578 42.406 11.352 1 92.12 372 ILE A C 1
ATOM 2816 O O . ILE A 1 372 ? -10.609 41.906 10.781 1 92.12 372 ILE A O 1
ATOM 2820 N N . PRO A 1 373 ? -11.742 42.312 12.648 1 95.19 373 PRO A N 1
ATOM 2821 C CA . PRO A 1 373 ? -10.68 41.625 13.375 1 95.19 373 PRO A CA 1
ATOM 2822 C C . PRO A 1 373 ? -10.617 40.125 13.031 1 95.19 373 PRO A C 1
ATOM 2824 O O . PRO A 1 373 ? -9.523 39.562 12.992 1 95.19 373 PRO A O 1
ATOM 2827 N N . PHE A 1 374 ? -11.742 39.531 12.766 1 94.75 374 PHE A N 1
ATOM 2828 C CA . PHE A 1 374 ? -11.797 38.094 12.469 1 94.75 374 PHE A CA 1
ATOM 2829 C C . PHE A 1 374 ? -10.984 37.781 11.219 1 94.75 374 PHE A C 1
ATOM 2831 O O . PHE A 1 374 ? -10.289 36.75 11.172 1 94.75 374 PHE A O 1
ATOM 2838 N N . ILE A 1 375 ? -10.992 38.594 10.258 1 95.06 375 ILE A N 1
ATOM 2839 C CA . ILE A 1 375 ? -10.328 38.344 8.977 1 95.06 375 ILE A CA 1
ATOM 2840 C C . ILE A 1 375 ? -8.898 38.875 9.031 1 95.06 375 ILE A C 1
ATOM 2842 O O . ILE A 1 375 ? -7.98 38.25 8.508 1 95.06 375 ILE A O 1
ATOM 2846 N N . PHE A 1 376 ? -8.648 39.969 9.766 1 97.06 376 PHE A N 1
ATOM 2847 C CA . PHE A 1 376 ? -7.395 40.656 9.516 1 97.06 376 PHE A CA 1
ATOM 2848 C C . PHE A 1 376 ? -6.414 40.438 10.664 1 97.06 376 PHE A C 1
ATOM 2850 O O . PHE A 1 376 ? -5.211 40.625 10.5 1 97.06 376 PHE A O 1
ATOM 2857 N N . VAL A 1 377 ? -6.863 40.062 11.844 1 98.19 377 VAL A N 1
ATOM 2858 C CA . VAL A 1 377 ? -5.934 39.781 12.93 1 98.19 377 VAL A CA 1
ATOM 2859 C C . VAL A 1 377 ? -5 38.625 12.523 1 98.19 377 VAL A C 1
ATOM 2861 O O . VAL A 1 377 ? -3.783 38.719 12.688 1 98.19 377 VAL A O 1
ATOM 2864 N N . PRO A 1 378 ? -5.512 37.5 11.93 1 98.44 378 PRO A N 1
ATOM 2865 C CA . PRO A 1 378 ? -4.609 36.469 11.445 1 98.44 378 PRO A CA 1
ATOM 2866 C C . PRO A 1 378 ? -3.621 36.969 10.398 1 98.44 378 PRO A C 1
ATOM 2868 O O . PRO A 1 378 ? -2.484 36.5 10.336 1 98.44 378 PRO A O 1
ATOM 2871 N N . VAL A 1 379 ? -4.031 37.875 9.609 1 98.62 379 VAL A N 1
ATOM 2872 C CA . VAL A 1 379 ? -3.18 38.438 8.562 1 98.62 379 VAL A CA 1
ATOM 2873 C C . VAL A 1 379 ? -2.037 39.219 9.195 1 98.62 379 VAL A C 1
ATOM 2875 O O . VAL A 1 379 ? -0.887 39.125 8.758 1 98.62 379 VAL A O 1
ATOM 2878 N N . ILE A 1 380 ? -2.348 40 10.156 1 98.75 380 ILE A N 1
ATOM 2879 C CA . ILE A 1 380 ? -1.337 40.781 10.875 1 98.75 380 ILE A CA 1
ATOM 2880 C C . ILE A 1 380 ? -0.348 39.844 11.555 1 98.75 380 ILE A C 1
ATOM 2882 O O . ILE A 1 380 ? 0.865 40.062 11.492 1 98.75 380 ILE A O 1
ATOM 2886 N N . ASN A 1 381 ? -0.884 38.812 12.203 1 98.81 381 ASN A N 1
ATOM 2887 C CA . ASN A 1 381 ? -0.015 37.812 12.789 1 98.81 381 ASN A CA 1
ATOM 2888 C C . ASN A 1 381 ? 0.924 37.219 11.75 1 98.81 381 ASN A C 1
ATOM 2890 O O . ASN A 1 381 ? 2.1 36.969 12.023 1 98.81 381 ASN A O 1
ATOM 2894 N N . THR A 1 382 ? 0.397 36.906 10.57 1 98.69 382 THR A N 1
ATOM 2895 C CA . THR A 1 382 ? 1.164 36.344 9.469 1 98.69 382 THR A CA 1
ATOM 2896 C C . THR A 1 382 ? 2.32 37.281 9.086 1 98.69 382 THR A C 1
ATOM 2898 O O . THR A 1 382 ? 3.457 36.812 8.93 1 98.69 382 THR A O 1
ATOM 2901 N N . ILE A 1 383 ? 2.021 38.531 8.961 1 98.75 383 ILE A N 1
ATOM 2902 C CA . ILE A 1 383 ? 3.021 39.5 8.547 1 98.75 383 ILE A CA 1
ATOM 2903 C C . ILE A 1 383 ? 4.133 39.594 9.586 1 98.75 383 ILE A C 1
ATOM 2905 O O . ILE A 1 383 ? 5.316 39.594 9.242 1 98.75 383 ILE A O 1
ATOM 2909 N N . ILE A 1 384 ? 3.789 39.594 10.797 1 98.75 384 ILE A N 1
ATOM 2910 C CA . ILE A 1 384 ? 4.766 39.75 11.875 1 98.75 384 ILE A CA 1
ATOM 2911 C C . ILE A 1 384 ? 5.625 38.469 11.953 1 98.75 384 ILE A C 1
ATOM 2913 O O . ILE A 1 384 ? 6.852 38.562 12 1 98.75 384 ILE A O 1
ATOM 2917 N N . ALA A 1 385 ? 4.977 37.344 11.969 1 98.69 385 ALA A N 1
ATOM 2918 C CA . ALA A 1 385 ? 5.715 36.094 12.07 1 98.69 385 ALA A CA 1
ATOM 2919 C C . ALA A 1 385 ? 6.609 35.875 10.859 1 98.69 385 ALA A C 1
ATOM 2921 O O . ALA A 1 385 ? 7.75 35.438 10.992 1 98.69 385 ALA A O 1
ATOM 2922 N N . TYR A 1 386 ? 6.062 36.125 9.688 1 98.62 386 TYR A N 1
ATOM 2923 C CA . TYR A 1 386 ? 6.848 36.031 8.469 1 98.62 386 TYR A CA 1
ATOM 2924 C C . TYR A 1 386 ? 8.094 36.875 8.539 1 98.62 386 TYR A C 1
ATOM 2926 O O . TYR A 1 386 ? 9.188 36.469 8.156 1 98.62 386 TYR A O 1
ATOM 2934 N N . THR A 1 387 ? 7.969 38.094 9 1 98.5 387 THR A N 1
ATOM 2935 C CA . THR A 1 387 ? 9.078 39.031 9.094 1 98.5 387 THR A CA 1
ATOM 2936 C C . THR A 1 387 ? 10.109 38.562 10.109 1 98.5 387 THR A C 1
ATOM 2938 O O . THR A 1 387 ? 11.312 38.594 9.844 1 98.5 387 THR A O 1
ATOM 2941 N N . CYS A 1 388 ? 9.648 38.062 11.234 1 98.44 388 CYS A N 1
ATOM 2942 C CA . CYS A 1 388 ? 10.562 37.562 12.25 1 98.44 388 CYS A CA 1
ATOM 2943 C C . CYS A 1 388 ? 11.359 36.375 11.719 1 98.44 388 CYS A C 1
ATOM 2945 O O . CYS A 1 388 ? 12.562 36.25 11.984 1 98.44 388 CYS A O 1
ATOM 2947 N N . MET A 1 389 ? 10.727 35.5 10.984 1 98.19 389 MET A N 1
ATOM 2948 C CA . MET A 1 389 ? 11.375 34.312 10.438 1 98.19 389 MET A CA 1
ATOM 2949 C C . MET A 1 389 ? 12.312 34.688 9.289 1 98.19 389 MET A C 1
ATOM 2951 O O . MET A 1 389 ? 13.398 34.125 9.156 1 98.19 389 MET A O 1
ATOM 2955 N N . ALA A 1 390 ? 11.852 35.656 8.477 1 97.75 390 ALA A N 1
ATOM 2956 C CA . ALA A 1 390 ? 12.68 36.094 7.363 1 97.75 390 ALA A CA 1
ATOM 2957 C C . ALA A 1 390 ? 13.961 36.75 7.863 1 97.75 390 ALA A C 1
ATOM 2959 O O . ALA A 1 390 ? 15.008 36.656 7.223 1 97.75 390 ALA A O 1
ATOM 2960 N N . LEU A 1 391 ? 13.93 37.344 9.031 1 97.56 391 LEU A N 1
ATOM 2961 C CA . LEU A 1 391 ? 15.086 38.031 9.625 1 97.56 391 LEU A CA 1
ATOM 2962 C C . LEU A 1 391 ? 15.875 37.062 10.5 1 97.56 391 LEU A C 1
ATOM 2964 O O . LEU A 1 391 ? 16.812 37.469 11.188 1 97.56 391 LEU A O 1
ATOM 2968 N N . ASN A 1 392 ? 15.422 35.844 10.539 1 96.06 392 ASN A N 1
ATOM 2969 C CA . ASN A 1 392 ? 16.094 34.75 11.281 1 96.06 392 ASN A CA 1
ATOM 2970 C C . ASN A 1 392 ? 16.078 35.031 12.781 1 96.06 392 ASN A C 1
ATOM 2972 O O . ASN A 1 392 ? 17 34.625 13.492 1 96.06 392 ASN A O 1
ATOM 2976 N N . ILE A 1 393 ? 15.102 35.75 13.18 1 97.25 393 ILE A N 1
ATOM 2977 C CA . ILE A 1 393 ? 14.898 35.969 14.609 1 97.25 393 ILE A CA 1
ATOM 2978 C C . ILE A 1 393 ? 14.266 34.75 15.234 1 97.25 393 ILE A C 1
ATOM 2980 O O . ILE A 1 393 ? 14.609 34.344 16.359 1 97.25 393 ILE A O 1
ATOM 2984 N N . VAL A 1 394 ? 13.359 34.188 14.523 1 97.19 394 VAL A N 1
ATOM 2985 C CA . VAL A 1 394 ? 12.633 33 14.93 1 97.19 394 VAL A CA 1
ATOM 2986 C C . VAL A 1 394 ? 12.797 31.906 13.867 1 97.19 394 VAL A C 1
ATOM 2988 O O . VAL A 1 394 ? 12.852 32.188 12.672 1 97.19 394 VAL A O 1
ATOM 2991 N N . GLY A 1 395 ? 12.906 30.703 14.32 1 96.31 395 GLY A N 1
ATOM 2992 C CA . GLY A 1 395 ? 13.023 29.594 13.383 1 96.31 395 GLY A CA 1
ATOM 2993 C C . GLY A 1 395 ? 11.742 29.312 12.625 1 96.31 395 GLY A C 1
ATOM 2994 O O . GLY A 1 395 ? 10.656 29.688 13.07 1 96.31 395 GLY A O 1
ATOM 2995 N N . LYS A 1 396 ? 11.883 28.703 11.43 1 97.94 396 LYS A N 1
ATOM 2996 C CA . LYS A 1 396 ? 10.75 28.281 10.609 1 97.94 396 LYS A CA 1
ATOM 2997 C C . LYS A 1 396 ? 10.305 26.859 10.977 1 97.94 396 LYS A C 1
ATOM 2999 O O . LYS A 1 396 ? 10.992 26.156 11.719 1 97.94 396 LYS A O 1
ATOM 3004 N N . GLY A 1 397 ? 9.094 26.547 10.539 1 97.12 397 GLY A N 1
ATOM 3005 C CA . GLY A 1 397 ? 8.523 25.25 10.914 1 97.12 397 GLY A CA 1
ATOM 3006 C C . GLY A 1 397 ? 9.281 24.078 10.336 1 97.12 397 GLY A C 1
ATOM 3007 O O . GLY A 1 397 ? 9.648 24.078 9.156 1 97.12 397 GLY A O 1
ATOM 3008 N N . VAL A 1 398 ? 9.516 22.984 11.195 1 95.75 398 VAL A N 1
ATOM 3009 C CA . VAL A 1 398 ? 10.266 21.828 10.734 1 95.75 398 VAL A CA 1
ATOM 3010 C C . VAL A 1 398 ? 9.57 20.547 11.203 1 95.75 398 VAL A C 1
ATOM 3012 O O . VAL A 1 398 ? 9.828 19.469 10.664 1 95.75 398 VAL A O 1
ATOM 3015 N N . VAL A 1 399 ? 8.633 20.641 12.141 1 94.62 399 VAL A N 1
ATOM 3016 C CA . VAL A 1 399 ? 7.965 19.469 12.695 1 94.62 399 VAL A CA 1
ATOM 3017 C C . VAL A 1 399 ? 6.461 19.719 12.766 1 94.62 399 VAL A C 1
ATOM 3019 O O . VAL A 1 399 ? 6.023 20.797 13.172 1 94.62 399 VAL A O 1
ATOM 3022 N N . GLU A 1 400 ? 5.762 18.703 12.336 1 93.75 400 GLU A N 1
ATOM 3023 C CA . GLU A 1 400 ? 4.312 18.766 12.492 1 93.75 400 GLU A CA 1
ATOM 3024 C C . GLU A 1 400 ? 3.885 18.25 13.867 1 93.75 400 GLU A C 1
ATOM 3026 O O . GLU A 1 400 ? 4.281 17.141 14.266 1 93.75 400 GLU A O 1
ATOM 3031 N N . THR A 1 401 ? 3.18 19.031 14.641 1 91.69 401 THR A N 1
ATOM 3032 C CA . THR A 1 401 ? 2.588 18.656 15.922 1 91.69 401 THR A CA 1
ATOM 3033 C C . THR A 1 401 ? 1.064 18.703 15.844 1 91.69 401 THR A C 1
ATOM 3035 O O . THR A 1 401 ? 0.5 19.281 14.922 1 91.69 401 THR A O 1
ATOM 3038 N N . PRO A 1 402 ? 0.426 17.969 16.734 1 90.19 402 PRO A N 1
ATOM 3039 C CA . PRO A 1 402 ? -1.03 18.125 16.734 1 90.19 402 PRO A CA 1
ATOM 3040 C C . PRO A 1 402 ? -1.472 19.594 16.812 1 90.19 402 PRO A C 1
ATOM 3042 O O . PRO A 1 402 ? -0.958 20.344 17.641 1 90.19 402 PRO A O 1
ATOM 3045 N N . TRP A 1 403 ? -2.338 19.922 15.922 1 91.5 403 TRP A N 1
ATOM 3046 C CA . TRP A 1 403 ? -2.748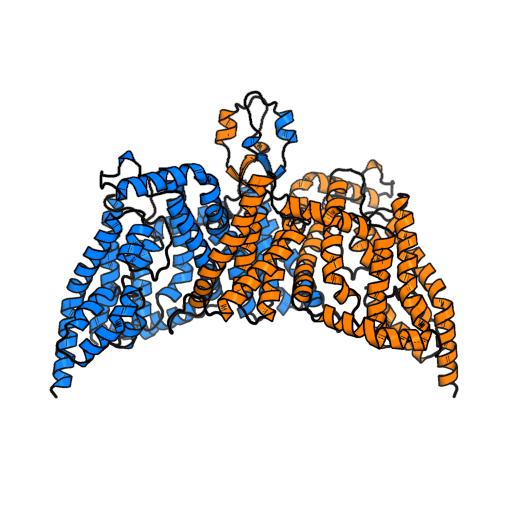 21.312 15.836 1 91.5 403 TRP A CA 1
ATOM 3047 C C . TRP A 1 403 ? -3.459 21.75 17.109 1 91.5 403 TRP A C 1
ATOM 3049 O O . TRP A 1 403 ? -3.625 22.953 17.359 1 91.5 403 TRP A O 1
ATOM 3059 N N . THR A 1 404 ? -3.797 20.766 17.922 1 90.81 404 THR A N 1
ATOM 3060 C CA . THR A 1 404 ? -4.484 21.047 19.172 1 90.81 404 THR A CA 1
ATOM 3061 C C . THR A 1 404 ? -3.479 21.344 20.281 1 90.81 404 THR A C 1
ATOM 3063 O O . THR A 1 404 ? -3.865 21.672 21.406 1 90.81 404 THR A O 1
ATOM 3066 N N . THR A 1 405 ? -2.234 21.234 19.969 1 93.19 405 THR A N 1
ATOM 3067 C CA . THR A 1 405 ? -1.234 21.609 20.969 1 93.19 405 THR A CA 1
ATOM 3068 C C . THR A 1 405 ? -1.342 23.094 21.312 1 93.19 405 THR A C 1
ATOM 3070 O O . THR A 1 405 ? -1.514 23.938 20.422 1 93.19 405 THR A O 1
ATOM 3073 N N . PRO A 1 406 ? -1.286 23.312 22.719 1 96.25 406 PRO A N 1
ATOM 3074 C CA . PRO A 1 406 ? -1.276 24.734 23.047 1 96.25 406 PRO A CA 1
ATOM 3075 C C . PRO A 1 406 ? -0.262 25.531 22.219 1 96.25 406 PRO A C 1
ATOM 3077 O O . PRO A 1 406 ? 0.901 25.125 22.125 1 96.25 406 PRO A O 1
ATOM 3080 N N . ALA A 1 407 ? -0.686 26.594 21.703 1 97.25 407 ALA A N 1
ATOM 3081 C CA . ALA A 1 407 ? -0.028 27.281 20.594 1 97.25 407 ALA A CA 1
ATOM 3082 C C . ALA A 1 407 ? 1.417 27.625 20.938 1 97.25 407 ALA A C 1
ATOM 3084 O O . ALA A 1 407 ? 2.32 27.422 20.125 1 97.25 407 ALA A O 1
ATOM 3085 N N . PRO A 1 408 ? 1.73 28.219 22.156 1 97.69 408 PRO A N 1
ATOM 3086 C CA . PRO A 1 408 ? 3.129 28.547 22.438 1 97.69 408 PRO A CA 1
ATOM 3087 C C . PRO A 1 408 ? 4.035 27.312 22.438 1 97.69 408 PRO A C 1
ATOM 3089 O O . PRO A 1 408 ? 5.156 27.375 21.938 1 97.69 408 PRO A O 1
ATOM 3092 N N . ILE A 1 409 ? 3.549 26.234 22.969 1 96.25 409 ILE A N 1
ATOM 3093 C CA . ILE A 1 409 ? 4.309 25 23.016 1 96.25 409 ILE A CA 1
ATOM 3094 C C . ILE A 1 409 ? 4.414 24.391 21.625 1 96.25 409 ILE A C 1
ATOM 3096 O O . ILE A 1 409 ? 5.484 23.953 21.203 1 96.25 409 ILE A O 1
ATOM 3100 N N . GLY A 1 410 ? 3.312 24.406 20.938 1 96.25 410 GLY A N 1
ATOM 3101 C CA . GLY A 1 410 ? 3.297 23.891 19.578 1 96.25 410 GLY A CA 1
ATOM 3102 C C . GLY A 1 410 ? 4.25 24.625 18.641 1 96.25 410 GLY A C 1
ATOM 3103 O O . GLY A 1 410 ? 4.902 24.016 17.797 1 96.25 410 GLY A O 1
ATOM 3104 N N . ALA A 1 411 ? 4.258 25.922 18.797 1 97.5 411 ALA A N 1
ATOM 3105 C CA . ALA A 1 411 ? 5.156 26.734 17.984 1 97.5 411 ALA A CA 1
ATOM 3106 C C . ALA A 1 411 ? 6.613 26.438 18.312 1 97.5 411 ALA A C 1
ATOM 3108 O O . ALA A 1 411 ? 7.453 26.312 17.422 1 97.5 411 ALA A O 1
ATOM 3109 N N . ALA A 1 412 ? 6.945 26.375 19.609 1 95.62 412 ALA A N 1
ATOM 3110 C CA . ALA A 1 412 ? 8.32 26.109 20.031 1 95.62 412 ALA A CA 1
ATOM 3111 C C . ALA A 1 412 ? 8.797 24.75 19.531 1 95.62 412 ALA A C 1
ATOM 3113 O O . ALA A 1 412 ? 9.914 24.609 19.031 1 95.62 412 ALA A O 1
ATOM 3114 N N . LEU A 1 413 ? 7.938 23.766 19.656 1 94.12 413 LEU A N 1
ATOM 3115 C CA . LEU A 1 413 ? 8.281 22.422 19.219 1 94.12 413 LEU A CA 1
ATOM 3116 C C . LEU A 1 413 ? 8.32 22.328 17.703 1 94.12 413 LEU A C 1
ATOM 3118 O O . LEU A 1 413 ? 9.242 21.75 17.125 1 94.12 413 LEU A O 1
ATOM 3122 N N . GLY A 1 414 ? 7.312 22.922 17.062 1 96.38 414 GLY A N 1
ATOM 3123 C CA . GLY A 1 414 ? 7.191 22.859 15.617 1 96.38 414 GLY A CA 1
ATOM 3124 C C . GLY A 1 414 ? 8.352 23.516 14.891 1 96.38 414 GLY A C 1
ATOM 3125 O O . GLY A 1 414 ? 8.742 23.094 13.805 1 96.38 414 GLY A O 1
ATOM 3126 N N . CYS A 1 415 ? 8.859 24.547 15.477 1 96.38 415 CYS A N 1
ATOM 3127 C CA . CYS A 1 415 ? 9.969 25.281 14.875 1 96.38 415 CYS A CA 1
ATOM 3128 C C . CYS A 1 415 ? 11.305 24.859 15.484 1 96.38 415 CYS A C 1
ATOM 3130 O O . CYS A 1 415 ? 12.359 25.312 15.055 1 96.38 415 CYS A O 1
ATOM 3132 N N . MET A 1 416 ? 11.188 23.984 16.438 1 93.5 416 MET A N 1
ATOM 3133 C CA . MET A 1 416 ? 12.375 23.594 17.188 1 93.5 416 MET A CA 1
ATOM 3134 C C . MET A 1 416 ? 13.164 24.812 17.641 1 93.5 416 MET A C 1
ATOM 3136 O O . MET A 1 416 ? 14.383 24.875 17.469 1 93.5 416 MET A O 1
ATOM 3140 N N . ASP A 1 417 ? 12.469 25.797 18.125 1 93.88 417 ASP A N 1
ATOM 3141 C CA . ASP A 1 417 ? 13 27.094 18.562 1 93.88 417 ASP A CA 1
ATOM 3142 C C . ASP A 1 417 ? 12.117 27.703 19.641 1 93.88 417 ASP A C 1
ATOM 3144 O O . ASP A 1 417 ? 10.969 28.062 19.391 1 93.88 417 ASP A O 1
ATOM 3148 N N . ILE A 1 418 ? 12.633 27.969 20.828 1 93.25 418 ILE A N 1
ATOM 3149 C CA . ILE A 1 418 ? 11.875 28.516 21.953 1 93.25 418 ILE A CA 1
ATOM 3150 C C . ILE A 1 418 ? 11.406 29.922 21.625 1 93.25 418 ILE A C 1
ATOM 3152 O O . ILE A 1 418 ? 10.367 30.375 22.109 1 93.25 418 ILE A O 1
ATOM 3156 N N . LYS A 1 419 ? 12.188 30.594 20.766 1 96.56 419 LYS A N 1
ATOM 3157 C CA . LYS A 1 419 ? 11.82 31.953 20.391 1 96.56 419 LYS A CA 1
ATOM 3158 C C . LYS A 1 419 ? 10.477 31.969 19.656 1 96.56 419 LYS A C 1
ATOM 3160 O O . LYS A 1 419 ? 9.773 32.969 19.672 1 96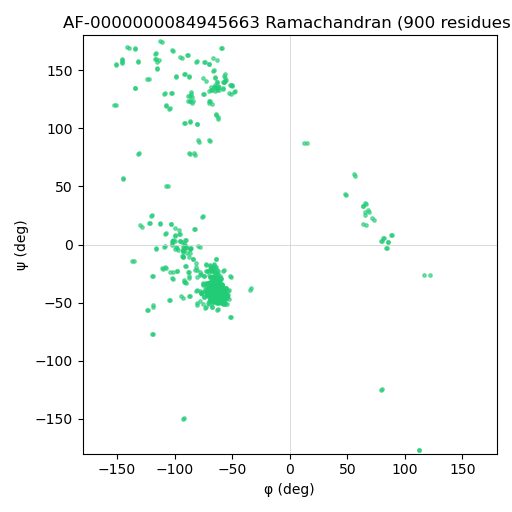.56 419 LYS A O 1
ATOM 3165 N N . ALA A 1 420 ? 10.148 30.859 19.047 1 98.12 420 ALA A N 1
ATOM 3166 C CA . ALA A 1 420 ? 8.852 30.766 18.375 1 98.12 420 ALA A CA 1
ATOM 3167 C C . ALA A 1 420 ? 7.707 30.781 19.375 1 98.12 420 ALA A C 1
ATOM 3169 O O . ALA A 1 420 ? 6.66 31.375 19.125 1 98.12 420 ALA A O 1
ATOM 3170 N N . GLY A 1 421 ? 7.898 30.094 20.438 1 97.81 421 GLY A N 1
ATOM 3171 C CA . GLY A 1 421 ? 6.902 30.125 21.5 1 97.81 421 GLY A CA 1
ATOM 3172 C C . GLY A 1 421 ? 6.723 31.516 22.094 1 97.81 421 GLY A C 1
ATOM 3173 O O . GLY A 1 421 ? 5.594 31.938 22.344 1 97.81 421 GLY A O 1
ATOM 3174 N N . ILE A 1 422 ? 7.781 32.188 22.312 1 98.25 422 ILE A N 1
ATOM 3175 C CA . ILE A 1 422 ? 7.75 33.531 22.859 1 98.25 422 ILE A CA 1
ATOM 3176 C C . ILE A 1 422 ? 7.035 34.469 21.891 1 98.25 422 ILE A C 1
ATOM 3178 O O . ILE A 1 422 ? 6.219 35.312 22.297 1 98.25 422 ILE A O 1
ATOM 3182 N N . MET A 1 423 ? 7.395 34.312 20.625 1 98.56 423 MET A N 1
ATOM 3183 C CA . MET A 1 423 ? 6.73 35.125 19.609 1 98.56 423 MET A CA 1
ATOM 3184 C C . MET A 1 423 ? 5.215 34.938 19.672 1 98.56 423 MET A C 1
ATOM 3186 O O . MET A 1 423 ? 4.461 35.906 19.562 1 98.56 423 MET A O 1
ATOM 3190 N N . VAL A 1 424 ? 4.777 33.719 19.828 1 98.62 424 VAL A N 1
ATOM 3191 C CA . VAL A 1 424 ? 3.352 33.406 19.844 1 98.62 424 VAL A CA 1
ATOM 3192 C C . VAL A 1 424 ? 2.703 34.062 21.078 1 98.62 424 VAL A C 1
ATOM 3194 O O . VAL A 1 424 ? 1.577 34.562 21 1 98.62 424 VAL A O 1
ATOM 3197 N N . ILE A 1 425 ? 3.361 34.062 22.219 1 98.5 425 ILE A N 1
ATOM 3198 C CA . ILE A 1 425 ? 2.844 34.719 23.406 1 98.5 425 ILE A CA 1
ATOM 3199 C C . ILE A 1 425 ? 2.66 36.219 23.141 1 98.5 425 ILE A C 1
ATOM 3201 O O . ILE A 1 425 ? 1.639 36.812 23.516 1 98.5 425 ILE A O 1
ATOM 3205 N N . ILE A 1 426 ? 3.621 36.812 22.516 1 98.62 426 ILE A N 1
ATOM 3206 C CA . ILE A 1 426 ? 3.551 38.219 22.156 1 98.62 426 ILE A CA 1
ATOM 3207 C C . ILE A 1 426 ? 2.393 38.438 21.188 1 98.62 426 ILE A C 1
ATOM 3209 O O . ILE A 1 426 ? 1.674 39.438 21.297 1 98.62 426 ILE A O 1
ATOM 3213 N N . LEU A 1 427 ? 2.207 37.562 20.25 1 98.75 427 LEU A N 1
ATOM 3214 C CA . LEU A 1 427 ? 1.111 37.656 19.297 1 98.75 427 LEU A CA 1
ATOM 3215 C C . LEU A 1 427 ? -0.237 37.562 20 1 98.75 427 LEU A C 1
ATOM 3217 O O . LEU A 1 427 ? -1.2 38.219 19.609 1 98.75 427 LEU A O 1
ATOM 3221 N N . ILE A 1 428 ? -0.339 36.688 20.969 1 98.38 428 ILE A N 1
ATOM 3222 C CA . ILE A 1 428 ? -1.578 36.594 21.734 1 98.38 428 ILE A CA 1
ATOM 3223 C C . ILE A 1 428 ? -1.918 37.938 22.375 1 98.38 428 ILE A C 1
ATOM 3225 O O . ILE A 1 428 ? -3.068 38.375 22.344 1 98.38 428 ILE A O 1
ATOM 3229 N N . ILE A 1 429 ? -0.927 38.562 22.969 1 98.5 429 ILE A N 1
ATOM 3230 C CA . ILE A 1 429 ? -1.116 39.844 23.594 1 98.5 429 ILE A CA 1
ATOM 3231 C C . ILE A 1 429 ? -1.521 40.875 22.531 1 98.5 429 ILE A C 1
ATOM 3233 O O . ILE A 1 429 ? -2.441 41.656 22.75 1 98.5 429 ILE A O 1
ATOM 3237 N N . LEU A 1 430 ? -0.867 40.844 21.453 1 98.62 430 LEU A N 1
ATOM 3238 C CA . LEU A 1 430 ? -1.207 41.719 20.359 1 98.62 430 LEU A CA 1
ATOM 3239 C C . LEU A 1 430 ? -2.639 41.5 19.875 1 98.62 430 LEU A C 1
ATOM 3241 O O . LEU A 1 430 ? -3.369 42.438 19.609 1 98.62 430 LEU A O 1
ATOM 3245 N N . ASP A 1 431 ? -2.996 40.219 19.719 1 98.5 431 ASP A N 1
ATOM 3246 C CA . ASP A 1 431 ? -4.348 39.875 19.281 1 98.5 431 ASP A CA 1
ATOM 3247 C C . ASP A 1 431 ? -5.391 40.438 20.25 1 98.5 431 ASP A C 1
ATOM 3249 O O . ASP A 1 431 ? -6.461 40.875 19.828 1 98.5 431 ASP A O 1
ATOM 3253 N N . MET A 1 432 ? -5.109 40.406 21.547 1 98.19 432 MET A N 1
ATOM 3254 C CA . MET A 1 432 ? -5.996 41 22.531 1 98.19 432 MET A CA 1
ATOM 3255 C C . MET A 1 432 ? -6.176 42.5 22.266 1 98.19 432 MET A C 1
ATOM 3257 O O . MET A 1 432 ? -7.301 43 22.297 1 98.19 432 MET A O 1
ATOM 3261 N N . LEU A 1 433 ? -5.082 43.125 21.984 1 98.44 433 LEU A N 1
ATOM 3262 C CA . LEU A 1 433 ? -5.117 44.562 21.734 1 98.44 433 LEU A CA 1
ATOM 3263 C C . LEU A 1 433 ? -5.887 44.875 20.453 1 98.44 433 LEU A C 1
ATOM 3265 O O . LEU A 1 433 ? -6.629 45.875 20.406 1 98.44 433 LEU A O 1
ATOM 3269 N N . LEU A 1 434 ? -5.727 44.062 19.469 1 98.19 434 LEU A N 1
ATOM 3270 C CA . LEU A 1 434 ? -6.375 44.281 18.172 1 98.19 434 LEU A CA 1
ATOM 3271 C C . LEU A 1 434 ? -7.871 44 18.266 1 98.19 434 LEU A C 1
ATOM 3273 O O . LEU A 1 434 ? -8.672 44.656 17.594 1 98.19 434 LEU A O 1
ATOM 3277 N N . TYR A 1 435 ? -8.25 43.031 19.047 1 97.44 435 TYR A N 1
ATOM 3278 C CA . TYR A 1 435 ? -9.656 42.688 19.203 1 97.44 435 TYR A CA 1
ATOM 3279 C C . TYR A 1 435 ? -10.352 43.594 20.188 1 97.44 435 TYR A C 1
ATOM 3281 O O . TYR A 1 435 ? -11.578 43.719 20.203 1 97.44 435 TYR A O 1
ATOM 3289 N N . TYR A 1 436 ? -9.633 44.344 21.031 1 97.69 436 TYR A N 1
ATOM 3290 C CA . TYR A 1 436 ? -10.133 45.062 22.188 1 97.69 436 TYR A CA 1
ATOM 3291 C C . TYR A 1 436 ? -11.195 46.094 21.781 1 97.69 436 TYR A C 1
ATOM 3293 O O . TYR A 1 436 ? -12.281 46.125 22.375 1 97.69 436 TYR A O 1
ATOM 3301 N N . PRO A 1 437 ? -10.883 46.969 20.75 1 97.12 437 PRO A N 1
ATOM 3302 C CA . PRO A 1 437 ? -11.898 47.938 20.406 1 97.12 437 PRO A CA 1
ATOM 3303 C C . PRO A 1 437 ? -13.219 47.312 19.953 1 97.12 437 PRO A C 1
ATOM 3305 O O . PRO A 1 437 ? -14.297 47.844 20.266 1 97.12 437 PRO A O 1
ATOM 3308 N N . PHE A 1 438 ? -13.141 46.281 19.266 1 95 438 PHE A N 1
ATOM 3309 C CA . PHE A 1 438 ? -14.344 45.625 18.781 1 95 438 PHE A CA 1
ATOM 3310 C C . PHE A 1 438 ? -15.062 44.906 19.906 1 95 438 PHE A C 1
ATOM 3312 O O . PHE A 1 438 ? -16.297 44.875 19.953 1 95 438 PHE A O 1
ATOM 3319 N N . PHE A 1 439 ? -14.32 44.312 20.781 1 94.94 439 PHE A N 1
ATOM 3320 C CA . PHE A 1 439 ? -14.867 43.688 21.984 1 94.94 439 PHE A CA 1
ATOM 3321 C C . PHE A 1 439 ? -15.633 44.688 22.828 1 94.94 439 PHE A C 1
ATOM 3323 O O . PHE A 1 439 ? -16.734 44.438 23.281 1 94.94 439 PHE A O 1
ATOM 3330 N N . LYS A 1 440 ? -15.023 45.844 22.984 1 96.31 440 LYS A N 1
ATOM 3331 C CA . LYS A 1 440 ? -15.648 46.875 23.812 1 96.31 440 LYS A CA 1
ATOM 3332 C C . LYS A 1 440 ? -16.953 47.375 23.188 1 96.31 440 LYS A C 1
ATOM 3334 O O . LYS A 1 440 ? -17.906 47.656 23.891 1 96.31 440 LYS A O 1
ATOM 3339 N N . LEU A 1 441 ? -16.922 47.5 21.906 1 94.06 441 LEU A N 1
ATOM 3340 C CA . LEU A 1 441 ? -18.141 47.906 21.219 1 94.06 441 LEU A CA 1
ATOM 3341 C C . LEU A 1 441 ? -19.234 46.844 21.406 1 94.06 441 LEU A C 1
ATOM 3343 O O . LEU A 1 441 ? -20.391 47.188 21.625 1 94.06 441 LEU A O 1
ATOM 3347 N N . MET A 1 442 ? -18.891 45.656 21.281 1 92 442 MET A N 1
ATOM 3348 C CA . MET A 1 442 ? -19.844 44.562 21.469 1 92 442 MET A CA 1
ATOM 3349 C C . MET A 1 442 ? -20.344 44.531 22.906 1 92 442 MET A C 1
ATOM 3351 O O . MET A 1 442 ? -21.516 44.25 23.156 1 92 442 MET A O 1
ATOM 3355 N N . GLU A 1 443 ? -19.422 44.719 23.844 1 94.75 443 GLU A N 1
ATOM 3356 C CA . GLU A 1 443 ? -19.781 44.75 25.25 1 94.75 443 GLU A CA 1
ATOM 3357 C C . GLU A 1 443 ? -20.766 45.875 25.562 1 94.75 443 GLU A C 1
ATOM 3359 O O . GLU A 1 443 ? -21.719 45.656 26.328 1 94.75 443 GLU A O 1
ATOM 3364 N N . LYS A 1 444 ? -20.516 46.969 25 1 94.94 444 LYS A N 1
ATOM 3365 C CA . LYS A 1 444 ? -21.422 48.094 25.203 1 94.94 444 LYS A CA 1
ATOM 3366 C C . LYS A 1 444 ? -22.828 47.781 24.719 1 94.94 444 LYS A C 1
ATOM 3368 O O . LYS A 1 444 ? -23.812 48.094 25.391 1 94.94 444 LYS A O 1
ATOM 3373 N N . GLN A 1 445 ? -22.875 47.219 23.578 1 91.19 445 GLN A N 1
ATOM 3374 C CA . GLN A 1 445 ? -24.156 46.844 23.016 1 91.19 445 GLN A CA 1
ATOM 3375 C C . GLN A 1 445 ? -24.875 45.844 23.906 1 91.19 445 GLN A C 1
ATOM 3377 O O . GLN A 1 445 ? -26.078 45.938 24.141 1 91.19 445 GLN A O 1
ATOM 3382 N N . LYS A 1 446 ? -24.188 44.875 24.391 1 91.69 446 LYS A N 1
ATOM 3383 C CA . LYS A 1 446 ? -24.766 43.812 25.203 1 91.69 446 LYS A CA 1
ATOM 3384 C C . LYS A 1 446 ? -25.203 44.344 26.562 1 91.69 446 LYS A C 1
ATOM 3386 O O . LYS A 1 446 ? -26.219 43.938 27.109 1 91.69 446 LYS A O 1
ATOM 3391 N N . LEU A 1 447 ? -24.406 45.219 27.094 1 94.56 447 LEU A N 1
ATOM 3392 C CA . LEU A 1 447 ? -24.766 45.844 28.375 1 94.56 447 LEU A CA 1
ATOM 3393 C C . LEU A 1 447 ? -26.031 46.688 28.234 1 94.56 447 LEU A C 1
ATOM 3395 O O . LEU A 1 447 ? -26.859 46.719 29.156 1 94.56 447 LEU A O 1
ATOM 3399 N N . ALA A 1 448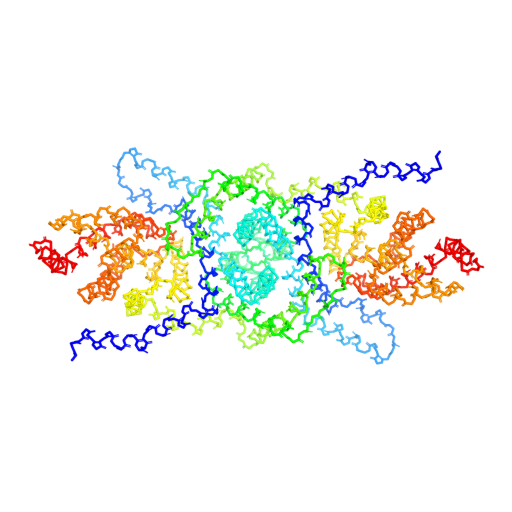 ? -26.141 47.344 27.141 1 94.06 448 ALA A N 1
ATOM 3400 C CA . ALA A 1 448 ? -27.359 48.094 26.891 1 94.06 448 ALA A CA 1
ATOM 3401 C C . ALA A 1 448 ? -28.578 47.188 26.812 1 94.06 448 ALA A C 1
ATOM 3403 O O . ALA A 1 448 ? -29.656 47.531 27.297 1 94.06 448 ALA A O 1
ATOM 3404 N N . GLU A 1 449 ? -28.391 46.125 26.188 1 92.19 449 GLU A N 1
ATOM 3405 C CA . GLU A 1 449 ? -29.469 45.156 26.078 1 92.19 449 GLU A CA 1
ATOM 3406 C C . GLU A 1 449 ? -29.812 44.562 27.453 1 92.19 449 GLU A C 1
ATOM 3408 O O . GLU A 1 449 ? -31 44.344 27.75 1 92.19 449 GLU A O 1
ATOM 3413 N N . GLU A 1 450 ? -28.781 44.312 28.234 1 91.62 450 GLU A N 1
ATOM 3414 C CA . GLU A 1 450 ? -28.969 43.719 29.562 1 91.62 450 GLU A CA 1
ATOM 3415 C C . GLU A 1 450 ? -29.656 44.719 30.5 1 91.62 450 GLU A C 1
ATOM 3417 O O . GLU A 1 450 ? -30.406 44.312 31.391 1 91.62 450 GLU A O 1
ATOM 3422 N N . ASN A 1 451 ? -29.422 45.969 30.328 1 91.75 451 ASN A N 1
ATOM 3423 C CA . ASN A 1 451 ? -30 47 31.188 1 91.75 451 ASN A CA 1
ATOM 3424 C C . ASN A 1 451 ? -31.375 47.438 30.688 1 91.75 451 ASN A C 1
ATOM 3426 O O . ASN A 1 451 ? -32.094 48.156 31.391 1 91.75 451 ASN A O 1
ATOM 3430 N N . SER A 1 452 ? -31.844 47.125 29.578 1 87.12 452 SER A N 1
ATOM 3431 C CA . SER A 1 452 ? -33.188 47.406 29.109 1 87.12 452 SER A CA 1
ATOM 3432 C C . SER A 1 452 ? -34.188 46.344 29.547 1 87.12 452 SER A C 1
ATOM 3434 O O . SER A 1 452 ? -35.344 46.625 29.797 1 87.12 452 SER A O 1
ATOM 3436 N N . MET B 1 1 ? -24.984 -49.562 10.266 1 55.53 1 MET B N 1
ATOM 3437 C CA . MET B 1 1 ? -24.781 -48.312 9.539 1 55.53 1 MET B CA 1
ATOM 3438 C C . MET B 1 1 ? -23.719 -48.469 8.461 1 55.53 1 MET B C 1
ATOM 3440 O O . MET B 1 1 ? -22.609 -48.969 8.742 1 55.53 1 MET B O 1
ATOM 3444 N N . ASN B 1 2 ? -24.016 -48.438 7.16 1 68.44 2 ASN B N 1
ATOM 3445 C CA . ASN B 1 2 ? -23.094 -48.531 6.039 1 68.44 2 ASN B CA 1
ATOM 3446 C C . ASN B 1 2 ? -22 -47.469 6.109 1 68.44 2 ASN B C 1
ATOM 3448 O O . ASN B 1 2 ? -22.109 -46.531 6.887 1 68.44 2 ASN B O 1
ATOM 3452 N N . PHE B 1 3 ? -20.859 -47.875 5.734 1 67.56 3 PHE B N 1
ATOM 3453 C CA . PHE B 1 3 ? -19.688 -47 5.75 1 67.56 3 PHE B CA 1
ATOM 3454 C C . PHE B 1 3 ? -20.062 -45.562 5.445 1 67.56 3 PHE B C 1
ATOM 3456 O O . PHE B 1 3 ? -19.578 -44.625 6.102 1 67.56 3 PHE B O 1
ATOM 3463 N N . ILE B 1 4 ? -20.984 -45.375 4.551 1 71.88 4 ILE B N 1
ATOM 3464 C CA . ILE B 1 4 ? -21.375 -44.062 4.113 1 71.88 4 ILE B CA 1
ATOM 3465 C C . ILE B 1 4 ? -22.188 -43.375 5.219 1 71.88 4 ILE B C 1
ATOM 3467 O O . ILE B 1 4 ? -22 -42.188 5.465 1 71.88 4 ILE B O 1
ATOM 3471 N N . GLU B 1 5 ? -23.031 -44.125 5.832 1 75.19 5 GLU B N 1
ATOM 3472 C CA . GLU B 1 5 ? -23.844 -43.562 6.906 1 75.19 5 GLU B CA 1
ATOM 3473 C C . GLU B 1 5 ? -22.984 -43.156 8.094 1 75.19 5 GLU B C 1
ATOM 3475 O O . GLU B 1 5 ? -23.234 -42.125 8.719 1 75.19 5 GLU B O 1
ATOM 3480 N N . LYS B 1 6 ? -22.031 -43.938 8.383 1 77.12 6 LYS B N 1
ATOM 3481 C CA . LYS B 1 6 ? -21.109 -43.625 9.484 1 77.12 6 LYS B CA 1
ATOM 3482 C C . LYS B 1 6 ? -20.25 -42.438 9.156 1 77.12 6 LYS B C 1
ATOM 3484 O O . LYS B 1 6 ? -20 -41.594 10.023 1 77.12 6 LYS B O 1
ATOM 3489 N N . PHE B 1 7 ? -19.766 -42.406 7.918 1 75.25 7 PHE B N 1
ATOM 3490 C CA . PHE B 1 7 ? -18.969 -41.281 7.477 1 75.25 7 PHE B CA 1
ATOM 3491 C C . PHE B 1 7 ? -19.766 -40 7.543 1 75.25 7 PHE B C 1
ATOM 3493 O O . PHE B 1 7 ? -19.266 -38.969 8.008 1 75.25 7 PHE B O 1
ATOM 3500 N N . ASN B 1 8 ? -20.938 -40.156 7.133 1 76.25 8 ASN B N 1
ATOM 3501 C CA . ASN B 1 8 ? -21.812 -39 7.172 1 76.25 8 ASN B CA 1
ATOM 3502 C C . ASN B 1 8 ? -22.062 -38.531 8.602 1 76.25 8 ASN B C 1
ATOM 3504 O O . ASN B 1 8 ? -22.141 -37.312 8.867 1 76.25 8 ASN B O 1
ATOM 3508 N N . GLU B 1 9 ? -22.219 -39.438 9.43 1 80 9 GLU B N 1
ATOM 3509 C CA . GLU B 1 9 ? -22.453 -39.094 10.828 1 80 9 GLU B CA 1
ATOM 3510 C C . GLU B 1 9 ? -21.234 -38.438 11.453 1 80 9 GLU B C 1
ATOM 3512 O O . GLU B 1 9 ? -21.359 -37.438 12.156 1 80 9 GLU B O 1
ATOM 3517 N N . ILE B 1 10 ? -20.109 -38.969 11.195 1 77.81 10 ILE B N 1
ATOM 3518 C CA . ILE B 1 10 ? -18.859 -38.406 11.711 1 77.81 10 ILE B CA 1
ATOM 3519 C C . ILE B 1 10 ? -18.625 -37.031 11.109 1 77.81 10 ILE B C 1
ATOM 3521 O O . ILE B 1 10 ? -18.219 -36.094 11.812 1 77.81 10 ILE B O 1
ATOM 3525 N N . ALA B 1 11 ? -18.844 -36.969 9.875 1 77.75 11 ALA B N 1
ATOM 3526 C CA . ALA B 1 11 ? -18.641 -35.688 9.188 1 77.75 11 ALA B CA 1
ATOM 3527 C C . ALA B 1 11 ? -19.562 -34.594 9.734 1 77.75 11 ALA B C 1
ATOM 3529 O O . ALA B 1 11 ? -19.141 -33.469 9.992 1 77.75 11 ALA B O 1
ATOM 3530 N N . ASN B 1 12 ? -20.766 -34.969 9.938 1 78.31 12 ASN B N 1
ATOM 3531 C CA . ASN B 1 12 ? -21.734 -34 10.438 1 78.31 12 ASN B CA 1
ATOM 3532 C C . ASN B 1 12 ? -21.438 -33.594 11.875 1 78.31 12 ASN B C 1
ATOM 3534 O O . ASN B 1 12 ? -21.734 -32.469 12.289 1 78.31 12 ASN B O 1
ATOM 3538 N N . LYS B 1 13 ? -20.844 -34.469 12.531 1 81.69 13 LYS B N 1
ATOM 3539 C CA . LYS B 1 13 ? -20.609 -34.25 13.953 1 81.69 13 LYS B CA 1
ATOM 3540 C C . LYS B 1 13 ? -19.297 -33.5 14.172 1 81.69 13 LYS B C 1
ATOM 3542 O O . LYS B 1 13 ? -19.125 -32.781 15.164 1 81.69 13 LYS B O 1
ATOM 3547 N N . THR B 1 14 ? -18.422 -33.688 13.289 1 81.75 14 THR B N 1
ATOM 3548 C CA . THR B 1 14 ? -17.078 -33.156 13.562 1 81.75 14 THR B CA 1
ATOM 3549 C C . THR B 1 14 ? -16.641 -32.219 12.461 1 81.75 14 THR B C 1
ATOM 3551 O O . THR B 1 14 ? -16.391 -31.031 12.711 1 81.75 14 THR B O 1
ATOM 3554 N N . LEU B 1 15 ? -16.625 -32.688 11.195 1 79.31 15 LEU B N 1
ATOM 3555 C CA . LEU B 1 15 ? -16.031 -31.953 10.094 1 79.31 15 LEU B CA 1
ATOM 3556 C C . LEU B 1 15 ? -16.844 -30.703 9.789 1 79.31 15 LEU B C 1
ATOM 3558 O O . LEU B 1 15 ? -16.281 -29.625 9.562 1 79.31 15 LEU B O 1
ATOM 3562 N N . VAL B 1 16 ? -18.078 -30.875 9.734 1 81.56 16 VAL B N 1
ATOM 3563 C CA . VAL B 1 16 ? -18.938 -29.75 9.344 1 81.56 16 VAL B CA 1
ATOM 3564 C C . VAL B 1 16 ? -18.812 -28.625 10.367 1 81.56 16 VAL B C 1
ATOM 3566 O O . VAL B 1 16 ? -18.594 -27.469 10 1 81.56 16 VAL B O 1
ATOM 3569 N N . PRO B 1 17 ? -18.953 -28.938 11.656 1 83.5 17 PRO B N 1
ATOM 3570 C CA . PRO B 1 17 ? -18.797 -27.875 12.648 1 83.5 17 PRO B CA 1
ATOM 3571 C C . PRO B 1 17 ? -17.422 -27.219 12.602 1 83.5 17 PRO B C 1
ATOM 3573 O O . PRO B 1 17 ? -17.297 -26 12.789 1 83.5 17 PRO B O 1
ATOM 3576 N N . ILE B 1 18 ? -16.422 -27.938 12.375 1 84.25 18 ILE B N 1
ATOM 3577 C CA . ILE B 1 18 ? -15.07 -27.406 12.273 1 84.25 18 ILE B CA 1
ATOM 3578 C C . ILE B 1 18 ? -14.961 -26.484 11.062 1 84.25 18 ILE B C 1
ATOM 3580 O O . ILE B 1 18 ? -14.391 -25.406 11.141 1 84.25 18 ILE B O 1
ATOM 3584 N N . ALA B 1 19 ? -15.508 -26.922 10.016 1 82.25 19 ALA B N 1
ATOM 3585 C CA . ALA B 1 19 ? -15.484 -26.125 8.789 1 82.25 19 ALA B CA 1
ATOM 3586 C C . ALA B 1 19 ? -16.234 -24.812 8.977 1 82.25 19 ALA B C 1
ATOM 3588 O O . ALA B 1 19 ? -15.773 -23.766 8.5 1 82.25 19 ALA B O 1
ATOM 3589 N N . ASN B 1 20 ? -17.297 -24.953 9.633 1 82.06 20 ASN B N 1
ATOM 3590 C CA . ASN B 1 20 ? -18.062 -23.75 9.906 1 82.06 20 ASN B CA 1
ATOM 3591 C C . ASN B 1 20 ? -17.297 -22.781 10.797 1 82.06 20 ASN B C 1
ATOM 3593 O O . ASN B 1 20 ? -17.344 -21.562 10.586 1 82.06 20 ASN B O 1
ATOM 3597 N N . LYS B 1 21 ? -16.719 -23.344 11.695 1 86.44 21 LYS B N 1
ATOM 3598 C CA . LYS B 1 21 ? -15.914 -22.516 12.586 1 86.44 21 LYS B CA 1
ATOM 3599 C C . LYS B 1 21 ? -14.758 -21.859 11.844 1 86.44 21 LYS B C 1
ATOM 3601 O O . LYS B 1 21 ? -14.477 -20.672 12.031 1 86.44 21 LYS B O 1
ATOM 3606 N N . LEU B 1 22 ? -14.141 -22.609 10.992 1 85.5 22 LEU B N 1
ATOM 3607 C CA . LEU B 1 22 ? -13.023 -22.078 10.211 1 85.5 22 LEU B CA 1
ATOM 3608 C C . LEU B 1 22 ? -13.5 -21.031 9.211 1 85.5 22 LEU B C 1
ATOM 3610 O O . LEU B 1 22 ? -12.852 -20 9.039 1 85.5 22 LEU B O 1
ATOM 3614 N N . GLY B 1 23 ? -14.57 -21.281 8.609 1 81.75 23 GLY B N 1
ATOM 3615 C CA . GLY B 1 23 ? -15.109 -20.375 7.609 1 81.75 23 GLY B CA 1
ATOM 3616 C C . GLY B 1 23 ? -15.594 -19.062 8.195 1 81.75 23 GLY B C 1
ATOM 3617 O O . GLY B 1 23 ? -15.57 -18.031 7.527 1 81.75 23 GLY B O 1
ATOM 3618 N N . ASN B 1 24 ? -15.891 -19.109 9.469 1 84.31 24 ASN B N 1
ATOM 3619 C CA . ASN B 1 24 ? -16.484 -17.922 10.094 1 84.31 24 ASN B CA 1
ATOM 3620 C C . ASN B 1 24 ? -15.508 -17.234 11.031 1 84.31 24 ASN B C 1
ATOM 3622 O O . ASN B 1 24 ? -15.82 -16.172 11.594 1 84.31 24 ASN B O 1
ATOM 3626 N N . GLN B 1 25 ? -14.359 -17.828 11.133 1 92.62 25 GLN B N 1
ATOM 3627 C CA . GLN B 1 25 ? -13.367 -17.203 11.992 1 92.62 25 GLN B CA 1
ATOM 3628 C C . GLN B 1 25 ? -12.852 -15.906 11.383 1 92.62 25 GLN B C 1
ATOM 3630 O O . GLN B 1 25 ? -12.344 -15.898 10.258 1 92.62 25 GLN B O 1
ATOM 3635 N N . ARG B 1 26 ? -12.969 -14.852 12.102 1 95.5 26 ARG B N 1
ATOM 3636 C CA . ARG B 1 26 ? -12.766 -13.508 11.57 1 95.5 26 ARG B CA 1
ATOM 3637 C C . ARG B 1 26 ? -11.344 -13.328 11.062 1 95.5 26 ARG B C 1
ATOM 3639 O O . ARG B 1 26 ? -11.125 -12.648 10.055 1 95.5 26 ARG B O 1
ATOM 3646 N N . HIS B 1 27 ? -10.375 -13.828 11.812 1 97.38 27 HIS B N 1
ATOM 3647 C CA . HIS B 1 27 ? -8.984 -13.68 11.391 1 97.38 27 HIS B CA 1
ATOM 3648 C C . HIS B 1 27 ? -8.711 -14.445 10.102 1 97.38 27 HIS B C 1
ATOM 3650 O O . HIS B 1 27 ? -8.055 -13.922 9.195 1 97.38 27 HIS B O 1
ATOM 3656 N N . LEU B 1 28 ? -9.242 -15.664 9.977 1 95.75 28 LEU B N 1
ATOM 3657 C CA . LEU B 1 28 ? -9.078 -16.469 8.766 1 95.75 28 LEU B CA 1
ATOM 3658 C C . LEU B 1 28 ? -9.812 -15.828 7.59 1 95.75 28 LEU B C 1
ATOM 3660 O O . LEU B 1 28 ? -9.312 -15.828 6.465 1 95.75 28 LEU B O 1
ATOM 3664 N N . ALA B 1 29 ? -10.977 -15.312 7.844 1 94.44 29 ALA B N 1
ATOM 3665 C CA . ALA B 1 29 ? -11.734 -14.625 6.805 1 94.44 29 ALA B CA 1
ATOM 3666 C C . ALA B 1 29 ? -10.984 -13.398 6.293 1 94.44 29 ALA B C 1
ATOM 3668 O O . ALA B 1 29 ? -11 -13.117 5.094 1 94.44 29 ALA B O 1
ATOM 3669 N N . ALA B 1 30 ? -10.32 -12.695 7.242 1 97.12 30 ALA B N 1
ATOM 3670 C CA . ALA B 1 30 ? -9.555 -11.516 6.863 1 97.12 30 ALA B CA 1
ATOM 3671 C C . ALA B 1 30 ? -8.352 -11.891 6 1 97.12 30 ALA B C 1
ATOM 3673 O O . ALA B 1 30 ? -8.016 -11.172 5.055 1 97.12 30 ALA B O 1
ATOM 3674 N N . ILE B 1 31 ? -7.746 -12.945 6.359 1 97.38 31 ILE B N 1
ATOM 3675 C CA . ILE B 1 31 ? -6.621 -13.422 5.562 1 97.38 31 ILE B CA 1
ATOM 3676 C C . ILE B 1 31 ? -7.105 -13.82 4.172 1 97.38 31 ILE B C 1
ATOM 3678 O O . ILE B 1 31 ? -6.516 -13.43 3.164 1 97.38 31 ILE B O 1
ATOM 3682 N N . ARG B 1 32 ? -8.148 -14.594 4.105 1 94.31 32 ARG B N 1
ATOM 3683 C CA . ARG B 1 32 ? -8.734 -15.023 2.838 1 94.31 32 ARG B CA 1
ATOM 3684 C C . ARG B 1 32 ? -9.078 -13.828 1.957 1 94.31 32 ARG B C 1
ATOM 3686 O O . ARG B 1 32 ? -8.625 -13.742 0.814 1 94.31 32 ARG B O 1
ATOM 3693 N N . ASP B 1 33 ? -9.789 -12.906 2.561 1 94.62 33 ASP B N 1
ATOM 3694 C CA . ASP B 1 33 ? -10.266 -11.758 1.802 1 94.62 33 ASP B CA 1
ATOM 3695 C C . ASP B 1 33 ? -9.109 -10.836 1.422 1 94.62 33 ASP B C 1
ATOM 3697 O O . ASP B 1 33 ? -9.133 -10.211 0.357 1 94.62 33 ASP B O 1
ATOM 3701 N N . GLY B 1 34 ? -8.148 -10.773 2.291 1 96.38 34 GLY B N 1
ATOM 3702 C CA . GLY B 1 34 ? -6.98 -9.953 2.012 1 96.38 34 GLY B CA 1
ATOM 3703 C C . GLY B 1 34 ? -6.102 -10.516 0.91 1 96.38 34 GLY B C 1
ATOM 3704 O O . GLY B 1 34 ? -5.574 -9.766 0.084 1 96.38 34 GLY B O 1
ATOM 3705 N N . MET B 1 35 ? -5.973 -11.75 0.907 1 95.19 35 MET B N 1
ATOM 3706 C CA . MET B 1 35 ? -5.121 -12.398 -0.083 1 95.19 35 MET B CA 1
ATOM 3707 C C . MET B 1 35 ? -5.738 -12.312 -1.475 1 95.19 35 MET B C 1
ATOM 3709 O O . MET B 1 35 ? -5.023 -12.211 -2.473 1 95.19 35 MET B O 1
ATOM 3713 N N . VAL B 1 36 ? -7.02 -12.344 -1.57 1 93.25 36 VAL B N 1
ATOM 3714 C CA . VAL B 1 36 ? -7.723 -12.336 -2.85 1 93.25 36 VAL B CA 1
ATOM 3715 C C . VAL B 1 36 ? -7.492 -11.008 -3.561 1 93.25 36 VAL B C 1
ATOM 3717 O O . VAL B 1 36 ? -7.52 -10.938 -4.793 1 93.25 36 VAL B O 1
ATOM 3720 N N . VAL B 1 37 ? -7.137 -9.984 -2.807 1 91.81 37 VAL B N 1
ATOM 3721 C CA . VAL B 1 37 ? -6.918 -8.656 -3.375 1 91.81 37 VAL B CA 1
ATOM 3722 C C . VAL B 1 37 ? -5.617 -8.648 -4.176 1 91.81 37 VAL B C 1
ATOM 3724 O O . VAL B 1 37 ? -5.422 -7.789 -5.039 1 91.81 37 VAL B O 1
ATOM 3727 N N . ALA B 1 38 ? -4.789 -9.602 -3.961 1 91.94 38 ALA B N 1
ATOM 3728 C CA . ALA B 1 38 ? -3.5 -9.688 -4.637 1 91.94 38 ALA B CA 1
ATOM 3729 C C . ALA B 1 38 ? -3.639 -10.352 -6.004 1 91.94 38 ALA B C 1
ATOM 3731 O O . ALA B 1 38 ? -2.744 -10.242 -6.848 1 91.94 38 ALA B O 1
ATOM 3732 N N . ILE B 1 39 ? -4.785 -10.945 -6.242 1 91.69 39 ILE B N 1
ATOM 3733 C CA . ILE B 1 39 ? -4.969 -11.75 -7.445 1 91.69 39 ILE B CA 1
ATOM 3734 C C . ILE B 1 39 ? -4.816 -10.875 -8.688 1 91.69 39 ILE B C 1
ATOM 3736 O O . ILE B 1 39 ? -4.047 -11.203 -9.594 1 91.69 39 ILE B O 1
ATOM 3740 N N . PRO B 1 40 ? -5.477 -9.711 -8.711 1 94.31 40 PRO B N 1
ATOM 3741 C CA . PRO B 1 40 ? -5.297 -8.859 -9.891 1 94.31 40 PRO B CA 1
ATOM 3742 C C . PRO B 1 40 ? -3.84 -8.453 -10.109 1 94.31 40 PRO B C 1
ATOM 3744 O O . PRO B 1 40 ? -3.387 -8.344 -11.25 1 94.31 40 PRO B O 1
ATOM 3747 N N . LEU B 1 41 ? -3.121 -8.258 -9.055 1 96.31 41 LEU B N 1
ATOM 3748 C CA . LEU B 1 41 ? -1.716 -7.875 -9.141 1 96.31 41 LEU B CA 1
ATOM 3749 C C . LEU B 1 41 ? -0.877 -9.008 -9.719 1 96.31 41 LEU B C 1
ATOM 3751 O O . LEU B 1 41 ? -0.019 -8.773 -10.578 1 96.31 41 LEU B O 1
ATOM 3755 N N . SER B 1 42 ? -1.214 -10.188 -9.242 1 94.69 42 SER B N 1
ATOM 3756 C CA . SER B 1 42 ? -0.486 -11.359 -9.727 1 94.69 42 SER B CA 1
ATOM 3757 C C . SER B 1 42 ? -0.797 -11.633 -11.195 1 94.69 42 SER B C 1
ATOM 3759 O O . SER B 1 42 ? 0.086 -12.031 -11.961 1 94.69 42 SER B O 1
ATOM 3761 N N . ILE B 1 43 ? -2.008 -11.43 -11.586 1 94.06 43 ILE B N 1
ATOM 3762 C CA . ILE B 1 43 ? -2.414 -11.672 -12.969 1 94.06 43 ILE B CA 1
ATOM 3763 C C . ILE B 1 43 ? -1.739 -10.656 -13.891 1 94.06 43 ILE B C 1
ATOM 3765 O O . ILE B 1 43 ? -1.2 -11.023 -14.938 1 94.06 43 ILE B O 1
ATOM 3769 N N . LEU B 1 44 ? -1.763 -9.414 -13.5 1 96.06 44 LEU B N 1
ATOM 3770 C CA . LEU B 1 44 ? -1.087 -8.398 -14.297 1 96.06 44 LEU B CA 1
ATOM 3771 C C . LEU B 1 44 ? 0.412 -8.664 -14.367 1 96.06 44 LEU B C 1
ATOM 3773 O O . LEU B 1 44 ? 1.018 -8.547 -15.438 1 96.06 44 LEU B O 1
ATOM 3777 N N . GLY B 1 45 ? 1.017 -8.953 -13.211 1 94.38 45 GLY B N 1
ATOM 3778 C CA . GLY B 1 45 ? 2.428 -9.305 -13.203 1 94.38 45 GLY B CA 1
ATOM 3779 C C . GLY B 1 45 ? 2.754 -10.484 -14.094 1 94.38 45 GLY B C 1
ATOM 3780 O O . GLY B 1 45 ? 3.746 -10.469 -14.828 1 94.38 45 GLY B O 1
ATOM 3781 N N . GLY B 1 46 ? 1.941 -11.508 -14 1 91.88 46 GLY B N 1
ATOM 3782 C CA . GLY B 1 46 ? 2.123 -12.672 -14.852 1 91.88 46 GLY B CA 1
ATOM 3783 C C . GLY B 1 46 ? 2.023 -12.352 -16.328 1 91.88 46 GLY B C 1
ATOM 3784 O O . GLY B 1 46 ? 2.803 -12.867 -17.141 1 91.88 46 GLY B O 1
ATOM 3785 N N . PHE B 1 47 ? 1.083 -11.547 -16.656 1 93.38 47 PHE B N 1
ATOM 3786 C CA . PHE B 1 47 ? 0.906 -11.125 -18.031 1 93.38 47 PHE B CA 1
ATOM 3787 C C . PHE B 1 47 ? 2.158 -10.43 -18.562 1 93.38 47 PHE B C 1
ATOM 3789 O O . PHE B 1 47 ? 2.627 -10.727 -19.656 1 93.38 47 PHE B O 1
ATOM 3796 N N . CYS B 1 48 ? 2.672 -9.539 -17.797 1 94.31 48 CYS B N 1
ATOM 3797 C CA . CYS B 1 48 ? 3.863 -8.805 -18.188 1 94.31 48 CYS B CA 1
ATOM 3798 C C . CYS B 1 48 ? 5.074 -9.719 -18.266 1 94.31 48 CYS B C 1
ATOM 3800 O O . CYS B 1 48 ? 5.945 -9.539 -19.125 1 94.31 48 CYS B O 1
ATOM 3802 N N . LEU B 1 49 ? 5.082 -10.656 -17.406 1 90.12 49 LEU B N 1
ATOM 3803 C CA . LEU B 1 49 ? 6.176 -11.625 -17.438 1 90.12 49 LEU B CA 1
ATOM 3804 C C . LEU B 1 49 ? 6.133 -12.453 -18.719 1 90.12 49 LEU B C 1
ATOM 3806 O O . LEU B 1 49 ? 7.172 -12.703 -19.344 1 90.12 49 LEU B O 1
ATOM 3810 N N . ILE B 1 50 ? 4.938 -12.891 -19.109 1 89.69 50 ILE B N 1
ATOM 3811 C CA . ILE B 1 50 ? 4.77 -13.672 -20.328 1 89.69 50 ILE B CA 1
ATOM 3812 C C . ILE B 1 50 ? 5.25 -12.852 -21.531 1 89.69 50 ILE B C 1
ATOM 3814 O O . ILE B 1 50 ? 5.977 -13.359 -22.391 1 89.69 50 ILE B O 1
ATOM 3818 N N . ILE B 1 51 ? 4.875 -11.578 -21.531 1 92.69 51 ILE B N 1
ATOM 3819 C CA . ILE B 1 51 ? 5.203 -10.719 -22.672 1 92.69 51 ILE B CA 1
ATOM 3820 C C . ILE B 1 51 ? 6.699 -10.43 -22.672 1 92.69 51 ILE B C 1
ATOM 3822 O O . ILE B 1 51 ? 7.316 -10.336 -23.734 1 92.69 51 ILE B O 1
ATOM 3826 N N . SER B 1 52 ? 7.273 -10.352 -21.547 1 92.94 52 SER B N 1
ATOM 3827 C CA . SER B 1 52 ? 8.672 -9.945 -21.453 1 92.94 52 SER B CA 1
ATOM 3828 C C . SER B 1 52 ? 9.602 -11.148 -21.562 1 92.94 52 SER B C 1
ATOM 3830 O O . SER B 1 52 ? 10.781 -10.992 -21.906 1 92.94 52 SER B O 1
ATOM 3832 N N . THR B 1 53 ? 9.078 -12.273 -21.234 1 87.88 53 THR B N 1
ATOM 3833 C CA . THR B 1 53 ? 9.898 -13.484 -21.234 1 87.88 53 THR B CA 1
ATOM 3834 C C . THR B 1 53 ? 9.203 -14.609 -21.984 1 87.88 53 THR B C 1
ATOM 3836 O O . THR B 1 53 ? 8.688 -15.555 -21.375 1 87.88 53 THR B O 1
ATOM 3839 N N . PRO B 1 54 ? 9.273 -14.547 -23.344 1 84.5 54 PRO B N 1
ATOM 3840 C CA . PRO B 1 54 ? 8.664 -15.617 -24.125 1 84.5 54 PRO B CA 1
ATOM 3841 C C . PRO B 1 54 ? 9.211 -17 -23.766 1 84.5 54 PRO B C 1
ATOM 3843 O O . PRO B 1 54 ? 10.406 -17.141 -23.5 1 84.5 54 PRO B O 1
ATOM 3846 N N . PRO B 1 55 ? 8.32 -17.938 -23.719 1 78.81 55 PRO B N 1
ATOM 3847 C CA . PRO B 1 55 ? 8.734 -19.281 -23.328 1 78.81 55 PRO B CA 1
ATOM 3848 C C . PRO B 1 55 ? 9.484 -20.016 -24.438 1 78.81 55 PRO B C 1
ATOM 3850 O O . PRO B 1 55 ? 9.328 -21.234 -24.594 1 78.81 55 PRO B O 1
ATOM 3853 N N . PHE B 1 56 ? 10.117 -19.297 -25.391 1 80.62 56 PHE B N 1
ATOM 3854 C CA . PHE B 1 56 ? 10.891 -19.891 -26.469 1 80.62 56 PHE B CA 1
ATOM 3855 C C . PHE B 1 56 ? 12.078 -19.016 -26.828 1 80.62 56 PHE B C 1
ATOM 3857 O O . PHE B 1 56 ? 12.125 -17.844 -26.469 1 80.62 56 PHE B O 1
ATOM 3864 N N . THR B 1 57 ? 12.992 -19.688 -27.391 1 83.06 57 THR B N 1
ATOM 3865 C CA . THR B 1 57 ? 14.125 -18.984 -27.969 1 83.06 57 THR B CA 1
ATOM 3866 C C . THR B 1 57 ? 14.148 -19.172 -29.484 1 83.06 57 THR B C 1
ATOM 3868 O O . THR B 1 57 ? 13.625 -20.156 -30 1 83.06 57 THR B O 1
ATOM 3871 N N . PRO B 1 58 ? 14.719 -18.172 -30.109 1 85.19 58 PRO B N 1
ATOM 3872 C CA . PRO B 1 58 ? 14.805 -18.328 -31.562 1 85.19 58 PRO B CA 1
ATOM 3873 C C . PRO B 1 58 ? 15.438 -19.656 -31.984 1 85.19 58 PRO B C 1
ATOM 3875 O O . PRO B 1 58 ? 15.047 -20.234 -33 1 85.19 58 PRO B O 1
ATOM 3878 N N . LYS B 1 59 ? 16.156 -20.156 -31.297 1 84.75 59 LYS B N 1
ATOM 3879 C CA . LYS B 1 59 ? 16.859 -21.391 -31.641 1 84.75 59 LYS B CA 1
ATOM 3880 C C . LYS B 1 59 ? 15.961 -22.609 -31.422 1 84.75 59 LYS B C 1
ATOM 3882 O O . LYS B 1 59 ? 16.141 -23.641 -32.094 1 84.75 59 LYS B O 1
ATOM 3887 N N . SER B 1 60 ? 15.141 -22.422 -30.562 1 79.06 60 SER B N 1
ATOM 3888 C CA . SER B 1 60 ? 14.289 -23.562 -30.188 1 79.06 60 SER B CA 1
ATOM 3889 C C . SER B 1 60 ? 13.031 -23.609 -31.062 1 79.06 60 SER B C 1
ATOM 3891 O O . SER B 1 60 ? 12.281 -24.578 -31.016 1 79.06 60 SER B O 1
ATOM 3893 N N . LEU B 1 61 ? 12.797 -22.688 -31.828 1 82.38 61 LEU B N 1
ATOM 3894 C CA . LEU B 1 61 ? 11.562 -22.609 -32.594 1 82.38 61 LEU B CA 1
ATOM 3895 C C . LEU B 1 61 ? 11.703 -23.359 -33.938 1 82.38 61 LEU B C 1
ATOM 3897 O O . LEU B 1 61 ? 12.688 -23.172 -34.656 1 82.38 61 LEU B O 1
ATOM 3901 N N . PRO B 1 62 ? 10.828 -24.172 -34.156 1 81.38 62 PRO B N 1
ATOM 3902 C CA . PRO B 1 62 ? 10.812 -24.766 -35.5 1 81.38 62 PRO B CA 1
ATOM 3903 C C . PRO B 1 62 ? 10.469 -23.75 -36.594 1 81.38 62 PRO B C 1
ATOM 3905 O O . PRO B 1 62 ? 9.938 -22.672 -36.281 1 81.38 62 PRO B O 1
ATOM 3908 N N . ASP B 1 63 ? 10.836 -24.156 -37.688 1 84.88 63 ASP B N 1
ATOM 3909 C CA . ASP B 1 63 ? 10.539 -23.281 -38.812 1 84.88 63 ASP B CA 1
ATOM 3910 C C . ASP B 1 63 ? 9.086 -23.438 -39.25 1 84.88 63 ASP B C 1
ATOM 3912 O O . ASP B 1 63 ? 8.781 -24.281 -40.094 1 84.88 63 ASP B O 1
ATOM 3916 N N . TRP B 1 64 ? 8.203 -22.734 -38.75 1 87.44 64 TRP B N 1
ATOM 3917 C CA . TRP B 1 64 ? 6.781 -22.75 -39.094 1 87.44 64 TRP B CA 1
ATOM 3918 C C . TRP B 1 64 ? 6.434 -21.609 -40.031 1 87.44 64 TRP B C 1
ATOM 3920 O O . TRP B 1 64 ? 5.281 -21.172 -40.094 1 87.44 64 TRP B O 1
ATOM 3930 N N . GLY B 1 65 ? 7.414 -21 -40.594 1 90.38 65 GLY B N 1
ATOM 3931 C CA . GLY B 1 65 ? 7.176 -19.922 -41.562 1 90.38 65 GLY B CA 1
ATOM 3932 C C . GLY B 1 65 ? 6.855 -18.594 -40.906 1 90.38 65 GLY B C 1
ATOM 3933 O O . GLY B 1 65 ? 7.578 -18.156 -40 1 90.38 65 GLY B O 1
ATOM 3934 N N . VAL B 1 66 ? 5.719 -18.094 -41.312 1 89.06 66 VAL B N 1
ATOM 3935 C CA . VAL B 1 66 ? 5.273 -16.766 -40.875 1 89.06 66 VAL B CA 1
ATOM 3936 C C . VAL B 1 66 ? 5.082 -16.781 -39.344 1 89.06 66 VAL B C 1
ATOM 3938 O O . VAL B 1 66 ? 5.371 -15.781 -38.688 1 89.06 66 VAL B O 1
ATOM 3941 N N . ILE B 1 67 ? 4.652 -17.844 -38.812 1 88.25 67 ILE B N 1
ATOM 3942 C CA . ILE B 1 67 ? 4.414 -17.953 -37.375 1 88.25 67 ILE B CA 1
ATOM 3943 C C . ILE B 1 67 ? 5.742 -17.859 -36.625 1 88.25 67 ILE B C 1
ATOM 3945 O O . ILE B 1 67 ? 5.836 -17.172 -35.594 1 88.25 67 ILE B O 1
ATOM 3949 N N . SER B 1 68 ? 6.738 -18.531 -37.125 1 89.56 68 SER B N 1
ATOM 3950 C CA . SER B 1 68 ? 8.062 -18.469 -36.5 1 89.56 68 SER B CA 1
ATOM 3951 C C . SER B 1 68 ? 8.633 -17.047 -36.562 1 89.56 68 SER B C 1
ATOM 3953 O O . SER B 1 68 ? 9.273 -16.594 -35.625 1 89.56 68 SER B O 1
ATOM 3955 N N . ASP B 1 69 ? 8.375 -16.422 -37.656 1 90.25 69 ASP B N 1
ATOM 3956 C CA . ASP B 1 69 ? 8.859 -15.047 -37.812 1 90.25 69 ASP B CA 1
ATOM 3957 C C . ASP B 1 69 ? 8.219 -14.125 -36.781 1 90.25 69 ASP B C 1
ATOM 3959 O O . ASP B 1 69 ? 8.883 -13.25 -36.219 1 90.25 69 ASP B O 1
ATOM 3963 N N . LEU B 1 70 ? 7 -14.336 -36.625 1 91.62 70 LEU B N 1
ATOM 3964 C CA . LEU B 1 70 ? 6.27 -13.531 -35.656 1 91.62 70 LEU B CA 1
ATOM 3965 C C . LEU B 1 70 ? 6.777 -13.789 -34.25 1 91.62 70 LEU B C 1
ATOM 3967 O O . LEU B 1 70 ? 6.902 -12.859 -33.438 1 91.62 70 LEU B O 1
ATOM 3971 N N . LEU B 1 71 ? 7.012 -14.969 -33.969 1 90.56 71 LEU B N 1
ATOM 3972 C CA . LEU B 1 71 ? 7.496 -15.344 -32.656 1 90.56 71 LEU B CA 1
ATOM 3973 C C . LEU B 1 71 ? 8.906 -14.812 -32.406 1 90.56 71 LEU B C 1
ATOM 3975 O O . LEU B 1 71 ? 9.227 -14.367 -31.312 1 90.56 71 LEU B O 1
ATOM 3979 N N . ILE B 1 72 ? 9.672 -14.938 -33.406 1 91.94 72 ILE B N 1
ATOM 3980 C CA . ILE B 1 72 ? 11.016 -14.391 -33.312 1 91.94 72 ILE B CA 1
ATOM 3981 C C . ILE B 1 72 ? 10.945 -12.875 -33.125 1 91.94 72 ILE B C 1
ATOM 3983 O O . ILE B 1 72 ? 11.734 -12.289 -32.375 1 91.94 72 ILE B O 1
ATOM 3987 N N . GLY B 1 73 ? 10.055 -12.281 -33.844 1 93.31 73 GLY B N 1
ATOM 3988 C CA . GLY B 1 73 ? 9.812 -10.859 -33.656 1 93.31 73 GLY B CA 1
ATOM 3989 C C . GLY B 1 73 ? 9.43 -10.5 -32.25 1 93.31 73 GLY B C 1
ATOM 3990 O O . GLY B 1 73 ? 9.922 -9.508 -31.688 1 93.31 73 GLY B O 1
ATOM 3991 N N . TRP B 1 74 ? 8.562 -11.273 -31.734 1 93.62 74 TRP B N 1
ATOM 3992 C CA . TRP B 1 74 ? 8.164 -11.078 -30.344 1 93.62 74 TRP B CA 1
ATOM 3993 C C . TRP B 1 74 ? 9.367 -11.211 -29.406 1 93.62 74 TRP B C 1
ATOM 3995 O O . TRP B 1 74 ? 9.562 -10.383 -28.516 1 93.62 74 TRP B O 1
ATOM 4005 N N . TYR B 1 75 ? 10.109 -12.219 -29.594 1 92.19 75 TYR B N 1
ATOM 4006 C CA . TYR B 1 75 ? 11.281 -12.461 -28.75 1 92.19 75 TYR B CA 1
ATOM 4007 C C . TYR B 1 75 ? 12.234 -11.273 -28.797 1 92.19 75 TYR B C 1
ATOM 4009 O O . TYR B 1 75 ? 12.688 -10.797 -27.75 1 92.19 75 TYR B O 1
ATOM 4017 N N . ASN B 1 76 ? 12.508 -10.766 -29.984 1 94.12 76 ASN B N 1
ATOM 4018 C CA . ASN B 1 76 ? 13.438 -9.656 -30.141 1 94.12 76 ASN B CA 1
ATOM 4019 C C . ASN B 1 76 ? 12.883 -8.375 -29.516 1 94.12 76 ASN B C 1
ATOM 4021 O O . ASN B 1 76 ? 13.625 -7.609 -28.906 1 94.12 76 ASN B O 1
ATOM 4025 N N . TRP B 1 77 ? 11.664 -8.203 -29.75 1 95.44 77 TRP B N 1
ATOM 4026 C CA . TRP B 1 77 ? 11.008 -7.027 -29.172 1 95.44 77 TRP B CA 1
ATOM 4027 C C . TRP B 1 77 ? 11.023 -7.086 -27.656 1 95.44 77 TRP B C 1
ATOM 4029 O O . TRP B 1 77 ? 11.273 -6.078 -26.984 1 95.44 77 TRP B O 1
ATOM 4039 N N . ALA B 1 78 ? 10.711 -8.188 -27.125 1 94.31 78 ALA B N 1
ATOM 4040 C CA . ALA B 1 78 ? 10.711 -8.398 -25.688 1 94.31 78 ALA B CA 1
ATOM 4041 C C . ALA B 1 78 ? 12.094 -8.164 -25.094 1 94.31 78 ALA B C 1
ATOM 4043 O O . ALA B 1 78 ? 12.227 -7.535 -24.047 1 94.31 78 ALA B O 1
ATOM 4044 N N . GLN B 1 79 ? 13.062 -8.641 -25.797 1 93 79 GLN B N 1
ATOM 4045 C CA . GLN B 1 79 ? 14.43 -8.461 -25.312 1 93 79 GLN B CA 1
ATOM 4046 C C . GLN B 1 79 ? 14.836 -6.988 -25.359 1 93 79 GLN B C 1
ATOM 4048 O O . GLN B 1 79 ? 15.469 -6.488 -24.422 1 93 79 GLN B O 1
ATOM 4053 N N . ALA B 1 80 ? 14.414 -6.34 -26.375 1 94.31 80 ALA B N 1
ATOM 4054 C CA . ALA B 1 80 ? 14.789 -4.941 -26.562 1 94.31 80 ALA B CA 1
ATOM 4055 C C . ALA B 1 80 ? 14.102 -4.047 -25.531 1 94.31 80 ALA B C 1
ATOM 4057 O O . ALA B 1 80 ? 14.633 -3.002 -25.156 1 94.31 80 ALA B O 1
ATOM 4058 N N . ASN B 1 81 ? 12.977 -4.48 -25.047 1 94.5 81 ASN B N 1
ATOM 4059 C CA . ASN B 1 81 ? 12.18 -3.668 -24.141 1 94.5 81 ASN B CA 1
ATOM 4060 C C . ASN B 1 81 ? 11.977 -4.367 -22.797 1 94.5 81 ASN B C 1
ATOM 4062 O O . ASN B 1 81 ? 10.977 -4.133 -22.109 1 94.5 81 ASN B O 1
ATOM 4066 N N . ALA B 1 82 ? 12.883 -5.262 -22.438 1 91.5 82 ALA B N 1
ATOM 4067 C CA . ALA B 1 82 ? 12.734 -6.16 -21.281 1 91.5 82 ALA B CA 1
ATOM 4068 C C . ALA B 1 82 ? 12.539 -5.371 -20 1 91.5 82 ALA B C 1
ATOM 4070 O O . ALA B 1 82 ? 11.672 -5.703 -19.188 1 91.5 82 ALA B O 1
ATOM 4071 N N . THR B 1 83 ? 13.336 -4.34 -19.828 1 90.56 83 THR B N 1
ATOM 4072 C CA . THR B 1 83 ? 13.281 -3.557 -18.594 1 90.56 83 THR B CA 1
ATOM 4073 C C . THR B 1 83 ? 11.914 -2.889 -18.438 1 90.56 83 THR B C 1
ATOM 4075 O O . THR B 1 83 ? 11.305 -2.961 -17.375 1 90.56 83 THR B O 1
ATOM 4078 N N . ALA B 1 84 ? 11.438 -2.312 -19.5 1 94.19 84 ALA B N 1
ATOM 4079 C CA . ALA B 1 84 ? 10.148 -1.633 -19.484 1 94.19 84 ALA B CA 1
ATOM 4080 C C . ALA B 1 84 ? 9.008 -2.633 -19.328 1 94.19 84 ALA B C 1
ATOM 4082 O O . ALA B 1 84 ? 8.008 -2.348 -18.656 1 94.19 84 ALA B O 1
ATOM 4083 N N . LEU B 1 85 ? 9.148 -3.771 -19.953 1 95 85 LEU B N 1
ATOM 4084 C CA . LEU B 1 85 ? 8.086 -4.773 -19.938 1 95 85 LEU B CA 1
ATOM 4085 C C . LEU B 1 85 ? 8.016 -5.477 -18.578 1 95 85 LEU B C 1
ATOM 4087 O O . LEU B 1 85 ? 6.945 -5.902 -18.156 1 95 85 LEU B O 1
ATOM 4091 N N . ARG B 1 86 ? 9.117 -5.543 -17.859 1 93.81 86 ARG B N 1
ATOM 4092 C CA . ARG B 1 86 ? 9.18 -6.281 -16.609 1 93.81 86 ARG B CA 1
ATOM 4093 C C . ARG B 1 86 ? 8.828 -5.379 -15.43 1 93.81 86 ARG B C 1
ATOM 4095 O O . ARG B 1 86 ? 8.5 -5.867 -14.344 1 93.81 86 ARG B O 1
ATOM 4102 N N . LEU B 1 87 ? 8.891 -4.098 -15.625 1 96.25 87 LEU B N 1
ATOM 4103 C CA . LEU B 1 87 ? 8.719 -3.166 -14.516 1 96.25 87 LEU B CA 1
ATOM 4104 C C . LEU B 1 87 ? 7.34 -3.324 -13.883 1 96.25 87 LEU B C 1
ATOM 4106 O O . LEU B 1 87 ? 7.207 -3.314 -12.656 1 96.25 87 LEU B O 1
ATOM 4110 N N . PRO B 1 88 ? 6.266 -3.48 -14.703 1 96.19 88 PRO B N 1
ATOM 4111 C CA . PRO B 1 88 ? 4.965 -3.686 -14.062 1 96.19 88 PRO B CA 1
ATOM 4112 C C . PRO B 1 88 ? 4.926 -4.938 -13.195 1 96.19 88 PRO B C 1
ATOM 4114 O O . PRO B 1 88 ? 4.258 -4.953 -12.156 1 96.19 88 PRO B O 1
ATOM 4117 N N . TYR B 1 89 ? 5.602 -5.965 -13.602 1 94.25 89 TYR B N 1
ATOM 4118 C CA . TYR B 1 89 ? 5.73 -7.145 -12.758 1 94.25 89 TYR B CA 1
ATOM 4119 C C . TYR B 1 89 ? 6.395 -6.793 -11.43 1 94.25 89 TYR B C 1
ATOM 4121 O O . TYR B 1 89 ? 5.902 -7.172 -10.367 1 94.25 89 TYR B O 1
ATOM 4129 N N . ASN B 1 90 ? 7.469 -6.043 -11.5 1 95.12 90 ASN B N 1
ATOM 4130 C CA . ASN B 1 90 ? 8.242 -5.668 -10.32 1 95.12 90 ASN B CA 1
ATOM 4131 C C . ASN B 1 90 ? 7.43 -4.781 -9.383 1 95.12 90 ASN B C 1
ATOM 4133 O O . ASN B 1 90 ? 7.68 -4.758 -8.172 1 95.12 90 ASN B O 1
ATOM 4137 N N . MET B 1 91 ? 6.449 -4.102 -9.93 1 96.94 91 MET B N 1
ATOM 4138 C CA . MET B 1 91 ? 5.719 -3.123 -9.133 1 96.94 91 MET B CA 1
ATOM 4139 C C . MET B 1 91 ? 4.367 -3.678 -8.695 1 96.94 91 MET B C 1
ATOM 4141 O O . MET B 1 91 ? 3.582 -2.979 -8.055 1 96.94 91 MET B O 1
ATOM 4145 N N . THR B 1 92 ? 3.996 -4.887 -9.039 1 95.62 92 THR B N 1
ATOM 4146 C CA . THR B 1 92 ? 2.746 -5.52 -8.625 1 95.62 92 THR B CA 1
ATOM 4147 C C . THR B 1 92 ? 3.018 -6.785 -7.82 1 95.62 92 THR B C 1
ATOM 4149 O O . THR B 1 92 ? 3.166 -6.727 -6.598 1 95.62 92 THR B O 1
ATOM 4152 N N . MET B 1 93 ? 3.383 -7.832 -8.547 1 92.56 93 MET B N 1
ATOM 4153 C CA . MET B 1 93 ? 3.592 -9.125 -7.91 1 92.56 93 MET B CA 1
ATOM 4154 C C . MET B 1 93 ? 4.773 -9.07 -6.945 1 92.56 93 MET B C 1
ATOM 4156 O O . MET B 1 93 ? 4.742 -9.695 -5.883 1 92.56 93 MET B O 1
ATOM 4160 N N . ALA B 1 94 ? 5.766 -8.359 -7.305 1 93.25 94 ALA B N 1
ATOM 4161 C CA . ALA B 1 94 ? 6.984 -8.305 -6.5 1 93.25 94 ALA B CA 1
ATOM 4162 C C . ALA B 1 94 ? 6.797 -7.395 -5.289 1 93.25 94 ALA B C 1
ATOM 4164 O O . ALA B 1 94 ? 7.703 -7.262 -4.461 1 93.25 94 ALA B O 1
ATOM 4165 N N . LEU B 1 95 ? 5.668 -6.758 -5.129 1 96.62 95 LEU B N 1
ATOM 4166 C CA . LEU B 1 95 ? 5.348 -5.953 -3.953 1 96.62 95 LEU B CA 1
ATOM 4167 C C . LEU B 1 95 ? 4.086 -6.473 -3.27 1 96.62 95 LEU B C 1
ATOM 4169 O O . LEU B 1 95 ? 3.418 -5.734 -2.545 1 96.62 95 LEU B O 1
ATOM 4173 N N . MET B 1 96 ? 3.732 -7.648 -3.561 1 95.06 96 MET B N 1
ATOM 4174 C CA . MET B 1 96 ? 2.445 -8.195 -3.141 1 95.06 96 MET B CA 1
ATOM 4175 C C . MET B 1 96 ? 2.301 -8.148 -1.623 1 95.06 96 MET B C 1
ATOM 4177 O O . MET B 1 96 ? 1.199 -7.941 -1.107 1 95.06 96 MET B O 1
ATOM 4181 N N . GLY B 1 97 ? 3.406 -8.398 -0.874 1 96.62 97 GLY B N 1
ATOM 4182 C CA . GLY B 1 97 ? 3.342 -8.336 0.578 1 96.62 97 GLY B CA 1
ATOM 4183 C C . GLY B 1 97 ? 2.783 -7.023 1.097 1 96.62 97 GLY B C 1
ATOM 4184 O O . GLY B 1 97 ? 2.037 -7.004 2.078 1 96.62 97 GLY B O 1
ATOM 4185 N N . LEU B 1 98 ? 3.178 -5.965 0.468 1 97.62 98 LEU B N 1
ATOM 4186 C CA . LEU B 1 98 ? 2.695 -4.633 0.818 1 97.62 98 LEU B CA 1
ATOM 4187 C C . LEU B 1 98 ? 1.178 -4.555 0.699 1 97.62 98 LEU B C 1
ATOM 4189 O O . LEU B 1 98 ? 0.502 -4.086 1.617 1 97.62 98 LEU B O 1
ATOM 4193 N N . PHE B 1 99 ? 0.636 -5.016 -0.354 1 97.75 99 PHE B N 1
ATOM 4194 C CA . PHE B 1 99 ? -0.79 -4.918 -0.646 1 97.75 99 PHE B CA 1
ATOM 4195 C C . PHE B 1 99 ? -1.589 -5.871 0.234 1 97.75 99 PHE B C 1
ATOM 4197 O O . PHE B 1 99 ? -2.721 -5.57 0.619 1 97.75 99 PHE B O 1
ATOM 4204 N N . VAL B 1 100 ? -0.988 -6.988 0.538 1 97.5 100 VAL B N 1
ATOM 4205 C CA . VAL B 1 100 ? -1.631 -7.938 1.439 1 97.5 100 VAL B CA 1
ATOM 4206 C C . VAL B 1 100 ? -1.752 -7.328 2.834 1 97.5 100 VAL B C 1
ATOM 4208 O O . VAL B 1 100 ? -2.773 -7.492 3.504 1 97.5 100 VAL B O 1
ATOM 4211 N N . ALA B 1 101 ? -0.724 -6.641 3.254 1 98.5 101 ALA B N 1
ATOM 4212 C CA . ALA B 1 101 ? -0.76 -5.977 4.551 1 98.5 101 ALA B CA 1
ATOM 4213 C C . ALA B 1 101 ? -1.884 -4.945 4.605 1 98.5 101 ALA B C 1
ATOM 4215 O O . ALA B 1 101 ? -2.568 -4.816 5.625 1 98.5 101 ALA B O 1
ATOM 4216 N N . ILE B 1 102 ? -2.068 -4.219 3.527 1 98.5 102 ILE B N 1
ATOM 4217 C CA . ILE B 1 102 ? -3.141 -3.236 3.414 1 98.5 102 ILE B CA 1
ATOM 4218 C C . ILE B 1 102 ? -4.496 -3.936 3.516 1 98.5 102 ILE B C 1
ATOM 4220 O O . ILE B 1 102 ? -5.348 -3.541 4.316 1 98.5 102 ILE B O 1
ATOM 4224 N N . ALA B 1 103 ? -4.637 -4.977 2.799 1 98.19 103 ALA B N 1
ATOM 4225 C CA . ALA B 1 103 ? -5.941 -5.598 2.572 1 98.19 103 ALA B CA 1
ATOM 4226 C C . ALA B 1 103 ? -6.387 -6.395 3.793 1 98.19 103 ALA B C 1
ATOM 4228 O O . ALA B 1 103 ? -7.566 -6.371 4.16 1 98.19 103 ALA B O 1
ATOM 4229 N N . ILE B 1 104 ? -5.477 -7.129 4.398 1 98.62 104 ILE B N 1
ATOM 4230 C CA . ILE B 1 104 ? -5.848 -7.941 5.551 1 98.62 104 ILE B CA 1
ATOM 4231 C C . ILE B 1 104 ? -6.293 -7.035 6.699 1 98.62 104 ILE B C 1
ATOM 4233 O O . ILE B 1 104 ? -7.316 -7.289 7.336 1 98.62 104 ILE B O 1
ATOM 4237 N N . ALA B 1 105 ? -5.547 -6.008 6.969 1 98.81 105 ALA B N 1
ATOM 4238 C CA . ALA B 1 105 ? -5.918 -5.07 8.031 1 98.81 105 ALA B CA 1
ATOM 4239 C C . ALA B 1 105 ? -7.262 -4.418 7.738 1 98.81 105 ALA B C 1
ATOM 4241 O O . ALA B 1 105 ? -8.086 -4.246 8.641 1 98.81 105 ALA B O 1
ATOM 4242 N N . TYR B 1 106 ? -7.445 -4.027 6.512 1 98.38 106 TYR B N 1
ATOM 4243 C CA . TYR B 1 106 ? -8.695 -3.41 6.094 1 98.38 106 TYR B CA 1
ATOM 4244 C C . TYR B 1 106 ? -9.883 -4.328 6.383 1 98.38 106 TYR B C 1
ATOM 4246 O O . TYR B 1 106 ? -10.859 -3.908 7.008 1 98.38 106 TYR B O 1
ATOM 4254 N N . HIS B 1 107 ? -9.797 -5.531 5.957 1 97.75 107 HIS B N 1
ATOM 4255 C CA . HIS B 1 107 ? -10.906 -6.469 6.094 1 97.75 107 HIS B CA 1
ATOM 4256 C C . HIS B 1 107 ? -11.148 -6.824 7.555 1 97.75 107 HIS B C 1
ATOM 4258 O O . HIS B 1 107 ? -12.305 -6.934 7.984 1 97.75 107 HIS B O 1
ATOM 4264 N N . LEU B 1 108 ? -10.094 -7.062 8.266 1 98.56 108 LEU B N 1
ATOM 4265 C CA . LEU B 1 108 ? -10.266 -7.406 9.672 1 98.56 108 LEU B CA 1
ATOM 4266 C C . LEU B 1 108 ? -10.906 -6.254 10.438 1 98.56 108 LEU B C 1
ATOM 4268 O O . LEU B 1 108 ? -11.789 -6.465 11.273 1 98.56 108 LEU B O 1
ATOM 4272 N N . ALA B 1 109 ? -10.43 -5.035 10.188 1 98.38 109 ALA B N 1
ATOM 4273 C CA . ALA B 1 109 ? -10.984 -3.859 10.852 1 98.38 109 ALA B CA 1
ATOM 4274 C C . ALA B 1 109 ? -12.469 -3.703 10.531 1 98.38 109 ALA B C 1
ATOM 4276 O O . ALA B 1 109 ? -13.266 -3.346 11.406 1 98.38 109 ALA B O 1
ATOM 4277 N N . LYS B 1 110 ? -12.812 -3.914 9.32 1 96.94 110 LYS B N 1
ATOM 4278 C CA . LYS B 1 110 ? -14.211 -3.805 8.93 1 96.94 110 LYS B CA 1
ATOM 4279 C C . LYS B 1 110 ? -15.078 -4.805 9.688 1 96.94 110 LYS B C 1
ATOM 4281 O O . LYS B 1 110 ? -16.234 -4.523 9.992 1 96.94 110 LYS B O 1
ATOM 4286 N N . ARG B 1 111 ? -14.57 -5.93 9.914 1 95.94 111 ARG B N 1
ATOM 4287 C CA . ARG B 1 111 ? -15.305 -6.938 10.672 1 95.94 111 ARG B CA 1
ATOM 4288 C C . ARG B 1 111 ? -15.562 -6.469 12.102 1 95.94 111 ARG B C 1
ATOM 4290 O O . ARG B 1 111 ? -16.547 -6.852 12.719 1 95.94 111 ARG B O 1
ATOM 4297 N N . TYR B 1 112 ? -14.688 -5.66 12.641 1 97.06 112 TYR B N 1
ATOM 4298 C CA . TYR B 1 112 ? -14.844 -5.094 13.977 1 97.06 112 TYR B CA 1
ATOM 4299 C C . TYR B 1 112 ? -15.586 -3.766 13.93 1 97.06 112 TYR B C 1
ATOM 4301 O O . TYR B 1 112 ? -15.656 -3.047 14.922 1 97.06 112 TYR B O 1
ATOM 4309 N N . GLU B 1 113 ? -16.031 -3.354 12.789 1 96.06 113 GLU B N 1
ATOM 4310 C CA . GLU B 1 113 ? -16.734 -2.088 12.586 1 96.06 113 GLU B CA 1
ATOM 4311 C C . GLU B 1 113 ? -15.82 -0.901 12.906 1 96.06 113 GLU B C 1
ATOM 4313 O O . GLU B 1 113 ? -16.266 0.082 13.5 1 96.06 113 GLU B O 1
ATOM 4318 N N . MET B 1 114 ? -14.625 -1.073 12.656 1 96 114 MET B N 1
ATOM 4319 C CA . MET B 1 114 ? -13.633 -0.011 12.758 1 96 114 MET B CA 1
ATOM 4320 C C . MET B 1 114 ? -13.281 0.544 11.383 1 96 114 MET B C 1
ATOM 4322 O O . MET B 1 114 ? -13.711 0.004 10.359 1 96 114 MET B O 1
ATOM 4326 N N . SER B 1 115 ? -12.609 1.695 11.367 1 95.5 115 SER B N 1
ATOM 4327 C CA . SER B 1 115 ? -12.203 2.289 10.094 1 95.5 115 SER B CA 1
ATOM 4328 C C . SER B 1 115 ? -11.219 1.393 9.359 1 95.5 115 SER B C 1
ATOM 4330 O O . SER B 1 115 ? -10.094 1.195 9.812 1 95.5 115 SER B O 1
ATOM 4332 N N . GLY B 1 116 ? -11.695 0.841 8.211 1 97.19 116 GLY B N 1
ATOM 4333 C CA . GLY B 1 116 ? -10.828 -0.003 7.406 1 97.19 116 GLY B CA 1
ATOM 4334 C C . GLY B 1 116 ? -9.602 0.725 6.891 1 97.19 116 GLY B C 1
ATOM 4335 O O . GLY B 1 116 ? -8.5 0.173 6.895 1 97.19 116 GLY B O 1
ATOM 4336 N N . LEU B 1 117 ? -9.781 1.961 6.484 1 97.62 117 LEU B N 1
ATOM 4337 C CA . LEU B 1 117 ? -8.688 2.74 5.914 1 97.62 117 LEU B CA 1
ATOM 4338 C C . LEU B 1 117 ? -7.621 3.027 6.961 1 97.62 117 LEU B C 1
ATOM 4340 O O . LEU B 1 117 ? -6.43 2.859 6.703 1 97.62 117 LEU B O 1
ATOM 4344 N N . ASN B 1 118 ? -8.039 3.473 8.18 1 96.81 118 ASN B N 1
ATOM 4345 C CA . ASN B 1 118 ? -7.086 3.77 9.242 1 96.81 118 ASN B CA 1
ATOM 4346 C C . ASN B 1 118 ? -6.262 2.543 9.609 1 96.81 118 ASN B C 1
ATOM 4348 O O . ASN B 1 118 ? -5.051 2.645 9.82 1 96.81 118 ASN B O 1
ATOM 4352 N N . ALA B 1 119 ? -6.965 1.415 9.711 1 98.06 119 ALA B N 1
ATOM 4353 C CA . ALA B 1 119 ? -6.27 0.172 10.023 1 98.06 119 ALA B CA 1
ATOM 4354 C C . ALA B 1 119 ? -5.262 -0.188 8.938 1 98.06 119 ALA B C 1
ATOM 4356 O O . ALA B 1 119 ? -4.156 -0.646 9.234 1 98.06 119 ALA B O 1
ATOM 4357 N N . ALA B 1 120 ? -5.66 -0.021 7.664 1 98.38 120 ALA B N 1
ATOM 4358 C CA . ALA B 1 120 ? -4.777 -0.296 6.535 1 98.38 120 ALA B CA 1
ATOM 4359 C C . ALA B 1 120 ? -3.529 0.578 6.59 1 98.38 120 ALA B C 1
ATOM 4361 O O . ALA B 1 120 ? -2.42 0.103 6.332 1 98.38 120 ALA B O 1
ATOM 4362 N N . ILE B 1 121 ? -3.676 1.812 6.91 1 97.94 121 ILE B N 1
ATOM 4363 C CA . ILE B 1 121 ? -2.566 2.76 6.957 1 97.94 121 ILE B CA 1
ATOM 4364 C C . ILE B 1 121 ? -1.605 2.373 8.078 1 97.94 121 ILE B C 1
ATOM 4366 O O . ILE B 1 121 ? -0.39 2.326 7.875 1 97.94 121 ILE B O 1
ATOM 4370 N N . VAL B 1 122 ? -2.148 2.113 9.266 1 98 122 VAL B N 1
ATOM 4371 C CA . VAL B 1 122 ? -1.333 1.741 10.414 1 98 122 VAL B CA 1
ATOM 4372 C C . VAL B 1 122 ? -0.57 0.453 10.117 1 98 122 VAL B C 1
ATOM 4374 O O . VAL B 1 122 ? 0.641 0.375 10.336 1 98 122 VAL B O 1
ATOM 4377 N N . SER B 1 123 ? -1.294 -0.559 9.617 1 98.56 123 SER B N 1
ATOM 4378 C CA . SER B 1 123 ? -0.704 -1.853 9.289 1 98.56 123 SER B CA 1
ATOM 4379 C C . SER B 1 123 ? 0.402 -1.709 8.25 1 98.56 123 SER B C 1
ATOM 4381 O O . SER B 1 123 ? 1.479 -2.289 8.398 1 98.56 123 SER B O 1
ATOM 4383 N N . THR B 1 124 ? 0.152 -0.968 7.211 1 98.38 124 THR B N 1
ATOM 4384 C CA . THR B 1 124 ? 1.107 -0.788 6.121 1 98.38 124 THR B CA 1
ATOM 4385 C C . THR B 1 124 ? 2.371 -0.092 6.621 1 98.38 124 THR B C 1
ATOM 4387 O O . THR B 1 124 ? 3.484 -0.479 6.258 1 98.38 124 THR B O 1
ATOM 4390 N N . THR B 1 125 ? 2.189 0.914 7.422 1 98.25 125 THR B N 1
ATOM 4391 C CA . THR B 1 125 ? 3.32 1.644 7.984 1 98.25 125 THR B CA 1
ATOM 4392 C C . THR B 1 125 ? 4.219 0.712 8.797 1 98.25 125 THR B C 1
ATOM 4394 O O . THR B 1 125 ? 5.438 0.697 8.609 1 98.25 125 THR B O 1
ATOM 4397 N N . VAL B 1 126 ? 3.625 -0.04 9.68 1 98.56 126 VAL B N 1
ATOM 4398 C CA . VAL B 1 126 ? 4.367 -0.944 10.547 1 98.56 126 VAL B CA 1
ATOM 4399 C C . VAL B 1 126 ? 5.012 -2.051 9.719 1 98.56 126 VAL B C 1
ATOM 4401 O O . VAL B 1 126 ? 6.156 -2.436 9.969 1 98.56 126 VAL B O 1
ATOM 4404 N N . PHE B 1 127 ? 4.293 -2.545 8.711 1 98.69 127 PHE B N 1
ATOM 4405 C CA . PHE B 1 127 ? 4.82 -3.576 7.828 1 98.69 127 PHE B CA 1
ATOM 4406 C C . PHE B 1 127 ? 6.078 -3.09 7.121 1 98.69 127 PHE B C 1
ATOM 4408 O O . PHE B 1 127 ? 7.09 -3.799 7.078 1 98.69 127 PHE B O 1
ATOM 4415 N N . LEU B 1 128 ? 6.008 -1.909 6.555 1 98.31 128 LEU B N 1
ATOM 4416 C CA . LEU B 1 128 ? 7.156 -1.354 5.848 1 98.31 128 LEU B CA 1
ATOM 4417 C C . LEU B 1 128 ? 8.328 -1.143 6.797 1 98.31 128 LEU B C 1
ATOM 4419 O O . LEU B 1 128 ? 9.477 -1.413 6.441 1 98.31 128 LEU B O 1
ATOM 4423 N N . LEU B 1 129 ? 8.008 -0.711 7.988 1 97.81 129 LEU B N 1
ATOM 4424 C CA . LEU B 1 129 ? 9.031 -0.448 8.992 1 97.81 129 LEU B CA 1
ATOM 4425 C C . LEU B 1 129 ? 9.797 -1.722 9.344 1 97.81 129 LEU B C 1
ATOM 4427 O O . LEU B 1 129 ? 11.023 -1.696 9.484 1 97.81 129 LEU B O 1
ATOM 4431 N N . ILE B 1 130 ? 9.078 -2.797 9.383 1 97.31 130 ILE B N 1
ATOM 4432 C CA . ILE B 1 130 ? 9.633 -4.055 9.875 1 97.31 130 ILE B CA 1
ATOM 4433 C C . ILE B 1 130 ? 10.234 -4.84 8.711 1 97.31 130 ILE B C 1
ATOM 4435 O O . ILE B 1 130 ? 11.25 -5.52 8.867 1 97.31 130 ILE B O 1
ATOM 4439 N N . CYS B 1 131 ? 9.703 -4.73 7.527 1 97.25 131 CYS B N 1
ATOM 4440 C CA . CYS B 1 131 ? 10.055 -5.609 6.414 1 97.25 131 CYS B CA 1
ATOM 4441 C C . CYS B 1 131 ? 11.016 -4.918 5.457 1 97.25 131 CYS B C 1
ATOM 4443 O O . CYS B 1 131 ? 11.812 -5.578 4.789 1 97.25 131 CYS B O 1
ATOM 4445 N N . ALA B 1 132 ? 10.906 -3.639 5.395 1 97.31 132 ALA B N 1
ATOM 4446 C CA . ALA B 1 132 ? 11.656 -2.947 4.348 1 97.31 132 ALA B CA 1
ATOM 4447 C C . ALA B 1 132 ? 12.156 -1.592 4.836 1 97.31 132 ALA B C 1
ATOM 4449 O O . ALA B 1 132 ? 11.906 -0.563 4.207 1 97.31 132 ALA B O 1
ATOM 4450 N N . PRO B 1 133 ? 12.914 -1.633 5.949 1 97 133 PRO B N 1
ATOM 4451 C CA . PRO B 1 133 ? 13.469 -0.366 6.434 1 97 133 PRO B CA 1
ATOM 4452 C C . PRO B 1 133 ? 14.336 0.334 5.395 1 97 133 PRO B C 1
ATOM 4454 O O . PRO B 1 133 ? 15.148 -0.314 4.723 1 97 133 PRO B O 1
ATOM 4457 N N . THR B 1 134 ? 14.109 1.62 5.254 1 96.75 134 THR B N 1
ATOM 4458 C CA . THR B 1 134 ? 14.883 2.383 4.281 1 96.75 134 THR B CA 1
ATOM 4459 C C . THR B 1 134 ? 16.375 2.238 4.547 1 96.75 134 THR B C 1
ATOM 4461 O O . THR B 1 134 ? 16.797 2.107 5.695 1 96.75 134 THR B O 1
ATOM 4464 N N . THR B 1 135 ? 17.125 2.248 3.504 1 95.25 135 THR B N 1
ATOM 4465 C CA . THR B 1 135 ? 18.578 2.141 3.561 1 95.25 135 THR B CA 1
ATOM 4466 C C . THR B 1 135 ? 19.234 3.053 2.525 1 95.25 135 THR B C 1
ATOM 4468 O O . THR B 1 135 ? 18.531 3.695 1.732 1 95.25 135 THR B O 1
ATOM 4471 N N . THR B 1 136 ? 20.531 3.199 2.625 1 95.25 136 THR B N 1
ATOM 4472 C CA . THR B 1 136 ? 21.297 4.008 1.68 1 95.25 136 THR B CA 1
ATOM 4473 C C . THR B 1 136 ? 22.031 3.119 0.682 1 95.25 136 THR B C 1
ATOM 4475 O O . THR B 1 136 ? 22.625 2.104 1.062 1 95.25 136 THR B O 1
ATOM 4478 N N . ALA B 1 137 ? 21.875 3.457 -0.569 1 96.62 137 ALA B N 1
ATOM 4479 C CA . ALA B 1 137 ? 22.484 2.662 -1.629 1 96.62 137 ALA B CA 1
ATOM 4480 C C . ALA B 1 137 ? 22.922 3.545 -2.795 1 96.62 137 ALA B C 1
ATOM 4482 O O . ALA B 1 137 ? 22.562 4.723 -2.855 1 96.62 137 ALA B O 1
ATOM 4483 N N . VAL B 1 138 ? 23.859 2.977 -3.562 1 96.12 138 VAL B N 1
ATOM 4484 C CA . VAL B 1 138 ? 24.328 3.635 -4.781 1 96.12 138 VAL B CA 1
ATOM 4485 C C . VAL B 1 138 ? 23.797 2.885 -6.004 1 96.12 138 VAL B C 1
ATOM 4487 O O . VAL B 1 138 ? 23.906 1.657 -6.078 1 96.12 138 VAL B O 1
ATOM 4490 N N . LEU B 1 139 ? 23.203 3.617 -6.938 1 95.31 139 LEU B N 1
ATOM 4491 C CA . LEU B 1 139 ? 22.672 3.004 -8.148 1 95.31 139 LEU B CA 1
ATOM 4492 C C . LEU B 1 139 ? 23.766 2.258 -8.906 1 95.31 139 LEU B C 1
ATOM 4494 O O . LEU B 1 139 ? 24.906 2.732 -9 1 95.31 139 LEU B O 1
ATOM 4498 N N . THR B 1 140 ? 23.375 1.106 -9.422 1 94.38 140 THR B N 1
ATOM 4499 C CA . THR B 1 140 ? 24.328 0.329 -10.188 1 94.38 140 THR B CA 1
ATOM 4500 C C . THR B 1 140 ? 24.797 1.104 -11.422 1 94.38 140 THR B C 1
ATOM 4502 O O . THR B 1 140 ? 25.938 0.966 -11.859 1 94.38 140 THR B O 1
ATOM 4505 N N . SER B 1 141 ? 23.922 1.91 -11.961 1 90.44 141 SER B N 1
ATOM 4506 C CA . SER B 1 141 ? 24.219 2.689 -13.156 1 90.44 141 SER B CA 1
ATOM 4507 C C . SER B 1 141 ? 25.312 3.719 -12.875 1 90.44 141 SER B C 1
ATOM 4509 O O . SER B 1 141 ? 25.984 4.195 -13.797 1 90.44 141 SER B O 1
ATOM 4511 N N . ALA B 1 142 ? 25.562 4.008 -11.609 1 89.69 142 ALA B N 1
ATOM 4512 C CA . ALA B 1 142 ? 26.562 4.996 -11.234 1 89.69 142 ALA B CA 1
ATOM 4513 C C . ALA B 1 142 ? 27.922 4.336 -10.984 1 89.69 142 ALA B C 1
ATOM 4515 O O . ALA B 1 142 ? 28.938 5.02 -10.859 1 89.69 142 ALA B O 1
ATOM 4516 N N . ILE B 1 143 ? 27.938 3.041 -10.93 1 90.62 143 ILE B N 1
ATOM 4517 C CA . ILE B 1 143 ? 29.156 2.307 -10.625 1 90.62 143 ILE B CA 1
ATOM 4518 C C . ILE B 1 143 ? 29.891 1.967 -11.914 1 90.62 143 ILE B C 1
ATOM 4520 O O . ILE B 1 143 ? 29.406 1.163 -12.719 1 90.62 143 ILE B O 1
ATOM 4524 N N . SER B 1 144 ? 30.922 2.668 -12.172 1 87.62 144 SER B N 1
ATOM 4525 C CA . SER B 1 144 ? 31.75 2.426 -13.344 1 87.62 144 SER B CA 1
ATOM 4526 C C . SER B 1 144 ? 33.156 2.02 -12.938 1 87.62 144 SER B C 1
ATOM 4528 O O . SER B 1 144 ? 33.562 2.23 -11.789 1 87.62 144 SER B O 1
ATOM 4530 N N . GLU B 1 145 ? 33.875 1.45 -13.938 1 84.31 145 GLU B N 1
ATOM 4531 C CA . GLU B 1 145 ? 35.281 1.06 -13.68 1 84.31 145 GLU B CA 1
ATOM 4532 C C . GLU B 1 145 ? 36.125 2.27 -13.328 1 84.31 145 GLU B C 1
ATOM 4534 O O . GLU B 1 145 ? 36.062 3.297 -14.008 1 84.31 145 GLU B O 1
ATOM 4539 N N . GLY B 1 146 ? 36.906 2.172 -12.289 1 78.75 146 GLY B N 1
ATOM 4540 C CA . GLY B 1 146 ? 37.812 3.23 -11.891 1 78.75 146 GLY B CA 1
ATOM 4541 C C . GLY B 1 146 ? 37.156 4.289 -11.016 1 78.75 146 GLY B C 1
ATOM 4542 O O . GLY B 1 146 ? 37.812 5.266 -10.633 1 78.75 146 GLY B O 1
ATOM 4543 N N . ALA B 1 147 ? 35.844 4.09 -10.695 1 82.38 147 ALA B N 1
ATOM 4544 C CA . ALA B 1 147 ? 35.188 5.07 -9.844 1 82.38 147 ALA B CA 1
ATOM 4545 C C . ALA B 1 147 ? 35.781 5.082 -8.438 1 82.38 147 ALA B C 1
ATOM 4547 O O . ALA B 1 147 ? 36.125 4.027 -7.891 1 82.38 147 ALA B O 1
ATOM 4548 N N . ASN B 1 148 ? 36 6.219 -7.965 1 87.25 148 ASN B N 1
ATOM 4549 C CA . ASN B 1 148 ? 36.531 6.375 -6.605 1 87.25 148 ASN B CA 1
ATOM 4550 C C . ASN B 1 148 ? 35.438 6.121 -5.566 1 87.25 148 ASN B C 1
ATOM 4552 O O . ASN B 1 148 ? 34.281 6.504 -5.77 1 87.25 148 ASN B O 1
ATOM 4556 N N . THR B 1 149 ? 35.812 5.508 -4.48 1 87.75 149 THR B N 1
ATOM 4557 C CA . THR B 1 149 ? 34.906 5.148 -3.408 1 87.75 149 THR B CA 1
ATOM 4558 C C . THR B 1 149 ? 34.188 6.387 -2.863 1 87.75 149 THR B C 1
ATOM 4560 O O . THR B 1 149 ? 33 6.363 -2.617 1 87.75 149 THR B O 1
ATOM 4563 N N . ASN B 1 150 ? 34.906 7.43 -2.754 1 89.88 150 ASN B N 1
ATOM 4564 C CA . ASN B 1 150 ? 34.344 8.656 -2.209 1 89.88 150 ASN B CA 1
ATOM 4565 C C . ASN B 1 150 ? 33.312 9.266 -3.152 1 89.88 150 ASN B C 1
ATOM 4567 O O . ASN B 1 150 ? 32.312 9.812 -2.703 1 89.88 150 ASN B O 1
ATOM 4571 N N . ASP B 1 151 ? 33.531 9.133 -4.344 1 89.06 151 ASP B N 1
ATOM 4572 C CA . ASP B 1 151 ? 32.625 9.656 -5.34 1 89.06 151 ASP B CA 1
ATOM 4573 C C . ASP B 1 151 ? 31.312 8.844 -5.363 1 89.06 151 ASP B C 1
ATOM 4575 O O . ASP B 1 151 ? 30.234 9.398 -5.531 1 89.06 151 ASP B O 1
ATOM 4579 N N . LEU B 1 152 ? 31.516 7.523 -5.199 1 90.38 152 LEU B N 1
ATOM 4580 C CA . LEU B 1 152 ? 30.359 6.645 -5.172 1 90.38 152 LEU B CA 1
ATOM 4581 C C . LEU B 1 152 ? 29.484 6.926 -3.955 1 90.38 152 LEU B C 1
ATOM 4583 O O . LEU B 1 152 ? 28.266 7.027 -4.07 1 90.38 152 LEU B O 1
ATOM 4587 N N . LEU B 1 153 ? 30.125 7.094 -2.871 1 91.19 153 LEU B N 1
ATOM 4588 C CA . LEU B 1 153 ? 29.406 7.324 -1.629 1 91.19 153 LEU B CA 1
ATOM 4589 C C . LEU B 1 153 ? 28.688 8.672 -1.659 1 91.19 153 LEU B C 1
ATOM 4591 O O . LEU B 1 153 ? 27.625 8.836 -1.051 1 91.19 153 LEU B O 1
ATOM 4595 N N . ALA B 1 154 ? 29.203 9.609 -2.41 1 90.62 154 ALA B N 1
ATOM 4596 C CA . ALA B 1 154 ? 28.594 10.93 -2.547 1 90.62 154 ALA B CA 1
ATOM 4597 C C . ALA B 1 154 ? 27.281 10.844 -3.332 1 90.62 154 ALA B C 1
ATOM 4599 O O . ALA B 1 154 ? 26.422 11.727 -3.217 1 90.62 154 ALA B O 1
ATOM 4600 N N . GLN B 1 155 ? 27.109 9.758 -4.043 1 92.31 155 GLN B N 1
ATOM 4601 C CA . GLN B 1 155 ? 25.906 9.578 -4.859 1 92.31 155 GLN B CA 1
ATOM 4602 C C . GLN B 1 155 ? 24.891 8.695 -4.152 1 92.31 155 GLN B C 1
ATOM 4604 O O . GLN B 1 155 ? 23.891 8.289 -4.75 1 92.31 155 GLN B O 1
ATOM 4609 N N . ALA B 1 156 ? 25.172 8.391 -2.939 1 93.94 156 ALA B N 1
ATOM 4610 C CA . ALA B 1 156 ? 24.281 7.543 -2.164 1 93.94 156 ALA B CA 1
ATOM 4611 C C . ALA B 1 156 ? 22.922 8.211 -1.979 1 93.94 156 ALA B C 1
ATOM 4613 O O . ALA B 1 156 ? 22.828 9.43 -1.824 1 93.94 156 ALA B O 1
ATOM 4614 N N . ALA B 1 157 ? 21.859 7.438 -2.082 1 94.19 157 ALA B N 1
ATOM 4615 C CA . ALA B 1 157 ? 20.484 7.898 -1.864 1 94.19 157 ALA B CA 1
ATOM 4616 C C . ALA B 1 157 ? 19.719 6.914 -0.996 1 94.19 157 ALA B C 1
ATOM 4618 O O . ALA B 1 157 ? 20.219 5.84 -0.657 1 94.19 157 ALA B O 1
ATOM 4619 N N . SER B 1 158 ? 18.547 7.352 -0.557 1 95.12 158 SER B N 1
ATOM 4620 C CA . SER B 1 158 ? 17.703 6.523 0.29 1 95.12 158 SER B CA 1
ATOM 4621 C C . SER B 1 158 ? 16.812 5.609 -0.545 1 95.12 158 SER B C 1
ATOM 4623 O O . SER B 1 158 ? 16.172 6.062 -1.502 1 95.12 158 SER B O 1
ATOM 4625 N N . PHE B 1 159 ? 16.844 4.293 -0.25 1 97.56 159 PHE B N 1
ATOM 4626 C CA . PHE B 1 159 ? 16.078 3.291 -0.981 1 97.56 159 PHE B CA 1
ATOM 4627 C C . PHE B 1 159 ? 15.344 2.363 -0.021 1 97.56 159 PHE B C 1
ATOM 4629 O O . PHE B 1 159 ? 15.742 2.225 1.139 1 97.56 159 PHE B O 1
ATOM 4636 N N . ILE B 1 160 ? 14.281 1.739 -0.507 1 97.88 160 ILE B N 1
ATOM 4637 C CA . ILE B 1 160 ? 13.562 0.681 0.194 1 97.88 160 ILE B CA 1
ATOM 4638 C C . ILE B 1 160 ? 13.914 -0.673 -0.423 1 97.88 160 ILE B C 1
ATOM 4640 O O . ILE B 1 160 ? 13.688 -0.894 -1.616 1 97.88 160 ILE B O 1
ATOM 4644 N N . PRO B 1 161 ? 14.531 -1.561 0.366 1 97.44 161 PRO B N 1
ATOM 4645 C CA . PRO B 1 161 ? 14.797 -2.891 -0.185 1 97.44 161 PRO B CA 1
ATOM 4646 C C . PRO B 1 161 ? 13.523 -3.672 -0.484 1 97.44 161 PRO B C 1
ATOM 4648 O O . PRO B 1 161 ? 12.547 -3.588 0.273 1 97.44 161 PRO B O 1
ATOM 4651 N N . THR B 1 162 ? 13.492 -4.449 -1.553 1 96.88 162 THR B N 1
ATOM 4652 C CA . THR B 1 162 ? 12.258 -5.113 -1.97 1 96.88 162 THR B CA 1
ATOM 4653 C C . THR B 1 162 ? 12.266 -6.578 -1.545 1 96.88 162 THR B C 1
ATOM 4655 O O . THR B 1 162 ? 11.289 -7.301 -1.784 1 96.88 162 THR B O 1
ATOM 4658 N N . THR B 1 163 ? 13.266 -7.039 -0.823 1 94.94 163 THR B N 1
ATOM 4659 C CA . THR B 1 163 ? 13.477 -8.445 -0.494 1 94.94 163 THR B CA 1
ATOM 4660 C C . THR B 1 163 ? 12.25 -9.031 0.2 1 94.94 163 THR B C 1
ATOM 4662 O O . THR B 1 163 ? 11.812 -10.141 -0.122 1 94.94 163 THR B O 1
ATOM 4665 N N . TYR B 1 164 ? 11.664 -8.328 1.102 1 96.88 164 TYR B N 1
ATOM 4666 C CA . TYR B 1 164 ? 10.555 -8.852 1.887 1 96.88 164 TYR B CA 1
ATOM 4667 C C . TYR B 1 164 ? 9.258 -8.125 1.558 1 96.88 164 TYR B C 1
ATOM 4669 O O . TYR B 1 164 ? 8.305 -8.148 2.342 1 96.88 164 TYR B O 1
ATOM 4677 N N . LEU B 1 165 ? 9.25 -7.449 0.413 1 97.06 165 LEU B N 1
ATOM 4678 C CA . LEU B 1 165 ? 8.008 -6.836 -0.044 1 97.06 165 LEU B CA 1
ATOM 4679 C C . LEU B 1 165 ? 7.25 -7.777 -0.977 1 97.06 165 LEU B C 1
ATOM 4681 O O . LEU B 1 165 ? 6.078 -7.547 -1.274 1 97.06 165 LEU B O 1
ATOM 4685 N N . ASP B 1 166 ? 7.891 -8.859 -1.394 1 93.38 166 ASP B N 1
ATOM 4686 C CA . ASP B 1 166 ? 7.258 -9.859 -2.25 1 93.38 166 ASP B CA 1
ATOM 4687 C C . ASP B 1 166 ? 6.609 -10.961 -1.418 1 93.38 166 ASP B C 1
ATOM 4689 O O . ASP B 1 166 ? 6.141 -10.719 -0.305 1 93.38 166 ASP B O 1
ATOM 4693 N N . ALA B 1 167 ? 6.566 -12.18 -1.957 1 91.38 167 ALA B N 1
ATOM 4694 C CA . ALA B 1 167 ? 5.859 -13.281 -1.311 1 91.38 167 ALA B CA 1
ATOM 4695 C C . ALA B 1 167 ? 6.57 -13.711 -0.033 1 91.38 167 ALA B C 1
ATOM 4697 O O . ALA B 1 167 ? 5.945 -14.258 0.879 1 91.38 167 ALA B O 1
ATOM 4698 N N . LYS B 1 168 ? 7.883 -13.43 0.189 1 93.44 168 LYS B N 1
ATOM 4699 C CA . LYS B 1 168 ? 8.641 -13.773 1.388 1 93.44 168 LYS B CA 1
ATOM 4700 C C . LYS B 1 168 ? 8.133 -13 2.602 1 93.44 168 LYS B C 1
ATOM 4702 O O . LYS B 1 168 ? 8.367 -13.406 3.742 1 93.44 168 LYS B O 1
ATOM 4707 N N . GLY B 1 169 ? 7.504 -11.914 2.311 1 96.31 169 GLY B N 1
ATOM 4708 C CA . GLY B 1 169 ? 7.031 -11.078 3.404 1 96.31 169 GLY B CA 1
ATOM 4709 C C . GLY B 1 169 ? 5.559 -11.273 3.707 1 96.31 169 GLY B C 1
ATOM 4710 O O . GLY B 1 169 ? 5.016 -10.633 4.613 1 96.31 169 GLY B O 1
ATOM 4711 N N . ILE B 1 170 ? 4.852 -12.18 3.035 1 97.31 170 ILE B N 1
ATOM 4712 C CA . ILE B 1 170 ? 3.408 -12.344 3.154 1 97.31 170 ILE B CA 1
ATOM 4713 C C . ILE B 1 170 ? 3.051 -12.766 4.578 1 97.31 170 ILE B C 1
ATOM 4715 O O . ILE B 1 170 ? 2.088 -12.258 5.156 1 97.31 170 ILE B O 1
ATOM 4719 N N . PHE B 1 171 ? 3.764 -13.656 5.148 1 97.5 171 PHE B N 1
ATOM 4720 C CA . PHE B 1 171 ? 3.436 -14.133 6.484 1 97.5 171 PHE B CA 1
ATOM 4721 C C . PHE B 1 171 ? 3.682 -13.047 7.523 1 97.5 171 PHE B C 1
ATOM 4723 O O . PHE B 1 171 ? 2.947 -12.938 8.508 1 97.5 171 PHE B O 1
ATOM 4730 N N . THR B 1 172 ? 4.781 -12.266 7.344 1 98.12 172 THR B N 1
ATOM 4731 C CA . THR B 1 172 ? 4.969 -11.094 8.195 1 98.12 172 THR B CA 1
ATOM 4732 C C . THR B 1 172 ? 3.799 -10.125 8.055 1 98.12 172 THR B C 1
ATOM 4734 O O . THR B 1 172 ? 3.34 -9.555 9.047 1 98.12 172 THR B O 1
ATOM 4737 N N . ALA B 1 173 ? 3.361 -9.938 6.785 1 98.5 173 ALA B N 1
ATOM 4738 C CA . ALA B 1 173 ? 2.207 -9.078 6.531 1 98.5 173 ALA B CA 1
ATOM 4739 C C . ALA B 1 173 ? 0.983 -9.562 7.305 1 98.5 173 ALA B C 1
ATOM 4741 O O . ALA B 1 173 ? 0.238 -8.75 7.867 1 98.5 173 ALA B O 1
ATOM 4742 N N . ILE B 1 174 ? 0.763 -10.836 7.34 1 98.44 174 ILE B N 1
ATOM 4743 C CA . ILE B 1 174 ? -0.368 -11.438 8.039 1 98.44 174 ILE B CA 1
ATOM 4744 C C . ILE B 1 174 ? -0.255 -11.156 9.539 1 98.44 174 ILE B C 1
ATOM 4746 O O . ILE B 1 174 ? -1.201 -10.664 10.156 1 98.44 174 ILE B O 1
ATOM 4750 N N . ILE B 1 175 ? 0.884 -11.406 10.102 1 98.38 175 ILE B N 1
ATOM 4751 C CA . ILE B 1 175 ? 1.103 -11.266 11.539 1 98.38 175 ILE B CA 1
ATOM 4752 C C . ILE B 1 175 ? 0.965 -9.797 11.938 1 98.38 175 ILE B C 1
ATOM 4754 O O . ILE B 1 175 ? 0.276 -9.477 12.906 1 98.38 175 ILE B O 1
ATOM 4758 N N . VAL B 1 176 ? 1.581 -8.914 11.227 1 98.5 176 VAL B N 1
ATOM 4759 C CA . VAL B 1 176 ? 1.604 -7.492 11.539 1 98.5 176 VAL B CA 1
ATOM 4760 C C . VAL B 1 176 ? 0.203 -6.906 11.375 1 98.5 176 VAL B C 1
ATOM 4762 O O . VAL B 1 176 ? -0.248 -6.117 12.211 1 98.5 176 VAL B O 1
ATOM 4765 N N . SER B 1 177 ? -0.456 -7.262 10.281 1 98.75 177 SER B N 1
ATOM 4766 C CA . SER B 1 177 ? -1.786 -6.719 10.023 1 98.75 177 SER B CA 1
ATOM 4767 C C . SER B 1 177 ? -2.77 -7.137 11.117 1 98.75 177 SER B C 1
ATOM 4769 O O . SER B 1 177 ? -3.496 -6.297 11.656 1 98.75 177 SER B O 1
ATOM 4771 N N . ILE B 1 178 ? -2.797 -8.398 11.438 1 98.75 178 ILE B N 1
ATOM 4772 C CA . ILE B 1 178 ? -3.693 -8.898 12.477 1 98.75 178 ILE B CA 1
ATOM 4773 C C . ILE B 1 178 ? -3.33 -8.266 13.82 1 98.75 178 ILE B C 1
ATOM 4775 O O . ILE B 1 178 ? -4.207 -7.801 14.555 1 98.75 178 ILE B O 1
ATOM 4779 N N . GLY B 1 179 ? -2.033 -8.273 14.125 1 98.75 179 GLY B N 1
ATOM 4780 C CA . GLY B 1 179 ? -1.587 -7.676 15.375 1 98.75 179 GLY B CA 1
ATOM 4781 C C . GLY B 1 179 ? -1.961 -6.215 15.508 1 98.75 179 GLY B C 1
ATOM 4782 O O . GLY B 1 179 ? -2.428 -5.777 16.562 1 98.75 179 GLY B O 1
ATOM 4783 N N . CYS B 1 180 ? -1.716 -5.414 14.492 1 98.75 180 CYS B N 1
ATOM 4784 C CA . CYS B 1 180 ? -2.039 -3.992 14.516 1 98.75 180 CYS B CA 1
ATOM 4785 C C . CYS B 1 180 ? -3.529 -3.773 14.75 1 98.75 180 CYS B C 1
ATOM 4787 O O . CYS B 1 180 ? -3.918 -2.939 15.57 1 98.75 180 CYS B O 1
ATOM 4789 N N . VAL B 1 181 ? -4.355 -4.516 13.992 1 98.75 181 VAL B N 1
ATOM 4790 C CA . VAL B 1 181 ? -5.797 -4.328 14.109 1 98.75 181 VAL B CA 1
ATOM 4791 C C . VAL B 1 181 ? -6.258 -4.734 15.508 1 98.75 181 VAL B C 1
ATOM 4793 O O . VAL B 1 181 ? -7.125 -4.078 16.094 1 98.75 181 VAL B O 1
ATOM 4796 N N . GLU B 1 182 ? -5.684 -5.82 16.047 1 98.69 182 GLU B N 1
ATOM 4797 C CA . GLU B 1 182 ? -6.062 -6.242 17.391 1 98.69 182 GLU B CA 1
ATOM 4798 C C . GLU B 1 182 ? -5.664 -5.199 18.422 1 98.69 182 GLU B C 1
ATOM 4800 O O . GLU B 1 182 ? -6.395 -4.977 19.406 1 98.69 182 GLU B O 1
ATOM 4805 N N . ILE B 1 183 ? -4.539 -4.617 18.297 1 98.56 183 ILE B N 1
ATOM 4806 C CA . ILE B 1 183 ? -4.113 -3.551 19.203 1 98.56 183 ILE B CA 1
ATOM 4807 C C . ILE B 1 183 ? -5.074 -2.369 19.094 1 98.56 183 ILE B C 1
ATOM 4809 O O . ILE B 1 183 ? -5.512 -1.82 20.109 1 98.56 183 ILE B O 1
ATOM 4813 N N . MET B 1 184 ? -5.324 -1.979 17.891 1 97.81 184 MET B N 1
ATOM 4814 C CA . MET B 1 184 ? -6.258 -0.88 17.656 1 97.81 184 MET B CA 1
ATOM 4815 C C . MET B 1 184 ? -7.613 -1.178 18.281 1 97.81 184 MET B C 1
ATOM 4817 O O . MET B 1 184 ? -8.242 -0.292 18.875 1 97.81 184 MET B O 1
ATOM 4821 N N . ARG B 1 185 ? -8.07 -2.404 18.125 1 97.88 185 ARG B N 1
ATOM 4822 C CA . ARG B 1 185 ? -9.352 -2.822 18.672 1 97.88 185 ARG B CA 1
ATOM 4823 C C . ARG B 1 185 ? -9.359 -2.697 20.188 1 97.88 185 ARG B C 1
ATOM 4825 O O . ARG B 1 185 ? -10.32 -2.174 20.766 1 97.88 185 ARG B O 1
ATOM 4832 N N . VAL B 1 186 ? -8.328 -3.227 20.828 1 97.69 186 VAL B N 1
ATOM 4833 C CA . VAL B 1 186 ? -8.227 -3.18 22.281 1 97.69 186 VAL B CA 1
ATOM 4834 C C . VAL B 1 186 ? -8.211 -1.729 22.75 1 97.69 186 VAL B C 1
ATOM 4836 O O . VAL B 1 186 ? -8.867 -1.385 23.75 1 97.69 186 VAL B O 1
ATOM 4839 N N . MET B 1 187 ? -7.551 -0.851 22.062 1 96.81 187 MET B N 1
ATOM 4840 C CA . MET B 1 187 ? -7.473 0.56 22.438 1 96.81 187 MET B CA 1
ATOM 4841 C C . MET B 1 187 ? -8.828 1.24 22.266 1 96.81 187 MET B C 1
ATOM 4843 O O . MET B 1 187 ? -9.219 2.066 23.094 1 96.81 187 MET B O 1
ATOM 4847 N N . LEU B 1 188 ? -9.438 0.901 21.234 1 93.69 188 LEU B N 1
ATOM 4848 C CA . LEU B 1 188 ? -10.773 1.445 21.016 1 93.69 188 LEU B CA 1
ATOM 4849 C C . LEU B 1 188 ? -11.734 0.985 22.109 1 93.69 188 LEU B C 1
ATOM 4851 O O . LEU B 1 188 ? -12.508 1.786 22.641 1 93.69 188 LEU B O 1
ATOM 4855 N N . LYS B 1 189 ? -11.727 -0.244 22.422 1 94.94 189 LYS B N 1
ATOM 4856 C CA . LYS B 1 189 ? -12.609 -0.813 23.453 1 94.94 189 LYS B CA 1
ATOM 4857 C C . LYS B 1 189 ? -12.336 -0.193 24.812 1 94.94 189 LYS B C 1
ATOM 4859 O O . LYS B 1 189 ? -13.258 -0.001 25.609 1 94.94 189 LYS B O 1
ATOM 4864 N N . LYS B 1 190 ? -11.164 0.102 25.047 1 95.75 190 LYS B N 1
ATOM 4865 C CA . LYS B 1 190 ? -10.773 0.67 26.328 1 95.75 190 LYS B CA 1
ATOM 4866 C C . LYS B 1 190 ? -10.844 2.193 26.297 1 95.75 190 LYS B C 1
ATOM 4868 O O . LYS B 1 190 ? -10.438 2.857 27.266 1 95.75 190 LYS B O 1
ATOM 4873 N N . ASN B 1 191 ? -11.18 2.791 25.219 1 92.12 191 ASN B N 1
ATOM 4874 C CA . ASN B 1 191 ? -11.352 4.227 25.031 1 92.12 191 ASN B CA 1
ATOM 4875 C C . ASN B 1 191 ? -10.031 4.973 25.203 1 92.12 191 ASN B C 1
ATOM 4877 O O . ASN B 1 191 ? -9.984 6.039 25.812 1 92.12 191 ASN B O 1
ATOM 4881 N N . ILE B 1 192 ? -9.055 4.355 24.781 1 92.31 192 ILE B N 1
ATOM 4882 C CA . ILE B 1 192 ? -7.742 5 24.734 1 92.31 192 ILE B CA 1
ATOM 4883 C C . ILE B 1 192 ? -7.578 5.738 23.422 1 92.31 192 ILE B C 1
ATOM 4885 O O . ILE B 1 192 ? -7.047 5.184 22.453 1 92.31 192 ILE B O 1
ATOM 4889 N N . ARG B 1 193 ? -8.164 6.895 23.312 1 84.5 193 ARG B N 1
ATOM 4890 C CA . ARG B 1 193 ? -8.141 7.684 22.078 1 84.5 193 ARG B CA 1
ATOM 4891 C C . ARG B 1 193 ? -8.242 9.172 22.391 1 84.5 193 ARG B C 1
ATOM 4893 O O . ARG B 1 193 ? -8.648 9.562 23.484 1 84.5 193 ARG B O 1
ATOM 4900 N N . PHE B 1 194 ? -7.699 9.992 21.438 1 77.44 194 PHE B N 1
ATOM 4901 C CA . PHE B 1 194 ? -7.934 11.43 21.484 1 77.44 194 PHE B CA 1
ATOM 4902 C C . PHE B 1 194 ? -9.305 11.773 20.906 1 77.44 194 PHE B C 1
ATOM 4904 O O . PHE B 1 194 ? -9.523 11.648 19.688 1 77.44 194 PHE B O 1
ATOM 4911 N N . LYS B 1 195 ? -10.273 12.078 21.734 1 75.69 195 LYS B N 1
ATOM 4912 C CA . LYS B 1 195 ? -11.609 12.43 21.25 1 75.69 195 LYS B CA 1
ATOM 4913 C C . LYS B 1 195 ? -11.688 13.906 20.875 1 75.69 195 LYS B C 1
ATOM 4915 O O . LYS B 1 195 ? -11.344 14.773 21.688 1 75.69 195 LYS B O 1
ATOM 4920 N N . MET B 1 196 ? -12.07 14.078 19.625 1 78.88 196 MET B N 1
ATOM 4921 C CA . MET B 1 196 ? -12.242 15.453 19.172 1 78.88 196 MET B CA 1
ATOM 4922 C C . MET B 1 196 ? -13.656 15.953 19.469 1 78.88 196 MET B C 1
ATOM 4924 O O . MET B 1 196 ? -14.602 15.164 19.484 1 78.88 196 MET B O 1
ATOM 4928 N N . PRO B 1 197 ? -13.719 17.234 19.797 1 77.44 197 PRO B N 1
ATOM 4929 C CA . PRO B 1 197 ? -15.055 17.781 20.047 1 77.44 197 PRO B CA 1
ATOM 4930 C C . PRO B 1 197 ? -15.984 17.672 18.844 1 77.44 197 PRO B C 1
ATOM 4932 O O . PRO B 1 197 ? -15.531 17.344 17.75 1 77.44 197 PRO B O 1
ATOM 4935 N N . GLU B 1 198 ? -17.172 17.953 19.203 1 77.69 198 GLU B N 1
ATOM 4936 C CA . GLU B 1 198 ? -18.172 17.984 18.141 1 77.69 198 GLU B CA 1
ATOM 4937 C C . GLU B 1 198 ? -17.953 19.156 17.188 1 77.69 198 GLU B C 1
ATOM 4939 O O . GLU B 1 198 ? -17.406 20.188 17.594 1 77.69 198 GLU B O 1
ATOM 4944 N N . GLY B 1 199 ? -18.016 19.062 16.047 1 73.12 199 GLY B N 1
ATOM 4945 C CA . GLY B 1 199 ? -17.844 20.141 15.102 1 73.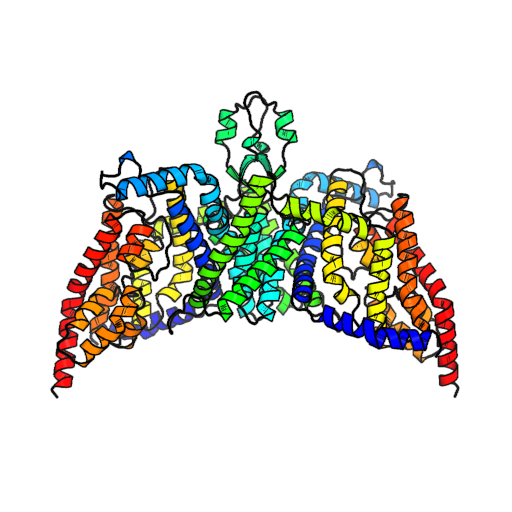12 199 GLY B CA 1
ATOM 4946 C C . GLY B 1 199 ? -16.656 19.953 14.188 1 73.12 199 GLY B C 1
ATOM 4947 O O . GLY B 1 199 ? -16.562 20.578 13.125 1 73.12 199 GLY B O 1
ATOM 4948 N N . VAL B 1 200 ? -15.758 19.203 14.781 1 77.56 200 VAL B N 1
ATOM 4949 C CA . VAL B 1 200 ? -14.617 18.875 13.93 1 77.56 200 VAL B CA 1
ATOM 4950 C C . VAL B 1 200 ? -15.062 17.953 12.805 1 77.56 200 VAL B C 1
ATOM 4952 O O . VAL B 1 200 ? -15.836 17.016 13.031 1 77.56 200 VAL B O 1
ATOM 4955 N N . PRO B 1 201 ? -14.602 18.328 11.586 1 80.75 201 PRO B N 1
ATOM 4956 C CA . PRO B 1 201 ? -14.953 17.438 10.477 1 80.75 201 PRO B CA 1
ATOM 4957 C C . PRO B 1 201 ? -14.602 15.984 10.766 1 80.75 201 PRO B C 1
ATOM 4959 O O . PRO B 1 201 ? -13.555 15.695 11.344 1 80.75 201 PRO B O 1
ATOM 4962 N N . PRO B 1 202 ? -15.539 15.086 10.406 1 81.88 202 PRO B N 1
ATOM 4963 C CA . PRO B 1 202 ? -15.383 13.664 10.734 1 81.88 202 PRO B CA 1
ATOM 4964 C C . PRO B 1 202 ? -14.07 13.078 10.219 1 81.88 202 PRO B C 1
ATOM 4966 O O . PRO B 1 202 ? -13.453 12.25 10.891 1 81.88 202 PRO B O 1
ATOM 4969 N N . ALA B 1 203 ? -13.625 13.477 9.055 1 79.88 203 ALA B N 1
ATOM 4970 C CA . ALA B 1 203 ? -12.391 12.953 8.492 1 79.88 203 ALA B CA 1
ATOM 4971 C C . ALA B 1 203 ? -11.195 13.297 9.367 1 79.88 203 ALA B C 1
ATOM 4973 O O . ALA B 1 203 ? -10.273 12.492 9.531 1 79.88 203 ALA B O 1
ATOM 4974 N N . ILE B 1 204 ? -11.219 14.484 9.891 1 82.94 204 ILE B N 1
ATOM 4975 C CA . ILE B 1 204 ? -10.148 14.945 10.758 1 82.94 204 ILE B CA 1
ATOM 4976 C C . ILE B 1 204 ? -10.195 14.188 12.086 1 82.94 204 ILE B C 1
ATOM 4978 O O . ILE B 1 204 ? -9.164 13.719 12.578 1 82.94 204 ILE B O 1
ATOM 4982 N N . ALA B 1 205 ? -11.359 14.023 12.633 1 86 205 ALA B N 1
ATOM 4983 C CA . ALA B 1 205 ? -11.547 13.305 13.883 1 86 205 ALA B CA 1
ATOM 4984 C C . ALA B 1 205 ? -11.055 11.867 13.766 1 86 205 ALA B C 1
ATOM 4986 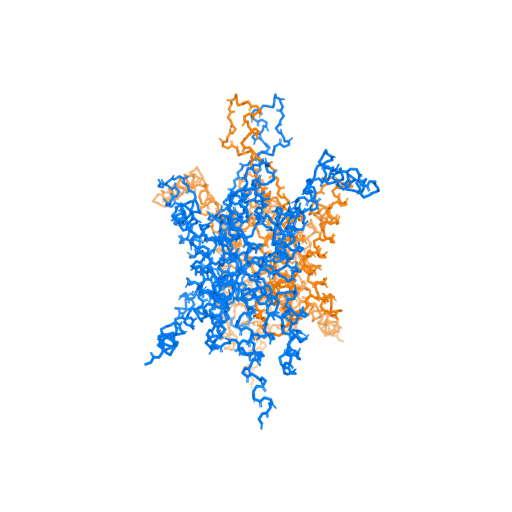O O . ALA B 1 205 ? -10.398 11.352 14.672 1 86 205 ALA B O 1
ATOM 4987 N N . SER B 1 206 ? -11.367 11.25 12.672 1 84.94 206 SER B N 1
ATOM 4988 C CA . SER B 1 206 ? -10.977 9.859 12.43 1 84.94 206 SER B CA 1
ATOM 4989 C C . SER B 1 206 ? -9.461 9.727 12.328 1 84.94 206 SER B C 1
ATOM 4991 O O . SER B 1 206 ? -8.883 8.766 12.844 1 84.94 206 SER B O 1
ATOM 4993 N N . SER B 1 207 ? -8.883 10.625 11.625 1 84.5 207 SER B N 1
ATOM 4994 C CA . SER B 1 207 ? -7.434 10.578 11.469 1 84.5 207 SER B CA 1
ATOM 4995 C C . SER B 1 207 ? -6.727 10.766 12.805 1 84.5 207 SER B C 1
ATOM 4997 O O . SER B 1 207 ? -5.711 10.125 13.07 1 84.5 207 SER B O 1
ATOM 4999 N N . PHE B 1 208 ? -7.266 11.625 13.664 1 86.69 208 PHE B N 1
ATOM 5000 C CA . PHE B 1 208 ? -6.676 11.867 14.977 1 86.69 208 PHE B CA 1
ATOM 5001 C C . PHE B 1 208 ? -6.801 10.633 15.859 1 86.69 208 PHE B C 1
ATOM 5003 O O . PHE B 1 208 ? -5.926 10.359 16.688 1 86.69 208 PHE B O 1
ATOM 5010 N N . ASP B 1 209 ? -7.844 9.953 15.617 1 88.12 209 ASP B N 1
ATOM 5011 C CA . ASP B 1 209 ? -8.078 8.727 16.375 1 88.12 209 ASP B CA 1
ATOM 5012 C C . ASP B 1 209 ? -7.012 7.68 16.078 1 88.12 209 ASP B C 1
ATOM 5014 O O . ASP B 1 209 ? -6.797 6.762 16.875 1 88.12 209 ASP B O 1
ATOM 5018 N N . SER B 1 210 ? -6.336 7.836 14.992 1 91.31 210 SER B N 1
ATOM 5019 C CA . SER B 1 210 ? -5.375 6.824 14.57 1 91.31 210 SER B CA 1
ATOM 5020 C C . SER B 1 210 ? -3.977 7.137 15.086 1 91.31 210 SER B C 1
ATOM 5022 O O . SER B 1 210 ? -3.066 6.316 14.961 1 91.31 210 SER B O 1
ATOM 5024 N N . ILE B 1 211 ? -3.811 8.266 15.719 1 93.69 211 ILE B N 1
ATOM 5025 C CA . ILE B 1 211 ? -2.477 8.703 16.109 1 93.69 211 ILE B CA 1
ATOM 5026 C C . ILE B 1 211 ? -1.927 7.777 17.188 1 93.69 211 ILE B C 1
ATOM 5028 O O . ILE B 1 211 ? -0.865 7.172 17.016 1 93.69 211 ILE B O 1
ATOM 5032 N N . LEU B 1 212 ? -2.682 7.598 18.25 1 95.25 212 LEU B N 1
ATOM 5033 C CA . LEU B 1 212 ? -2.18 6.82 19.375 1 95.25 212 LEU B CA 1
ATOM 5034 C C . LEU B 1 212 ? -1.983 5.359 18.984 1 95.25 212 LEU B C 1
ATOM 5036 O O . LEU B 1 212 ? -0.945 4.766 19.281 1 95.25 212 LEU B O 1
ATOM 5040 N N . PRO B 1 213 ? -2.953 4.77 18.297 1 96 213 PRO B N 1
ATOM 5041 C CA . PRO B 1 213 ? -2.734 3.395 17.844 1 96 213 PRO B CA 1
ATOM 5042 C C . PRO B 1 213 ? -1.493 3.258 16.953 1 96 213 PRO B C 1
ATOM 5044 O O . PRO B 1 213 ? -0.783 2.252 17.047 1 96 213 PRO B O 1
ATOM 5047 N N . LEU B 1 214 ? -1.278 4.184 16.094 1 97.31 214 LEU B N 1
ATOM 5048 C CA . LEU B 1 214 ? -0.092 4.141 15.258 1 97.31 214 LEU B CA 1
ATOM 5049 C C . LEU B 1 214 ? 1.179 4.141 16.094 1 97.31 214 LEU B C 1
ATOM 5051 O O . LEU B 1 214 ? 2.105 3.373 15.828 1 97.31 214 LEU B O 1
ATOM 5055 N N . PHE B 1 215 ? 1.206 4.98 17.109 1 97.38 215 PHE B N 1
ATOM 5056 C CA . PHE B 1 215 ? 2.35 5.047 18.016 1 97.38 215 PHE B CA 1
ATOM 5057 C C . PHE B 1 215 ? 2.555 3.719 18.734 1 97.38 215 PHE B C 1
ATOM 5059 O O . PHE B 1 215 ? 3.684 3.24 18.859 1 97.38 215 PHE B O 1
ATOM 5066 N N . VAL B 1 216 ? 1.496 3.143 19.219 1 98.12 216 VAL B N 1
ATOM 5067 C CA . VAL B 1 216 ? 1.581 1.913 20 1 98.12 216 VAL B CA 1
ATOM 5068 C C . VAL B 1 216 ? 1.995 0.754 19.094 1 98.12 216 VAL B C 1
ATOM 5070 O O . VAL B 1 216 ? 2.865 -0.042 19.453 1 98.12 216 VAL B O 1
ATOM 5073 N N . CYS B 1 217 ? 1.36 0.597 17.922 1 98.56 217 CYS B N 1
ATOM 5074 C CA . CYS B 1 217 ? 1.715 -0.463 16.984 1 98.56 217 CYS B CA 1
ATOM 5075 C C . CYS B 1 217 ? 3.178 -0.36 16.578 1 98.56 217 CYS B C 1
ATOM 5077 O O . CYS B 1 217 ? 3.883 -1.368 16.516 1 98.56 217 CYS B O 1
ATOM 5079 N N . MET B 1 218 ? 3.566 0.869 16.266 1 97.69 218 MET B N 1
ATOM 5080 C CA . MET B 1 218 ? 4.965 1.088 15.906 1 97.69 218 MET B CA 1
ATOM 5081 C C . MET B 1 218 ? 5.887 0.703 17.047 1 97.69 218 MET B C 1
ATOM 5083 O O . MET B 1 218 ? 6.898 0.029 16.844 1 97.69 218 MET B O 1
ATOM 5087 N N . GLY B 1 219 ? 5.527 1.174 18.266 1 97.5 219 GLY B N 1
ATOM 5088 C CA . GLY B 1 219 ? 6.34 0.841 19.422 1 97.5 219 GLY B CA 1
ATOM 5089 C C . GLY B 1 219 ? 6.48 -0.654 19.641 1 97.5 219 GLY B C 1
ATOM 5090 O O . GLY B 1 219 ? 7.582 -1.146 19.906 1 97.5 219 GLY B O 1
ATOM 5091 N N . VAL B 1 220 ? 5.438 -1.401 19.484 1 98.19 220 VAL B N 1
ATOM 5092 C CA . VAL B 1 220 ? 5.414 -2.834 19.766 1 98.19 220 VAL B CA 1
ATOM 5093 C C . VAL B 1 220 ? 6.184 -3.584 18.688 1 98.19 220 VAL B C 1
ATOM 5095 O O . VAL B 1 220 ? 7.121 -4.332 18.984 1 98.19 220 VAL B O 1
ATOM 5098 N N . PHE B 1 221 ? 5.852 -3.4 17.438 1 98.31 221 PHE B N 1
ATOM 5099 C CA . PHE B 1 221 ? 6.418 -4.199 16.359 1 98.31 221 PHE B CA 1
ATOM 5100 C C . PHE B 1 221 ? 7.832 -3.73 16.031 1 98.31 221 PHE B C 1
ATOM 5102 O O . PHE B 1 221 ? 8.703 -4.543 15.719 1 98.31 221 PHE B O 1
ATOM 5109 N N . TYR B 1 222 ? 8.062 -2.42 16 1 97.81 222 TYR B N 1
ATOM 5110 C CA . TYR B 1 222 ? 9.414 -1.931 15.766 1 97.81 222 TYR B CA 1
ATOM 5111 C C . TYR B 1 222 ? 10.344 -2.301 16.922 1 97.81 222 TYR B C 1
ATOM 5113 O O . TYR B 1 222 ? 11.5 -2.66 16.703 1 97.81 222 TYR B O 1
ATOM 5121 N N . GLY B 1 223 ? 9.812 -2.109 18.172 1 97.62 223 GLY B N 1
ATOM 5122 C CA . GLY B 1 223 ? 10.578 -2.576 19.312 1 97.62 223 GLY B CA 1
ATOM 5123 C C . GLY B 1 223 ? 10.984 -4.035 19.203 1 97.62 223 GLY B C 1
ATOM 5124 O O . GLY B 1 223 ? 12.141 -4.383 19.438 1 97.62 223 GLY B O 1
ATOM 5125 N N . LEU B 1 224 ? 10.039 -4.863 18.844 1 97.44 224 LEU B N 1
ATOM 5126 C CA . LEU B 1 224 ? 10.32 -6.281 18.641 1 97.44 224 LEU B CA 1
ATOM 5127 C C . LEU B 1 224 ? 11.352 -6.488 17.547 1 97.44 224 LEU B C 1
ATOM 5129 O O . LEU B 1 224 ? 12.25 -7.328 17.672 1 97.44 224 LEU B O 1
ATOM 5133 N N . SER B 1 225 ? 11.172 -5.816 16.438 1 97.19 225 SER B N 1
ATOM 5134 C CA . SER B 1 225 ? 12.109 -5.918 15.32 1 97.19 225 SER B CA 1
ATOM 5135 C C . SER B 1 225 ? 13.523 -5.551 15.75 1 97.19 225 SER B C 1
ATOM 5137 O O . SER B 1 225 ? 14.484 -6.203 15.344 1 97.19 225 SER B O 1
ATOM 5139 N N . LEU B 1 226 ? 13.68 -4.473 16.562 1 96.56 226 LEU B N 1
ATOM 5140 C CA . LEU B 1 226 ? 14.992 -4.043 17.031 1 96.56 226 LEU B CA 1
ATOM 5141 C C . LEU B 1 226 ? 15.617 -5.102 17.938 1 96.56 226 LEU B C 1
ATOM 5143 O O . LEU B 1 226 ? 16.828 -5.348 17.875 1 96.56 226 LEU B O 1
ATOM 5147 N N . ILE B 1 227 ? 14.797 -5.691 18.797 1 96.81 227 ILE B N 1
ATOM 5148 C CA . ILE B 1 227 ? 15.281 -6.742 19.688 1 96.81 227 ILE B CA 1
ATOM 5149 C C . ILE B 1 227 ? 15.789 -7.922 18.875 1 96.81 227 ILE B C 1
ATOM 5151 O O . ILE B 1 227 ? 16.875 -8.445 19.125 1 96.81 227 ILE B O 1
ATOM 5155 N N . ILE B 1 228 ? 15.078 -8.305 17.891 1 95.75 228 ILE B N 1
ATOM 5156 C CA . ILE B 1 228 ? 15.438 -9.438 17.047 1 95.75 228 ILE B CA 1
ATOM 5157 C C . ILE B 1 228 ? 16.703 -9.117 16.266 1 95.75 228 ILE B C 1
ATOM 5159 O O . ILE B 1 228 ? 17.594 -9.961 16.125 1 95.75 228 ILE B O 1
ATOM 5163 N N . GLN B 1 229 ? 16.75 -7.941 15.719 1 94.94 229 GLN B N 1
ATOM 5164 C CA . GLN B 1 229 ? 17.953 -7.527 14.992 1 94.94 229 GLN B CA 1
ATOM 5165 C C . GLN B 1 229 ? 19.172 -7.555 15.891 1 94.94 229 GLN B C 1
ATOM 5167 O O . GLN B 1 229 ? 20.266 -7.926 15.453 1 94.94 229 GLN B O 1
ATOM 5172 N N . ASN B 1 230 ? 19.031 -7.129 17.125 1 94.81 230 ASN B N 1
ATOM 5173 C CA . ASN B 1 230 ? 20.141 -7.105 18.062 1 94.81 230 ASN B CA 1
ATOM 5174 C C . ASN B 1 230 ? 20.594 -8.516 18.422 1 94.81 230 ASN B C 1
ATOM 5176 O O . ASN B 1 230 ? 21.797 -8.742 18.656 1 94.81 230 ASN B O 1
ATOM 5180 N N . ILE B 1 231 ? 19.719 -9.445 18.438 1 95.38 231 ILE B N 1
ATOM 5181 C CA . ILE B 1 231 ? 20.016 -10.812 18.859 1 95.38 231 ILE B CA 1
ATOM 5182 C C . ILE B 1 231 ? 20.516 -11.617 17.656 1 95.38 231 ILE B C 1
ATOM 5184 O O . ILE B 1 231 ? 21.5 -12.352 17.766 1 95.38 231 ILE B O 1
ATOM 5188 N N . SER B 1 232 ? 19.906 -11.531 16.5 1 93.94 232 SER B N 1
ATOM 5189 C CA . SER B 1 232 ? 20.172 -12.438 15.391 1 93.94 232 SER B CA 1
ATOM 5190 C C . SER B 1 232 ? 20.906 -11.711 14.258 1 93.94 232 SER B C 1
ATOM 5192 O O . SER B 1 232 ? 21.469 -12.352 13.375 1 93.94 232 SER B O 1
ATOM 5194 N N . GLY B 1 233 ? 20.797 -10.383 14.227 1 93.12 233 GLY B N 1
ATOM 5195 C CA . GLY B 1 233 ? 21.359 -9.625 13.117 1 93.12 233 GLY B CA 1
ATOM 5196 C C . GLY B 1 233 ? 20.469 -9.633 11.883 1 93.12 233 GLY B C 1
ATOM 5197 O O . GLY B 1 233 ? 20.828 -9.031 10.867 1 93.12 233 GLY B O 1
ATOM 5198 N N . GLU B 1 234 ? 19.328 -10.242 11.992 1 94.75 234 GLU B N 1
ATOM 5199 C CA . GLU B 1 234 ? 18.438 -10.359 10.844 1 94.75 234 GLU B CA 1
ATOM 5200 C C . GLU B 1 234 ? 17.125 -9.625 11.094 1 94.75 234 GLU B C 1
ATOM 5202 O O . GLU B 1 234 ? 16.781 -9.305 12.234 1 94.75 234 GLU B O 1
ATOM 5207 N N . LEU B 1 235 ? 16.469 -9.328 9.977 1 95.94 235 LEU B N 1
ATOM 5208 C CA . LEU B 1 235 ? 15.148 -8.727 10.078 1 95.94 235 LEU B CA 1
ATOM 5209 C C . LEU B 1 235 ? 14.109 -9.758 10.5 1 95.94 235 LEU B C 1
ATOM 5211 O O . LEU B 1 235 ? 14.289 -10.953 10.266 1 95.94 235 LEU B O 1
ATOM 5215 N N . LEU B 1 236 ? 13.055 -9.281 11.055 1 96.38 236 LEU B N 1
ATOM 5216 C CA . LEU B 1 236 ? 11.969 -10.109 11.578 1 96.38 236 LEU B CA 1
ATOM 5217 C C . LEU B 1 236 ? 11.445 -11.055 10.508 1 96.38 236 LEU B C 1
ATOM 5219 O O . LEU B 1 236 ? 11.188 -12.227 10.781 1 96.38 236 LEU B O 1
ATOM 5223 N N . PRO B 1 237 ? 11.203 -10.664 9.258 1 96.81 237 PRO B N 1
ATOM 5224 C CA . PRO B 1 237 ? 10.664 -11.578 8.242 1 96.81 237 PRO B CA 1
ATOM 5225 C C . PRO B 1 237 ? 11.578 -12.773 7.992 1 96.81 237 PRO B C 1
ATOM 5227 O O . PRO B 1 237 ? 11.094 -13.867 7.68 1 96.81 237 PRO B O 1
ATOM 5230 N N . SER B 1 238 ? 12.906 -12.562 8.07 1 96.31 238 SER B N 1
ATOM 5231 C CA . SER B 1 238 ? 13.844 -13.672 7.91 1 96.31 238 SER B CA 1
ATOM 5232 C C . SER B 1 238 ? 13.617 -14.742 8.969 1 96.31 238 SER B C 1
ATOM 5234 O O . SER B 1 238 ? 13.641 -15.938 8.664 1 96.31 238 SER B O 1
ATOM 5236 N N . LEU B 1 239 ? 13.461 -14.352 10.188 1 95.69 239 LEU B N 1
ATOM 5237 C CA . LEU B 1 239 ? 13.188 -15.289 11.273 1 95.69 239 LEU B CA 1
ATOM 5238 C C . LEU B 1 239 ? 11.867 -16.016 11.055 1 95.69 239 LEU B C 1
ATOM 5240 O O . LEU B 1 239 ? 11.773 -17.219 11.289 1 95.69 239 LEU B O 1
ATOM 5244 N N . ILE B 1 240 ? 10.867 -15.32 10.633 1 95.69 240 ILE B N 1
ATOM 5245 C CA . ILE B 1 240 ? 9.562 -15.914 10.375 1 95.69 240 ILE B CA 1
ATOM 5246 C C . ILE B 1 240 ? 9.68 -16.984 9.281 1 95.69 240 ILE B C 1
ATOM 5248 O O . ILE B 1 240 ? 9.125 -18.078 9.414 1 95.69 240 ILE B O 1
ATOM 5252 N N . MET B 1 241 ? 10.359 -16.688 8.242 1 94.25 241 MET B N 1
ATOM 5253 C CA . MET B 1 241 ? 10.555 -17.625 7.145 1 94.25 241 MET B CA 1
ATOM 5254 C C . MET B 1 241 ? 11.297 -18.875 7.625 1 94.25 241 MET B C 1
ATOM 5256 O O . MET B 1 241 ? 10.984 -19.984 7.195 1 94.25 241 MET B O 1
ATOM 5260 N N . THR B 1 242 ? 12.281 -18.625 8.531 1 94.5 242 THR B N 1
ATOM 5261 C CA . THR B 1 242 ? 13.039 -19.734 9.078 1 94.5 242 THR B CA 1
ATOM 5262 C C . THR B 1 242 ? 12.141 -20.656 9.914 1 94.5 242 THR B C 1
ATOM 5264 O O . THR B 1 242 ? 12.219 -21.875 9.805 1 94.5 242 THR B O 1
ATOM 5267 N N . ILE B 1 243 ? 11.32 -20.094 10.625 1 94.5 243 ILE B N 1
ATOM 5268 C CA . ILE B 1 243 ? 10.406 -20.844 11.477 1 94.5 243 ILE B CA 1
ATOM 5269 C C . ILE B 1 243 ? 9.406 -21.609 10.617 1 94.5 243 ILE B C 1
ATOM 5271 O O . ILE B 1 243 ? 9.031 -22.734 10.945 1 94.5 243 ILE B O 1
ATOM 5275 N N . LEU B 1 244 ? 8.992 -21.094 9.469 1 94.94 244 LEU B N 1
ATOM 5276 C CA . LEU B 1 244 ? 7.945 -21.672 8.633 1 94.94 244 LEU B CA 1
ATOM 5277 C C . LEU B 1 244 ? 8.531 -22.641 7.617 1 94.94 244 LEU B C 1
ATOM 5279 O O . LEU B 1 244 ? 7.789 -23.312 6.891 1 94.94 244 LEU B O 1
ATOM 5283 N N . ALA B 1 245 ? 9.859 -22.781 7.652 1 93.75 245 ALA B N 1
ATOM 5284 C CA . ALA B 1 245 ? 10.555 -23.562 6.633 1 93.75 245 ALA B CA 1
ATOM 5285 C C . ALA B 1 245 ? 10 -24.969 6.555 1 93.75 245 ALA B C 1
ATOM 5287 O O . ALA B 1 245 ? 9.773 -25.5 5.461 1 93.75 245 ALA B O 1
ATOM 5288 N N . PRO B 1 246 ? 9.695 -25.688 7.656 1 94.44 246 PRO B N 1
ATOM 5289 C CA . PRO B 1 246 ? 9.133 -27.047 7.57 1 94.44 246 PRO B CA 1
ATOM 5290 C C . PRO B 1 246 ? 7.746 -27.062 6.934 1 94.44 246 PRO B C 1
ATOM 5292 O O . PRO B 1 246 ? 7.434 -27.969 6.156 1 94.44 246 PRO B O 1
ATOM 5295 N N . ALA B 1 247 ? 6.977 -26.125 7.246 1 93.94 247 ALA B N 1
ATOM 5296 C CA . ALA B 1 247 ? 5.645 -26.031 6.652 1 93.94 247 ALA B CA 1
ATOM 5297 C C . ALA B 1 247 ? 5.73 -25.75 5.156 1 93.94 247 ALA B C 1
ATOM 5299 O O . ALA B 1 247 ? 4.93 -26.266 4.371 1 93.94 247 ALA B O 1
ATOM 5300 N N . ILE B 1 248 ? 6.633 -24.891 4.84 1 93.94 248 ILE B N 1
ATOM 5301 C CA . ILE B 1 248 ? 6.848 -24.531 3.443 1 93.94 248 ILE B CA 1
ATOM 5302 C C . ILE B 1 248 ? 7.211 -25.766 2.639 1 93.94 248 ILE B C 1
ATOM 5304 O O . ILE B 1 248 ? 6.637 -26.031 1.577 1 93.94 248 ILE B O 1
ATOM 5308 N N . SER B 1 249 ? 8.109 -26.531 3.145 1 95.31 249 SER B N 1
ATOM 5309 C CA . SER B 1 249 ? 8.516 -27.75 2.449 1 95.31 249 SER B CA 1
ATOM 5310 C C . SER B 1 249 ? 7.418 -28.797 2.496 1 95.31 249 SER B C 1
ATOM 5312 O O . SER B 1 249 ? 7.23 -29.547 1.537 1 95.31 249 SER B O 1
ATOM 5314 N N . GLY B 1 250 ? 6.727 -28.844 3.527 1 96.25 250 GLY B N 1
ATOM 5315 C CA . GLY B 1 250 ? 5.684 -29.844 3.723 1 96.25 250 GLY B CA 1
ATOM 5316 C C . GLY B 1 250 ? 4.527 -29.688 2.752 1 96.25 250 GLY B C 1
ATOM 5317 O O . GLY B 1 250 ? 4.055 -30.688 2.186 1 96.25 250 GLY B O 1
ATOM 5318 N N . LEU B 1 251 ? 4.055 -28.5 2.607 1 97.06 251 LEU B N 1
ATOM 5319 C CA . LEU B 1 251 ? 2.877 -28.281 1.773 1 97.06 251 LEU B CA 1
ATOM 5320 C C . LEU B 1 251 ? 3.219 -28.438 0.296 1 97.06 251 LEU B C 1
ATOM 5322 O O . LEU B 1 251 ? 2.336 -28.703 -0.525 1 97.06 251 LEU B O 1
ATOM 5326 N N . ASP B 1 252 ? 4.5 -28.266 -0.051 1 98.12 252 ASP B N 1
ATOM 5327 C CA . ASP B 1 252 ? 4.91 -28.406 -1.444 1 98.12 252 ASP B CA 1
ATOM 5328 C C . ASP B 1 252 ? 5.207 -29.875 -1.784 1 98.12 252 ASP B C 1
ATOM 5330 O O . ASP B 1 252 ? 5.461 -30.203 -2.943 1 98.12 252 ASP B O 1
ATOM 5334 N N . SER B 1 253 ? 5.109 -30.75 -0.773 1 98.12 253 SER B N 1
ATOM 5335 C CA . SER B 1 253 ? 5.316 -32.188 -0.994 1 98.12 253 SER B CA 1
ATOM 5336 C C . SER B 1 253 ? 4.059 -32.844 -1.56 1 98.12 253 SER B C 1
ATOM 5338 O O . SER B 1 253 ? 2.957 -32.312 -1.415 1 98.12 253 SER B O 1
ATOM 5340 N N . LEU B 1 254 ? 4.277 -34 -2.244 1 98.44 254 LEU B N 1
ATOM 5341 C CA . LEU B 1 254 ? 3.152 -34.719 -2.811 1 98.44 254 LEU B CA 1
ATOM 5342 C C . LEU B 1 254 ? 2.111 -35.031 -1.741 1 98.44 254 LEU B C 1
ATOM 5344 O O . LEU B 1 254 ? 0.913 -34.844 -1.963 1 98.44 254 LEU B O 1
ATOM 5348 N N . LEU B 1 255 ? 2.572 -35.469 -0.592 1 98.12 255 LEU B N 1
ATOM 5349 C CA . LEU B 1 255 ? 1.662 -35.812 0.5 1 98.12 255 LEU B CA 1
ATOM 5350 C C . LEU B 1 255 ? 0.907 -34.562 0.963 1 98.12 255 LEU B C 1
ATOM 5352 O O . LEU B 1 255 ? -0.297 -34.625 1.224 1 98.12 255 LEU B O 1
ATOM 5356 N N . GLY B 1 256 ? 1.648 -33.5 1.126 1 98 256 GLY B N 1
ATOM 5357 C CA . GLY B 1 256 ? 1.016 -32.25 1.543 1 98 256 GLY B CA 1
ATOM 5358 C C . GLY B 1 256 ? -0.059 -31.766 0.583 1 98 256 GLY B C 1
ATOM 5359 O O . GLY B 1 256 ? -1.145 -31.375 1.007 1 98 256 GLY B O 1
ATOM 5360 N N . ILE B 1 257 ? 0.2 -31.812 -0.698 1 98.62 257 ILE B N 1
ATOM 5361 C CA . ILE B 1 257 ? -0.743 -31.375 -1.717 1 98.62 257 ILE B CA 1
ATOM 5362 C C . ILE B 1 257 ? -1.958 -32.281 -1.738 1 98.62 257 ILE B C 1
ATOM 5364 O O . ILE B 1 257 ? -3.096 -31.828 -1.841 1 98.62 257 ILE B O 1
ATOM 5368 N N . CYS B 1 258 ? -1.743 -33.594 -1.651 1 98.5 258 CYS B N 1
ATOM 5369 C CA . CYS B 1 258 ? -2.846 -34.562 -1.62 1 98.5 258 CYS B CA 1
ATOM 5370 C C . CYS B 1 258 ? -3.742 -34.312 -0.411 1 98.5 258 CYS B C 1
ATOM 5372 O O . CYS B 1 258 ? -4.969 -34.344 -0.526 1 98.5 258 CYS B O 1
ATOM 5374 N N . LEU B 1 259 ? -3.131 -34 0.705 1 97.38 259 LEU B N 1
ATOM 5375 C CA . LEU B 1 259 ? -3.896 -33.812 1.935 1 97.38 259 LEU B CA 1
ATOM 5376 C C . LEU B 1 259 ? -4.77 -32.562 1.856 1 97.38 259 LEU B C 1
ATOM 5378 O O . LEU B 1 259 ? -5.953 -32.625 2.205 1 97.38 259 LEU B O 1
ATOM 5382 N N . ILE B 1 260 ? -4.18 -31.5 1.442 1 96.88 260 ILE B N 1
ATOM 5383 C CA . ILE B 1 260 ? -4.969 -30.266 1.384 1 96.88 260 ILE B CA 1
ATOM 5384 C C . ILE B 1 260 ? -6.055 -30.406 0.317 1 96.88 260 ILE B C 1
ATOM 5386 O O . ILE B 1 260 ? -7.148 -29.859 0.466 1 96.88 260 ILE B O 1
ATOM 5390 N N . THR B 1 261 ? -5.785 -31.141 -0.73 1 97.88 261 THR B N 1
ATOM 5391 C CA . THR B 1 261 ? -6.777 -31.422 -1.761 1 97.88 261 THR B CA 1
ATOM 5392 C C . THR B 1 261 ? -7.945 -32.219 -1.18 1 97.88 261 THR B C 1
ATOM 5394 O O . THR B 1 261 ? -9.109 -31.859 -1.395 1 97.88 261 THR B O 1
ATOM 5397 N N . ILE B 1 262 ? -7.633 -33.25 -0.438 1 96.25 262 ILE B N 1
ATOM 5398 C CA . ILE B 1 262 ? -8.664 -34.062 0.178 1 96.25 262 ILE B CA 1
ATOM 5399 C C . ILE B 1 262 ? -9.5 -33.219 1.138 1 96.25 262 ILE B C 1
ATOM 5401 O O . ILE B 1 262 ? -10.727 -33.344 1.146 1 96.25 262 ILE B O 1
ATOM 5405 N N . ILE B 1 263 ? -8.828 -32.375 1.884 1 93.81 263 ILE B N 1
ATOM 5406 C CA . ILE B 1 263 ? -9.508 -31.547 2.859 1 93.81 263 ILE B CA 1
ATOM 5407 C C . ILE B 1 263 ? -10.461 -30.594 2.139 1 93.81 263 ILE B C 1
ATOM 5409 O O . ILE B 1 263 ? -11.633 -30.469 2.512 1 93.81 263 ILE B O 1
ATOM 5413 N N . ALA B 1 264 ? -10.008 -29.953 1.092 1 94.69 264 ALA B N 1
ATOM 5414 C CA . ALA B 1 264 ? -10.828 -29 0.342 1 94.69 264 ALA B CA 1
ATOM 5415 C C . ALA B 1 264 ? -12.039 -29.688 -0.286 1 94.69 264 ALA B C 1
ATOM 5417 O O . ALA B 1 264 ? -13.156 -29.188 -0.22 1 94.69 264 ALA B O 1
ATOM 5418 N N . GLN B 1 265 ? -11.836 -30.828 -0.9 1 94.5 265 GLN B N 1
ATOM 5419 C CA . GLN B 1 265 ? -12.914 -31.547 -1.573 1 94.5 265 GLN B CA 1
ATOM 5420 C C . GLN B 1 265 ? -13.914 -32.094 -0.566 1 94.5 265 GLN B C 1
ATOM 5422 O O . GLN B 1 265 ? -15.109 -32.188 -0.843 1 94.5 265 GLN B O 1
ATOM 5427 N N . THR B 1 266 ? -13.414 -32.469 0.59 1 91.31 266 THR B N 1
ATOM 5428 C CA . THR B 1 266 ? -14.289 -32.969 1.643 1 91.31 266 THR B CA 1
ATOM 5429 C C . THR B 1 266 ? -15.234 -31.875 2.117 1 91.31 266 THR B C 1
ATOM 5431 O O . THR B 1 266 ? -16.422 -32.125 2.328 1 91.31 266 THR B O 1
ATOM 5434 N N . PHE B 1 267 ? -14.742 -30.688 2.234 1 90.5 267 PHE B N 1
ATOM 5435 C CA . PHE B 1 267 ? -15.594 -29.578 2.615 1 90.5 267 PHE B CA 1
ATOM 5436 C C . PHE B 1 267 ? -16.656 -29.312 1.548 1 90.5 267 PHE B C 1
ATOM 5438 O O . PHE B 1 267 ? -17.812 -29.062 1.869 1 90.5 267 PHE B O 1
ATOM 5445 N N . TRP B 1 268 ? -16.234 -29.406 0.317 1 89.38 268 TRP B N 1
ATOM 5446 C CA . TRP B 1 268 ? -17.203 -29.266 -0.762 1 89.38 268 TRP B CA 1
ATOM 5447 C C . TRP B 1 268 ? -18.281 -30.344 -0.676 1 89.38 268 TRP B C 1
ATOM 5449 O O . TRP B 1 268 ? -19.453 -30.062 -0.906 1 89.38 268 TRP B O 1
ATOM 5459 N N . PHE B 1 269 ? -17.875 -31.484 -0.382 1 88.5 269 PHE B N 1
ATOM 5460 C CA . PHE B 1 269 ? -18.797 -32.594 -0.292 1 88.5 269 PHE B CA 1
ATOM 5461 C C . PHE B 1 269 ? -19.875 -32.344 0.766 1 88.5 269 PHE B C 1
ATOM 5463 O O . PHE B 1 269 ? -21.031 -32.75 0.604 1 88.5 269 PHE B O 1
ATOM 5470 N N . PHE B 1 270 ? -19.5 -31.594 1.724 1 85.25 270 PHE B N 1
ATOM 5471 C CA . PHE B 1 270 ? -20.438 -31.312 2.807 1 85.25 270 PHE B CA 1
ATOM 5472 C C . PHE B 1 270 ? -21.172 -30 2.566 1 85.25 270 PHE B C 1
ATOM 5474 O O . PHE B 1 270 ? -21.828 -29.469 3.467 1 85.25 270 PHE B O 1
ATOM 5481 N N . GLY B 1 271 ? -21 -29.484 1.429 1 82.31 271 GLY B N 1
ATOM 5482 C CA . GLY B 1 271 ? -21.766 -28.312 1.046 1 82.31 271 GLY B CA 1
ATOM 5483 C C . GLY B 1 271 ? -21.109 -27 1.452 1 82.31 271 GLY B C 1
ATOM 5484 O O . GLY B 1 271 ? -21.719 -25.938 1.357 1 82.31 271 GLY B O 1
ATOM 5485 N N . LEU B 1 272 ? -19.922 -27.172 1.909 1 86.44 272 LEU B N 1
ATOM 5486 C CA . LEU B 1 272 ? -19.156 -25.984 2.232 1 86.44 272 LEU B CA 1
ATOM 5487 C C . LEU B 1 272 ? -18.188 -25.641 1.101 1 86.44 272 LEU B C 1
ATOM 5489 O O . LEU B 1 272 ? -17.781 -26.516 0.339 1 86.44 272 LEU B O 1
ATOM 5493 N N . HIS B 1 273 ? -18 -24.375 0.879 1 87.44 273 HIS B N 1
ATOM 5494 C CA . HIS B 1 273 ? -17.094 -23.969 -0.188 1 87.44 273 HIS B CA 1
ATOM 5495 C C . HIS B 1 273 ? -15.648 -24.312 0.169 1 87.44 273 HIS B C 1
ATOM 5497 O O . HIS B 1 273 ? -14.922 -23.453 0.675 1 87.44 273 HIS B O 1
ATOM 5503 N N . GLY B 1 274 ? -15.289 -25.453 -0.178 1 89.5 274 GLY B N 1
ATOM 5504 C CA . GLY B 1 274 ? -14 -26.016 0.227 1 89.5 274 GLY B CA 1
ATOM 5505 C C . GLY B 1 274 ? -12.82 -25.156 -0.21 1 89.5 274 GLY B C 1
ATOM 5506 O O . GLY B 1 274 ? -11.836 -25.047 0.518 1 89.5 274 GLY B O 1
ATOM 5507 N N . ALA B 1 275 ? -12.875 -24.641 -1.38 1 90.94 275 ALA B N 1
ATOM 5508 C CA . ALA B 1 275 ? -11.797 -23.781 -1.873 1 90.94 275 ALA B CA 1
ATOM 5509 C C . ALA B 1 275 ? -11.625 -22.547 -0.993 1 90.94 275 ALA B C 1
ATOM 5511 O O . ALA B 1 275 ? -10.5 -22.172 -0.653 1 90.94 275 ALA B O 1
ATOM 5512 N N . SER B 1 276 ? -12.703 -21.938 -0.636 1 88.81 276 SER B N 1
ATOM 5513 C CA . SER B 1 276 ? -12.664 -20.719 0.17 1 88.81 276 SER B CA 1
ATOM 5514 C C . SER B 1 276 ? -12.203 -21.016 1.593 1 88.81 276 SER B C 1
ATOM 5516 O O . SER B 1 276 ? -11.484 -20.203 2.199 1 88.81 276 SER B O 1
ATOM 5518 N N . ILE B 1 277 ? -12.594 -22.172 2.104 1 90.88 277 ILE B N 1
ATOM 5519 C CA . ILE B 1 277 ? -12.273 -22.531 3.482 1 90.88 277 ILE B CA 1
ATOM 5520 C C . ILE B 1 277 ? -10.773 -22.812 3.613 1 90.88 277 ILE B C 1
ATOM 5522 O O . ILE B 1 277 ? -10.164 -22.484 4.633 1 90.88 277 ILE B O 1
ATOM 5526 N N . THR B 1 278 ? -10.164 -23.359 2.629 1 93.88 278 THR B N 1
ATOM 5527 C CA . THR B 1 278 ? -8.75 -23.703 2.695 1 93.88 278 THR B CA 1
ATOM 5528 C C . THR B 1 278 ? -7.887 -22.562 2.15 1 93.88 278 THR B C 1
ATOM 5530 O O . THR B 1 278 ? -6.66 -22.609 2.268 1 93.88 278 THR B O 1
ATOM 5533 N N . GLN B 1 279 ? -8.484 -21.609 1.655 1 93.75 279 GLN B N 1
ATOM 5534 C CA . GLN B 1 279 ? -7.812 -20.531 0.925 1 93.75 279 GLN B CA 1
ATOM 5535 C C . GLN B 1 279 ? -6.836 -19.781 1.826 1 93.75 279 GLN B C 1
ATOM 5537 O O . GLN B 1 279 ? -5.75 -19.406 1.389 1 93.75 279 GLN B O 1
ATOM 5542 N N . PRO B 1 280 ? -7.184 -19.438 3.084 1 93.75 280 PRO B N 1
ATOM 5543 C CA . PRO B 1 280 ? -6.254 -18.703 3.947 1 93.75 280 PRO B CA 1
ATOM 5544 C C . PRO B 1 280 ? -4.922 -19.438 4.129 1 93.75 280 PRO B C 1
ATOM 5546 O O . PRO B 1 280 ? -3.896 -18.797 4.387 1 93.75 280 PRO B O 1
ATOM 5549 N N . ILE B 1 281 ? -4.953 -20.734 3.902 1 94.12 281 ILE B N 1
ATOM 5550 C CA . ILE B 1 281 ? -3.738 -21.531 4.023 1 94.12 281 ILE B CA 1
ATOM 5551 C C . ILE B 1 281 ? -3.07 -21.672 2.656 1 94.12 281 ILE B C 1
ATOM 5553 O O . ILE B 1 281 ? -1.858 -21.484 2.529 1 94.12 281 ILE B O 1
ATOM 5557 N N . ARG B 1 282 ? -3.791 -21.938 1.661 1 95.88 282 ARG B N 1
ATOM 5558 C CA . ARG B 1 282 ? -3.258 -22.25 0.338 1 95.88 282 ARG B CA 1
ATOM 5559 C C . ARG B 1 282 ? -2.619 -21.016 -0.296 1 95.88 282 ARG B C 1
ATOM 5561 O O . ARG B 1 282 ? -1.497 -21.094 -0.804 1 95.88 282 ARG B O 1
ATOM 5568 N N . LEU B 1 283 ? -3.27 -19.922 -0.248 1 95.44 283 LEU B N 1
ATOM 5569 C CA . LEU B 1 283 ? -2.885 -18.766 -1.063 1 95.44 283 LEU B CA 1
ATOM 5570 C C . LEU B 1 283 ? -1.514 -18.25 -0.652 1 95.44 283 LEU B C 1
ATOM 5572 O O . LEU B 1 283 ? -0.651 -18.016 -1.504 1 95.44 283 LEU B O 1
ATOM 5576 N N . PRO B 1 284 ? -1.295 -18.016 0.704 1 96 284 PRO B N 1
ATOM 5577 C CA . PRO B 1 284 ? 0.03 -17.516 1.071 1 96 284 PRO B CA 1
ATOM 5578 C C . PRO B 1 284 ? 1.159 -18.438 0.604 1 96 284 PRO B C 1
ATOM 5580 O O . PRO B 1 284 ? 2.168 -17.953 0.077 1 96 284 PRO B O 1
ATOM 5583 N N . PHE B 1 285 ? 0.985 -19.703 0.707 1 97.25 285 PHE B N 1
ATOM 5584 C CA . PHE B 1 285 ? 2.035 -20.656 0.339 1 97.25 285 PHE B CA 1
ATOM 5585 C C . PHE B 1 285 ? 2.164 -20.75 -1.176 1 97.25 285 PHE B C 1
ATOM 5587 O O . PHE B 1 285 ? 3.273 -20.75 -1.711 1 97.25 285 PHE B O 1
ATOM 5594 N N . MET B 1 286 ? 1.042 -20.844 -1.848 1 97.19 286 MET B N 1
ATOM 5595 C CA . MET B 1 286 ? 1.078 -20.938 -3.305 1 97.19 286 MET B CA 1
ATOM 5596 C C . MET B 1 286 ? 1.766 -19.719 -3.904 1 97.19 286 MET B C 1
ATOM 5598 O O . MET B 1 286 ? 2.492 -19.828 -4.891 1 97.19 286 MET B O 1
ATOM 5602 N N . GLN B 1 287 ? 1.498 -18.578 -3.318 1 96.06 287 GLN B N 1
ATOM 5603 C CA . GLN B 1 287 ? 2.137 -17.359 -3.807 1 96.06 287 GLN B CA 1
ATOM 5604 C C . GLN B 1 287 ? 3.643 -17.391 -3.568 1 96.06 287 GLN B C 1
ATOM 5606 O O . GLN B 1 287 ? 4.422 -16.938 -4.406 1 96.06 287 GLN B O 1
ATOM 5611 N N . MET B 1 288 ? 4.02 -17.859 -2.418 1 95.62 288 MET B N 1
ATOM 5612 C CA . MET B 1 288 ? 5.445 -17.984 -2.117 1 95.62 288 MET B CA 1
ATOM 5613 C C . MET B 1 288 ? 6.129 -18.922 -3.105 1 95.62 288 MET B C 1
ATOM 5615 O O . MET B 1 288 ? 7.223 -18.625 -3.592 1 95.62 288 MET B O 1
ATOM 5619 N N . TYR B 1 289 ? 5.508 -20.047 -3.383 1 97.75 289 TYR B N 1
ATOM 5620 C CA . TYR B 1 289 ? 6.055 -21.016 -4.328 1 97.75 289 TYR B CA 1
ATOM 5621 C C . TYR B 1 289 ? 6.148 -20.422 -5.727 1 97.75 289 TYR B C 1
ATOM 5623 O O . TYR B 1 289 ? 7.156 -20.594 -6.414 1 97.75 289 TYR B O 1
ATOM 5631 N N . LEU B 1 290 ? 5.098 -19.766 -6.094 1 96.62 290 LEU B N 1
ATOM 5632 C CA . LEU B 1 290 ? 5.047 -19.188 -7.43 1 96.62 290 LEU B CA 1
ATOM 5633 C C . LEU B 1 290 ? 6.152 -18.141 -7.609 1 96.62 290 LEU B C 1
ATOM 5635 O O . LEU B 1 290 ? 6.812 -18.109 -8.656 1 96.62 290 LEU B O 1
ATOM 5639 N N . MET B 1 291 ? 6.352 -17.312 -6.613 1 93.75 291 MET B N 1
ATOM 5640 C CA . MET B 1 291 ? 7.383 -16.281 -6.684 1 93.75 291 MET B CA 1
ATOM 5641 C C . MET B 1 291 ? 8.773 -16.906 -6.777 1 93.75 291 MET B C 1
ATOM 5643 O O . MET B 1 291 ? 9.625 -16.422 -7.52 1 93.75 291 MET B O 1
ATOM 5647 N N . ALA B 1 292 ? 9.016 -17.938 -6.012 1 95 292 ALA B N 1
ATOM 5648 C CA . ALA B 1 292 ? 10.297 -18.641 -6.094 1 95 292 ALA B CA 1
ATOM 5649 C C . ALA B 1 292 ? 10.516 -19.219 -7.488 1 95 292 ALA B C 1
ATOM 5651 O O . ALA B 1 292 ? 11.625 -19.141 -8.023 1 95 292 ALA B O 1
ATOM 5652 N N . ASN B 1 293 ? 9.492 -19.734 -8.031 1 96.94 293 ASN B N 1
ATOM 5653 C CA . ASN B 1 293 ? 9.562 -20.297 -9.375 1 96.94 293 ASN B CA 1
ATOM 5654 C C . ASN B 1 293 ? 9.844 -19.219 -10.422 1 96.94 293 ASN B C 1
ATOM 5656 O O . ASN B 1 293 ? 10.617 -19.438 -11.359 1 96.94 293 ASN B O 1
ATOM 5660 N N . ILE B 1 294 ? 9.211 -18.125 -10.328 1 93.38 294 ILE B N 1
ATOM 5661 C CA . ILE B 1 294 ? 9.398 -17.031 -11.266 1 93.38 294 ILE B CA 1
ATOM 5662 C C . ILE B 1 294 ? 10.844 -16.547 -11.203 1 93.38 294 ILE B C 1
ATOM 5664 O O . ILE B 1 294 ? 11.461 -16.266 -12.242 1 93.38 294 ILE B O 1
ATOM 5668 N N . THR B 1 295 ? 11.344 -16.391 -9.977 1 89.62 295 THR B N 1
ATOM 5669 C CA . THR B 1 295 ? 12.719 -15.953 -9.789 1 89.62 295 THR B CA 1
ATOM 5670 C C . THR B 1 295 ? 13.688 -16.922 -10.453 1 89.62 295 THR B C 1
ATOM 5672 O O . THR B 1 295 ? 14.602 -16.5 -11.164 1 89.62 295 THR B O 1
ATOM 5675 N N . ALA B 1 296 ? 13.477 -18.172 -10.289 1 93.75 296 ALA B N 1
ATOM 5676 C CA . ALA B 1 296 ? 14.32 -19.203 -10.898 1 93.75 296 ALA B CA 1
ATOM 5677 C C . ALA B 1 296 ? 14.18 -19.188 -12.414 1 93.75 296 ALA B C 1
ATOM 5679 O O . ALA B 1 296 ? 15.172 -19.297 -13.141 1 93.75 296 ALA B O 1
ATOM 5680 N N . PHE B 1 297 ? 12.977 -19.047 -12.844 1 91.5 297 PHE B N 1
ATOM 5681 C CA . PHE B 1 297 ? 12.688 -19.016 -14.273 1 91.5 297 PHE B CA 1
ATOM 5682 C C . PHE B 1 297 ? 13.406 -17.859 -14.953 1 91.5 297 PHE B C 1
ATOM 5684 O O . PHE B 1 297 ? 14.023 -18.031 -16 1 91.5 297 PHE B O 1
ATOM 5691 N N . SER B 1 298 ? 13.312 -16.688 -14.367 1 84.19 298 SER B N 1
ATOM 5692 C CA . SER B 1 298 ? 13.914 -15.477 -14.93 1 84.19 298 SER B CA 1
ATOM 5693 C C . SER B 1 298 ? 15.438 -15.562 -14.93 1 84.19 298 SER B C 1
ATOM 5695 O O . SER B 1 298 ? 16.094 -14.977 -15.789 1 84.19 298 SER B O 1
ATOM 5697 N N . ALA B 1 299 ? 15.977 -16.359 -13.977 1 85.56 299 ALA B N 1
ATOM 5698 C CA . ALA B 1 299 ? 17.422 -16.5 -13.844 1 85.56 299 ALA B CA 1
ATOM 5699 C C . ALA B 1 299 ? 17.922 -17.688 -14.648 1 85.56 299 ALA B C 1
ATOM 5701 O O . ALA B 1 299 ? 19.141 -17.938 -14.711 1 85.56 299 ALA B O 1
ATOM 5702 N N . GLY B 1 300 ? 17.016 -18.391 -15.258 1 86.81 300 GLY B N 1
ATOM 5703 C CA . GLY B 1 300 ? 17.406 -19.594 -15.984 1 86.81 300 GLY B CA 1
ATOM 5704 C C . GLY B 1 300 ? 17.812 -20.734 -15.078 1 86.81 300 GLY B C 1
ATOM 5705 O O . GLY B 1 300 ? 18.578 -21.609 -15.484 1 86.81 300 GLY B O 1
ATOM 5706 N N . GLU B 1 301 ? 17.344 -20.656 -13.906 1 92.5 301 GLU B N 1
ATOM 5707 C CA . GLU B 1 301 ? 17.641 -21.688 -12.922 1 92.5 301 GLU B CA 1
ATOM 5708 C C . GLU B 1 301 ? 16.531 -22.734 -12.867 1 92.5 301 GLU B C 1
ATOM 5710 O O . GLU B 1 301 ? 15.422 -22.5 -13.367 1 92.5 301 GLU B O 1
ATOM 5715 N N . PRO B 1 302 ? 16.859 -23.859 -12.32 1 94.44 302 PRO B N 1
ATOM 5716 C CA . PRO B 1 302 ? 15.812 -24.891 -12.211 1 94.44 302 PRO B CA 1
ATOM 5717 C C . PRO B 1 302 ? 14.641 -24.453 -11.336 1 94.44 302 PRO B C 1
ATOM 5719 O O . PRO B 1 302 ? 14.844 -23.859 -10.273 1 94.44 302 PRO B O 1
ATOM 5722 N N . ILE B 1 303 ? 13.469 -24.734 -11.805 1 96.56 303 ILE B N 1
ATOM 5723 C CA . ILE B 1 303 ? 12.234 -24.469 -11.078 1 96.56 303 ILE B CA 1
ATOM 5724 C C . ILE B 1 303 ? 11.922 -25.625 -10.133 1 96.56 303 ILE B C 1
ATOM 5726 O O . ILE B 1 303 ? 11.844 -26.781 -10.562 1 96.56 303 ILE B O 1
ATOM 5730 N N . VAL B 1 304 ? 11.641 -25.344 -8.859 1 96 304 VAL B N 1
ATOM 5731 C CA . VAL B 1 304 ? 11.695 -26.438 -7.902 1 96 304 VAL B CA 1
ATOM 5732 C C . VAL B 1 304 ? 10.328 -26.641 -7.266 1 96 304 VAL B C 1
ATOM 5734 O O . VAL B 1 304 ? 10 -27.75 -6.82 1 96 304 VAL B O 1
ATOM 5737 N N . ASN B 1 305 ? 9.438 -25.625 -7.156 1 98.19 305 ASN B N 1
ATOM 5738 C CA . ASN B 1 305 ? 8.211 -25.75 -6.383 1 98.19 305 ASN B CA 1
ATOM 5739 C C . ASN B 1 305 ? 7.047 -26.234 -7.246 1 98.19 305 ASN B C 1
ATOM 5741 O O . ASN B 1 305 ? 6.941 -25.859 -8.414 1 98.19 305 ASN B O 1
ATOM 5745 N N . PHE B 1 306 ? 6.145 -27.031 -6.609 1 98.62 306 PHE B N 1
ATOM 5746 C CA . PHE B 1 306 ? 5.082 -27.688 -7.348 1 98.62 306 PHE B CA 1
ATOM 5747 C C . PHE B 1 306 ? 3.746 -27 -7.129 1 98.62 306 PHE B C 1
ATOM 5749 O O . PHE B 1 306 ? 3.027 -26.703 -8.086 1 98.62 306 PHE B O 1
ATOM 5756 N N . PHE B 1 307 ? 3.4 -26.703 -5.871 1 98.44 307 PHE B N 1
ATOM 5757 C CA . PHE B 1 307 ? 2.059 -26.312 -5.453 1 98.44 307 PHE B CA 1
ATOM 5758 C C . PHE B 1 307 ? 1.819 -24.828 -5.703 1 98.44 307 PHE B C 1
ATOM 5760 O O . PHE B 1 307 ? 1.759 -24.031 -4.758 1 98.44 307 PHE B O 1
ATOM 5767 N N . THR B 1 308 ? 1.567 -24.484 -6.965 1 98.06 308 THR B N 1
ATOM 5768 C CA . THR B 1 308 ? 1.289 -23.125 -7.402 1 98.06 308 THR B CA 1
ATOM 5769 C C . THR B 1 308 ? -0.165 -22.984 -7.848 1 98.06 308 THR B C 1
ATOM 5771 O O . THR B 1 308 ? -0.916 -23.953 -7.848 1 98.06 308 THR B O 1
ATOM 5774 N N . GLN B 1 309 ? -0.556 -21.766 -8.148 1 96.75 309 GLN B N 1
ATOM 5775 C CA . GLN B 1 309 ? -1.925 -21.5 -8.57 1 96.75 309 GLN B CA 1
ATOM 5776 C C . GLN B 1 309 ? -2.291 -22.312 -9.805 1 96.75 309 GLN B C 1
ATOM 5778 O O . GLN B 1 309 ? -3.385 -22.875 -9.883 1 96.75 309 GLN B O 1
ATOM 5783 N N . PRO B 1 310 ? -1.438 -22.422 -10.805 1 97.25 310 PRO B N 1
ATOM 5784 C CA . PRO B 1 310 ? -1.798 -23.266 -11.945 1 97.25 310 PRO B CA 1
ATOM 5785 C C . PRO B 1 310 ? -2.01 -24.734 -11.555 1 97.25 310 PRO B C 1
ATOM 5787 O O . PRO B 1 310 ? -2.891 -25.391 -12.102 1 97.25 310 PRO B O 1
ATOM 5790 N N . PHE B 1 311 ? -1.221 -25.203 -10.641 1 98.38 311 PHE B N 1
ATOM 5791 C CA . PHE B 1 311 ? -1.363 -26.578 -10.172 1 98.38 311 PHE B CA 1
ATOM 5792 C C . PHE B 1 311 ? -2.732 -26.797 -9.547 1 98.38 311 PHE B C 1
ATOM 5794 O O . PHE B 1 311 ? -3.387 -27.812 -9.805 1 98.38 311 PHE B O 1
ATOM 5801 N N . TRP B 1 312 ? -3.125 -25.875 -8.773 1 98.06 312 TRP B N 1
ATOM 5802 C CA . TRP B 1 312 ? -4.426 -25.969 -8.117 1 98.06 312 TRP B CA 1
ATOM 5803 C C . TRP B 1 312 ? -5.559 -25.812 -9.125 1 98.06 312 TRP B C 1
ATOM 5805 O O . TRP B 1 312 ? -6.453 -26.656 -9.195 1 98.06 312 TRP B O 1
ATOM 5815 N N . SER B 1 313 ? -5.539 -24.812 -9.914 1 96.69 313 SER B N 1
ATOM 5816 C CA . SER B 1 313 ? -6.66 -24.406 -10.758 1 96.69 313 SER B CA 1
ATOM 5817 C C . SER B 1 313 ? -6.82 -25.328 -11.953 1 96.69 313 SER B C 1
ATOM 5819 O O . SER B 1 313 ? -7.941 -25.641 -12.367 1 96.69 313 SER B O 1
ATOM 5821 N N . TYR B 1 314 ? -5.699 -25.844 -12.484 1 97.75 314 TYR B N 1
ATOM 5822 C CA . TYR B 1 314 ? -5.809 -26.484 -13.781 1 97.75 314 TYR B CA 1
ATOM 5823 C C . TYR B 1 314 ? -5.484 -27.969 -13.688 1 97.75 314 TYR B C 1
ATOM 5825 O O . TYR B 1 314 ? -5.57 -28.703 -14.68 1 97.75 314 TYR B O 1
ATOM 5833 N N . VAL B 1 315 ? -5.117 -28.375 -12.508 1 97.44 315 VAL B N 1
ATOM 5834 C CA . VAL B 1 315 ? -4.875 -29.797 -12.305 1 97.44 315 VAL B CA 1
ATOM 5835 C C . VAL B 1 315 ? -5.828 -30.344 -11.242 1 97.44 315 VAL B C 1
ATOM 5837 O O . VAL B 1 315 ? -6.598 -31.266 -11.508 1 97.44 315 VAL B O 1
ATOM 5840 N N . ILE B 1 316 ? -5.852 -29.719 -10.141 1 97.69 316 ILE B N 1
ATOM 5841 C CA . ILE B 1 316 ? -6.609 -30.234 -9 1 97.69 316 ILE B CA 1
ATOM 5842 C C . ILE B 1 316 ? -8.094 -29.938 -9.195 1 97.69 316 ILE B C 1
ATOM 5844 O O . ILE B 1 316 ? -8.938 -30.812 -9.008 1 97.69 316 ILE B O 1
ATOM 5848 N N . THR B 1 317 ? -8.391 -28.719 -9.523 1 96.12 317 THR B N 1
ATOM 5849 C CA . THR B 1 317 ? -9.789 -28.312 -9.633 1 96.12 317 THR B CA 1
ATOM 5850 C C . THR B 1 317 ? -10.188 -28.125 -11.094 1 96.12 317 THR B C 1
ATOM 5852 O O . THR B 1 317 ? -10.789 -27.125 -11.453 1 96.12 317 THR B O 1
ATOM 5855 N N . LEU B 1 318 ? -9.875 -29.156 -11.867 1 96.88 318 LEU B N 1
ATOM 5856 C CA . LEU B 1 318 ? -10.219 -29.188 -13.289 1 96.88 318 LEU B CA 1
ATOM 5857 C C . LEU B 1 318 ? -11.734 -29.141 -13.477 1 96.88 318 LEU B C 1
ATOM 5859 O O . LEU B 1 318 ? -12.414 -30.156 -13.297 1 96.88 318 LEU B O 1
ATOM 5863 N N . GLY B 1 319 ? -12.227 -27.969 -13.961 1 95.06 319 GLY B N 1
ATOM 5864 C CA . GLY B 1 319 ? -13.664 -27.797 -14.07 1 95.06 319 GLY B CA 1
ATOM 5865 C C . GLY B 1 319 ? -14.32 -27.391 -12.766 1 95.06 319 GLY B C 1
ATOM 5866 O O . GLY B 1 319 ? -15.547 -27.328 -12.672 1 95.06 319 GLY B O 1
ATOM 5867 N N . GLY B 1 320 ? -13.586 -27.141 -11.797 1 93.31 320 GLY B N 1
ATOM 5868 C CA . GLY B 1 320 ? -14.062 -26.781 -10.469 1 93.31 320 GLY B CA 1
ATOM 5869 C C . GLY B 1 320 ? -13.758 -27.844 -9.43 1 93.31 320 GLY B C 1
ATOM 5870 O O . GLY B 1 320 ? -13.125 -28.859 -9.742 1 93.31 320 GLY B O 1
ATOM 5871 N N . GLY B 1 321 ? -14.234 -27.578 -8.242 1 93.62 321 GLY B N 1
ATOM 5872 C CA . GLY B 1 321 ? -14.039 -28.562 -7.184 1 93.62 321 GLY B CA 1
ATOM 5873 C C . GLY B 1 321 ? -14.445 -29.969 -7.586 1 93.62 321 GLY B C 1
ATOM 5874 O O . GLY B 1 321 ? -15.469 -30.156 -8.25 1 93.62 321 GLY B O 1
ATOM 5875 N N . GLY B 1 322 ? -13.594 -30.969 -7.223 1 95.5 322 GL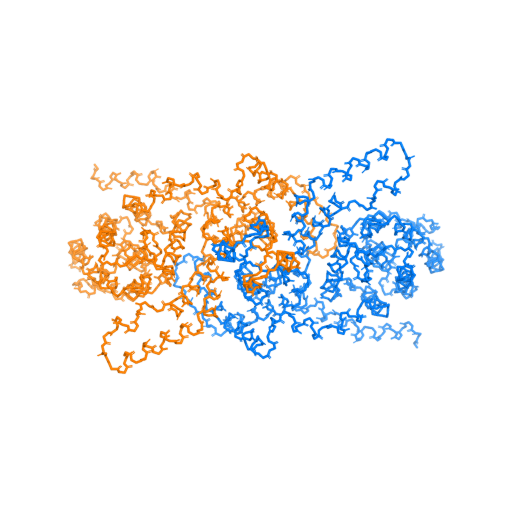Y B N 1
ATOM 5876 C CA . GLY B 1 322 ? -13.867 -32.344 -7.566 1 95.5 322 GLY B CA 1
ATOM 5877 C C . GLY B 1 322 ? -13.391 -32.719 -8.961 1 95.5 322 GLY B C 1
ATOM 5878 O O . GLY B 1 322 ? -13.5 -33.875 -9.367 1 95.5 322 GLY B O 1
ATOM 5879 N N . ALA B 1 323 ? -12.852 -31.719 -9.664 1 97.25 323 ALA B N 1
ATOM 5880 C CA . ALA B 1 323 ? -12.438 -31.938 -11.047 1 97.25 323 ALA B CA 1
ATOM 5881 C C . ALA B 1 323 ? -13.594 -32.469 -11.883 1 97.25 323 ALA B C 1
ATOM 5883 O O . ALA B 1 323 ? -13.469 -33.531 -12.531 1 97.25 323 ALA B O 1
ATOM 5884 N N . THR B 1 324 ? -14.664 -31.75 -12 1 96.31 324 THR B N 1
ATOM 5885 C CA . THR B 1 324 ? -15.945 -32.281 -12.461 1 96.31 324 THR B CA 1
ATOM 5886 C C . THR B 1 324 ? -16.125 -32.062 -13.953 1 96.31 324 THR B C 1
ATOM 5888 O O . THR B 1 324 ? -17.156 -32.375 -14.523 1 96.31 324 THR B O 1
ATOM 5891 N N . LEU B 1 325 ? -15.094 -31.484 -14.641 1 97.44 325 LEU B N 1
ATOM 5892 C CA . LEU B 1 325 ? -15.234 -31.234 -16.078 1 97.44 325 LEU B CA 1
ATOM 5893 C C . LEU B 1 325 ? -15.531 -32.531 -16.828 1 97.44 325 LEU B C 1
ATOM 5895 O O . LEU B 1 325 ? -16.406 -32.562 -17.703 1 97.44 325 LEU B O 1
ATOM 5899 N N . GLY B 1 326 ? -14.836 -33.594 -16.516 1 96.94 326 GLY B N 1
ATOM 5900 C CA . GLY B 1 326 ? -15.086 -34.875 -17.125 1 96.94 326 GLY B CA 1
ATOM 5901 C C . GLY B 1 326 ? -16.5 -35.375 -16.922 1 96.94 326 GLY B C 1
ATOM 5902 O O . GLY B 1 326 ? -17.109 -35.938 -17.828 1 96.94 326 GLY B O 1
ATOM 5903 N N . LEU B 1 327 ? -17 -35.156 -15.742 1 96.62 327 LEU B N 1
ATOM 5904 C CA . LEU B 1 327 ? -18.375 -35.562 -15.43 1 96.62 327 LEU B CA 1
ATOM 5905 C C . LEU B 1 327 ? -19.359 -34.781 -16.266 1 96.62 327 LEU B C 1
ATOM 5907 O O . LEU B 1 327 ? -20.359 -35.312 -16.75 1 96.62 327 LEU B O 1
ATOM 5911 N N . CYS B 1 328 ? -19.156 -33.5 -16.391 1 96.81 328 CYS B N 1
ATOM 5912 C CA . CYS B 1 328 ? -20.031 -32.656 -17.203 1 96.81 328 CYS B CA 1
ATOM 5913 C C . CYS B 1 328 ? -20.078 -33.156 -18.641 1 96.81 328 CYS B C 1
ATOM 5915 O O . CYS B 1 328 ? -21.156 -33.156 -19.266 1 96.81 328 CYS B O 1
ATOM 5917 N N . ILE B 1 329 ? -18.984 -33.594 -19.172 1 97.69 329 ILE B N 1
ATOM 5918 C CA . ILE B 1 329 ? -18.922 -34.094 -20.531 1 97.69 329 ILE B CA 1
ATOM 5919 C C . ILE B 1 329 ? -19.719 -35.406 -20.625 1 97.69 329 ILE B C 1
ATOM 5921 O O . ILE B 1 329 ? -20.438 -35.625 -21.594 1 97.69 329 ILE B O 1
ATOM 5925 N N . LEU B 1 330 ? -19.578 -36.25 -19.625 1 97.56 330 LEU B N 1
ATOM 5926 C CA . LEU B 1 330 ? -20.312 -37.5 -19.594 1 97.56 330 LEU B CA 1
ATOM 5927 C C . LEU B 1 330 ? -21.828 -37.25 -19.547 1 97.56 330 LEU B C 1
ATOM 5929 O O . LEU B 1 330 ? -22.594 -37.969 -20.203 1 97.56 330 LEU B O 1
ATOM 5933 N N . LEU B 1 331 ? -22.25 -36.281 -18.781 1 96.88 331 LEU B N 1
ATOM 5934 C CA . LEU B 1 331 ? -23.672 -36 -18.609 1 96.88 331 LEU B CA 1
ATOM 5935 C C . LEU B 1 331 ? -24.297 -35.562 -19.938 1 96.88 331 LEU B C 1
ATOM 5937 O O . LEU B 1 331 ? -25.484 -35.812 -20.172 1 96.88 331 LEU B O 1
ATOM 5941 N N . LEU B 1 332 ? -23.516 -34.969 -20.828 1 97.06 332 LEU B N 1
ATOM 5942 C CA . LEU B 1 332 ? -24.016 -34.531 -22.125 1 97.06 332 LEU B CA 1
ATOM 5943 C C . LEU B 1 332 ? -24.484 -35.75 -22.953 1 97.06 332 LEU B C 1
ATOM 5945 O O . LEU B 1 332 ? -25.328 -35.594 -23.844 1 97.06 332 LEU B O 1
ATOM 5949 N N . ARG B 1 333 ? -23.984 -36.875 -22.609 1 96.12 333 ARG B N 1
ATOM 5950 C CA . ARG B 1 333 ? -24.281 -38.062 -23.391 1 96.12 333 ARG B CA 1
ATOM 5951 C C . ARG B 1 333 ? -25.219 -39 -22.641 1 96.12 333 ARG B C 1
ATOM 5953 O O . ARG B 1 333 ? -25.406 -40.156 -23.031 1 96.12 333 ARG B O 1
ATOM 5960 N N . SER B 1 334 ? -25.734 -38.594 -21.594 1 96.75 334 SER B N 1
ATOM 5961 C CA . SER B 1 334 ? -26.578 -39.438 -20.766 1 96.75 334 SER B CA 1
ATOM 5962 C C . SER B 1 334 ? -27.875 -39.781 -21.5 1 96.75 334 SER B C 1
ATOM 5964 O O . SER B 1 334 ? -28.406 -38.969 -22.266 1 96.75 334 SER B O 1
ATOM 5966 N N . LYS B 1 335 ? -28.406 -40.906 -21.219 1 96.44 335 LYS B N 1
ATOM 5967 C CA . LYS B 1 335 ? -29.719 -41.312 -21.734 1 96.44 335 LYS B CA 1
ATOM 5968 C C . LYS B 1 335 ? -30.844 -40.688 -20.906 1 96.44 335 LYS B C 1
ATOM 5970 O O . LYS B 1 335 ? -32 -40.656 -21.375 1 96.44 335 LYS B O 1
ATOM 5975 N N . SER B 1 336 ? -30.578 -40.312 -19.719 1 95.62 336 SER B N 1
ATOM 5976 C CA . SER B 1 336 ? -31.562 -39.625 -18.875 1 95.62 336 SER B CA 1
ATOM 5977 C C . SER B 1 336 ? -31.734 -38.156 -19.328 1 95.62 336 SER B C 1
ATOM 5979 O O . SER B 1 336 ? -30.766 -37.438 -19.5 1 95.62 336 SER B O 1
ATOM 5981 N N . VAL B 1 337 ? -33 -37.75 -19.516 1 95.25 337 VAL B N 1
ATOM 5982 C CA . VAL B 1 337 ? -33.312 -36.406 -19.984 1 95.25 337 VAL B CA 1
ATOM 5983 C C . VAL B 1 337 ? -32.875 -35.375 -18.922 1 95.25 337 VAL B C 1
ATOM 5985 O O . VAL B 1 337 ? -32.312 -34.344 -19.266 1 95.25 337 VAL B O 1
ATOM 5988 N N . GLU B 1 338 ? -33.094 -35.719 -17.734 1 94 338 GLU B N 1
ATOM 5989 C CA . GLU B 1 338 ? -32.719 -34.812 -16.625 1 94 338 GLU B CA 1
ATOM 5990 C C . GLU B 1 338 ? -31.219 -34.625 -16.562 1 94 338 GLU B C 1
ATOM 5992 O O . GLU B 1 338 ? -30.719 -33.5 -16.453 1 94 338 GLU B O 1
ATOM 5997 N N . LEU B 1 339 ? -30.516 -35.656 -16.594 1 95.56 339 LEU B N 1
ATOM 5998 C CA . LEU B 1 339 ? -29.062 -35.594 -16.484 1 95.56 339 LEU B CA 1
ATOM 5999 C C . LEU B 1 339 ? -28.453 -34.938 -17.719 1 95.56 339 LEU B C 1
ATOM 6001 O O . LEU B 1 339 ? -27.484 -34.188 -17.594 1 95.56 339 LEU B O 1
ATOM 6005 N N . LYS B 1 340 ? -28.969 -35.188 -18.875 1 96.88 340 LYS B N 1
ATOM 6006 C CA . LYS B 1 340 ? -28.5 -34.562 -20.109 1 96.88 340 LYS B CA 1
ATOM 6007 C C . LYS B 1 340 ? -28.719 -33.062 -20.062 1 96.88 340 LYS B C 1
ATOM 6009 O O . LYS B 1 340 ? -27.859 -32.312 -20.516 1 96.88 340 LYS B O 1
ATOM 6014 N N . THR B 1 341 ? -29.906 -32.625 -19.562 1 95.69 341 THR B N 1
ATOM 6015 C CA . THR B 1 341 ? -30.203 -31.203 -19.422 1 95.69 341 THR B CA 1
ATOM 6016 C C . THR B 1 341 ? -29.219 -30.547 -18.469 1 95.69 341 THR B C 1
ATOM 6018 O O . THR B 1 341 ? -28.75 -29.438 -18.719 1 95.69 341 THR B O 1
ATOM 6021 N N . LEU B 1 342 ? -28.891 -31.203 -17.438 1 94.56 342 LEU B N 1
ATOM 6022 C CA . LEU B 1 342 ? -27.922 -30.703 -16.484 1 94.56 342 LEU B CA 1
ATOM 6023 C C . LEU B 1 342 ? -26.547 -30.594 -17.109 1 94.56 342 LEU B C 1
ATOM 6025 O O . LEU B 1 342 ? -25.797 -29.641 -16.828 1 94.56 342 LEU B O 1
ATOM 6029 N N . GLY B 1 343 ? -26.141 -31.547 -17.844 1 95.5 343 GLY B N 1
ATOM 6030 C CA . GLY B 1 343 ? -24.891 -31.484 -18.562 1 95.5 343 GLY B CA 1
ATOM 6031 C C . GLY B 1 343 ? -24.766 -30.266 -19.469 1 95.5 343 GLY B C 1
ATOM 6032 O O . GLY B 1 343 ? -23.719 -29.609 -19.516 1 95.5 343 GLY B O 1
ATOM 6033 N N . LYS B 1 344 ? -25.812 -29.969 -20.172 1 95.69 344 LYS B N 1
ATOM 6034 C CA . LYS B 1 344 ? -25.844 -28.812 -21.062 1 95.69 344 LYS B CA 1
ATOM 6035 C C . LYS B 1 344 ? -25.719 -27.516 -20.281 1 95.69 344 LYS B C 1
ATOM 6037 O O . LYS B 1 344 ? -25.062 -26.562 -20.734 1 95.69 344 LYS B O 1
ATOM 6042 N N . LEU B 1 345 ? -26.281 -27.5 -19.125 1 93.19 345 LEU B N 1
ATOM 6043 C CA . LEU B 1 345 ? -26.266 -26.297 -18.297 1 93.19 345 LEU B CA 1
ATOM 6044 C C . LEU B 1 345 ? -24.922 -26.125 -17.609 1 93.19 345 LEU B C 1
ATOM 6046 O O . LEU B 1 345 ? -24.5 -25 -17.328 1 93.19 345 LEU B O 1
ATOM 6050 N N . SER B 1 346 ? -24.188 -27.203 -17.438 1 94.69 346 SER B N 1
ATOM 6051 C CA . SER B 1 346 ? -23.016 -27.172 -16.578 1 94.69 346 SER B CA 1
ATOM 6052 C C . SER B 1 346 ? -21.734 -27.125 -17.406 1 94.69 346 SER B C 1
ATOM 6054 O O . SER B 1 346 ? -20.688 -26.672 -16.938 1 94.69 346 SER B O 1
ATOM 6056 N N . ILE B 1 347 ? -21.781 -27.594 -18.656 1 95.88 347 ILE B N 1
ATOM 6057 C CA . ILE B 1 347 ? -20.578 -27.734 -19.453 1 95.88 347 ILE B CA 1
ATOM 6058 C C . ILE B 1 347 ? -19.969 -26.359 -19.719 1 95.88 347 ILE B C 1
ATOM 6060 O O . ILE B 1 347 ? -18.75 -26.188 -19.672 1 95.88 347 ILE B O 1
ATOM 6064 N N . GLY B 1 348 ? -20.703 -25.359 -20.094 1 93.31 348 GLY B N 1
ATOM 6065 C CA . GLY B 1 348 ? -20.234 -24.016 -20.328 1 93.31 348 GLY B CA 1
ATOM 6066 C C . GLY B 1 348 ? -19.422 -23.453 -19.172 1 93.31 348 GLY B C 1
ATOM 6067 O O . GLY B 1 348 ? -18.234 -23.172 -19.312 1 93.31 348 GLY B O 1
ATOM 6068 N N . PRO B 1 349 ? -20.078 -23.312 -17.953 1 92.88 349 PRO B N 1
ATOM 6069 C CA . PRO B 1 349 ? -19.359 -22.828 -16.781 1 92.88 349 PRO B CA 1
ATOM 6070 C C . PRO B 1 349 ? -18.172 -23.688 -16.406 1 92.88 349 PRO B C 1
ATOM 6072 O O . PRO B 1 349 ? -17.141 -23.172 -15.977 1 92.88 349 PRO B O 1
ATOM 6075 N N . ALA B 1 350 ? -18.266 -24.984 -16.594 1 94.69 350 ALA B N 1
ATOM 6076 C CA . ALA B 1 350 ? -17.203 -25.906 -16.219 1 94.69 350 ALA B CA 1
ATOM 6077 C C . ALA B 1 350 ? -15.938 -25.656 -17.047 1 94.69 350 ALA B C 1
ATOM 6079 O O . ALA B 1 350 ? -14.828 -25.828 -16.547 1 94.69 350 ALA B O 1
ATOM 6080 N N . ILE B 1 351 ? -16.078 -25.297 -18.234 1 95.62 351 ILE B N 1
ATOM 6081 C CA . ILE B 1 351 ? -14.938 -24.984 -19.094 1 95.62 351 ILE B CA 1
ATOM 6082 C C . ILE B 1 351 ? -14.141 -23.828 -18.5 1 95.62 351 ILE B C 1
ATOM 6084 O O . ILE B 1 351 ? -12.914 -23.781 -18.641 1 95.62 351 ILE B O 1
ATOM 6088 N N . PHE B 1 352 ? -14.867 -22.984 -17.766 1 92.31 352 PHE B N 1
ATOM 6089 C CA . PHE B 1 352 ? -14.219 -21.844 -17.156 1 92.31 352 PHE B CA 1
ATOM 6090 C C . PHE B 1 352 ? -14 -22.078 -15.664 1 92.31 352 PHE B C 1
ATOM 6092 O O . PHE B 1 352 ? -13.828 -21.125 -14.898 1 92.31 352 PHE B O 1
ATOM 6099 N N . ASN B 1 353 ? -14.086 -23.359 -15.25 1 92.62 353 ASN B N 1
ATOM 6100 C CA . ASN B 1 353 ? -13.781 -23.828 -13.898 1 92.62 353 ASN B CA 1
ATOM 6101 C C . ASN B 1 353 ? -14.812 -23.312 -12.891 1 92.62 353 ASN B C 1
ATOM 6103 O O . ASN B 1 353 ? -14.484 -23.078 -11.727 1 92.62 353 ASN B O 1
ATOM 6107 N N . ILE B 1 354 ? -15.977 -23.125 -13.398 1 89.5 354 ILE B N 1
ATOM 6108 C CA . ILE B 1 354 ? -17.125 -22.812 -12.547 1 89.5 354 ILE B CA 1
ATOM 6109 C C . ILE B 1 354 ? -18.047 -24.016 -12.469 1 89.5 354 ILE B C 1
ATOM 6111 O O . ILE B 1 354 ? -18.609 -24.453 -13.484 1 89.5 354 ILE B O 1
ATOM 6115 N N . ASN B 1 355 ? -18.266 -24.531 -11.242 1 89.81 355 ASN B N 1
ATOM 6116 C CA . ASN B 1 355 ? -19.016 -25.781 -11.227 1 89.81 355 ASN B CA 1
ATOM 6117 C C . ASN B 1 355 ? -20.172 -25.734 -10.25 1 89.81 355 ASN B C 1
ATOM 6119 O O . ASN B 1 355 ? -20.734 -26.781 -9.875 1 89.81 355 ASN B O 1
ATOM 6123 N N . GLU B 1 356 ? -20.562 -24.562 -9.828 1 84.25 356 GLU B N 1
ATOM 6124 C CA . GLU B 1 356 ? -21.734 -24.422 -8.977 1 84.25 356 GLU B CA 1
ATOM 6125 C C . GLU B 1 356 ? -22.969 -25.031 -9.633 1 84.25 356 GLU B C 1
ATOM 6127 O O . GLU B 1 356 ? -23.766 -25.688 -8.969 1 84.25 356 GLU B O 1
ATOM 6132 N N . PRO B 1 357 ? -23.156 -24.922 -10.898 1 85.75 357 PRO B N 1
ATOM 6133 C CA . PRO B 1 357 ? -24.312 -25.531 -11.539 1 85.75 357 PRO B CA 1
ATOM 6134 C C . PRO B 1 357 ? -24.328 -27.062 -11.367 1 85.75 357 PRO B C 1
ATOM 6136 O O . PRO B 1 357 ? -25.406 -27.641 -11.164 1 85.75 357 PRO B O 1
ATOM 6139 N N . ILE B 1 358 ? -23.266 -27.672 -11.438 1 88.81 358 ILE B N 1
ATOM 6140 C CA . ILE B 1 358 ? -23.234 -29.125 -11.328 1 88.81 358 ILE B CA 1
ATOM 6141 C C . ILE B 1 358 ? -23.281 -29.531 -9.859 1 88.81 358 ILE B C 1
ATOM 6143 O O . ILE B 1 358 ? -23.891 -30.547 -9.508 1 88.81 358 ILE B O 1
ATOM 6147 N N . ILE B 1 359 ? -22.594 -28.828 -9.008 1 86.31 359 ILE B N 1
ATOM 6148 C CA . ILE B 1 359 ? -22.531 -29.156 -7.59 1 86.31 359 ILE B CA 1
ATOM 6149 C C . ILE B 1 359 ? -23.938 -29.094 -6.996 1 86.31 359 ILE B C 1
ATOM 6151 O O . ILE B 1 359 ? -24.344 -29.984 -6.234 1 86.31 359 ILE B O 1
ATOM 6155 N N . PHE B 1 360 ? -24.641 -28.141 -7.453 1 80.94 360 PHE B N 1
ATOM 6156 C CA . PHE B 1 360 ? -25.953 -27.938 -6.844 1 80.94 360 PHE B CA 1
ATOM 6157 C C . PHE B 1 360 ? -27.047 -28.594 -7.688 1 80.94 360 PHE B C 1
ATOM 6159 O O . PHE B 1 360 ? -28.094 -28.984 -7.16 1 80.94 360 PHE B O 1
ATOM 6166 N N . GLY B 1 361 ? -26.859 -28.828 -8.953 1 81.31 361 GLY B N 1
ATOM 6167 C CA . GLY B 1 361 ? -27.844 -29.453 -9.82 1 81.31 361 GLY B CA 1
ATOM 6168 C C . GLY B 1 361 ? -27.891 -30.953 -9.703 1 81.31 361 GLY B C 1
ATOM 6169 O O . GLY B 1 361 ? -28.969 -31.562 -9.695 1 81.31 361 GLY B O 1
ATOM 6170 N N . LEU B 1 362 ? -26.938 -31.734 -9.766 1 79.5 362 LEU B N 1
ATOM 6171 C CA . LEU B 1 362 ? -26.828 -33.188 -9.602 1 79.5 362 LEU B CA 1
ATOM 6172 C C . LEU B 1 362 ? -26.719 -33.562 -8.133 1 79.5 362 LEU B C 1
ATOM 6174 O O . LEU B 1 362 ? -26.734 -34.75 -7.789 1 79.5 362 LEU B O 1
ATOM 6178 N N . PRO B 1 363 ? -26.984 -32.688 -7.352 1 74.69 363 PRO B N 1
ATOM 6179 C CA . PRO B 1 363 ? -26.531 -32.469 -5.973 1 74.69 363 PRO B CA 1
ATOM 6180 C C . PRO B 1 363 ? -25.344 -33.375 -5.609 1 74.69 363 PRO B C 1
ATOM 6182 O O . PRO B 1 363 ? -25.531 -34.531 -5.203 1 74.69 363 PRO B O 1
ATOM 6185 N N . MET B 1 364 ? -24.219 -33 -5.848 1 83.06 364 MET B N 1
ATOM 6186 C CA . MET B 1 364 ? -22.984 -33.656 -5.457 1 83.06 364 MET B CA 1
ATOM 6187 C C . MET B 1 364 ? -22.797 -33.594 -3.947 1 83.06 364 MET B C 1
ATOM 6189 O O . MET B 1 364 ? -22.172 -34.5 -3.365 1 83.06 364 MET B O 1
ATOM 6193 N N . VAL B 1 365 ? -23.406 -32.688 -3.441 1 82.12 365 VAL B N 1
ATOM 6194 C CA . VAL B 1 365 ? -23.297 -32.469 -1.999 1 82.12 365 VAL B CA 1
ATOM 6195 C C . VAL B 1 365 ? -24.016 -33.625 -1.267 1 82.12 365 VAL B C 1
ATOM 6197 O O . VAL B 1 365 ? -25.172 -33.938 -1.564 1 82.12 365 VAL B O 1
ATOM 6200 N N . LEU B 1 366 ? -23.312 -34.281 -0.486 1 81.19 366 LEU B N 1
ATOM 6201 C CA . LEU B 1 366 ? -23.797 -35.344 0.388 1 81.19 366 LEU B CA 1
ATOM 6202 C C . LEU B 1 366 ? -24.328 -36.5 -0.427 1 81.19 366 LEU B C 1
ATOM 6204 O O . LEU B 1 366 ? -25.156 -37.281 0.056 1 81.19 366 LEU B O 1
ATOM 6208 N N . ASN B 1 367 ? -23.984 -36.594 -1.695 1 84.69 367 ASN B N 1
ATOM 6209 C CA . ASN B 1 367 ? -24.297 -37.781 -2.494 1 84.69 367 ASN B CA 1
ATOM 6210 C C . ASN B 1 367 ? -23.219 -38.844 -2.34 1 84.69 367 ASN B C 1
ATOM 6212 O O . ASN B 1 367 ? -22.141 -38.75 -2.914 1 84.69 367 ASN B O 1
ATOM 6216 N N . PRO B 1 368 ? -23.594 -39.812 -1.608 1 84 368 PRO B N 1
ATOM 6217 C CA . PRO B 1 368 ? -22.578 -40.844 -1.309 1 84 368 PRO B CA 1
ATOM 6218 C C . PRO B 1 368 ? -22.062 -41.531 -2.561 1 84 368 PRO B C 1
ATOM 6220 O O . PRO B 1 368 ? -20.891 -41.938 -2.598 1 84 368 PRO B O 1
ATOM 6223 N N . LEU B 1 369 ? -22.891 -41.625 -3.547 1 85.44 369 LEU B N 1
ATOM 6224 C CA . LEU B 1 369 ? -22.469 -42.281 -4.785 1 85.44 369 LEU B CA 1
ATOM 6225 C C . LEU B 1 369 ? -21.328 -41.5 -5.449 1 85.44 369 LEU B C 1
ATOM 6227 O O . LEU B 1 369 ? -20.438 -42.125 -6.039 1 85.44 369 LEU B O 1
ATOM 6231 N N . MET B 1 370 ? -21.391 -40.219 -5.324 1 90.62 370 MET B N 1
ATOM 6232 C CA . MET B 1 370 ? -20.438 -39.375 -6.043 1 90.62 370 MET B CA 1
ATOM 6233 C C . MET B 1 370 ? -19.297 -38.969 -5.129 1 90.62 370 MET B C 1
ATOM 6235 O O . MET B 1 370 ? -18.328 -38.344 -5.578 1 90.62 370 MET B O 1
ATOM 6239 N N . MET B 1 371 ? -19.281 -39.312 -3.91 1 89.81 371 MET B N 1
ATOM 6240 C CA . MET B 1 371 ? -18.297 -38.875 -2.924 1 89.81 371 MET B CA 1
ATOM 6241 C C . MET B 1 371 ? -16.891 -39.312 -3.338 1 89.81 371 MET B C 1
ATOM 6243 O O . MET B 1 371 ? -15.953 -38.5 -3.311 1 89.81 371 MET B O 1
ATOM 6247 N N . ILE B 1 372 ? -16.812 -40.562 -3.734 1 92.38 372 ILE B N 1
ATOM 6248 C CA . ILE B 1 372 ? -15.516 -41.156 -3.996 1 92.38 372 ILE B CA 1
ATOM 6249 C C . ILE B 1 372 ? -14.828 -40.438 -5.152 1 92.38 372 ILE B C 1
ATOM 6251 O O . ILE B 1 372 ? -13.711 -39.938 -5.004 1 92.38 372 ILE B O 1
ATOM 6255 N N . PRO B 1 373 ? -15.477 -40.375 -6.285 1 95.25 373 PRO B N 1
ATOM 6256 C CA . PRO B 1 373 ? -14.781 -39.656 -7.363 1 95.25 373 PRO B CA 1
ATOM 6257 C C . PRO B 1 373 ? -14.594 -38.188 -7.066 1 95.25 373 PRO B C 1
ATOM 6259 O O . PRO B 1 373 ? -13.578 -37.594 -7.457 1 95.25 373 PRO B O 1
ATOM 6262 N N . PHE B 1 374 ? -15.547 -37.562 -6.387 1 94.88 374 PHE B N 1
ATOM 6263 C CA . PHE B 1 374 ? -15.477 -36.156 -6.082 1 94.88 374 PHE B CA 1
ATOM 6264 C C . PHE B 1 374 ? -14.25 -35.812 -5.246 1 94.88 374 PHE B C 1
ATOM 6266 O O . PHE B 1 374 ? -13.586 -34.812 -5.465 1 94.88 374 PHE B O 1
ATOM 6273 N N . ILE B 1 375 ? -13.859 -36.656 -4.34 1 95.19 375 ILE B N 1
ATOM 6274 C CA . ILE B 1 375 ? -12.75 -36.406 -3.418 1 95.19 375 ILE B CA 1
ATOM 6275 C C . ILE B 1 375 ? -11.453 -36.938 -4.023 1 95.19 375 ILE B C 1
ATOM 6277 O O . ILE B 1 375 ? -10.398 -36.281 -3.898 1 95.19 375 ILE B O 1
ATOM 6281 N N . PHE B 1 376 ? -11.508 -38.031 -4.82 1 97.19 376 PHE B N 1
ATOM 6282 C CA . PHE B 1 376 ? -10.258 -38.719 -5.086 1 97.19 376 PHE B CA 1
ATOM 6283 C C . PHE B 1 376 ? -9.797 -38.5 -6.523 1 97.19 376 PHE B C 1
ATOM 6285 O O . PHE B 1 376 ? -8.625 -38.688 -6.848 1 97.19 376 PHE B O 1
ATOM 6292 N N . VAL B 1 377 ? -10.672 -38.094 -7.426 1 98.19 377 VAL B N 1
ATOM 6293 C CA . VAL B 1 377 ? -10.234 -37.812 -8.789 1 98.19 377 VAL B CA 1
ATOM 6294 C C . VAL B 1 377 ? -9.219 -36.656 -8.773 1 98.19 377 VAL B C 1
ATOM 6296 O O . VAL B 1 377 ? -8.164 -36.75 -9.406 1 98.19 377 VAL B O 1
ATOM 6299 N N . PRO B 1 378 ? -9.461 -35.562 -8.039 1 98.5 378 PRO B N 1
ATOM 6300 C CA . PRO B 1 378 ? -8.445 -34.5 -7.941 1 98.5 378 PRO B CA 1
ATOM 6301 C C . PRO B 1 378 ? -7.125 -35 -7.367 1 98.5 378 PRO B C 1
ATOM 6303 O O . PRO B 1 378 ? -6.055 -34.531 -7.75 1 98.5 378 PRO B O 1
ATOM 6306 N N . VAL B 1 379 ? -7.18 -35.938 -6.449 1 98.62 379 VAL B N 1
ATOM 6307 C CA . VAL B 1 379 ? -5.988 -36.5 -5.824 1 98.62 379 VAL B CA 1
ATOM 6308 C C . VAL B 1 379 ? -5.184 -37.281 -6.855 1 98.62 379 VAL B C 1
ATOM 6310 O O . VAL B 1 379 ? -3.955 -37.188 -6.906 1 98.62 379 VAL B O 1
ATOM 6313 N N . ILE B 1 380 ? -5.852 -38.062 -7.641 1 98.75 380 ILE B N 1
ATOM 6314 C CA . ILE B 1 380 ? -5.199 -38.812 -8.695 1 98.75 380 ILE B CA 1
ATOM 6315 C C . ILE B 1 380 ? -4.555 -37.875 -9.703 1 98.75 380 ILE B C 1
ATOM 6317 O O . ILE B 1 380 ? -3.414 -38.094 -10.125 1 98.75 380 ILE B O 1
ATOM 6321 N N . ASN B 1 381 ? -5.305 -36.875 -10.109 1 98.81 381 ASN B N 1
ATOM 6322 C CA . ASN B 1 381 ? -4.734 -35.844 -10.977 1 98.81 381 ASN B CA 1
ATOM 6323 C C . ASN B 1 381 ? -3.463 -35.25 -10.383 1 98.81 381 ASN B C 1
ATOM 6325 O O . ASN B 1 381 ? -2.488 -35 -11.102 1 98.81 381 ASN B O 1
ATOM 6329 N N . THR B 1 382 ? -3.482 -34.969 -9.07 1 98.69 382 THR B N 1
ATOM 6330 C CA . THR B 1 382 ? -2.346 -34.406 -8.344 1 98.69 382 THR B CA 1
ATOM 6331 C C . THR B 1 382 ? -1.132 -35.312 -8.453 1 98.69 382 THR B C 1
ATOM 6333 O O . THR B 1 382 ? -0.026 -34.875 -8.75 1 98.69 382 THR B O 1
ATOM 6336 N N . ILE B 1 383 ? -1.355 -36.594 -8.242 1 98.75 383 ILE B N 1
ATOM 6337 C CA . ILE B 1 383 ? -0.273 -37.562 -8.242 1 98.75 383 ILE B CA 1
ATOM 6338 C C . ILE B 1 383 ? 0.347 -37.625 -9.641 1 98.75 383 ILE B C 1
ATOM 6340 O O . ILE B 1 383 ? 1.572 -37.625 -9.781 1 98.75 383 ILE B O 1
ATOM 6344 N N . ILE B 1 384 ? -0.435 -37.656 -10.602 1 98.75 384 ILE B N 1
ATOM 6345 C CA . ILE B 1 384 ? 0.043 -37.781 -11.977 1 98.75 384 ILE B CA 1
ATOM 6346 C C . ILE B 1 384 ? 0.803 -36.531 -12.383 1 98.75 384 ILE B C 1
ATOM 6348 O O . ILE B 1 384 ? 1.92 -36.594 -12.898 1 98.75 384 ILE B O 1
ATOM 6352 N N . ALA B 1 385 ? 0.197 -35.375 -12.164 1 98.69 385 ALA B N 1
ATOM 6353 C CA . ALA B 1 385 ? 0.831 -34.125 -12.555 1 98.69 385 ALA B CA 1
ATOM 6354 C C . ALA B 1 385 ? 2.129 -33.906 -11.781 1 98.69 385 ALA B C 1
ATOM 6356 O O . ALA B 1 385 ? 3.129 -33.469 -12.344 1 98.69 385 ALA B O 1
ATOM 6357 N N . TYR B 1 386 ? 2.088 -34.188 -10.445 1 98.62 386 TYR B N 1
ATOM 6358 C CA . TYR B 1 386 ? 3.289 -34.062 -9.625 1 98.62 386 TYR B CA 1
ATOM 6359 C C . TYR B 1 386 ? 4.41 -34.938 -10.172 1 98.62 386 TYR B C 1
ATOM 6361 O O . TYR B 1 386 ? 5.562 -34.5 -10.25 1 98.62 386 TYR B O 1
ATOM 6369 N N . THR B 1 387 ? 4.121 -36.125 -10.578 1 98.56 387 THR B N 1
ATOM 6370 C CA . THR B 1 387 ? 5.105 -37.062 -11.102 1 98.56 387 THR B CA 1
ATOM 6371 C C . THR B 1 387 ? 5.656 -36.594 -12.438 1 98.56 387 THR B C 1
ATOM 6373 O O . THR B 1 387 ? 6.867 -36.625 -12.664 1 98.56 387 THR B O 1
ATOM 6376 N N . CYS B 1 388 ? 4.785 -36.125 -13.281 1 98.5 388 CYS B N 1
ATOM 6377 C CA . CYS B 1 388 ? 5.23 -35.594 -14.57 1 98.5 388 CYS B CA 1
ATOM 6378 C C . CYS B 1 388 ? 6.172 -34.406 -14.391 1 98.5 388 CYS B C 1
ATOM 6380 O O . CYS B 1 388 ? 7.168 -34.281 -15.102 1 98.5 388 CYS B O 1
ATOM 6382 N N . MET B 1 389 ? 5.883 -33.531 -13.484 1 98.25 389 MET B N 1
ATOM 6383 C CA . MET B 1 389 ? 6.691 -32.344 -13.234 1 98.25 389 MET B CA 1
ATOM 6384 C C . MET B 1 389 ? 8 -32.719 -12.547 1 98.25 389 MET B C 1
ATOM 6386 O O . MET B 1 389 ? 9.055 -32.156 -12.844 1 98.25 389 MET B O 1
ATOM 6390 N N . ALA B 1 390 ? 7.895 -33.688 -11.594 1 97.81 390 ALA B N 1
ATOM 6391 C CA . ALA B 1 390 ? 9.086 -34.156 -10.891 1 97.81 390 ALA B CA 1
ATOM 6392 C C . ALA B 1 390 ? 10.078 -34.812 -11.852 1 97.81 390 ALA B C 1
ATOM 6394 O O . ALA B 1 390 ? 11.289 -34.719 -11.672 1 97.81 390 ALA B O 1
ATOM 6395 N N . LEU B 1 391 ? 9.586 -35.375 -12.93 1 97.62 391 LEU B N 1
ATOM 6396 C CA . LEU B 1 391 ? 10.422 -36.062 -13.922 1 97.62 391 LEU B CA 1
ATOM 6397 C C . LEU B 1 391 ? 10.805 -35.094 -15.039 1 97.62 391 LEU B C 1
ATOM 6399 O O . LEU B 1 391 ? 11.406 -35.5 -16.031 1 97.62 391 LEU B O 1
ATOM 6403 N N . ASN B 1 392 ? 10.375 -33.844 -14.898 1 96.19 392 ASN B N 1
ATOM 6404 C CA . ASN B 1 392 ? 10.711 -32.781 -15.836 1 96.19 392 ASN B CA 1
ATOM 6405 C C . ASN B 1 392 ? 10.109 -33.031 -17.219 1 96.19 392 ASN B C 1
ATOM 6407 O O . ASN B 1 392 ? 10.68 -32.656 -18.234 1 96.19 392 ASN B O 1
ATOM 6411 N N . ILE B 1 393 ? 9.039 -33.781 -17.203 1 97.38 393 ILE B N 1
ATOM 6412 C CA . ILE B 1 393 ? 8.297 -34 -18.438 1 97.38 393 ILE B CA 1
ATOM 6413 C C . ILE B 1 393 ? 7.469 -32.75 -18.766 1 97.38 393 ILE B C 1
ATOM 6415 O O . ILE B 1 393 ? 7.34 -32.375 -19.938 1 97.38 393 ILE B O 1
ATOM 6419 N N . VAL B 1 394 ? 6.91 -32.219 -17.766 1 97.25 394 VAL B N 1
ATOM 6420 C CA . VAL B 1 394 ? 6.078 -31.016 -17.844 1 97.25 394 VAL B CA 1
ATOM 6421 C C . VAL B 1 394 ? 6.641 -29.938 -16.938 1 97.25 394 VAL B C 1
ATOM 6423 O O . VAL B 1 394 ? 7.156 -30.234 -15.852 1 97.25 394 VAL B O 1
ATOM 6426 N N . GLY B 1 395 ? 6.57 -28.734 -17.375 1 96.38 395 GLY B N 1
ATOM 6427 C CA . GLY B 1 395 ? 7.039 -27.625 -16.562 1 96.38 395 GLY B CA 1
ATOM 6428 C C . GLY B 1 395 ? 6.16 -27.344 -15.367 1 96.38 395 GLY B C 1
ATOM 6429 O O . GLY B 1 395 ? 4.984 -27.719 -15.352 1 96.38 395 GLY B O 1
ATOM 6430 N N . LYS B 1 396 ? 6.746 -26.719 -14.305 1 97.94 396 LYS B N 1
ATOM 6431 C CA . LYS B 1 396 ? 6.023 -26.297 -13.109 1 97.94 396 LYS B CA 1
ATOM 6432 C C . LYS B 1 396 ? 5.473 -24.891 -13.273 1 97.94 396 LYS B C 1
ATOM 6434 O O . LYS B 1 396 ? 5.82 -24.188 -14.227 1 97.94 396 LYS B O 1
ATOM 6439 N N . GLY B 1 397 ? 4.527 -24.578 -12.398 1 97.19 397 GLY B N 1
ATOM 6440 C CA . GLY B 1 397 ? 3.85 -23.297 -12.516 1 97.19 397 GLY B CA 1
ATOM 6441 C C . GLY B 1 397 ? 4.77 -22.109 -12.281 1 97.19 397 GLY B C 1
ATOM 6442 O O . GLY B 1 397 ? 5.57 -22.109 -11.344 1 97.19 397 GLY B O 1
ATOM 6443 N N . VAL B 1 398 ? 4.664 -21.031 -13.18 1 95.75 398 VAL B N 1
ATOM 6444 C CA . VAL B 1 398 ? 5.531 -19.859 -13.047 1 95.75 398 VAL B CA 1
ATOM 6445 C C . VAL B 1 398 ? 4.711 -18.594 -13.203 1 95.75 398 VAL B C 1
ATOM 6447 O O . VAL B 1 398 ? 5.148 -17.5 -12.805 1 95.75 398 VAL B O 1
ATOM 6450 N N . VAL B 1 399 ? 3.479 -18.688 -13.703 1 94.69 399 VAL B N 1
ATOM 6451 C CA . VAL B 1 399 ? 2.646 -17.516 -13.953 1 94.69 399 VAL B CA 1
ATOM 6452 C C . VAL B 1 399 ? 1.23 -17.766 -13.438 1 94.69 399 VAL B C 1
ATOM 6454 O O . VAL B 1 399 ? 0.671 -18.844 -13.648 1 94.69 399 VAL B O 1
ATOM 6457 N N . GLU B 1 400 ? 0.731 -16.75 -12.758 1 93.75 400 GLU B N 1
ATOM 6458 C CA . GLU B 1 400 ? -0.667 -16.828 -12.344 1 93.75 400 GLU B CA 1
ATOM 6459 C C . GLU B 1 400 ? -1.596 -16.312 -13.43 1 93.75 400 GLU B C 1
ATOM 6461 O O . GLU B 1 400 ? -1.396 -15.211 -13.953 1 93.75 400 GLU B O 1
ATOM 6466 N N . THR B 1 401 ? -2.527 -17.094 -13.867 1 91.69 401 THR B N 1
ATOM 6467 C CA . THR B 1 401 ? -3.572 -16.719 -14.812 1 91.69 401 THR B CA 1
ATOM 6468 C C . THR B 1 401 ? -4.945 -16.75 -14.148 1 91.69 401 THR B C 1
ATOM 6470 O O . THR B 1 401 ? -5.105 -17.359 -13.078 1 91.69 401 THR B O 1
ATOM 6473 N N . PRO B 1 402 ? -5.887 -16.031 -14.742 1 90.06 402 PRO B N 1
ATOM 6474 C CA . PRO B 1 402 ? -7.223 -16.188 -14.164 1 90.06 402 PRO B CA 1
ATOM 6475 C C . PRO B 1 402 ? -7.652 -17.656 -14.062 1 90.06 402 PRO B C 1
ATOM 6477 O O . PRO B 1 402 ? -7.508 -18.406 -15.023 1 90.06 402 PRO B O 1
ATOM 6480 N N . TRP B 1 403 ? -8.109 -17.969 -12.891 1 91.5 403 TRP B N 1
ATOM 6481 C CA . TRP B 1 403 ? -8.453 -19.375 -12.656 1 91.5 403 TRP B CA 1
ATOM 6482 C C . TRP B 1 403 ? -9.602 -19.812 -13.555 1 91.5 403 TRP B C 1
ATOM 6484 O O . TRP B 1 403 ? -9.852 -21 -13.719 1 91.5 403 TRP B O 1
ATOM 6494 N N . THR B 1 404 ? -10.234 -18.812 -14.164 1 90.94 404 THR B N 1
ATOM 6495 C CA . THR B 1 404 ? -11.359 -19.094 -15.055 1 90.94 404 THR B CA 1
ATOM 6496 C C . THR B 1 404 ? -10.867 -19.391 -16.469 1 90.94 404 THR B C 1
ATOM 6498 O O . THR B 1 404 ? -11.664 -19.734 -17.344 1 90.94 404 THR B O 1
ATOM 6501 N N . THR B 1 405 ? -9.594 -19.281 -16.672 1 93.25 405 THR B N 1
ATOM 6502 C CA . THR B 1 405 ? -9.055 -19.656 -17.984 1 93.25 405 THR B CA 1
ATOM 6503 C C . THR B 1 405 ? -9.289 -21.141 -18.25 1 93.25 405 THR B C 1
ATOM 6505 O O . THR B 1 405 ? -9.102 -21.984 -17.359 1 93.25 405 THR B O 1
ATOM 6508 N N . PRO B 1 406 ? -9.781 -21.359 -19.578 1 96.25 406 PRO B N 1
ATOM 6509 C CA . PRO B 1 406 ? -9.898 -22.781 -19.891 1 96.25 406 PRO B CA 1
ATOM 6510 C C . PRO B 1 406 ? -8.648 -23.578 -19.531 1 96.25 406 PRO B C 1
ATOM 6512 O O . PRO B 1 406 ? -7.535 -23.172 -19.891 1 96.25 406 PRO B O 1
ATOM 6515 N N . ALA B 1 407 ? -8.844 -24.641 -18.875 1 97.31 407 ALA B N 1
ATOM 6516 C CA . ALA B 1 407 ? -7.801 -25.312 -18.109 1 97.31 407 ALA B CA 1
ATOM 6517 C C . ALA B 1 407 ? -6.605 -25.656 -19 1 97.31 407 ALA B C 1
ATOM 6519 O O . ALA B 1 407 ? -5.453 -25.469 -18.609 1 97.31 407 ALA B O 1
ATOM 6520 N N . PRO B 1 408 ? -6.781 -26.266 -20.234 1 97.69 408 PRO B N 1
ATOM 6521 C CA . PRO B 1 408 ? -5.605 -26.594 -21.047 1 97.69 408 PRO B CA 1
ATOM 6522 C C . PRO B 1 408 ? -4.777 -25.359 -21.406 1 97.69 408 PRO B C 1
ATOM 6524 O O . PRO B 1 408 ? -3.545 -25.406 -21.375 1 97.69 408 PRO B O 1
ATOM 6527 N N . ILE B 1 409 ? -5.43 -24.266 -21.703 1 96.31 409 ILE B N 1
ATOM 6528 C CA . ILE B 1 409 ? -4.754 -23.016 -22.047 1 96.31 409 ILE B CA 1
ATOM 6529 C C . ILE B 1 409 ? -4.113 -22.422 -20.797 1 96.31 409 ILE B C 1
ATOM 6531 O O . ILE B 1 409 ? -2.963 -21.969 -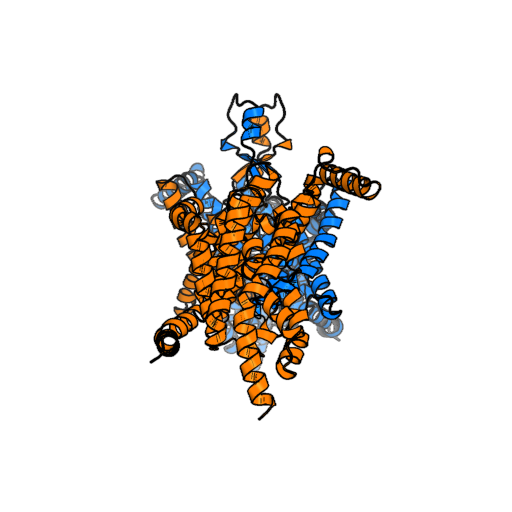20.828 1 96.31 409 ILE B O 1
ATOM 6535 N N . GLY B 1 410 ? -4.859 -22.453 -19.703 1 96.19 410 GLY B N 1
ATOM 6536 C CA . GLY B 1 410 ? -4.34 -21.938 -18.453 1 96.19 410 GLY B CA 1
ATOM 6537 C C . GLY B 1 410 ? -3.104 -22.672 -17.969 1 96.19 410 GLY B C 1
ATOM 6538 O O . GLY B 1 410 ? -2.172 -22.062 -17.453 1 96.19 410 GLY B O 1
ATOM 6539 N N . ALA B 1 411 ? -3.148 -23.938 -18.141 1 97.5 411 ALA B N 1
ATOM 6540 C CA . ALA B 1 411 ? -2.002 -24.75 -17.734 1 97.5 411 ALA B CA 1
ATOM 6541 C C . ALA B 1 411 ? -0.788 -24.453 -18.609 1 97.5 411 ALA B C 1
ATOM 6543 O O . ALA B 1 411 ? 0.333 -24.328 -18.109 1 97.5 411 ALA B O 1
ATOM 6544 N N . ALA B 1 412 ? -0.991 -24.422 -19.922 1 95.62 412 ALA B N 1
ATOM 6545 C CA . ALA B 1 412 ? 0.106 -24.156 -20.844 1 95.62 412 ALA B CA 1
ATOM 6546 C C . ALA B 1 412 ? 0.737 -22.797 -20.578 1 95.62 412 ALA B C 1
ATOM 6548 O O . ALA B 1 412 ? 1.964 -22.672 -20.547 1 95.62 412 ALA B O 1
ATOM 6549 N N . LEU B 1 413 ? -0.094 -21.797 -20.359 1 94.12 413 LEU B N 1
ATOM 6550 C CA . LEU B 1 413 ? 0.397 -20.453 -20.094 1 94.12 413 LEU B CA 1
ATOM 6551 C C . LEU B 1 413 ? 1.021 -20.359 -18.703 1 94.12 413 LEU B C 1
ATOM 6553 O O . LEU B 1 413 ? 2.094 -19.781 -18.531 1 94.12 413 LEU B O 1
ATOM 6557 N N . GLY B 1 414 ? 0.334 -20.984 -17.703 1 96.31 414 GLY B N 1
ATOM 6558 C CA . GLY B 1 414 ? 0.788 -20.922 -16.328 1 96.31 414 GLY B CA 1
ATOM 6559 C C . GLY B 1 414 ? 2.137 -21.578 -16.109 1 96.31 414 GLY B C 1
ATOM 6560 O O . GLY B 1 414 ? 2.922 -21.141 -15.266 1 96.31 414 GLY B O 1
ATOM 6561 N N . CYS B 1 415 ? 2.391 -22.578 -16.859 1 96.44 415 CYS B N 1
ATOM 6562 C CA . CYS B 1 415 ? 3.646 -23.312 -16.734 1 96.44 415 CYS B CA 1
ATOM 6563 C C . CYS B 1 415 ? 4.633 -22.875 -17.812 1 96.44 415 CYS B C 1
ATOM 6565 O O . CYS B 1 415 ? 5.777 -23.328 -17.844 1 96.44 415 CYS B O 1
ATOM 6567 N N . MET B 1 416 ? 4.156 -22.016 -18.656 1 93.5 416 MET B N 1
ATOM 6568 C CA . MET B 1 416 ? 4.949 -21.625 -19.812 1 93.5 416 MET B CA 1
ATOM 6569 C C . MET B 1 416 ? 5.5 -22.844 -20.547 1 93.5 416 MET B C 1
ATOM 6571 O O . MET B 1 416 ? 6.688 -22.906 -20.859 1 93.5 416 MET B O 1
ATOM 6575 N N . ASP B 1 417 ? 4.684 -23.828 -20.703 1 93.88 417 ASP B N 1
ATOM 6576 C CA . ASP B 1 417 ? 5 -25.125 -21.312 1 93.88 417 ASP B CA 1
ATOM 6577 C C . ASP B 1 417 ? 3.768 -25.734 -21.969 1 93.88 417 ASP B C 1
ATOM 6579 O O . ASP B 1 417 ? 2.805 -26.094 -21.297 1 93.88 417 ASP B O 1
ATOM 6583 N N . ILE B 1 418 ? 3.773 -26 -23.266 1 93.31 418 ILE B N 1
ATOM 6584 C CA . ILE B 1 418 ? 2.645 -26.531 -24.016 1 93.31 418 ILE B CA 1
ATOM 6585 C C . ILE B 1 418 ? 2.338 -27.953 -23.516 1 93.31 418 ILE B C 1
ATOM 6587 O O . ILE B 1 418 ? 1.188 -28.391 -23.562 1 93.31 418 ILE B O 1
ATOM 6591 N N . LYS B 1 419 ? 3.375 -28.625 -23.047 1 96.62 419 LYS B N 1
ATOM 6592 C CA . LYS B 1 419 ? 3.182 -29.984 -22.562 1 96.62 419 LYS B CA 1
ATOM 6593 C C . LYS B 1 419 ? 2.234 -30 -21.359 1 96.62 419 LYS B C 1
ATOM 6595 O O . LYS B 1 419 ? 1.579 -31.016 -21.094 1 96.62 419 LYS B O 1
ATOM 6600 N N . ALA B 1 420 ? 2.178 -28.891 -20.656 1 98.12 420 ALA B N 1
ATOM 6601 C CA . ALA B 1 420 ? 1.251 -28.797 -19.531 1 98.12 420 ALA B CA 1
ATOM 6602 C C . ALA B 1 420 ? -0.197 -28.812 -20.016 1 98.12 420 ALA B C 1
ATOM 6604 O O . ALA B 1 420 ? -1.064 -29.406 -19.375 1 98.12 420 ALA B O 1
ATOM 6605 N N . GLY B 1 421 ? -0.422 -28.125 -21.062 1 97.75 421 GLY B N 1
ATOM 6606 C CA . GLY B 1 421 ? -1.752 -28.172 -21.656 1 97.75 421 GLY B CA 1
ATOM 6607 C C . GLY B 1 421 ? -2.152 -29.547 -22.141 1 97.75 421 GLY B C 1
ATOM 6608 O O . GLY B 1 421 ? -3.289 -29.969 -21.938 1 97.75 421 GLY B O 1
ATOM 6609 N N . ILE B 1 422 ? -1.279 -30.219 -22.75 1 98.25 422 ILE B N 1
ATOM 6610 C CA . ILE B 1 422 ? -1.516 -31.578 -23.25 1 98.25 422 ILE B CA 1
ATOM 6611 C C . ILE B 1 422 ? -1.796 -32.5 -22.078 1 98.25 422 ILE B C 1
ATOM 6613 O O . ILE B 1 422 ? -2.707 -33.344 -22.141 1 98.25 422 ILE B O 1
ATOM 6617 N N . MET B 1 423 ? -0.966 -32.312 -21.078 1 98.56 423 MET B N 1
ATOM 6618 C CA . MET B 1 423 ? -1.18 -33.125 -19.875 1 98.56 423 MET B CA 1
ATOM 6619 C C . MET B 1 423 ? -2.594 -32.938 -19.328 1 98.56 423 MET B C 1
ATOM 6621 O O . MET B 1 423 ? -3.248 -33.906 -18.938 1 98.56 423 MET B O 1
ATOM 6625 N N . VAL B 1 424 ? -3.057 -31.766 -19.297 1 98.69 424 VAL B N 1
ATOM 6626 C CA . VAL B 1 424 ? -4.379 -31.469 -18.766 1 98.69 424 VAL B CA 1
ATOM 6627 C C . VAL B 1 424 ? -5.453 -32.094 -19.641 1 98.69 424 VAL B C 1
ATOM 6629 O O . VAL B 1 424 ? -6.465 -32.594 -19.125 1 98.69 424 VAL B O 1
ATOM 6632 N N . ILE B 1 425 ? -5.301 -32.094 -20.953 1 98.56 425 ILE B N 1
ATOM 6633 C CA . ILE B 1 425 ? -6.246 -32.75 -21.859 1 98.56 425 ILE B CA 1
ATOM 6634 C C . ILE B 1 425 ? -6.309 -34.25 -21.547 1 98.56 425 ILE B C 1
ATOM 6636 O O . ILE B 1 425 ? -7.395 -34.812 -21.484 1 98.56 425 ILE B O 1
ATOM 6640 N N . ILE B 1 426 ? -5.18 -34.844 -21.344 1 98.69 426 ILE B N 1
ATOM 6641 C CA . ILE B 1 426 ? -5.109 -36.25 -20.984 1 98.69 426 ILE B CA 1
ATOM 6642 C C . ILE B 1 426 ? -5.797 -36.469 -19.641 1 98.69 426 ILE B C 1
ATOM 6644 O O . ILE B 1 426 ? -6.504 -37.469 -19.469 1 98.69 426 ILE B O 1
ATOM 6648 N N . LEU B 1 427 ? -5.594 -35.562 -18.703 1 98.75 427 LEU B N 1
ATOM 6649 C CA . LEU B 1 427 ? -6.23 -35.688 -17.406 1 98.75 427 LEU B CA 1
ATOM 6650 C C . LEU B 1 427 ? -7.75 -35.562 -17.516 1 98.75 427 LEU B C 1
ATOM 6652 O O . LEU B 1 427 ? -8.484 -36.219 -16.781 1 98.75 427 LEU B O 1
ATOM 6656 N N . ILE B 1 428 ? -8.227 -34.719 -18.375 1 98.38 428 ILE B N 1
ATOM 6657 C CA . ILE B 1 428 ? -9.664 -34.594 -18.594 1 98.38 428 ILE B CA 1
ATOM 6658 C C . ILE B 1 428 ? -10.234 -35.938 -19.062 1 98.38 428 ILE B C 1
ATOM 6660 O O . ILE B 1 428 ? -11.273 -36.375 -18.578 1 98.38 428 ILE B O 1
ATOM 6664 N N . ILE B 1 429 ? -9.555 -36.562 -20 1 98.5 429 ILE B N 1
ATOM 6665 C CA . ILE B 1 429 ? -9.969 -37.875 -20.5 1 98.5 429 ILE B CA 1
ATOM 6666 C C . ILE B 1 429 ? -9.93 -38.906 -19.375 1 98.5 429 ILE B C 1
ATOM 6668 O O . ILE B 1 429 ? -10.859 -39.688 -19.219 1 98.5 429 ILE B O 1
ATOM 6672 N N . LEU B 1 430 ? -8.914 -38.844 -18.625 1 98.62 430 LEU B N 1
ATOM 6673 C CA . LEU B 1 430 ? -8.797 -39.75 -17.484 1 98.62 430 LEU B CA 1
ATOM 6674 C C . LEU B 1 430 ? -9.93 -39.5 -16.5 1 98.62 430 LEU B C 1
ATOM 6676 O O . LEU B 1 430 ? -10.492 -40.469 -15.953 1 98.62 430 LEU B O 1
ATOM 6680 N N . ASP B 1 431 ? -10.18 -38.25 -16.188 1 98.5 431 ASP B N 1
ATOM 6681 C CA . ASP B 1 431 ? -11.258 -37.906 -15.266 1 98.5 431 ASP B CA 1
ATOM 6682 C C . ASP B 1 431 ? -12.594 -38.469 -15.75 1 98.5 431 ASP B C 1
ATOM 6684 O O . ASP B 1 431 ? -13.422 -38.906 -14.945 1 98.5 431 ASP B O 1
ATOM 6688 N N . MET B 1 432 ? -12.852 -38.406 -17.062 1 98.19 432 MET B N 1
ATOM 6689 C CA . MET B 1 432 ? -14.055 -39 -17.625 1 98.19 432 MET B CA 1
ATOM 6690 C C . MET B 1 432 ? -14.117 -40.5 -17.312 1 98.19 432 MET B C 1
ATOM 6692 O O . MET B 1 432 ? -15.164 -41 -16.906 1 98.19 432 MET B O 1
ATOM 6696 N N . LEU B 1 433 ? -13 -41.125 -17.484 1 98.44 433 LEU B N 1
ATOM 6697 C CA . LEU B 1 433 ? -12.938 -42.562 -17.25 1 98.44 433 LEU B CA 1
ATOM 6698 C C . LEU B 1 433 ? -13.148 -42.906 -15.773 1 98.44 433 LEU B C 1
ATOM 6700 O O . LEU B 1 433 ? -13.812 -43.875 -15.438 1 98.44 433 LEU B O 1
ATOM 6704 N N . LEU B 1 434 ? -12.609 -42.062 -14.922 1 98.19 434 LEU B N 1
ATOM 6705 C CA . LEU B 1 434 ? -12.703 -42.312 -13.484 1 98.19 434 LEU B CA 1
ATOM 6706 C C . LEU B 1 434 ? -14.117 -42 -12.977 1 98.19 434 LEU B C 1
ATOM 6708 O O . LEU B 1 434 ? -14.594 -42.688 -12.055 1 98.19 434 LEU B O 1
ATOM 6712 N N . TYR B 1 435 ? -14.766 -41.062 -13.523 1 97.56 435 TYR B N 1
ATOM 6713 C CA . TYR B 1 435 ? -16.125 -40.688 -13.117 1 97.56 435 TYR B CA 1
ATOM 6714 C C . TYR B 1 435 ? -17.141 -41.625 -13.773 1 97.56 435 TYR B C 1
ATOM 6716 O O . TYR B 1 435 ? -18.281 -41.719 -13.305 1 97.56 435 TYR B O 1
ATOM 6724 N N . TYR B 1 436 ? -16.828 -42.344 -14.836 1 97.69 436 TYR B N 1
ATOM 6725 C CA . TYR B 1 436 ? -17.734 -43.062 -15.719 1 97.69 436 TYR B CA 1
ATOM 6726 C C . TYR B 1 436 ? -18.562 -44.094 -14.938 1 97.69 436 TYR B C 1
ATOM 6728 O O . TYR B 1 436 ? -19.781 -44.125 -15.062 1 97.69 436 TYR B O 1
ATOM 6736 N N . PRO B 1 437 ? -17.859 -44.969 -14.109 1 97.12 437 PRO B N 1
ATOM 6737 C CA . PRO B 1 437 ? -18.672 -45.969 -13.391 1 97.12 437 PRO B CA 1
ATOM 6738 C C . PRO B 1 437 ? -19.688 -45.312 -12.461 1 97.12 437 PRO B C 1
ATOM 6740 O O . PRO B 1 437 ? -20.812 -45.844 -12.328 1 97.12 437 PRO B O 1
ATOM 6743 N N . PHE B 1 438 ? -19.375 -44.281 -11.844 1 95.44 438 PHE B N 1
ATOM 6744 C CA . PHE B 1 438 ? -20.281 -43.625 -10.922 1 95.44 438 PHE B CA 1
ATOM 6745 C C . PHE B 1 438 ? -21.391 -42.906 -11.68 1 95.44 438 PHE B C 1
ATOM 6747 O O . PHE B 1 438 ? -22.531 -42.875 -11.242 1 95.44 438 PHE B O 1
ATOM 6754 N N . PHE B 1 439 ? -21.031 -42.281 -12.797 1 95.19 439 PHE B N 1
ATOM 6755 C CA . PHE B 1 439 ? -22 -41.656 -13.688 1 95.19 439 PHE B CA 1
ATOM 6756 C C . PHE B 1 439 ? -23.031 -42.688 -14.172 1 95.19 439 PHE B C 1
ATOM 6758 O O . PHE B 1 439 ? -24.234 -42.406 -14.156 1 95.19 439 PHE B O 1
ATOM 6765 N N . LYS B 1 440 ? -22.547 -43.844 -14.555 1 96.31 440 LYS B N 1
ATOM 6766 C CA . LYS B 1 440 ? -23.453 -44.875 -15.07 1 96.31 440 LYS B CA 1
ATOM 6767 C C . LYS B 1 440 ? -24.406 -45.344 -13.984 1 96.31 440 LYS B C 1
ATOM 6769 O O . LYS B 1 440 ? -25.562 -45.656 -14.266 1 96.31 440 LYS B O 1
ATOM 6774 N N . LEU B 1 441 ? -23.891 -45.469 -12.82 1 94.12 441 LEU B N 1
ATOM 6775 C CA . LEU B 1 441 ? -24.734 -45.875 -11.703 1 94.12 441 LEU B CA 1
ATOM 6776 C C . LEU B 1 441 ? -25.812 -44.812 -11.445 1 94.12 441 LEU B C 1
ATOM 6778 O O . LEU B 1 441 ? -26.969 -45.156 -11.203 1 94.12 441 LEU B O 1
ATOM 6782 N N . MET B 1 442 ? -25.453 -43.625 -11.469 1 92.12 442 MET B N 1
ATOM 6783 C CA . MET B 1 442 ? -26.391 -42.531 -11.258 1 92.12 442 MET B CA 1
ATOM 6784 C C . MET B 1 442 ? -27.422 -42.5 -12.391 1 92.12 442 MET B C 1
ATOM 6786 O O . MET B 1 442 ? -28.594 -42.219 -12.164 1 92.12 442 MET B O 1
ATOM 6790 N N . GLU B 1 443 ? -26.953 -42.688 -13.617 1 94.75 443 GLU B N 1
ATOM 6791 C CA . GLU B 1 443 ? -27.828 -42.688 -14.781 1 94.75 443 GLU B CA 1
ATOM 6792 C C . GLU B 1 443 ? -28.859 -43.812 -14.688 1 94.75 443 GLU B C 1
ATOM 6794 O O . GLU B 1 443 ? -30.031 -43.594 -15.016 1 94.75 443 GLU B O 1
ATOM 6799 N N . LYS B 1 444 ? -28.406 -44.938 -14.281 1 94.94 444 LYS B N 1
ATOM 6800 C CA . LYS B 1 444 ? -29.312 -46.062 -14.117 1 94.94 444 LYS B CA 1
ATOM 6801 C C . LYS B 1 444 ? -30.422 -45.75 -13.117 1 94.94 444 LYS B C 1
ATOM 6803 O O . LYS B 1 444 ? -31.594 -46.062 -13.344 1 94.94 444 LYS B O 1
ATOM 6808 N N . GLN B 1 445 ? -30.031 -45.188 -12.031 1 91.12 445 GLN B N 1
ATOM 6809 C CA . GLN B 1 445 ? -31 -44.812 -11.008 1 91.12 445 GLN B CA 1
ATOM 6810 C C . GLN B 1 445 ? -32 -43.781 -11.539 1 91.12 445 GLN B C 1
ATOM 6812 O O . GLN B 1 445 ? -33.188 -43.875 -11.281 1 91.12 445 GLN B O 1
ATOM 6817 N N . LYS B 1 446 ? -31.531 -42.812 -12.266 1 91.94 446 LYS B N 1
ATOM 6818 C CA . LYS B 1 446 ? -32.406 -41.75 -12.789 1 91.94 446 LYS B CA 1
ATOM 6819 C C . LYS B 1 446 ? -33.312 -42.281 -13.875 1 91.94 446 LYS B C 1
ATOM 6821 O O . LYS B 1 446 ? -34.469 -41.844 -13.977 1 91.94 446 LYS B O 1
ATOM 6826 N N . LEU B 1 447 ? -32.812 -43.156 -14.664 1 94.56 447 LEU B N 1
ATOM 6827 C CA . LEU B 1 447 ? -33.625 -43.781 -15.703 1 94.56 447 LEU B CA 1
ATOM 6828 C C . LEU B 1 447 ? -34.75 -44.594 -15.086 1 94.56 447 LEU B C 1
ATOM 6830 O O . LEU B 1 447 ? -35.875 -44.625 -15.617 1 94.56 447 LEU B O 1
ATOM 6834 N N . ALA B 1 448 ? -34.406 -45.25 -14.047 1 94.19 448 ALA B N 1
ATOM 6835 C CA . ALA B 1 448 ? -35.438 -46.031 -13.344 1 94.19 448 ALA B CA 1
ATOM 6836 C C . ALA B 1 448 ? -36.531 -45.094 -12.797 1 94.19 448 ALA B C 1
ATOM 6838 O O . ALA B 1 448 ? -37.719 -45.438 -12.828 1 94.19 448 ALA B O 1
ATOM 6839 N N . GLU B 1 449 ? -36.094 -44.031 -12.273 1 92.25 449 GLU B N 1
ATOM 6840 C CA . GLU B 1 449 ? -37.062 -43.031 -11.758 1 92.25 449 GLU B CA 1
ATOM 6841 C C . GLU B 1 449 ? -37.906 -42.469 -12.883 1 92.25 449 GLU B C 1
ATOM 6843 O O . GLU B 1 449 ? -39.125 -42.25 -12.703 1 92.25 449 GLU B O 1
ATOM 6848 N N . GLU B 1 450 ? -37.25 -42.219 -14.031 1 91.5 450 GLU B N 1
ATOM 6849 C CA . GLU B 1 450 ? -37.938 -41.625 -15.18 1 91.5 450 GLU B CA 1
ATOM 6850 C C . GLU B 1 450 ? -38.938 -42.625 -15.773 1 91.5 450 GLU B C 1
ATOM 6852 O O . GLU B 1 450 ? -40 -42.219 -16.297 1 91.5 450 GLU B O 1
ATOM 6857 N N . ASN B 1 451 ? -38.656 -43.844 -15.711 1 91.81 451 ASN B N 1
ATOM 6858 C CA . ASN B 1 451 ? -39.531 -44.875 -16.266 1 91.81 451 ASN B CA 1
ATOM 6859 C C . ASN B 1 451 ? -40.594 -45.312 -15.281 1 91.81 451 ASN B C 1
ATOM 6861 O O . ASN B 1 451 ? -41.562 -46 -15.648 1 91.81 451 ASN B O 1
ATOM 6865 N N . SER B 1 452 ? -40.625 -44.938 -14.102 1 87.62 452 SER B N 1
ATOM 6866 C CA . SER B 1 452 ? -41.656 -45.25 -13.141 1 87.62 452 SER B CA 1
ATOM 6867 C C . SER B 1 452 ? -42.75 -44.156 -13.164 1 87.62 452 SER B C 1
ATOM 6869 O O . SER B 1 452 ? -43.938 -44.438 -12.938 1 87.62 452 SER B O 1
#

Solvent-accessible surface area (backbone atoms only — not comparable to full-atom values): 43323 Å² total; per-residue (Å²): 124,56,73,63,56,49,48,49,49,49,35,63,68,45,51,49,54,50,48,50,50,53,54,65,30,61,70,47,41,11,42,32,52,8,52,40,58,44,47,35,33,32,33,53,14,25,51,27,42,49,61,33,50,54,81,66,47,75,86,72,52,65,90,63,57,72,61,36,51,51,50,42,49,46,45,52,50,16,63,75,40,29,69,73,38,37,43,59,20,56,45,26,39,40,33,35,14,51,54,32,10,27,34,23,8,21,45,39,21,45,74,70,72,43,61,27,65,61,31,15,51,43,15,34,38,44,40,40,51,49,44,29,51,73,43,52,26,25,49,49,89,73,64,49,86,88,62,51,62,69,62,48,59,71,58,46,41,59,25,27,48,39,78,32,25,10,47,66,12,35,65,49,19,52,53,45,8,54,50,35,39,52,50,42,48,54,31,57,75,68,63,65,60,63,81,65,63,88,82,56,55,66,59,54,42,52,25,49,44,41,31,60,45,39,53,51,43,38,50,53,52,47,49,49,32,51,52,42,28,71,74,72,70,42,52,51,39,59,55,51,48,60,70,41,43,64,57,56,56,41,48,49,31,72,68,34,44,40,48,54,46,38,53,24,27,49,33,34,35,72,67,38,64,15,66,68,59,45,30,49,62,48,51,60,51,18,44,33,34,23,49,53,17,34,54,21,52,77,69,72,42,82,65,80,49,53,53,14,59,28,42,45,40,28,42,29,22,26,19,10,79,30,26,38,36,21,47,26,58,53,24,56,67,42,87,30,68,66,50,21,54,49,12,64,67,21,39,66,43,13,48,33,35,38,34,64,58,44,43,63,64,74,39,46,44,74,27,72,77,47,42,60,45,34,35,43,46,19,41,51,40,41,54,52,52,51,50,36,36,74,70,63,69,23,56,48,26,45,27,45,61,64,64,47,39,44,36,39,59,34,22,14,58,9,22,55,24,67,55,29,15,52,50,34,53,52,48,40,53,48,36,30,62,65,35,39,66,49,50,51,53,52,43,51,54,49,40,52,60,71,73,104,123,56,73,62,55,49,50,50,49,49,35,61,68,47,51,49,54,50,48,51,49,51,56,62,31,58,71,48,42,13,42,33,52,9,51,37,58,43,46,36,33,32,33,52,14,24,52,27,41,49,60,32,50,53,80,66,47,76,85,73,51,63,89,62,56,71,60,36,51,50,50,41,48,47,46,53,51,17,62,74,39,30,70,72,36,36,43,57,19,55,45,27,38,42,33,35,14,51,53,33,10,28,33,23,8,20,47,39,20,45,73,70,74,42,62,27,66,59,31,14,51,44,17,34,38,43,40,40,51,50,45,29,51,72,41,53,24,25,50,48,90,74,65,49,87,88,61,49,61,68,62,47,59,70,58,46,41,59,26,28,47,39,76,33,25,11,46,66,13,36,64,48,19,51,53,43,8,53,50,36,37,52,50,41,48,55,30,56,75,67,63,62,61,64,82,65,64,87,83,57,56,65,59,54,40,54,26,49,43,42,32,60,46,40,52,50,43,38,50,54,52,46,48,49,31,52,53,42,29,72,73,71,69,41,52,50,39,60,54,52,48,58,71,40,42,65,58,58,55,41,49,49,30,73,67,35,45,42,48,55,47,39,52,24,28,49,32,34,34,70,67,37,64,14,66,67,59,45,30,50,61,47,50,62,51,18,45,32,34,23,49,54,16,33,56,20,52,78,68,71,40,82,68,79,48,51,52,13,60,29,42,44,40,30,43,28,23,28,19,10,80,28,26,40,36,21,47,27,58,52,24,56,67,42,88,30,67,67,49,22,52,48,11,64,65,20,39,66,44,13,49,32,36,39,36,64,58,44,42,64,65,74,38,46,43,74,27,72,76,47,43,60,45,34,35,44,46,20,39,51,40,42,53,52,52,51,49,37,34,75,69,66,70,22,57,49,27,47,26,47,60,64,62,49,38,44,36,38,60,34,21,15,58,8,22,53,24,68,54,29,14,52,49,35,52,53,46,41,54,48,36,29,60,63,34,39,67,49,50,51,53,52,43,52,54,48,38,51,61,71,73,102

Secondary structure (DSSP, 8-state):
--HHHHHHHHIIIIIHHHHHHHHH-HHHHHHHHHHHTTHHHHHHHHHHHHHHS-S--GGG----THHHHHHHHHHHHHHHTHHHHHHHHHTTGGGHHHHHHHHHHHHHHHHTTS-HHHHHHHHHHHHHHHH---EEEEEGGG--TT--HHHHHHT-EEEEE-TTTSGGGHHHHHHHHHHHHHHHHHHHHTT-S-PPPTTS-HHHHHHHHTHHHHHHHHHHHHHHHHHHHHHHSS-HHHHHHHHHHHHHHHHTSHHHHHHHHHHHHHHHHTTS-HHHHHHHHHHHHHHHHHHHHHHHHHHTPPP----SHHHIIIIITTTSTT-THHHHHHHTT-SSHHHHHHHHHHHHHHHTT--HHHHHHTT-TT-HHHHHHHHHHHHHHHHHHHHHHHTTSSPPP-----TTS-HHHHHHHHTT-HHHHHHHHHHHHHHHHHHHHHHHHHHHHHHHHHH-/--HHHHHHHHIIIIIHHHHHHHHH-HHHHHHHHHHHTTHHHHHHHHHHHHHHS-S--GGG----THHHHHHHHHHHHHHHTHHHHHHHHHHTGGGHHHHHHHHHHHHHHHHTTS-HHHHHHHHHHHHHHHH---EEEEEGGG--TT--HHHHHHT-EEEEE-TTTSGGGHHHHHHHHHHHHHHHHHHHHTT-S-PPPTTS-HHHHHHHHTHHHHHHHHHHHHHHHHHHHHHHSS-HHHHHHHHHHHHHHHHTSHHHHHHHHHHHHHHHHTTS-HHHHHHHHHHHHHHHHHHHHHHHHHHTPPP-----HHHIIIIITTTSTT-THHHHHHHTT-SSHHHHHHHHHHHHHHHTT--HHHHHHTT-TT-HHHHHHHHHHHHHHHHHHHHHHHTTSSPPP-----TTS-HHHHHHHHTT-HHHHHHHHHHHHHHHHHHHHHHHHHHHHHHHHHH-

Foldseek 3Di:
DPPLVVVVVCCVVPVQVVLVCLLPPLLLLLLLQLLVVLQVLQALLQVLCCQLPPLDDLVRDDCPDPVSVVVNVSNVVSPVCNVVSNVSNCVRQLQSLLSSLLRSLLSSCVVVVHHSNLLSVLSSVLLQVQQWNKDKDFDPVPDDPPDDPVNRSVRIDIDTDSPLSHLLVNVVSSVSSVVLSVLLSVCVVVVVADADDPPPPPVVRSNRRSVVSSVVSNCVSVVVQVVCCVVPVDGPSVVVCVVCVVVLVQCQDLVNVLVLLLQLLSCLLQVHRSCSSCSSPLSSSQSVLLQQQQVCVVVVHDRDGARHQLCCLQQLLQLAQLNCLLVLVVLCVFPFPLSNVLSVVRNVQSQQSHGVSVCPRVVSHSPPLNSVSRNCLSSVSSVVSVVCCVVVVAAHFHGNHRSRHRNLVSLCSRRVHNVRSVSSVVSSVVSNVSCVVSSVVSSVVSVVVVVD/DPPLVVVVVCCVVPVQVVLVCLLPPLLLLLLLQLLVVLQVLQALLQVLLCQLPPLDDLVRDDCPDPVSVVVNVSNVVSPVCNVVSNVSNCVRQLQSLLSSLLRSLLSSCVVVVHHSNLLSVLSSVLLQVQQWNKDKDFDPVPDDPPDDPVVRSVRIDIDTDSPLSHLLVNVVSSVSSVVLSVLLSVCVVVVVADADDPPPPPVVRSNRRSVVSSVVSNCVSVVVQVVCCVVPVDGPSVVVCVVCVVVLVQCQDLVNVLVLLLQLLSCLLQVHRSCSSCSSPLSSSQSVLLQQQQVCVVVVHDRDGARHPLCCLQQLLQLAQLNCLLVLVVLCVFPFPQSVVLSVVQNVQSQQSHGPSVCPRLVSHSPPLNSVSRNCLSSVSSVVVVVCCVVVVAAHFHGNHRSRHRNLVSLCSRRVHNVRSVSSVVSSVVSNVVCVVSSVVSSVVSVVVVVD

Nearest PDB structures (foldseek):
  3qnq-assembly2_C  TM=9.151E-01  e=3.112E-24  Bacillus cereus ATCC 10987
  8dl7-assembly1_A  TM=1.575E-01  e=7.452E-01  Homo sapiens
  3qnq-assembly2_C  TM=9.154E-01  e=1.149E-24  Bacillus cereus ATCC 10987
  6rak-assembly1_B  TM=1.250E-01  e=6.558E+00  Thermus thermophilus

Radius of gyration: 32.2 Å; Cα contacts (8 Å, |Δi|>4): 1535; chains: 2; bounding box: 81×99×78 Å

InterPro domains:
  IPR003352 Phosphotransferase system, EIIC [PF02378] (32-378)
  IPR004501 Phosphotransferase system, EIIC component, type 3 [PS51105] (11-438)
  IPR004501 Phosphotransferase system, EIIC component, type 3 [TIGR00410] (15-451)
  IPR004796 Phosphotransferase system, cellobiose-type IIC component [PIRSF006351] (6-451)
  IPR051088 Bacterial PTS System Sugar-Specific EIIC/EIIB [PTHR33989] (5-451)

Organism: NCBI:txid445974

Sequence (904 aa):
MNFIEKFNEIANKTLVPIANKLGNQRHLAAIRDGMVVAIPLSILGGFCLIISTPPFTPKSLPDWGVISDLLIGWYNWAQANATALRLPYNMTMALMGLFVAIAIAYHLAKRYEMSGLNAAIVSTTVFLLICAPTTTAVLTSAISEGANTNDLLAQAASFIPTTYLDAKGIFTAIIVSIGCVEIMRVMLKKNIRFKMPEGVPPAIASSFDSILPLFVCMGVFYGLSLIIQNISGELLPSLIMTILAPAISGLDSLLGICLITIIAQTFWFFGLHGASITQPIRLPFMQMYLMANITAFSAGEPIVNFFTQPFWSYVITLGGGGATLGLCILLLRSKSVELKTLGKLSIGPAIFNINEPIIFGLPMVLNPLMMIPFIFVPVINTIIAYTCMALNIVGKGVVETPWTTPAPIGAALGCMDIKAGIMVIILIILDMLLYYPFFKLMEKQKLAEENSMNFIEKFNEIANKTLVPIANKLGNQRHLAAIRDGMVVAIPLSILGGFCLIISTPPFTPKSLPDWGVISDLLIGWYNWAQANATALRLPYNMTMALMGLFVAIAIAYHLAKRYEMSGLNAAIVSTTVFLLICAPTTTAVLTSAISEGANTNDLLAQAASFIPTTYLDAKGIFTAIIVSIGCVEIMRVMLKKNIRFKMPEGVPPAIASSFDSILPLFVCMGVFYGLSLIIQNISGELLPSLIMTILAPAISGLDSLLGICLITIIAQTFWFFGLHGASITQPIRLPFMQMYLMANITAFSAGEPIVNFFTQPFWSYVITLGGGGATLGLCILLLRSKSVELKTLGKLSIGPAIFNINEPIIFGLPMVLNPLMMIPFIFVPVINTIIAYTCMALNIVGKGVVETPWTTPAPIGAALGCMDIKAGIMVIILIILDMLLYYPFFKLMEKQKLAEENS

pLDDT: mean 93.0, std 6.23, range [55.53, 98.81]